Protein AF-A0A3A5V1Q1-F1 (afdb_monomer_lite)

Radius of gyration: 36.96 Å; chains: 1; bounding box: 92×86×110 Å

Foldseek 3Di:
DDDDDDPVVVVVVLVVQCPDPDQSLLLNLLVVLLVVCVVVFPDDPPDDPDPVVVVLCVLVVVLVVVVVVVVVVPDPCPPVSVSSVSSSVSSVPLVVLLVLQLVLLVLLLVLQLLQCDFDADCPCVPDDHRDTPSLLHDQPLVVLCQLLVVLLVLLCVLLVLVVLVVVLVVQVVVLVVVCVVPVVVSVVLVCCLLPDDDDDDPPDPDDDDPDPPPPPDPDRSNNSCLSCVSSVVSVVVSVCCSPPVSVDPANSNFLRSLVSLVSSLLSLLCQLLVLVSLLVPDDPVCVCVLVVPDPSVVSNVVNVCSVVVSVVCSVCVVVPCVCRVRVSSVSSSSLSVSLSVSVSVLVVVPDDPVSSSSNVSSSVSSSCVSVVSSVSSVLSSQCRRPPDVLSVLQNPQDCPQQQFFAQDFADAPPQGDDGRPDGNVSLLVSQLVLLCVLLVLLLVLLLVLLLCLLVQLVDPPPVSVVVSVVLLVVLQPDDLLVLLLVLLVCLLVVFAALLVFDDDPVQQWTTGSFFIWGWDFLDPVLLLVLVLLLLLLVLVVLLVQFDAFPDLDADPDADLQQNQSVVDLRCSLSVLSVLLSVLVCVLPVVPCVVVVVQDDPPDDDDDDPDDDDLVCQQCVLPDDDDDDDDDDDDDDDPPPDSVNSVSSNVRSVVSVVSNVSSVSSNVSCVVSVSSDGPQPPDPVSVVVVVVSSVVSVVVSVVSLQCVPPPDSPRRIQRFAKDQDPPPPPDGDDSVPIDTPPPRTDTDGSLSVSSSVSSSSNLSSVSSCLLNVLLVPDDVVQVVVCVVVVPDPVRSCPPGRVLNSVLSSLVVSLVSSLVSSVCSLSSCSSVRSHSNNSLVSCCVPSSHNVNSVVVSVVSSVVVSVVSNVVSVVVSCVSPVPDD

pLDDT: mean 74.27, std 18.89, range [21.91, 97.69]

Secondary structure (DSSP, 8-state):
-----SHHHHHHHHHHHTTS-SSHHHHHHHHHHHHHHHHTSSS-SSS----HHHHHHHHHHHHHHHHHHHTTT----HHHHHHHHHHHHHHHHHHHHHHHHHHHHHHHHHHHHHHH---B--S-SSS-TT-B--TT---HHHHIIIIIHHHHHHHHHHHT-HHHHHHHHHHHHHHHHHHHH-HHHHHHHHHHHHH------------S------------HHHHHHTTHHHHHHHHHHHHHHHHGGGS---TTTHHHHHHHHHHHHHHHHHHH--HHHHHT--TTTTTTTTS--HHHHHHHHHHHHHHHHHHHHHHGGG-HHHHS-HHHHHHHHHHHHHHHHHHHHTT--S-HHHHHHHHHHHHHHHHHHHHHHHHHHHHHHHH-TT-HHHHHHH----GGGGSBPSSPP--TT-PPPTTTSBHHHHHHHHHHHHHHHHHHHHHHHHHHHHHHHHHTT-S-HHHHHHHHHHHHHHHHS-HHHHHHHHHHHHHHHSPPGGG--EEGGGTEEEETTEEEEEEES-HHHHHHHHHHHHHHHHHHHHHTB---S-----SS--TT-TTGGGHHHHHHHHHHHHHHHHHHHHHH--THHHHHS--TT------S----HHHHHHHHHH---------S--------HHHHHHHHHHHHHHHHHHHHHHHHHHHHHHTTTT-B----SHHHHHHHHHHHHHHHHHHHHHHHH--SS-TT-SEEPPPEES-SS-SSSPPPTTT-EEPTTSEEEE-HHHHHHHHHHHHHHHHHHHHHHHHHHHTS-HHHHHHHHHTT--HHHHIIIIIHHHHHHHHHHHHHHHHHHHHHHGGGGGGGT---HHHHHHHHHHHH--HHHHHHHHHHHHHHHHHHHHHHHHHHHHHHH----

Sequence (882 aa):
MDRPRNLSELWSLVVHISSRPDQRSSNAAIILGLLYVILAGPYVGVLPPLPFIALFSSLLGVGIIARVVDRFGIFENEWAIRDTLNLGVLLSIPMLYWRYSNKFLGMSSDYLAKMATDIPCTTGVGCVLDAQQNLAFYPMDKMVLFFGGLILLSFILVQNELSNISDFMGKLYSALRRFARDPRKGFEEMKDAFLHKESDEIEVDQEKTGNSQTYLAEGSLGSAFQGVSTSLFAIAVFLVCYYMLPEMDLSASTQVPFLFLGTGVVSGILLLQNNLDDLFSIRPHNLRDYTDGSGKSISAAVSLLTILLFVVLVLNVSFVPFISQDIPSFLTLVSLIVMICWSFVLSKEGAKPKVQSHRTAALAFLVIFPFLMYLFLRVMFLQNDGTNPVMLNRWEVRYEFMDLGNTFKINPWPLDAEPNIDSRWIFLKAAIINSVRVTLVSIILCTILGIIIGVARLSSNKLTAWAATAYVEIFRNLPLAVLLFLLATQIGLQFPMMPEEKNLFGGAIYYSNKGIWFTTVASYGALALSLVGLALVRALLRHKDRVEPRSISKPPGFSFRRPFSPLGWRYEPLAADLFVILSLVLLLTRVQIGEYLFTTSSGRFSPGVISSDLFEALFYPFLGSLPDGLTTIDGKSNVQSLGDNARIAIGPLMGALLVVYSLLVTTNIDDDGMNSLEVDDTEEGIRRRFTLWVAAFAFALGITMAGGIYEVGEALSMPDYTKDRNNDGILDQPGSWGIVEGTGFEITPFFLAMVLGLTLFTASVVAEIVRGSIQSLPRGQVEAAISLSLNPYQRLRLVILPQALRSMIPLMNNQFMNVWKNSSLAVVVAYTDIFYVILVMMNNVGKLIPLFLLLLVTYQIGSLTISAMMNWYNSRVTSVKI

Structure (mmCIF, N/CA/C/O backbone):
data_AF-A0A3A5V1Q1-F1
#
_entry.id   AF-A0A3A5V1Q1-F1
#
loop_
_atom_site.group_PDB
_atom_site.id
_atom_site.type_symbol
_atom_site.label_atom_id
_atom_site.label_alt_id
_atom_site.label_comp_id
_atom_site.label_asym_id
_atom_site.label_entity_id
_atom_site.label_seq_id
_atom_site.pdbx_PDB_ins_code
_atom_site.Cartn_x
_atom_site.Cartn_y
_atom_site.Cartn_z
_atom_site.occupancy
_atom_site.B_iso_or_equiv
_atom_site.auth_seq_id
_atom_site.auth_comp_id
_atom_site.auth_asym_id
_atom_site.auth_atom_id
_atom_site.pdbx_PDB_model_num
ATOM 1 N N . MET A 1 1 ? -22.319 7.745 -56.842 1.00 41.03 1 MET A N 1
ATOM 2 C CA . MET A 1 1 ? -21.361 7.400 -57.907 1.00 41.03 1 MET A CA 1
ATOM 3 C C . MET A 1 1 ? -21.279 8.599 -58.826 1.00 41.03 1 MET A C 1
ATOM 5 O O . MET A 1 1 ? -22.295 8.921 -59.410 1.00 41.03 1 MET A O 1
ATOM 9 N N . ASP A 1 2 ? -20.133 9.280 -58.836 1.00 33.97 2 ASP A N 1
ATOM 10 C CA . ASP A 1 2 ? -19.503 9.928 -59.997 1.00 33.97 2 ASP A CA 1
ATOM 11 C C . ASP A 1 2 ? -18.070 10.293 -59.568 1.00 33.97 2 ASP A C 1
ATOM 13 O O . ASP A 1 2 ? -17.862 10.797 -58.463 1.00 33.97 2 ASP A O 1
ATOM 17 N N . ARG A 1 3 ? -17.056 9.915 -60.361 1.00 34.91 3 ARG A N 1
ATOM 18 C CA . ARG A 1 3 ? -15.638 10.193 -60.054 1.00 34.91 3 ARG A CA 1
ATOM 19 C C . ARG A 1 3 ? -15.264 11.579 -60.601 1.00 34.91 3 ARG A C 1
ATOM 21 O O . ARG A 1 3 ? -15.431 11.771 -61.806 1.00 34.91 3 ARG A O 1
ATOM 28 N N . PRO A 1 4 ? -14.711 12.496 -59.785 1.00 37.88 4 PRO A N 1
ATOM 29 C CA . PRO A 1 4 ? -14.258 13.797 -60.269 1.00 37.88 4 PRO A CA 1
ATOM 30 C C . PRO A 1 4 ? -13.038 13.625 -61.178 1.00 37.88 4 PRO A C 1
ATOM 32 O O . PRO A 1 4 ? -12.158 12.805 -60.897 1.00 37.88 4 PRO A O 1
ATOM 35 N N . ARG A 1 5 ? -12.997 14.374 -62.285 1.00 46.28 5 ARG A N 1
ATOM 36 C CA . ARG A 1 5 ? -11.955 14.230 -63.321 1.00 46.28 5 ARG A CA 1
ATOM 37 C C . ARG A 1 5 ? -10.858 15.295 -63.250 1.00 46.28 5 ARG A C 1
ATOM 39 O O . ARG A 1 5 ? -9.845 15.100 -63.906 1.00 46.28 5 ARG A O 1
ATOM 46 N N . ASN A 1 6 ? -11.004 16.358 -62.446 1.00 44.03 6 ASN A N 1
ATOM 47 C CA . ASN A 1 6 ? -10.028 17.458 -62.360 1.00 44.03 6 ASN A CA 1
ATOM 48 C C . ASN A 1 6 ? -9.806 18.007 -60.932 1.00 44.03 6 ASN A C 1
ATOM 50 O O . ASN A 1 6 ? -10.684 17.968 -60.072 1.00 44.03 6 ASN A O 1
ATOM 54 N N . LEU A 1 7 ? -8.619 18.588 -60.706 1.00 38.69 7 LEU A N 1
ATOM 55 C CA . LEU A 1 7 ? -8.147 19.168 -59.432 1.00 38.69 7 LEU A CA 1
ATOM 56 C C . LEU A 1 7 ? -8.992 20.361 -58.931 1.00 38.69 7 LEU A C 1
ATOM 58 O O . LEU A 1 7 ? -9.059 20.618 -57.731 1.00 38.69 7 LEU A O 1
ATOM 62 N N . SER A 1 8 ? -9.676 21.067 -59.832 1.00 41.56 8 SER A N 1
ATOM 63 C CA . SER A 1 8 ? -10.593 22.164 -59.495 1.00 41.56 8 SER A CA 1
ATOM 64 C C . SER A 1 8 ? -11.914 21.675 -58.890 1.00 41.56 8 SER A C 1
ATOM 66 O O . SER A 1 8 ? -12.475 22.349 -58.027 1.00 41.56 8 SER A O 1
ATOM 68 N N . GLU A 1 9 ? -12.383 20.480 -59.263 1.00 44.78 9 GLU A N 1
ATOM 69 C CA . GLU A 1 9 ? -13.573 19.869 -58.661 1.00 44.78 9 GLU A CA 1
ATOM 70 C C . GLU A 1 9 ? -13.288 19.392 -57.236 1.00 44.78 9 GLU A C 1
ATOM 72 O O . GLU A 1 9 ? -14.145 19.550 -56.373 1.00 44.78 9 GLU A O 1
ATOM 77 N N . LEU A 1 10 ? -12.066 18.921 -56.948 1.00 41.16 10 LEU A N 1
ATOM 78 C CA . LEU A 1 10 ? -11.603 18.652 -55.578 1.00 41.16 10 LEU A CA 1
ATOM 79 C C . LEU A 1 10 ? -11.651 19.915 -54.711 1.00 41.16 10 LEU A C 1
ATOM 81 O O . LEU A 1 10 ? -12.085 19.849 -53.563 1.00 41.16 10 LEU A O 1
ATOM 85 N N . TRP A 1 11 ? -11.272 21.071 -55.266 1.00 41.75 11 TRP A N 1
ATOM 86 C CA . TRP A 1 11 ? -11.352 22.337 -54.540 1.00 41.75 11 TRP A CA 1
ATOM 87 C C . TRP A 1 11 ? -12.819 22.748 -54.312 1.00 41.75 11 TRP A C 1
ATOM 89 O O . TRP A 1 11 ? -13.217 23.076 -53.197 1.00 41.75 11 TRP A O 1
ATOM 99 N N . SER A 1 12 ? -13.681 22.598 -55.319 1.00 38.25 12 SER A N 1
ATOM 100 C CA . SER A 1 12 ? -15.121 22.838 -55.146 1.00 38.25 12 SER A CA 1
ATOM 101 C C . SER A 1 12 ? -15.763 21.888 -54.125 1.00 38.25 12 SER A C 1
ATOM 103 O O . SER A 1 12 ? -16.617 22.307 -53.351 1.00 38.25 12 SER A O 1
ATOM 105 N N . LEU A 1 13 ? -15.295 20.636 -54.047 1.00 38.00 13 LEU A N 1
ATOM 106 C CA . LEU A 1 13 ? -15.752 19.642 -53.083 1.00 38.00 13 LEU A CA 1
ATOM 107 C C . LEU A 1 13 ? -15.343 20.043 -51.663 1.00 38.00 13 LEU A C 1
ATOM 109 O O . LEU A 1 13 ? -16.163 19.965 -50.760 1.00 38.00 13 LEU A O 1
ATOM 113 N N . VAL A 1 14 ? -14.113 20.525 -51.458 1.00 40.22 14 VAL A N 1
ATOM 114 C CA . VAL A 1 14 ? -13.630 21.000 -50.149 1.00 40.22 14 VAL A CA 1
ATOM 115 C C . VAL A 1 14 ? -14.361 22.281 -49.713 1.00 40.22 14 VAL A C 1
ATOM 117 O O . VAL A 1 14 ? -14.744 22.377 -48.547 1.00 40.22 14 VAL A O 1
ATOM 120 N N . VAL A 1 15 ? -14.652 23.212 -50.632 1.00 45.94 15 VAL A N 1
ATOM 121 C CA . VAL A 1 15 ? -15.477 24.411 -50.358 1.00 45.94 15 VAL A CA 1
ATOM 122 C C . VAL A 1 15 ? -16.933 24.037 -50.057 1.00 45.94 15 VAL A C 1
ATOM 124 O O . VAL A 1 15 ? -17.563 24.611 -49.172 1.00 45.94 15 VAL A O 1
ATOM 127 N N . HIS A 1 16 ? -17.487 23.035 -50.740 1.00 39.66 16 HIS A N 1
ATOM 128 C CA . HIS A 1 16 ? -18.854 22.577 -50.488 1.00 39.66 16 HIS A CA 1
ATOM 129 C C . HIS A 1 16 ? -18.957 21.754 -49.189 1.00 39.66 16 HIS A C 1
ATOM 131 O O . HIS A 1 16 ? -19.941 21.862 -48.454 1.00 39.66 16 HIS A O 1
ATOM 137 N N . ILE A 1 17 ? -17.914 20.991 -48.841 1.00 39.44 17 ILE A N 1
ATOM 138 C CA . ILE A 1 17 ? -17.788 20.240 -47.581 1.00 39.44 17 ILE A CA 1
ATOM 139 C C . ILE A 1 17 ? -17.691 21.182 -46.368 1.00 39.44 17 ILE A C 1
ATOM 141 O O . ILE A 1 17 ? -18.169 20.809 -45.294 1.00 39.44 17 ILE A O 1
ATOM 145 N N . SER A 1 18 ? -17.165 22.403 -46.529 1.00 37.56 18 SER A N 1
ATOM 146 C CA . SER A 1 18 ? -17.033 23.391 -45.446 1.00 37.56 18 SER A CA 1
ATOM 147 C C . SER A 1 18 ? -18.326 24.149 -45.096 1.00 37.56 18 SER A C 1
ATOM 149 O O . SER A 1 18 ? -18.292 25.008 -44.223 1.00 37.56 18 SER A O 1
ATOM 151 N N . SER A 1 19 ? -19.459 23.859 -45.751 1.00 36.88 19 SER A N 1
ATOM 152 C CA . SER A 1 19 ? -20.705 24.644 -45.632 1.00 36.88 19 SER A CA 1
ATOM 153 C C . SER A 1 19 ? -21.799 24.047 -44.720 1.00 36.88 19 SER A C 1
ATOM 155 O O . SER A 1 19 ? -22.910 24.573 -44.685 1.00 36.88 19 SER A O 1
ATOM 157 N N . ARG A 1 20 ? -21.529 22.967 -43.958 1.00 37.06 20 ARG A N 1
ATOM 158 C CA . ARG A 1 20 ? -22.479 22.410 -42.960 1.00 37.06 20 ARG A CA 1
ATOM 159 C C . ARG A 1 20 ? -21.858 22.245 -41.561 1.00 37.06 20 ARG A C 1
ATOM 161 O O . ARG A 1 20 ? -20.728 21.759 -41.484 1.00 37.06 20 ARG A O 1
ATOM 168 N N . PRO A 1 21 ? -22.586 22.566 -40.469 1.00 43.31 21 PRO A N 1
ATOM 169 C CA . PRO A 1 21 ? -21.945 23.208 -39.317 1.00 43.31 21 PRO A CA 1
ATOM 170 C C . PRO A 1 21 ? -21.335 22.252 -38.278 1.00 43.31 21 PRO A C 1
ATOM 172 O O . PRO A 1 21 ? -20.208 22.477 -37.857 1.00 43.31 21 PRO A O 1
ATOM 175 N N . ASP A 1 22 ? -21.984 21.144 -37.906 1.00 48.94 22 ASP A N 1
ATOM 176 C CA . ASP A 1 22 ? -21.687 20.598 -36.564 1.00 48.94 22 ASP A CA 1
ATOM 177 C C . ASP A 1 22 ? -20.640 19.469 -36.481 1.00 48.94 22 ASP A C 1
ATOM 179 O O . ASP A 1 22 ? -20.092 19.218 -35.412 1.00 48.94 22 ASP A O 1
ATOM 183 N N . GLN A 1 23 ? -20.302 18.787 -37.584 1.00 44.31 23 GLN A N 1
ATOM 184 C CA . GLN A 1 23 ? -19.336 17.664 -37.555 1.00 44.31 23 GLN A CA 1
ATOM 185 C C . GLN A 1 23 ? -18.256 17.705 -38.645 1.00 44.31 23 GLN A C 1
ATOM 187 O O . GLN A 1 23 ? -17.242 17.021 -38.529 1.00 44.31 23 GLN A O 1
ATOM 192 N N . ARG A 1 24 ? -18.428 18.478 -39.726 1.00 44.16 24 ARG A N 1
ATOM 193 C CA . ARG A 1 24 ? -17.516 18.440 -40.892 1.00 44.16 24 ARG A CA 1
ATOM 194 C C . ARG A 1 24 ? -16.378 19.467 -40.828 1.00 44.16 24 ARG A C 1
ATOM 196 O O . ARG A 1 24 ? -15.309 19.191 -41.366 1.00 44.16 24 ARG A O 1
ATOM 203 N N . SER A 1 25 ? -16.565 20.575 -40.111 1.00 47.06 25 SER A N 1
ATOM 204 C CA . SER A 1 25 ? -15.552 21.612 -39.846 1.00 47.06 25 SER A CA 1
ATOM 205 C C . SER A 1 25 ? -14.367 21.084 -39.022 1.00 47.06 25 SER A C 1
ATOM 207 O O . SER A 1 25 ? -13.211 21.317 -39.375 1.00 47.06 25 SER A O 1
ATOM 209 N N . SER A 1 26 ? -14.647 20.273 -37.996 1.00 49.53 26 SER A N 1
ATOM 210 C CA . SER A 1 26 ? -13.636 19.578 -37.181 1.00 49.53 26 SER A CA 1
ATOM 211 C C . SER A 1 26 ? -12.745 18.646 -38.018 1.00 49.53 26 SER A C 1
ATOM 213 O O . SER A 1 26 ? -11.521 18.639 -37.896 1.00 49.53 26 SER A O 1
ATOM 215 N N . ASN A 1 27 ? -13.350 17.925 -38.964 1.00 49.22 27 ASN A N 1
ATOM 216 C CA . ASN A 1 27 ? -12.647 16.968 -39.818 1.00 49.22 27 ASN A CA 1
ATOM 217 C C . ASN A 1 27 ? -11.751 17.649 -40.861 1.00 49.22 27 ASN A C 1
ATOM 219 O O . ASN A 1 27 ? -10.641 17.184 -41.113 1.00 49.22 27 ASN A O 1
ATOM 223 N N . ALA A 1 28 ? -12.198 18.768 -41.436 1.00 53.97 28 ALA A N 1
ATOM 224 C CA . ALA A 1 28 ? -11.379 19.569 -42.344 1.00 53.97 28 ALA A CA 1
ATOM 225 C C . ALA A 1 28 ? -10.149 20.155 -41.628 1.00 53.97 28 ALA A C 1
ATOM 227 O O . ALA A 1 28 ? -9.049 20.123 -42.176 1.00 53.97 28 ALA A O 1
ATOM 228 N N . ALA A 1 29 ? -10.313 20.611 -40.381 1.00 56.34 29 ALA A N 1
ATOM 229 C CA . ALA A 1 29 ? -9.216 21.100 -39.549 1.00 56.34 29 ALA A CA 1
ATOM 230 C C . ALA A 1 29 ? -8.170 20.002 -39.271 1.00 56.34 29 ALA A C 1
ATOM 232 O O . ALA A 1 29 ? -6.979 20.219 -39.473 1.00 56.34 29 ALA A O 1
ATOM 233 N N . ILE A 1 30 ? -8.594 18.790 -38.902 1.00 55.09 30 ILE A N 1
ATOM 234 C CA . ILE A 1 30 ? -7.674 17.663 -38.666 1.00 55.09 30 ILE A CA 1
ATOM 235 C C . ILE A 1 30 ? -6.896 17.291 -39.942 1.00 55.09 30 ILE A C 1
ATOM 237 O O . ILE A 1 30 ? -5.687 17.063 -39.886 1.00 55.09 30 ILE A O 1
ATOM 241 N N . ILE A 1 31 ? -7.565 17.267 -41.100 1.00 56.69 31 ILE A N 1
ATOM 242 C CA . ILE A 1 31 ? -6.939 16.955 -42.396 1.00 56.69 31 ILE A CA 1
ATOM 243 C C . ILE A 1 31 ? -5.918 18.030 -42.791 1.00 56.69 31 ILE A C 1
ATOM 245 O O . ILE A 1 31 ? -4.831 17.691 -43.254 1.00 56.69 31 ILE A O 1
ATOM 249 N N . LEU A 1 32 ? -6.227 19.311 -42.570 1.00 59.09 32 LEU A N 1
ATOM 250 C CA . LEU A 1 32 ? -5.294 20.419 -42.804 1.00 59.09 32 LEU A CA 1
ATOM 251 C C . LEU A 1 32 ? -4.069 20.344 -41.878 1.00 59.09 32 LEU A C 1
ATOM 253 O O . LEU A 1 32 ? -2.947 20.566 -42.333 1.00 59.09 32 LEU A O 1
ATOM 257 N N . GLY A 1 33 ? -4.261 19.967 -40.610 1.00 58.75 33 GLY A N 1
ATOM 258 C CA . GLY A 1 33 ? -3.167 19.722 -39.666 1.00 58.75 33 GLY A CA 1
ATOM 259 C C . GLY A 1 33 ? -2.265 18.558 -40.091 1.00 58.75 33 GLY A C 1
ATOM 260 O O . GLY A 1 33 ? -1.043 18.675 -40.041 1.00 58.75 33 GLY A O 1
ATOM 261 N N . LEU A 1 34 ? -2.849 17.457 -40.574 1.00 57.66 34 LEU A N 1
ATOM 262 C CA . LEU A 1 34 ? -2.109 16.303 -41.098 1.00 57.66 34 LEU A CA 1
ATOM 263 C C . LEU A 1 34 ? -1.349 16.635 -42.385 1.00 57.66 34 LEU A C 1
ATOM 265 O O . LEU A 1 34 ? -0.171 16.303 -42.487 1.00 57.66 34 LEU A O 1
ATOM 269 N N . LEU A 1 35 ? -1.982 17.331 -43.333 1.00 58.00 35 LEU A N 1
ATOM 270 C CA . LEU A 1 35 ? -1.322 17.819 -44.546 1.00 58.00 35 LEU A CA 1
ATOM 271 C C . LEU A 1 35 ? -0.114 18.690 -44.200 1.00 58.00 35 LEU A C 1
ATOM 273 O O . LEU A 1 35 ? 0.942 18.510 -44.792 1.00 58.00 35 LEU A O 1
ATOM 277 N N . TYR A 1 36 ? -0.228 19.572 -43.206 1.00 60.53 36 TYR A N 1
ATOM 278 C CA . TYR A 1 36 ? 0.905 20.371 -42.750 1.00 60.53 36 TYR A CA 1
ATOM 279 C C . TYR A 1 36 ? 2.011 19.526 -42.114 1.00 60.53 36 TYR A C 1
ATOM 281 O O . TYR A 1 36 ? 3.165 19.718 -42.465 1.00 60.53 36 TYR A O 1
ATOM 289 N N . VAL A 1 37 ? 1.701 18.583 -41.217 1.00 60.06 37 VAL A N 1
ATOM 290 C CA . VAL A 1 37 ? 2.734 17.712 -40.617 1.00 60.06 37 VAL A CA 1
ATOM 291 C C . VAL A 1 37 ? 3.452 16.884 -41.687 1.00 60.06 37 VAL A C 1
ATOM 293 O O . VAL A 1 37 ? 4.665 16.721 -41.614 1.00 60.06 37 VAL A O 1
ATOM 296 N N . ILE A 1 38 ? 2.729 16.418 -42.708 1.00 58.34 38 ILE A N 1
ATOM 297 C CA . ILE A 1 38 ? 3.313 15.723 -43.861 1.00 58.34 38 ILE A CA 1
ATOM 298 C C . ILE A 1 38 ? 4.212 16.668 -44.675 1.00 58.34 38 ILE A C 1
ATOM 300 O O . ILE A 1 38 ? 5.310 16.278 -45.058 1.00 58.34 38 ILE A O 1
ATOM 304 N N . LEU A 1 39 ? 3.772 17.909 -44.913 1.00 54.88 39 LEU A N 1
ATOM 305 C CA . LEU A 1 39 ? 4.506 18.919 -45.690 1.00 54.88 39 LEU A CA 1
ATOM 306 C C . LEU A 1 39 ? 5.683 19.558 -44.928 1.00 54.88 39 LEU A C 1
ATOM 308 O O . LEU A 1 39 ? 6.618 20.042 -45.557 1.00 54.88 39 LEU A O 1
ATOM 312 N N . ALA A 1 40 ? 5.636 19.577 -43.595 1.00 51.69 40 ALA A N 1
ATOM 313 C CA . ALA A 1 40 ? 6.641 20.146 -42.693 1.00 51.69 40 ALA A CA 1
ATOM 314 C C . ALA A 1 40 ? 7.508 19.073 -42.001 1.00 51.69 40 ALA A C 1
ATOM 316 O O . ALA A 1 40 ? 8.291 19.398 -41.106 1.00 51.69 40 ALA A O 1
ATOM 317 N N . GLY A 1 41 ? 7.325 17.800 -42.366 1.00 55.81 41 GLY A N 1
ATOM 318 C CA . GLY A 1 41 ? 8.084 16.655 -41.864 1.00 55.81 41 GLY A CA 1
ATOM 319 C C . GLY A 1 41 ? 9.537 16.606 -42.375 1.00 55.81 41 GLY A C 1
ATOM 320 O O . GLY A 1 41 ? 10.030 17.576 -42.948 1.00 55.81 41 GLY A O 1
ATOM 321 N N . PRO A 1 42 ? 10.248 15.476 -42.186 1.00 48.12 42 PRO A N 1
ATOM 322 C CA . PRO A 1 42 ? 11.712 15.382 -42.333 1.00 48.12 42 PRO A CA 1
ATOM 323 C C . PRO A 1 42 ? 12.249 15.569 -43.764 1.00 48.12 42 PRO A C 1
ATOM 325 O O . PRO A 1 42 ? 13.457 15.663 -43.964 1.00 48.12 42 PRO A O 1
ATOM 328 N N . TYR A 1 43 ? 11.374 15.681 -44.761 1.00 52.72 43 TYR A N 1
ATOM 329 C CA . TYR A 1 43 ? 11.742 15.961 -46.142 1.00 52.72 43 TYR A CA 1
ATOM 330 C C . TYR A 1 43 ? 11.161 17.309 -46.501 1.00 52.72 43 TYR A C 1
ATOM 332 O O . TYR A 1 43 ? 9.994 17.342 -46.863 1.00 52.72 43 TYR A O 1
ATOM 340 N N . VAL A 1 44 ? 11.941 18.389 -46.365 1.00 42.84 44 VAL A N 1
ATOM 341 C CA . VAL A 1 44 ? 11.871 19.614 -47.188 1.00 42.84 44 VAL A CA 1
ATOM 342 C C . VAL A 1 44 ? 12.734 20.713 -46.546 1.00 42.84 44 VAL A C 1
ATOM 344 O O . VAL A 1 44 ? 12.331 21.430 -45.638 1.00 42.84 44 VAL A O 1
ATOM 347 N N . GLY A 1 45 ? 13.934 20.897 -47.098 1.00 41.25 45 GLY A N 1
ATOM 348 C CA . GLY A 1 45 ? 14.665 22.170 -47.076 1.00 41.25 45 GLY A CA 1
ATOM 349 C C . GLY A 1 45 ? 14.219 23.115 -48.204 1.00 41.25 45 GLY A C 1
ATOM 350 O O . GLY A 1 45 ? 15.028 23.875 -48.718 1.00 41.25 45 GLY A O 1
ATOM 351 N N . VAL A 1 46 ? 12.963 23.011 -48.660 1.00 42.34 46 VAL A N 1
ATOM 352 C CA . VAL A 1 46 ? 12.451 23.632 -49.906 1.00 42.34 46 VAL A CA 1
ATOM 353 C C . VAL A 1 46 ? 11.196 24.503 -49.687 1.00 42.34 46 VAL A C 1
ATOM 355 O O . VAL A 1 46 ? 10.854 25.301 -50.552 1.00 42.34 46 VAL A O 1
ATOM 358 N N . LEU A 1 47 ? 10.530 24.438 -48.528 1.00 37.19 47 LEU A N 1
ATOM 359 C CA . LEU A 1 47 ? 9.396 25.305 -48.182 1.00 37.19 47 LEU A CA 1
ATOM 360 C C . LEU A 1 47 ? 9.764 26.180 -46.978 1.00 37.19 47 LEU A C 1
ATOM 362 O O . LEU A 1 47 ? 10.331 25.668 -46.010 1.00 37.19 47 LEU A O 1
ATOM 366 N N . PRO A 1 48 ? 9.454 27.490 -47.009 1.00 40.03 48 PRO A N 1
ATOM 367 C CA . PRO A 1 48 ? 9.682 28.357 -45.864 1.00 40.03 48 PRO A CA 1
ATOM 368 C C . PRO A 1 48 ? 8.878 27.847 -44.654 1.00 40.03 48 PRO A C 1
ATOM 370 O O . PRO A 1 48 ? 7.732 27.420 -44.828 1.00 40.03 48 PRO A O 1
ATOM 373 N N . PRO A 1 49 ? 9.438 27.893 -43.430 1.00 47.12 49 PRO A N 1
ATOM 374 C CA . PRO A 1 49 ? 8.720 27.499 -42.225 1.00 47.12 49 PRO A CA 1
ATOM 375 C C . PRO A 1 49 ? 7.506 28.416 -42.052 1.00 47.12 49 PRO A C 1
ATOM 377 O O . PRO A 1 49 ? 7.637 29.578 -41.665 1.00 47.12 49 PRO A O 1
ATOM 380 N N . LEU A 1 50 ? 6.311 27.914 -42.363 1.00 49.34 50 LEU A N 1
ATOM 381 C CA . LEU A 1 50 ? 5.079 28.649 -42.104 1.00 49.34 50 LEU A CA 1
ATOM 382 C C . LEU A 1 50 ? 4.915 28.782 -40.580 1.00 49.34 50 LEU A C 1
ATOM 384 O O . LEU A 1 50 ? 4.969 27.779 -39.862 1.00 49.34 50 LEU A O 1
ATOM 388 N N . PRO A 1 51 ? 4.720 30.000 -40.044 1.00 51.97 51 PRO A N 1
ATOM 389 C CA . PRO A 1 51 ? 4.752 30.240 -38.610 1.00 51.97 51 PRO A CA 1
ATOM 390 C C . PRO A 1 51 ? 3.395 29.877 -37.991 1.00 51.97 51 PRO A C 1
ATOM 392 O O . PRO A 1 51 ? 2.667 30.736 -37.505 1.00 51.97 51 PRO A O 1
ATOM 395 N N . PHE A 1 52 ? 3.031 28.591 -37.985 1.00 51.38 52 PHE A N 1
ATOM 396 C CA . PHE A 1 52 ? 1.764 28.140 -37.402 1.00 51.38 52 PHE A CA 1
ATOM 397 C C . PHE A 1 52 ? 1.717 28.349 -35.880 1.00 51.38 52 PHE A C 1
ATOM 399 O O . PHE A 1 52 ? 0.645 28.520 -35.327 1.00 51.38 52 PHE A O 1
ATOM 406 N N . ILE A 1 53 ? 2.868 28.442 -35.196 1.00 49.09 53 ILE A N 1
ATOM 407 C CA . ILE A 1 53 ? 2.939 28.891 -33.790 1.00 49.09 53 ILE A CA 1
ATOM 408 C C . ILE A 1 53 ? 2.471 30.347 -33.660 1.00 49.09 53 ILE A C 1
ATOM 410 O O . ILE A 1 53 ? 1.773 30.669 -32.704 1.00 49.09 53 ILE A O 1
ATOM 414 N N . ALA A 1 54 ? 2.811 31.206 -34.629 1.00 51.88 54 ALA A N 1
ATOM 415 C CA . ALA A 1 54 ? 2.336 32.588 -34.680 1.00 51.88 54 ALA A CA 1
ATOM 416 C C . ALA A 1 54 ? 0.861 32.671 -35.103 1.00 51.88 54 ALA A C 1
ATOM 418 O O . ALA A 1 54 ? 0.138 33.536 -34.628 1.00 51.88 54 ALA A O 1
ATOM 419 N N . LEU A 1 55 ? 0.404 31.753 -35.961 1.00 52.66 55 LEU A N 1
ATOM 420 C CA . LEU A 1 55 ? -0.999 31.634 -36.368 1.00 52.66 55 LEU A CA 1
ATOM 421 C C . LEU A 1 55 ? -1.877 31.055 -35.240 1.00 52.66 55 LEU A C 1
ATOM 423 O O . LEU A 1 55 ? -3.023 31.438 -35.065 1.00 52.66 55 LEU A O 1
ATOM 427 N N . PHE A 1 56 ? -1.325 30.166 -34.420 1.00 55.16 56 PHE A N 1
ATOM 428 C CA . PHE A 1 56 ? -1.955 29.619 -33.223 1.00 55.16 56 PHE A CA 1
ATOM 429 C C . PHE A 1 56 ? -1.988 30.650 -32.094 1.00 55.16 56 PHE A C 1
ATOM 431 O O . PHE A 1 56 ? -3.042 30.854 -31.502 1.00 55.16 56 PHE A O 1
ATOM 438 N N . SER A 1 57 ? -0.879 31.346 -31.815 1.00 52.53 57 SER A N 1
ATOM 439 C CA . SER A 1 57 ? -0.873 32.433 -30.830 1.00 52.53 57 SER A CA 1
ATOM 440 C C . SER A 1 57 ? -1.780 33.587 -31.255 1.00 52.53 57 SER A C 1
ATOM 442 O O . SER A 1 57 ? -2.412 34.196 -30.394 1.00 52.53 57 SER A O 1
ATOM 444 N N . SER A 1 58 ? -1.922 33.843 -32.560 1.00 55.66 58 SER A N 1
ATOM 445 C CA . SER A 1 58 ? -2.869 34.828 -33.075 1.00 55.66 58 SER A CA 1
ATOM 446 C C . SER A 1 58 ? -4.317 34.341 -33.015 1.00 55.66 58 SER A C 1
ATOM 448 O O . SER A 1 58 ? -5.150 35.099 -32.545 1.00 55.66 58 SER A O 1
ATOM 450 N N . LEU A 1 59 ? -4.646 33.095 -33.375 1.00 55.16 59 LEU A N 1
ATOM 451 C CA . LEU A 1 59 ? -6.014 32.557 -33.257 1.00 55.16 59 LEU A CA 1
ATOM 452 C C . LEU A 1 59 ? -6.473 32.421 -31.798 1.00 55.16 59 LEU A C 1
ATOM 454 O O . LEU A 1 59 ? -7.615 32.735 -31.472 1.00 55.16 59 LEU A O 1
ATOM 458 N N . LEU A 1 60 ? -5.582 31.987 -30.903 1.00 54.47 60 LEU A N 1
ATOM 459 C CA . LEU A 1 60 ? -5.851 31.861 -29.470 1.00 54.47 60 LEU A CA 1
ATOM 460 C C . LEU A 1 60 ? -5.884 33.246 -28.805 1.00 54.47 60 LEU A C 1
ATOM 462 O O . LEU A 1 60 ? -6.751 33.506 -27.977 1.00 54.47 60 LEU A O 1
ATOM 466 N N . GLY A 1 61 ? -5.014 34.166 -29.237 1.00 56.56 61 GLY A N 1
ATOM 467 C CA . GLY A 1 61 ? -5.057 35.581 -28.869 1.00 56.56 61 GLY A CA 1
ATOM 468 C C . GLY A 1 61 ? -6.359 36.254 -29.304 1.00 56.56 61 GLY A C 1
ATOM 469 O O . GLY A 1 61 ? -7.015 36.880 -28.481 1.00 56.56 61 GLY A O 1
ATOM 470 N N . VAL A 1 62 ? -6.796 36.052 -30.548 1.00 59.00 62 VAL A N 1
ATOM 471 C CA . VAL A 1 62 ? -8.084 36.528 -31.078 1.00 59.00 62 VAL A CA 1
ATOM 472 C C . VAL A 1 62 ? -9.249 35.903 -30.311 1.00 59.00 62 VAL A C 1
ATOM 474 O O . VAL A 1 62 ? -10.165 36.622 -29.933 1.00 59.00 62 VAL A O 1
ATOM 477 N N . GLY A 1 63 ? -9.200 34.604 -29.997 1.00 55.69 63 GLY A N 1
ATOM 478 C CA . GLY A 1 63 ? -10.231 33.925 -29.208 1.00 55.69 63 GLY A CA 1
ATOM 479 C C . GLY A 1 63 ? -10.318 34.410 -27.754 1.00 55.69 63 GLY A C 1
ATOM 480 O O . GLY A 1 63 ? -11.418 34.592 -27.238 1.00 55.69 63 GLY A O 1
ATOM 481 N N . ILE A 1 64 ? -9.182 34.668 -27.091 1.00 57.03 64 ILE A N 1
ATOM 482 C CA . ILE A 1 64 ? -9.133 35.241 -25.734 1.00 57.03 64 ILE A CA 1
ATOM 483 C C . ILE A 1 64 ? -9.602 36.698 -25.746 1.00 57.03 64 ILE A C 1
ATOM 485 O O . ILE A 1 64 ? -10.423 37.067 -24.910 1.00 57.03 64 ILE A O 1
ATOM 489 N N . ILE A 1 65 ? -9.118 37.512 -26.690 1.00 57.34 65 ILE A N 1
ATOM 490 C CA . ILE A 1 65 ? -9.523 38.916 -26.847 1.00 57.34 65 ILE A CA 1
ATOM 491 C C . ILE A 1 65 ? -11.026 38.992 -27.120 1.00 57.34 65 ILE A C 1
ATOM 493 O O . ILE A 1 65 ? -11.714 39.749 -26.444 1.00 57.34 65 ILE A O 1
ATOM 497 N N . ALA A 1 66 ? -11.560 38.158 -28.014 1.00 56.72 66 ALA A N 1
ATOM 498 C CA . ALA A 1 66 ? -12.992 38.096 -28.284 1.00 56.72 66 ALA A CA 1
ATOM 499 C C . ALA A 1 66 ? -13.802 37.730 -27.027 1.00 56.72 66 ALA A C 1
ATOM 501 O O . ALA A 1 66 ? -14.814 38.365 -26.763 1.00 56.72 66 ALA A O 1
ATOM 502 N N . ARG A 1 67 ? -13.324 36.797 -26.189 1.00 55.84 67 ARG A N 1
ATOM 503 C CA . ARG A 1 67 ? -13.972 36.419 -24.913 1.00 55.84 67 ARG A CA 1
ATOM 504 C C . ARG A 1 67 ? -13.906 37.511 -23.839 1.00 55.84 67 ARG A C 1
ATOM 506 O O . ARG A 1 67 ? -14.796 37.613 -22.998 1.00 55.84 67 ARG A O 1
ATOM 513 N N . VAL A 1 68 ? -12.826 38.294 -23.821 1.00 58.81 68 VAL A N 1
ATOM 514 C CA . VAL A 1 68 ? -12.678 39.455 -22.928 1.00 58.81 68 VAL A CA 1
ATOM 515 C C . VAL A 1 68 ? -13.615 40.573 -23.373 1.00 58.81 68 VAL A C 1
ATOM 517 O O . VAL A 1 68 ? -14.293 41.146 -22.530 1.00 58.81 68 VAL A O 1
ATOM 520 N N . VAL A 1 69 ? -13.697 40.837 -24.678 1.00 58.03 69 VAL A N 1
ATOM 521 C CA . VAL A 1 69 ? -14.574 41.850 -25.287 1.00 58.03 69 VAL A CA 1
ATOM 522 C C . VAL A 1 69 ? -16.061 41.474 -25.164 1.00 58.03 69 VAL A C 1
ATOM 524 O O . VAL A 1 69 ? -16.889 42.346 -24.918 1.00 58.03 69 VAL A O 1
ATOM 527 N N . ASP A 1 70 ? -16.401 40.186 -25.239 1.00 56.62 70 ASP A N 1
ATOM 528 C CA . ASP A 1 70 ? -17.753 39.653 -25.001 1.00 56.62 70 ASP A CA 1
ATOM 529 C C . ASP A 1 70 ? -18.221 39.860 -23.547 1.00 56.62 70 ASP A C 1
ATOM 531 O O . ASP A 1 70 ? -19.354 40.257 -23.290 1.00 56.62 70 ASP A O 1
ATOM 535 N N . ARG A 1 71 ? -17.305 39.766 -22.569 1.00 57.12 71 ARG A N 1
ATOM 536 C CA . ARG A 1 71 ? -17.587 40.123 -21.163 1.00 57.12 71 ARG A CA 1
ATOM 537 C C . ARG A 1 71 ? -17.979 41.604 -20.982 1.00 57.12 71 ARG A C 1
ATOM 539 O O . ARG A 1 71 ? -18.541 41.954 -19.948 1.00 57.12 71 ARG A O 1
ATOM 546 N N . PHE A 1 72 ? -17.698 42.455 -21.974 1.00 61.12 72 PHE A N 1
ATOM 547 C CA . PHE A 1 72 ? -18.118 43.859 -22.036 1.00 61.12 72 PHE A CA 1
ATOM 548 C C . PHE A 1 72 ? -19.359 44.098 -22.926 1.00 61.12 72 PHE A C 1
ATOM 550 O O . PHE A 1 72 ? -19.750 45.249 -23.102 1.00 61.12 72 PHE A O 1
ATOM 557 N N . GLY A 1 73 ? -20.000 43.045 -23.456 1.00 53.00 73 GLY A N 1
ATOM 558 C CA . GLY A 1 73 ? -21.292 43.115 -24.156 1.00 53.00 73 GLY A CA 1
ATOM 559 C C . GLY A 1 73 ? -21.251 43.678 -25.582 1.00 53.00 73 GLY A C 1
ATOM 560 O O . GLY A 1 73 ? -22.239 44.251 -26.030 1.00 53.00 73 GLY A O 1
ATOM 561 N N . ILE A 1 74 ? -20.115 43.575 -26.285 1.00 54.34 74 ILE A N 1
ATOM 562 C CA . ILE A 1 74 ? -19.885 44.265 -27.574 1.00 54.34 74 ILE A CA 1
ATOM 563 C C . ILE A 1 74 ? -20.203 43.388 -28.810 1.00 54.34 74 ILE A C 1
ATOM 565 O O . ILE A 1 74 ? -20.441 43.928 -29.888 1.00 54.34 74 ILE A O 1
ATOM 569 N N . PHE A 1 75 ? -20.246 42.054 -28.688 1.00 50.84 75 PHE A N 1
ATOM 570 C CA . PHE A 1 75 ? -20.530 41.135 -29.804 1.00 50.84 75 PHE A CA 1
ATOM 571 C C . PHE A 1 75 ? -21.630 40.126 -29.437 1.00 50.84 75 PHE A C 1
ATOM 573 O O . PHE A 1 75 ? -21.512 39.438 -28.438 1.00 50.84 75 PHE A O 1
ATOM 580 N N . GLU A 1 76 ? -22.664 39.978 -30.275 1.00 53.00 76 GLU A N 1
ATOM 581 C CA . GLU A 1 76 ? -23.792 39.043 -30.048 1.00 53.00 76 GLU A CA 1
ATOM 582 C C . GLU A 1 76 ? -23.547 37.604 -30.567 1.00 53.00 76 GLU A C 1
ATOM 584 O O . GLU A 1 76 ? -24.401 36.733 -30.419 1.00 53.00 76 GLU A O 1
ATOM 589 N N . ASN A 1 77 ? -22.394 37.314 -31.188 1.00 54.75 77 ASN A N 1
ATOM 590 C CA . ASN A 1 77 ? -22.140 36.037 -31.876 1.00 54.75 77 ASN A CA 1
ATOM 591 C C . ASN A 1 77 ? -21.209 35.093 -31.087 1.00 54.75 77 ASN A C 1
ATOM 593 O O . ASN A 1 77 ? -20.033 34.935 -31.426 1.00 54.75 77 ASN A O 1
ATOM 597 N N . GLU A 1 78 ? -21.757 34.381 -30.095 1.00 52.97 78 GLU A N 1
ATOM 598 C CA . GLU A 1 78 ? -21.057 33.310 -29.348 1.00 52.97 78 GLU A CA 1
ATOM 599 C C . GLU A 1 78 ? -20.496 32.193 -30.260 1.00 52.97 78 GLU A C 1
ATOM 601 O O . GLU A 1 78 ? -19.479 31.562 -29.950 1.00 52.97 78 GLU A O 1
ATOM 606 N N . TRP A 1 79 ? -21.133 31.961 -31.414 1.00 49.81 79 TRP A N 1
ATOM 607 C CA . TRP A 1 79 ? -20.826 30.861 -32.336 1.00 49.81 79 TRP A CA 1
ATOM 608 C C . TRP A 1 79 ? -19.432 30.968 -32.975 1.00 49.81 79 TRP A C 1
ATOM 610 O O . TRP A 1 79 ? -18.669 30.003 -32.965 1.00 49.81 79 TRP A O 1
ATOM 620 N N . ALA A 1 80 ? -19.041 32.155 -33.449 1.00 53.91 80 ALA A N 1
ATOM 621 C CA . ALA A 1 80 ? -17.764 32.343 -34.144 1.00 53.91 80 ALA A CA 1
ATOM 622 C C . ALA A 1 80 ? -16.550 32.153 -33.214 1.00 53.91 80 ALA A C 1
ATOM 624 O O . ALA A 1 80 ? -15.511 31.637 -33.629 1.00 53.91 80 ALA A O 1
ATOM 625 N N . ILE A 1 81 ? -16.680 32.525 -31.937 1.00 56.81 81 ILE A N 1
ATOM 626 C CA . ILE A 1 81 ? -15.602 32.418 -30.941 1.00 56.81 81 ILE A CA 1
ATOM 627 C C . ILE A 1 81 ? -15.349 30.950 -30.587 1.00 56.81 81 ILE A C 1
ATOM 629 O O . ILE A 1 81 ? -14.197 30.507 -30.548 1.00 56.81 81 ILE A O 1
ATOM 633 N N . ARG A 1 82 ? -16.425 30.183 -30.363 1.00 57.56 82 ARG A N 1
ATOM 634 C CA . ARG A 1 82 ? -16.348 28.750 -30.064 1.00 57.56 82 ARG A CA 1
ATOM 635 C C . ARG A 1 82 ? -15.698 27.979 -31.210 1.00 57.56 82 ARG A C 1
ATOM 637 O O . ARG A 1 82 ? -14.801 27.179 -30.956 1.00 57.56 82 ARG A O 1
ATOM 644 N N . ASP A 1 83 ? -16.079 28.264 -32.451 1.00 61.16 83 ASP A N 1
ATOM 645 C CA . ASP A 1 83 ? -15.551 27.561 -33.622 1.00 61.16 83 ASP A CA 1
ATOM 646 C C . ASP A 1 83 ? -14.092 27.916 -33.917 1.00 61.16 83 ASP A C 1
ATOM 648 O O . ASP A 1 83 ? -13.299 27.027 -34.222 1.00 61.16 83 ASP A O 1
ATOM 652 N N . THR A 1 84 ? -13.694 29.179 -33.732 1.00 61.56 84 THR A N 1
ATOM 653 C CA . THR A 1 84 ? -12.294 29.606 -33.909 1.00 61.56 84 THR A CA 1
ATOM 654 C C . THR A 1 84 ? -11.372 28.956 -32.871 1.00 61.56 84 THR A C 1
ATOM 656 O O . THR A 1 84 ? -10.287 28.475 -33.209 1.00 61.56 84 THR A O 1
ATOM 659 N N . LEU A 1 85 ? -11.818 28.876 -31.610 1.00 60.19 85 LEU A N 1
ATOM 660 C CA . LEU A 1 85 ? -11.091 28.183 -30.543 1.00 60.19 85 LEU A CA 1
ATOM 661 C C . LEU A 1 85 ? -11.041 26.668 -30.780 1.00 60.19 85 LEU A C 1
ATOM 663 O O . LEU A 1 85 ? -9.972 26.071 -30.659 1.00 60.19 85 LEU A O 1
ATOM 667 N N . ASN A 1 86 ? -12.160 26.049 -31.165 1.00 61.94 86 ASN A N 1
ATOM 668 C CA . ASN A 1 86 ? -12.218 24.620 -31.476 1.00 61.94 86 ASN A CA 1
ATOM 669 C C . ASN A 1 86 ? -11.292 24.262 -32.643 1.00 61.94 86 ASN A C 1
ATOM 671 O O . ASN A 1 86 ? -10.546 23.291 -32.558 1.00 61.94 86 ASN A O 1
ATOM 675 N N . LEU A 1 87 ? -11.293 25.061 -33.711 1.00 63.28 87 LEU A N 1
ATOM 676 C CA . LEU A 1 87 ? -10.462 24.843 -34.892 1.00 63.28 87 LEU A CA 1
ATOM 677 C C . LEU A 1 87 ? -8.969 25.007 -34.570 1.00 63.28 87 LEU A C 1
ATOM 679 O O . LEU A 1 87 ? -8.159 24.178 -34.986 1.00 63.28 87 LEU A O 1
ATOM 683 N N . GLY A 1 88 ? -8.608 26.010 -33.761 1.00 63.72 88 GLY A N 1
ATOM 684 C CA . GLY A 1 88 ? -7.243 26.182 -33.257 1.00 63.72 88 GLY A CA 1
ATOM 685 C C . GLY A 1 88 ? -6.764 25.001 -32.403 1.00 63.72 88 GLY A C 1
ATOM 686 O O . GLY A 1 88 ? -5.650 24.507 -32.594 1.00 63.72 88 GLY A O 1
ATOM 687 N N . VAL A 1 89 ? -7.614 24.496 -31.503 1.00 63.91 89 VAL A N 1
ATOM 688 C CA . VAL A 1 89 ? -7.314 23.312 -30.678 1.00 63.91 89 VAL A CA 1
ATOM 689 C C . VAL A 1 89 ? -7.160 22.062 -31.548 1.00 63.91 89 VAL A C 1
ATOM 691 O O . VAL A 1 89 ? -6.151 21.366 -31.432 1.00 63.91 89 VAL A O 1
ATOM 694 N N . LEU A 1 90 ? -8.092 21.802 -32.467 1.00 66.56 90 LEU A N 1
ATOM 695 C CA . LEU A 1 90 ? -8.067 20.627 -33.345 1.00 66.56 90 LEU A CA 1
ATOM 696 C C . LEU A 1 90 ? -6.856 20.600 -34.288 1.00 66.56 90 LEU A C 1
ATOM 698 O O . LEU A 1 90 ? -6.314 19.526 -34.541 1.00 66.56 90 LEU A O 1
ATOM 702 N N . LEU A 1 91 ? -6.384 21.761 -34.752 1.00 66.25 91 LEU A N 1
ATOM 703 C CA . LEU A 1 91 ? -5.165 21.869 -35.565 1.00 66.25 91 LEU A CA 1
ATOM 704 C C . LEU A 1 91 ? -3.884 21.622 -34.751 1.00 66.25 91 LEU A C 1
ATOM 706 O O . LEU A 1 91 ? -2.903 21.103 -35.283 1.00 66.25 91 LEU A O 1
ATOM 710 N N . SER A 1 92 ? -3.884 21.959 -33.457 1.00 66.62 92 SER A N 1
ATOM 711 C CA . SER A 1 92 ? -2.716 21.794 -32.579 1.00 66.62 92 SER A CA 1
ATOM 712 C C . SER A 1 92 ? -2.475 20.353 -32.117 1.00 66.62 92 SER A C 1
ATOM 714 O O . SER A 1 92 ? -1.325 19.964 -31.914 1.00 66.62 92 SER A O 1
ATOM 716 N N . ILE A 1 93 ? -3.529 19.541 -31.980 1.00 74.69 93 ILE A N 1
ATOM 717 C CA . ILE A 1 93 ? -3.437 18.174 -31.440 1.00 74.69 93 ILE A CA 1
ATOM 718 C C . ILE A 1 93 ? -2.497 17.278 -32.278 1.00 74.69 93 ILE A C 1
ATOM 720 O O . ILE A 1 93 ? -1.584 16.690 -31.691 1.00 74.69 93 ILE A O 1
ATOM 724 N N . PRO A 1 94 ? -2.620 17.203 -33.622 1.00 78.31 94 PRO A N 1
ATOM 725 C CA . PRO A 1 94 ? -1.695 16.439 -34.464 1.00 78.31 94 PRO A CA 1
ATOM 726 C C . PRO A 1 94 ? -0.232 16.881 -34.325 1.00 78.31 94 PRO A C 1
ATOM 728 O O . PRO A 1 94 ? 0.671 16.048 -34.271 1.00 78.31 94 PRO A O 1
ATOM 731 N N . MET A 1 95 ? 0.012 18.192 -34.222 1.00 72.88 95 MET A N 1
ATOM 732 C CA . MET A 1 95 ? 1.360 18.757 -34.097 1.00 72.88 95 MET A CA 1
ATOM 733 C C . MET A 1 95 ? 1.979 18.472 -32.722 1.00 72.88 95 MET A C 1
ATOM 735 O O . MET A 1 95 ? 3.169 18.156 -32.624 1.00 72.88 95 MET A O 1
ATOM 739 N N . LEU A 1 96 ? 1.180 18.569 -31.656 1.00 78.81 96 LEU A N 1
ATOM 740 C CA . LEU A 1 96 ? 1.598 18.196 -30.307 1.00 78.81 96 LEU A CA 1
ATOM 741 C C . LEU A 1 96 ? 1.930 16.708 -30.242 1.00 78.81 96 LEU A C 1
ATOM 743 O O . LEU A 1 96 ? 2.987 16.364 -29.717 1.00 78.81 96 LEU A O 1
ATOM 747 N N . TYR A 1 97 ? 1.089 15.849 -30.829 1.00 84.62 97 TYR A N 1
ATOM 748 C CA . TYR A 1 97 ? 1.354 14.415 -30.908 1.00 84.62 97 TYR A CA 1
ATOM 749 C C . TYR A 1 97 ? 2.628 14.110 -31.701 1.00 84.62 97 TYR A C 1
ATOM 751 O O . TYR A 1 97 ? 3.452 13.336 -31.224 1.00 84.62 97 TYR A O 1
ATOM 759 N N . TRP A 1 98 ? 2.848 14.765 -32.848 1.00 84.94 98 TRP A N 1
ATOM 760 C CA . TRP A 1 98 ? 4.086 14.622 -33.621 1.00 84.94 98 TRP A CA 1
ATOM 761 C C . TRP A 1 98 ? 5.325 14.946 -32.778 1.00 84.94 98 TRP A C 1
ATOM 763 O O . TRP A 1 98 ? 6.236 14.129 -32.669 1.00 84.94 98 TRP A O 1
ATOM 773 N N . ARG A 1 99 ? 5.355 16.113 -32.118 1.00 81.62 99 ARG A N 1
ATOM 774 C CA . ARG A 1 99 ? 6.493 16.520 -31.270 1.00 81.62 99 ARG A CA 1
ATOM 775 C C . ARG A 1 99 ? 6.691 15.598 -30.071 1.00 81.62 99 ARG A C 1
ATOM 777 O O . ARG A 1 99 ? 7.825 15.274 -29.730 1.00 81.62 99 ARG A O 1
ATOM 784 N N . TYR A 1 100 ? 5.597 15.206 -29.427 1.00 88.62 100 TYR A N 1
ATOM 785 C CA . TYR A 1 100 ? 5.595 14.269 -28.310 1.00 88.62 100 TYR A CA 1
ATOM 786 C C . TYR A 1 100 ? 6.172 12.914 -28.734 1.00 88.62 100 TYR A C 1
ATOM 788 O O . TYR A 1 100 ? 7.155 12.450 -28.156 1.00 88.62 100 TYR A O 1
ATOM 796 N N . SER A 1 101 ? 5.597 12.308 -29.772 1.00 89.75 101 SER A N 1
ATOM 797 C CA . SER A 1 101 ? 5.951 10.965 -30.210 1.00 89.75 101 SER A CA 1
ATOM 798 C C . SER A 1 101 ? 7.363 10.931 -30.774 1.00 89.75 101 SER A C 1
ATOM 800 O O . SER A 1 101 ? 8.108 10.030 -30.407 1.00 89.75 101 SER A O 1
ATOM 802 N N . ASN A 1 102 ? 7.761 11.914 -31.586 1.00 88.25 102 ASN A N 1
ATOM 803 C CA . ASN A 1 102 ? 9.100 11.936 -32.168 1.00 88.25 102 ASN A CA 1
ATOM 804 C C . ASN A 1 102 ? 10.177 12.095 -31.077 1.00 88.25 102 ASN A C 1
ATOM 806 O O . ASN A 1 102 ? 11.183 11.394 -31.072 1.00 88.25 102 ASN A O 1
ATOM 810 N N . LYS A 1 103 ? 9.923 12.926 -30.055 1.00 88.31 103 LYS A N 1
ATOM 811 C CA . LYS A 1 103 ? 10.840 13.072 -28.914 1.00 88.31 103 LYS A CA 1
ATOM 812 C C . LYS A 1 103 ? 11.016 11.765 -28.135 1.00 88.31 103 LYS A C 1
ATOM 814 O O . LYS A 1 103 ? 12.144 11.377 -27.841 1.00 88.31 103 LYS A O 1
ATOM 819 N N . PHE A 1 104 ? 9.919 11.105 -27.760 1.00 93.19 104 PHE A N 1
ATOM 820 C CA . PHE A 1 104 ? 9.984 9.894 -26.938 1.00 93.19 104 PHE A CA 1
ATOM 821 C C . PHE A 1 104 ? 10.452 8.662 -27.720 1.00 93.19 104 PHE A C 1
ATOM 823 O O . PHE A 1 104 ? 11.266 7.900 -27.194 1.00 93.19 104 PHE A O 1
ATOM 830 N N . LEU A 1 105 ? 10.011 8.487 -28.970 1.00 92.69 105 LEU A N 1
ATOM 831 C CA . LEU A 1 105 ? 10.520 7.426 -29.843 1.00 92.69 105 LEU A CA 1
ATOM 832 C C . LEU A 1 105 ? 11.986 7.659 -30.216 1.00 92.69 105 LEU A C 1
ATOM 834 O O . LEU A 1 105 ? 12.731 6.691 -30.263 1.00 92.69 105 LEU A O 1
ATOM 838 N N . GLY A 1 106 ? 12.422 8.912 -30.388 1.00 91.19 106 GLY A N 1
ATOM 839 C CA . GLY A 1 106 ? 13.830 9.260 -30.599 1.00 91.19 106 GLY A CA 1
ATOM 840 C C . GLY A 1 106 ? 14.715 8.812 -29.442 1.00 91.19 106 GLY A C 1
ATOM 841 O O . GLY A 1 106 ? 15.611 7.996 -29.632 1.00 91.19 106 GLY A O 1
ATOM 842 N N . MET A 1 107 ? 14.383 9.230 -28.215 1.00 92.25 107 MET A N 1
ATOM 843 C CA . MET A 1 107 ? 15.112 8.778 -27.020 1.00 92.25 107 MET A CA 1
ATOM 844 C C . MET A 1 107 ? 15.079 7.249 -26.861 1.00 92.25 107 MET A C 1
ATOM 846 O O . MET A 1 107 ? 16.066 6.646 -26.451 1.00 92.25 107 MET A O 1
ATOM 850 N N . SER A 1 108 ? 13.951 6.612 -27.190 1.00 93.88 108 SER A N 1
ATOM 851 C CA . SER A 1 108 ? 13.805 5.151 -27.147 1.00 93.88 108 SER A CA 1
ATOM 852 C C . SER A 1 108 ? 14.698 4.448 -28.175 1.00 93.88 108 SER A C 1
ATOM 854 O O . SER A 1 108 ? 15.348 3.456 -27.853 1.00 93.88 108 SER A O 1
ATOM 856 N N . SER A 1 109 ? 14.761 4.981 -29.395 1.00 93.50 109 SER A N 1
ATOM 857 C CA . SER A 1 109 ? 15.615 4.479 -30.471 1.00 93.50 109 SER A CA 1
ATOM 858 C C . SER A 1 109 ? 17.091 4.565 -30.087 1.00 93.50 109 SER A C 1
ATOM 860 O O . SER A 1 109 ? 17.821 3.595 -30.273 1.00 93.50 109 SER A O 1
ATOM 862 N N . ASP A 1 110 ? 17.514 5.676 -29.476 1.00 91.00 110 ASP A N 1
ATOM 863 C CA . ASP A 1 110 ? 18.889 5.857 -28.998 1.00 91.00 110 ASP A CA 1
ATOM 864 C C . ASP A 1 110 ? 19.264 4.835 -27.916 1.00 91.00 110 ASP A C 1
ATOM 866 O O . ASP A 1 110 ? 20.368 4.285 -27.926 1.00 91.00 110 ASP A O 1
ATOM 870 N N . TYR A 1 111 ? 18.351 4.566 -26.977 1.00 91.00 111 TYR A N 1
ATOM 871 C CA . TYR A 1 111 ? 18.554 3.556 -25.938 1.00 91.00 111 TYR A CA 1
ATOM 872 C C . TYR A 1 111 ? 18.664 2.147 -26.527 1.00 91.00 111 TYR A C 1
ATOM 874 O O . TYR A 1 111 ? 19.593 1.420 -26.177 1.00 91.00 111 TYR A O 1
ATOM 882 N N . LEU A 1 112 ? 17.760 1.773 -27.438 1.00 91.12 112 LEU A N 1
ATOM 883 C CA . LEU A 1 112 ? 17.788 0.474 -28.116 1.00 91.12 112 LEU A CA 1
ATOM 884 C C . LEU A 1 112 ? 19.075 0.285 -28.920 1.00 91.12 112 LEU A C 1
ATOM 886 O O . LEU A 1 112 ? 19.719 -0.749 -28.783 1.00 91.12 112 LEU A O 1
ATOM 890 N N . ALA A 1 113 ? 19.488 1.295 -29.690 1.00 89.94 113 ALA A N 1
ATOM 891 C CA . ALA A 1 113 ? 20.713 1.232 -30.479 1.00 89.94 113 ALA A CA 1
ATOM 892 C C . ALA A 1 113 ? 21.954 1.045 -29.592 1.00 89.94 113 ALA A C 1
ATOM 894 O O . ALA A 1 113 ? 22.790 0.184 -29.866 1.00 89.94 113 ALA A O 1
ATOM 895 N N . LYS A 1 114 ? 22.058 1.797 -28.487 1.00 88.44 114 LYS A N 1
ATOM 896 C CA . LYS A 1 114 ? 23.172 1.664 -27.534 1.00 88.44 114 LYS A CA 1
ATOM 897 C C . LYS A 1 114 ? 23.198 0.306 -26.842 1.00 88.44 114 LYS A C 1
ATOM 899 O O . LYS A 1 114 ? 24.277 -0.254 -26.679 1.00 88.44 114 LYS A O 1
ATOM 904 N N . MET A 1 115 ? 22.039 -0.222 -26.450 1.00 88.25 115 MET A N 1
ATOM 905 C CA . MET A 1 115 ? 21.964 -1.521 -25.779 1.00 88.25 115 MET A CA 1
ATOM 906 C C . MET A 1 115 ? 22.197 -2.695 -26.737 1.00 88.25 115 MET A C 1
ATOM 908 O O . MET A 1 115 ? 22.762 -3.700 -26.328 1.00 88.25 115 MET A O 1
ATOM 912 N N . ALA A 1 116 ? 21.805 -2.579 -28.005 1.00 87.88 116 ALA A N 1
ATOM 913 C CA . ALA A 1 116 ? 21.971 -3.646 -28.992 1.00 87.88 116 ALA A CA 1
ATOM 914 C C . ALA A 1 116 ? 23.381 -3.705 -29.608 1.00 87.88 116 ALA A C 1
ATOM 916 O O . ALA A 1 116 ? 23.706 -4.665 -30.298 1.00 87.88 116 ALA A O 1
ATOM 917 N N . THR A 1 117 ? 24.211 -2.675 -29.410 1.00 86.56 117 THR A N 1
ATOM 918 C CA . THR A 1 117 ? 25.547 -2.605 -30.018 1.00 86.56 117 THR A CA 1
ATOM 919 C C . THR A 1 117 ? 26.512 -3.551 -29.304 1.00 86.56 117 THR A C 1
ATOM 921 O O . THR A 1 117 ? 26.954 -3.261 -28.194 1.00 86.56 117 THR A O 1
ATOM 924 N N . ASP A 1 118 ? 26.857 -4.662 -29.944 1.00 81.75 118 ASP A N 1
ATOM 925 C CA . ASP A 1 118 ? 27.865 -5.605 -29.455 1.00 81.75 118 ASP A CA 1
ATOM 926 C C . ASP A 1 118 ? 29.282 -5.149 -29.859 1.00 81.75 118 ASP A C 1
ATOM 928 O O . ASP A 1 118 ? 29.515 -4.829 -31.028 1.00 81.75 118 ASP A O 1
ATOM 932 N N . ILE A 1 119 ? 30.226 -5.079 -28.908 1.00 81.19 119 ILE A N 1
ATOM 933 C CA . ILE A 1 119 ? 31.636 -4.723 -29.163 1.00 81.19 119 ILE A CA 1
ATOM 934 C C . ILE A 1 119 ? 32.548 -5.720 -28.422 1.00 81.19 119 ILE A C 1
ATOM 936 O O . ILE A 1 119 ? 33.092 -5.395 -27.357 1.00 81.19 119 ILE A O 1
ATOM 940 N N . PRO A 1 120 ? 32.738 -6.937 -28.967 1.00 78.94 120 PRO A N 1
ATOM 941 C CA . PRO A 1 120 ? 33.592 -7.943 -28.350 1.00 78.94 120 PRO A CA 1
ATOM 942 C C . PRO A 1 120 ? 35.079 -7.618 -28.552 1.00 78.94 120 PRO A C 1
ATOM 944 O O . PRO A 1 120 ? 35.516 -7.207 -29.631 1.00 78.94 120 PRO A O 1
ATOM 947 N N . CYS A 1 121 ? 35.890 -7.835 -27.515 1.00 76.44 121 CYS A N 1
ATOM 948 C CA . CYS A 1 121 ? 37.343 -7.706 -27.602 1.00 76.44 121 CYS A CA 1
ATOM 949 C C . CYS A 1 121 ? 37.970 -8.897 -28.350 1.00 76.44 121 CYS A C 1
ATOM 951 O O . CYS A 1 121 ? 38.152 -9.972 -27.781 1.00 76.44 121 CYS A O 1
ATOM 953 N N . THR A 1 122 ? 38.357 -8.696 -29.612 1.00 76.25 122 THR A N 1
ATOM 954 C CA . THR A 1 122 ? 38.942 -9.750 -30.468 1.00 76.25 122 THR A CA 1
ATOM 955 C C . THR A 1 122 ? 40.471 -9.726 -30.547 1.00 76.25 122 THR A C 1
ATOM 957 O O . THR A 1 122 ? 41.089 -10.733 -30.878 1.00 76.25 122 THR A O 1
ATOM 960 N N . THR A 1 123 ? 41.110 -8.589 -30.252 1.00 73.88 123 THR A N 1
ATOM 961 C CA . THR A 1 123 ? 42.552 -8.376 -30.491 1.00 73.88 123 THR A CA 1
ATOM 962 C C . THR A 1 123 ? 43.423 -8.491 -29.238 1.00 73.88 123 THR A C 1
ATOM 964 O O . THR A 1 123 ? 44.644 -8.543 -29.358 1.00 73.88 123 THR A O 1
ATOM 967 N N . GLY A 1 124 ? 42.829 -8.510 -28.036 1.00 67.06 124 GLY A N 1
ATOM 968 C CA . GLY A 1 124 ? 43.546 -8.608 -26.754 1.00 67.06 124 GLY A CA 1
ATOM 969 C C . GLY A 1 124 ? 44.412 -7.394 -26.382 1.00 67.06 124 GLY A C 1
ATOM 970 O O . GLY A 1 124 ? 45.085 -7.405 -25.352 1.00 67.06 124 GLY A O 1
ATOM 971 N N . VAL A 1 125 ? 44.417 -6.332 -27.194 1.00 68.12 125 VAL A N 1
ATOM 972 C CA . VAL A 1 125 ? 45.189 -5.109 -26.930 1.00 68.12 125 VAL A CA 1
ATOM 973 C C . VAL A 1 125 ? 44.315 -4.131 -26.144 1.00 68.12 125 VAL A C 1
ATOM 975 O O . VAL A 1 125 ? 43.415 -3.508 -26.697 1.00 68.12 125 VAL A O 1
ATOM 978 N N . GLY A 1 126 ? 44.576 -3.997 -24.840 1.00 70.19 126 GLY A N 1
ATOM 979 C CA . GLY A 1 126 ? 43.838 -3.084 -23.952 1.00 70.19 126 GLY A CA 1
ATOM 980 C C . GLY A 1 126 ? 42.507 -3.628 -23.414 1.00 70.19 126 GLY A C 1
ATOM 981 O O . GLY A 1 126 ? 41.768 -2.888 -22.770 1.00 70.19 126 GLY A O 1
ATOM 982 N N . CYS A 1 127 ? 42.200 -4.906 -23.649 1.00 75.25 127 CYS A N 1
ATOM 983 C CA . CYS A 1 127 ? 41.022 -5.600 -23.126 1.00 75.25 127 CYS A CA 1
ATOM 984 C C . CYS A 1 127 ? 41.279 -7.110 -23.001 1.00 75.25 127 CYS A C 1
ATOM 986 O O . CYS A 1 127 ? 42.190 -7.646 -23.630 1.00 75.25 127 CYS A O 1
ATOM 988 N N . VAL A 1 128 ? 40.493 -7.790 -22.163 1.00 74.69 128 VAL A N 1
ATOM 989 C CA . VAL A 1 128 ? 40.536 -9.255 -22.019 1.00 74.69 128 VAL A CA 1
ATOM 990 C C . VAL A 1 128 ? 39.861 -9.877 -23.246 1.00 74.69 128 VAL A C 1
ATOM 992 O O . VAL A 1 128 ? 38.795 -9.401 -23.634 1.00 74.69 128 VAL A O 1
ATOM 995 N N . LEU A 1 129 ? 40.476 -10.899 -23.862 1.00 76.12 129 LEU A N 1
ATOM 996 C CA . LEU A 1 129 ? 39.881 -11.624 -24.996 1.00 76.12 129 LEU A CA 1
ATOM 997 C C . LEU A 1 129 ? 38.449 -12.059 -24.642 1.00 76.12 129 LEU A C 1
ATOM 999 O O . LEU A 1 129 ? 38.215 -12.530 -23.530 1.00 76.12 129 LEU A O 1
ATOM 1003 N N . ASP A 1 130 ? 37.513 -11.856 -25.568 1.00 68.75 130 ASP A N 1
ATOM 1004 C CA . ASP A 1 130 ? 36.079 -12.154 -25.418 1.00 68.75 130 ASP A CA 1
ATOM 1005 C C . ASP A 1 130 ? 35.329 -11.319 -24.356 1.00 68.75 130 ASP A C 1
ATOM 1007 O O . ASP A 1 130 ? 34.150 -11.559 -24.091 1.00 68.75 130 ASP A O 1
ATOM 1011 N N . ALA A 1 131 ? 35.955 -10.295 -23.762 1.00 72.38 131 ALA A N 1
ATOM 1012 C CA . ALA A 1 131 ? 35.253 -9.368 -22.874 1.00 72.38 131 ALA A CA 1
ATOM 1013 C C . ALA A 1 131 ? 34.444 -8.322 -23.657 1.00 72.38 131 ALA A C 1
ATOM 1015 O O . ALA A 1 131 ? 34.914 -7.754 -24.648 1.00 72.38 131 ALA A O 1
ATOM 1016 N N . GLN A 1 132 ? 33.241 -8.028 -23.158 1.00 77.06 132 GLN A N 1
ATOM 1017 C CA . GLN A 1 132 ? 32.333 -7.033 -23.725 1.00 77.06 132 GLN A CA 1
ATOM 1018 C C . GLN A 1 132 ? 32.809 -5.611 -23.395 1.00 77.06 132 GLN A C 1
ATOM 1020 O O . GLN A 1 132 ? 32.882 -5.238 -22.222 1.00 77.06 132 GLN A O 1
ATOM 1025 N N . GLN A 1 133 ? 33.123 -4.805 -24.413 1.00 78.38 133 GLN A N 1
ATOM 1026 C CA . GLN A 1 133 ? 33.582 -3.423 -24.208 1.00 78.38 133 GLN A CA 1
ATOM 1027 C C . GLN A 1 133 ? 32.428 -2.430 -24.050 1.00 78.38 133 GLN A C 1
ATOM 1029 O O . GLN A 1 133 ? 32.589 -1.389 -23.407 1.00 78.38 133 GLN A O 1
ATOM 1034 N N . ASN A 1 134 ? 31.256 -2.737 -24.612 1.00 80.56 134 ASN A N 1
ATOM 1035 C CA . ASN A 1 134 ? 30.065 -1.931 -24.385 1.00 80.56 134 ASN A CA 1
ATOM 1036 C C . ASN A 1 134 ? 29.423 -2.293 -23.039 1.00 80.56 134 ASN A C 1
ATOM 1038 O O . ASN A 1 134 ? 28.697 -3.277 -22.919 1.00 80.56 134 ASN A O 1
ATOM 1042 N N . LEU A 1 135 ? 29.648 -1.448 -22.034 1.00 77.12 135 LEU A N 1
ATOM 1043 C CA . LEU A 1 135 ? 29.089 -1.611 -20.689 1.00 77.12 135 LEU A CA 1
ATOM 1044 C C . LEU A 1 135 ? 27.556 -1.520 -20.634 1.00 77.12 135 LEU A C 1
ATOM 1046 O O . LEU A 1 135 ? 26.980 -1.922 -19.632 1.00 77.12 135 LEU A O 1
ATOM 1050 N N . ALA A 1 136 ? 26.905 -0.977 -21.666 1.00 78.12 136 ALA A N 1
ATOM 1051 C CA . ALA A 1 136 ? 25.449 -0.889 -21.763 1.00 78.12 136 ALA A CA 1
ATOM 1052 C C . ALA A 1 136 ? 24.840 -2.005 -22.632 1.00 78.12 136 ALA A C 1
ATOM 1054 O O . ALA A 1 136 ? 23.636 -1.981 -22.886 1.00 78.12 136 ALA A O 1
ATOM 1055 N N . PHE A 1 137 ? 25.650 -2.952 -23.119 1.00 84.56 137 PHE A N 1
ATOM 1056 C CA . PHE A 1 137 ? 25.178 -4.025 -23.987 1.00 84.56 137 PHE A CA 1
ATOM 1057 C C . PHE A 1 137 ? 24.160 -4.924 -23.286 1.00 84.56 137 PHE A C 1
ATOM 1059 O O . PHE A 1 137 ? 24.362 -5.358 -22.149 1.00 84.56 137 PHE A O 1
ATOM 1066 N N . TYR A 1 138 ? 23.086 -5.252 -23.999 1.00 85.56 138 TYR A N 1
ATOM 1067 C CA . TYR A 1 138 ? 22.034 -6.127 -23.519 1.00 85.56 138 TYR A CA 1
ATOM 1068 C C . TYR A 1 138 ? 21.765 -7.255 -24.524 1.00 85.56 138 TYR A C 1
ATOM 1070 O O . TYR A 1 138 ? 21.409 -6.970 -25.669 1.00 85.56 138 TYR A O 1
ATOM 1078 N N . PRO A 1 139 ? 21.891 -8.528 -24.104 1.00 87.00 139 PRO A N 1
ATOM 1079 C CA . PRO A 1 139 ? 21.617 -9.676 -24.961 1.00 87.00 139 PRO A CA 1
ATOM 1080 C C . PRO A 1 139 ? 20.205 -9.665 -25.569 1.00 87.00 139 PRO A C 1
ATOM 1082 O O . PRO A 1 139 ? 19.228 -9.277 -24.915 1.00 87.00 139 PRO A O 1
ATOM 1085 N N . MET A 1 140 ? 20.095 -10.105 -26.827 1.00 85.50 140 MET A N 1
ATOM 1086 C CA . MET A 1 140 ? 18.852 -10.044 -27.605 1.00 85.50 140 MET A CA 1
ATOM 1087 C C . MET A 1 140 ? 17.744 -10.941 -27.035 1.00 85.50 140 MET A C 1
ATOM 1089 O O . MET A 1 140 ? 16.585 -10.535 -26.998 1.00 85.50 140 MET A O 1
ATOM 1093 N N . ASP A 1 141 ? 18.085 -12.118 -26.509 1.00 85.94 141 ASP A N 1
ATOM 1094 C CA . ASP A 1 141 ? 17.172 -13.023 -25.793 1.00 85.94 141 ASP A CA 1
ATOM 1095 C C . ASP A 1 141 ? 16.471 -12.315 -24.623 1.00 85.94 141 ASP A C 1
ATOM 1097 O O . ASP A 1 141 ? 15.247 -12.388 -24.465 1.00 85.94 141 ASP A O 1
ATOM 1101 N N . LYS A 1 142 ? 17.236 -11.548 -23.841 1.00 87.38 142 LYS A N 1
ATOM 1102 C CA . LYS A 1 142 ? 16.699 -10.766 -22.728 1.00 87.38 142 LYS A CA 1
ATOM 1103 C C . LYS A 1 142 ? 15.899 -9.567 -23.229 1.00 87.38 142 LYS A C 1
ATOM 1105 O O . LYS A 1 142 ? 14.840 -9.282 -22.671 1.00 87.38 142 LYS A O 1
ATOM 1110 N N . MET A 1 143 ? 16.351 -8.876 -24.281 1.00 86.62 143 MET A N 1
ATOM 1111 C CA . MET A 1 143 ? 15.569 -7.791 -24.889 1.00 86.62 143 MET A CA 1
ATOM 1112 C C . MET A 1 143 ? 14.185 -8.289 -25.317 1.00 86.62 143 MET A C 1
ATOM 1114 O O . MET A 1 143 ? 13.173 -7.697 -24.941 1.00 86.62 143 MET A O 1
ATOM 1118 N N . VAL A 1 144 ? 14.114 -9.398 -26.053 1.00 89.81 144 VAL A N 1
ATOM 1119 C CA . VAL A 1 144 ? 12.837 -9.947 -26.520 1.00 89.81 144 VAL A CA 1
ATOM 1120 C C . VAL A 1 144 ? 11.948 -10.339 -25.344 1.00 89.81 144 VAL A C 1
ATOM 1122 O O . VAL A 1 144 ? 10.772 -9.978 -25.347 1.00 89.81 144 VAL A O 1
ATOM 1125 N N . LEU A 1 145 ? 12.500 -10.976 -24.307 1.00 89.94 145 LEU A N 1
ATOM 1126 C CA . LEU A 1 145 ? 11.749 -11.335 -23.102 1.00 89.94 145 LEU A CA 1
ATOM 1127 C C . LEU A 1 145 ? 11.091 -10.112 -22.439 1.00 89.94 145 LEU A C 1
ATOM 1129 O O . LEU A 1 145 ? 9.895 -10.134 -22.146 1.00 89.94 145 LEU A O 1
ATOM 1133 N N . PHE A 1 146 ? 11.851 -9.035 -22.228 1.00 88.12 146 PHE A N 1
ATOM 1134 C CA . PHE A 1 146 ? 11.380 -7.846 -21.514 1.00 88.12 146 PHE A CA 1
ATOM 1135 C C . PHE A 1 146 ? 10.510 -6.923 -22.386 1.00 88.12 146 PHE A C 1
ATOM 1137 O O . PHE A 1 146 ? 9.392 -6.585 -21.993 1.00 88.12 146 PHE A O 1
ATOM 1144 N N . PHE A 1 147 ? 10.972 -6.534 -23.580 1.00 88.94 147 PHE A N 1
ATOM 1145 C CA . PHE A 1 147 ? 10.224 -5.640 -24.480 1.00 88.94 147 PHE A CA 1
ATOM 1146 C C . PHE A 1 147 ? 9.035 -6.344 -25.128 1.00 88.94 147 PHE A C 1
ATOM 1148 O O . PHE A 1 147 ? 7.929 -5.801 -25.149 1.00 88.94 147 PHE A O 1
ATOM 1155 N N . GLY A 1 148 ? 9.242 -7.564 -25.628 1.00 88.25 148 GLY A N 1
ATOM 1156 C CA . GLY A 1 148 ? 8.161 -8.377 -26.176 1.00 88.25 148 GLY A CA 1
ATOM 1157 C C . GLY A 1 148 ? 7.123 -8.710 -25.104 1.00 88.25 148 GLY A C 1
ATOM 1158 O O . GLY A 1 148 ? 5.928 -8.618 -25.374 1.00 88.25 148 GLY A O 1
ATOM 1159 N N . GLY A 1 149 ? 7.564 -8.984 -23.870 1.00 89.94 149 GLY A N 1
ATOM 1160 C CA . GLY A 1 149 ? 6.682 -9.217 -22.729 1.00 89.94 149 GLY A CA 1
ATOM 1161 C C . GLY A 1 149 ? 5.830 -7.994 -22.376 1.00 89.94 149 GLY A C 1
ATOM 1162 O O . GLY A 1 149 ? 4.629 -8.132 -22.149 1.00 89.94 149 GLY A O 1
ATOM 1163 N N . LEU A 1 150 ? 6.408 -6.785 -22.397 1.00 91.00 150 LEU A N 1
ATOM 1164 C CA . LEU A 1 150 ? 5.666 -5.536 -22.175 1.00 91.00 150 LEU A CA 1
ATOM 1165 C C . LEU A 1 150 ? 4.584 -5.313 -23.242 1.00 91.00 150 LEU A C 1
ATOM 1167 O O . LEU A 1 150 ? 3.455 -4.936 -22.912 1.00 91.00 150 LEU A O 1
ATOM 1171 N N . ILE A 1 151 ? 4.921 -5.535 -24.516 1.00 91.50 151 ILE A N 1
ATOM 1172 C CA . ILE A 1 151 ? 3.976 -5.383 -25.630 1.00 91.50 151 ILE A CA 1
ATOM 1173 C C . ILE A 1 151 ? 2.867 -6.434 -25.525 1.00 91.50 151 ILE A C 1
ATOM 1175 O O . ILE A 1 151 ? 1.694 -6.082 -25.636 1.00 91.50 151 ILE A O 1
ATOM 1179 N N . LEU A 1 152 ? 3.216 -7.691 -25.237 1.00 92.56 152 LEU A N 1
ATOM 1180 C CA . LEU A 1 152 ? 2.263 -8.782 -25.026 1.00 92.56 152 LEU A CA 1
ATOM 1181 C C . LEU A 1 152 ? 1.294 -8.470 -23.879 1.00 92.56 152 LEU A C 1
ATOM 1183 O O . LEU A 1 152 ? 0.081 -8.590 -24.037 1.00 92.56 152 LEU A O 1
ATOM 1187 N N . LEU A 1 153 ? 1.817 -8.029 -22.735 1.00 90.38 153 LEU A N 1
ATOM 1188 C CA . LEU A 1 153 ? 1.003 -7.670 -21.577 1.00 90.38 153 LEU A CA 1
ATOM 1189 C C . LEU A 1 153 ? 0.066 -6.503 -21.902 1.00 90.38 153 LEU A C 1
ATOM 1191 O O . LEU A 1 153 ? -1.120 -6.558 -21.584 1.00 90.38 153 LEU A O 1
ATOM 1195 N N . SER A 1 154 ? 0.571 -5.479 -22.593 1.00 89.75 154 SER A N 1
ATOM 1196 C CA . SER A 1 154 ? -0.248 -4.350 -23.045 1.00 89.75 154 SER A CA 1
ATOM 1197 C C . SER A 1 154 ? -1.355 -4.800 -24.003 1.00 89.75 154 SER A C 1
ATOM 1199 O O . SER A 1 154 ? -2.493 -4.354 -23.878 1.00 89.75 154 SER A O 1
ATOM 1201 N N . PHE A 1 155 ? -1.050 -5.725 -24.917 1.00 90.62 155 PHE A N 1
ATOM 1202 C CA . PHE A 1 155 ? -2.015 -6.290 -25.856 1.00 90.62 155 PHE A CA 1
ATOM 1203 C C . PHE A 1 155 ? -3.140 -7.042 -25.132 1.00 90.62 155 PHE A C 1
ATOM 1205 O O . PHE A 1 155 ? -4.316 -6.774 -25.377 1.00 90.62 155 PHE A O 1
ATOM 1212 N N . ILE A 1 156 ? -2.793 -7.927 -24.192 1.00 88.75 156 ILE A N 1
ATOM 1213 C CA . ILE A 1 156 ? -3.764 -8.713 -23.412 1.00 88.75 156 ILE A CA 1
ATOM 1214 C C . ILE A 1 156 ? -4.643 -7.800 -22.545 1.00 88.75 156 ILE A C 1
ATOM 1216 O O . ILE A 1 156 ? -5.854 -8.008 -22.449 1.00 88.75 156 ILE A O 1
ATOM 1220 N N . LEU A 1 157 ? -4.055 -6.764 -21.936 1.00 87.12 157 LEU A N 1
ATOM 1221 C CA . LEU A 1 157 ? -4.794 -5.797 -21.122 1.00 87.12 157 LEU A CA 1
ATOM 1222 C C . LEU A 1 157 ? -5.822 -5.006 -21.938 1.00 87.12 157 LEU A C 1
ATOM 1224 O O . LEU A 1 157 ? -6.930 -4.783 -21.455 1.00 87.12 157 LEU A O 1
ATOM 1228 N N . VAL A 1 158 ? -5.482 -4.606 -23.168 1.00 87.62 158 VAL A N 1
ATOM 1229 C CA . VAL A 1 158 ? -6.420 -3.903 -24.058 1.00 87.62 158 VAL A CA 1
ATOM 1230 C C . VAL A 1 158 ? -7.542 -4.831 -24.532 1.00 87.62 158 VAL A C 1
ATOM 1232 O O . VAL A 1 158 ? -8.692 -4.398 -24.597 1.00 87.62 158 VAL A O 1
ATOM 1235 N N . GLN A 1 159 ? -7.236 -6.101 -24.822 1.00 85.56 159 GLN A N 1
ATOM 1236 C CA . GLN A 1 159 ? -8.249 -7.095 -25.200 1.00 85.56 159 GLN A CA 1
ATOM 1237 C C . GLN A 1 159 ? -9.236 -7.392 -24.064 1.00 85.56 159 GLN A C 1
ATOM 1239 O O . GLN A 1 159 ? -10.418 -7.627 -24.312 1.00 85.56 159 GLN A O 1
ATOM 1244 N N . ASN A 1 160 ? -8.771 -7.331 -22.810 1.00 84.56 160 ASN A N 1
ATOM 1245 C CA . ASN A 1 160 ? -9.580 -7.590 -21.619 1.00 84.56 160 ASN A CA 1
ATOM 1246 C C . ASN A 1 160 ? -10.269 -8.978 -21.649 1.00 84.56 160 ASN A C 1
ATOM 1248 O O . ASN A 1 160 ? -11.413 -9.139 -21.229 1.00 84.56 160 ASN A O 1
ATOM 1252 N N . GLU A 1 161 ? -9.559 -9.997 -22.146 1.00 80.44 161 GLU A N 1
ATOM 1253 C CA . GLU A 1 161 ? -10.036 -11.388 -22.269 1.00 80.44 161 GLU A CA 1
ATOM 1254 C C . GLU A 1 161 ? -9.559 -12.293 -21.114 1.00 80.44 161 GLU A C 1
ATOM 1256 O O . GLU A 1 161 ? -9.676 -13.516 -21.179 1.00 80.44 161 GLU A O 1
ATOM 1261 N N . LEU A 1 162 ? -9.021 -11.727 -20.027 1.00 77.19 162 LEU A N 1
ATOM 1262 C CA . LEU A 1 162 ? -8.365 -12.508 -18.967 1.00 77.19 162 LEU A CA 1
ATOM 1263 C C . LEU A 1 162 ? -9.313 -13.492 -18.257 1.00 77.19 162 LEU A C 1
ATOM 1265 O O . LEU A 1 162 ? -8.909 -14.598 -17.898 1.00 77.19 162 LEU A O 1
ATOM 1269 N N . SER A 1 163 ? -10.586 -13.124 -18.092 1.00 75.75 163 SER A N 1
ATOM 1270 C CA . SER A 1 163 ? -11.622 -14.026 -17.572 1.00 75.75 163 SER A CA 1
ATOM 1271 C C . SER A 1 163 ? -12.004 -15.129 -18.564 1.00 75.75 163 SER A C 1
ATOM 1273 O O . SER A 1 163 ? -12.315 -16.242 -18.148 1.00 75.75 163 SER A O 1
ATOM 1275 N N . ASN A 1 164 ? -11.947 -14.860 -19.871 1.00 78.75 164 ASN A N 1
ATOM 1276 C CA . ASN A 1 164 ? -12.204 -15.871 -20.897 1.00 78.75 164 ASN A CA 1
ATOM 1277 C C . ASN A 1 164 ? -11.053 -16.883 -20.965 1.00 78.75 164 ASN A C 1
ATOM 1279 O O . ASN A 1 164 ? -11.293 -18.069 -21.175 1.00 78.75 164 ASN A O 1
ATOM 1283 N N . ILE A 1 165 ? -9.812 -16.435 -20.728 1.00 77.44 165 ILE A N 1
ATOM 1284 C CA . ILE A 1 165 ? -8.635 -17.309 -20.627 1.00 77.44 165 ILE A CA 1
ATOM 1285 C C . ILE A 1 165 ? -8.809 -18.317 -19.486 1.00 77.44 165 ILE A C 1
ATOM 1287 O O . ILE A 1 165 ? -8.529 -19.499 -19.675 1.00 77.44 165 ILE A O 1
ATOM 1291 N N . SER A 1 166 ? -9.282 -17.892 -18.309 1.00 78.62 166 SER A N 1
ATOM 1292 C CA . SER A 1 166 ? -9.464 -18.815 -17.181 1.00 78.62 166 SER A CA 1
ATOM 1293 C C . SER A 1 166 ? -10.572 -19.843 -17.438 1.00 78.62 166 SER A C 1
ATOM 1295 O O . SER A 1 166 ? -10.380 -21.024 -17.139 1.00 78.62 166 SER A O 1
ATOM 1297 N N . ASP A 1 167 ? -11.684 -19.434 -18.061 1.00 80.06 167 ASP A N 1
ATOM 1298 C CA . ASP A 1 167 ? -12.757 -20.342 -18.489 1.00 80.06 167 ASP A CA 1
ATOM 1299 C C . ASP A 1 167 ? -12.269 -21.335 -19.559 1.00 80.06 167 ASP A C 1
ATOM 1301 O O . ASP A 1 167 ? -12.481 -22.546 -19.441 1.00 80.06 167 ASP A O 1
ATOM 1305 N N . PHE A 1 168 ? -11.527 -20.853 -20.562 1.00 79.69 168 PHE A N 1
ATOM 1306 C CA . PHE A 1 168 ? -10.898 -21.701 -21.574 1.00 79.69 168 PHE A CA 1
ATOM 1307 C C . PHE A 1 168 ? -9.931 -22.712 -20.948 1.00 79.69 168 PHE A C 1
ATOM 1309 O O . PHE A 1 168 ? -10.005 -23.894 -21.274 1.00 79.69 168 PHE A O 1
ATOM 1316 N N . MET A 1 169 ? -9.076 -22.295 -20.009 1.00 77.75 169 MET A N 1
ATOM 1317 C CA . MET A 1 169 ? -8.137 -23.190 -19.321 1.00 77.75 169 MET A CA 1
ATOM 1318 C C . MET A 1 169 ? -8.855 -24.241 -18.472 1.00 77.75 169 MET A C 1
ATOM 1320 O O . MET A 1 169 ? -8.443 -25.402 -18.462 1.00 77.75 169 MET A O 1
ATOM 1324 N N . GLY A 1 170 ? -9.955 -23.879 -17.806 1.00 81.00 170 GLY A N 1
ATOM 1325 C CA . GLY A 1 170 ? -10.799 -24.833 -17.083 1.00 81.00 170 GLY A CA 1
ATOM 1326 C C . GLY A 1 170 ? -11.410 -25.886 -18.013 1.00 81.00 170 GLY A C 1
ATOM 1327 O O . GLY A 1 170 ? -11.336 -27.089 -17.739 1.00 81.00 170 GLY A O 1
ATOM 1328 N N . LYS A 1 171 ? -11.947 -25.448 -19.159 1.00 81.06 171 LYS A N 1
ATOM 1329 C CA . LYS A 1 171 ? -12.516 -26.330 -20.190 1.00 81.06 171 LYS A CA 1
ATOM 1330 C C . LYS A 1 171 ? -11.450 -27.207 -20.845 1.00 81.06 171 LYS A C 1
ATOM 1332 O O . LYS A 1 171 ? -11.655 -28.415 -20.952 1.00 81.06 171 LYS A O 1
ATOM 1337 N N . LEU A 1 172 ? -10.294 -26.648 -21.191 1.00 77.81 172 LEU A N 1
ATOM 1338 C CA . LEU A 1 172 ? -9.151 -27.370 -21.748 1.00 77.81 172 LEU A CA 1
ATOM 1339 C C . LEU A 1 172 ? -8.623 -28.420 -20.767 1.00 77.81 172 LEU A C 1
ATOM 1341 O O . LEU A 1 172 ? -8.418 -29.566 -21.154 1.00 77.81 172 LEU A O 1
ATOM 1345 N N . TYR A 1 173 ? -8.468 -28.072 -19.487 1.00 80.25 173 TYR A N 1
ATOM 1346 C CA . TYR A 1 173 ? -8.074 -29.023 -18.447 1.00 80.25 173 TYR A CA 1
ATOM 1347 C C . TYR A 1 173 ? -9.080 -30.172 -18.333 1.00 80.25 173 TYR A C 1
ATOM 1349 O O . TYR A 1 173 ? -8.691 -31.336 -18.240 1.00 80.25 173 TYR A O 1
ATOM 1357 N N . SER A 1 174 ? -10.381 -29.868 -18.390 1.00 78.75 174 SER A N 1
ATOM 1358 C CA . SER A 1 174 ? -11.424 -30.894 -18.368 1.00 78.75 174 SER A CA 1
ATOM 1359 C C . SER A 1 174 ? -11.362 -31.816 -19.596 1.00 78.75 174 SER A C 1
ATOM 1361 O O . SER A 1 174 ? -11.484 -33.031 -19.437 1.00 78.75 174 SER A O 1
ATOM 1363 N N . ALA A 1 175 ? -11.086 -31.269 -20.785 1.00 72.69 175 ALA A N 1
ATOM 1364 C CA . ALA A 1 175 ? -10.930 -32.020 -22.029 1.00 72.69 175 ALA A CA 1
ATOM 1365 C C . ALA A 1 175 ? -9.662 -32.892 -22.015 1.00 72.69 175 ALA A C 1
ATOM 1367 O O . ALA A 1 175 ? -9.730 -34.083 -22.309 1.00 72.69 175 ALA A O 1
ATOM 1368 N N . LEU A 1 176 ? -8.523 -32.349 -21.572 1.00 77.00 176 LEU A N 1
ATOM 1369 C CA . LEU A 1 176 ? -7.266 -33.088 -21.405 1.00 77.00 176 LEU A CA 1
ATOM 1370 C C . LEU A 1 176 ? -7.395 -34.207 -20.367 1.00 77.00 176 LEU A C 1
ATOM 1372 O O . LEU A 1 176 ? -6.905 -35.314 -20.576 1.00 77.00 176 LEU A O 1
ATOM 1376 N N . ARG A 1 177 ? -8.108 -33.961 -19.262 1.00 78.62 177 ARG A N 1
ATOM 1377 C CA . ARG A 1 177 ? -8.390 -34.980 -18.243 1.00 78.62 177 ARG A CA 1
ATOM 1378 C C . ARG A 1 177 ? -9.278 -36.107 -18.780 1.00 78.62 177 ARG A C 1
ATOM 1380 O O . ARG A 1 177 ? -9.108 -37.252 -18.363 1.00 78.62 177 ARG A O 1
ATOM 1387 N N . ARG A 1 178 ? -10.219 -35.805 -19.682 1.00 75.06 178 ARG A N 1
ATOM 1388 C CA . ARG A 1 178 ? -11.041 -36.811 -20.379 1.00 75.06 178 ARG A CA 1
ATOM 1389 C C . ARG A 1 178 ? -10.225 -37.582 -21.413 1.00 75.06 178 ARG A C 1
ATOM 1391 O O . ARG A 1 178 ? -10.314 -38.803 -21.426 1.00 75.06 178 ARG A O 1
ATOM 1398 N N . PHE A 1 179 ? -9.367 -36.910 -22.180 1.00 73.06 179 PHE A N 1
ATOM 1399 C CA . PHE A 1 179 ? -8.417 -37.548 -23.098 1.00 73.06 179 PHE A CA 1
ATOM 1400 C C . PHE A 1 179 ? -7.463 -38.507 -22.377 1.00 73.06 179 PHE A C 1
ATOM 1402 O O . PHE A 1 179 ? -7.241 -39.620 -22.841 1.00 73.06 179 PHE A O 1
ATOM 1409 N N . ALA A 1 180 ? -6.962 -38.120 -21.202 1.00 79.38 180 ALA A N 1
ATOM 1410 C CA . ALA A 1 180 ? -6.118 -38.980 -20.376 1.00 79.38 180 ALA A CA 1
ATOM 1411 C C . ALA A 1 180 ? -6.849 -40.232 -19.846 1.00 79.38 180 ALA A C 1
ATOM 1413 O O . ALA A 1 180 ? -6.194 -41.220 -19.526 1.00 79.38 180 ALA A O 1
ATOM 1414 N N . ARG A 1 181 ? -8.187 -40.205 -19.738 1.00 78.31 181 ARG A N 1
ATOM 1415 C CA . ARG A 1 181 ? -9.002 -41.378 -19.369 1.00 78.31 181 ARG A CA 1
ATOM 1416 C C . ARG A 1 181 ? -9.376 -42.235 -20.574 1.00 78.31 181 ARG A C 1
ATOM 1418 O O . ARG A 1 181 ? -9.276 -43.449 -20.481 1.00 78.31 181 ARG A O 1
ATOM 1425 N N . ASP A 1 182 ? -9.796 -41.604 -21.669 1.00 81.12 182 ASP A N 1
ATOM 1426 C CA . ASP A 1 182 ? -10.215 -42.254 -22.912 1.00 81.12 182 ASP A CA 1
ATOM 1427 C C . ASP A 1 182 ? -9.628 -41.507 -24.126 1.00 81.12 182 ASP A C 1
ATOM 1429 O O . ASP A 1 182 ? -10.230 -40.543 -24.618 1.00 81.12 182 ASP A O 1
ATOM 1433 N N . PRO A 1 183 ? -8.483 -41.962 -24.668 1.00 77.12 183 PRO A N 1
ATOM 1434 C CA . PRO A 1 183 ? -7.791 -41.266 -25.753 1.00 77.12 183 PRO A CA 1
ATOM 1435 C C . PRO A 1 183 ? -8.623 -41.153 -27.035 1.00 77.12 183 PRO A C 1
ATOM 1437 O O . PRO A 1 183 ? -8.557 -40.138 -27.720 1.00 77.12 183 PRO A O 1
ATOM 1440 N N . ARG A 1 184 ? -9.444 -42.167 -27.359 1.00 74.12 184 ARG A N 1
ATOM 1441 C CA . ARG A 1 184 ? -10.300 -42.160 -28.562 1.00 74.12 184 ARG A CA 1
ATOM 1442 C C . ARG A 1 184 ? -11.417 -41.117 -28.482 1.00 74.12 184 ARG A C 1
ATOM 1444 O O . ARG A 1 184 ? -11.516 -40.280 -29.370 1.00 74.12 184 ARG A O 1
ATOM 1451 N N . LYS A 1 185 ? -12.214 -41.136 -27.407 1.00 65.12 185 LYS A N 1
ATOM 1452 C CA . LYS A 1 185 ? -13.329 -40.190 -27.219 1.00 65.12 185 LYS A CA 1
ATOM 1453 C C . LYS A 1 185 ? -12.842 -38.766 -26.971 1.00 65.12 185 LYS A C 1
ATOM 1455 O O . LYS A 1 185 ? -13.413 -37.825 -27.503 1.00 65.12 185 LYS A O 1
ATOM 1460 N N . GLY A 1 186 ? -11.757 -38.604 -26.209 1.00 65.56 186 GLY A N 1
ATOM 1461 C CA . GLY A 1 186 ? -11.151 -37.291 -25.999 1.00 65.56 186 GLY A CA 1
ATOM 1462 C C . GLY A 1 186 ? -10.560 -36.698 -27.280 1.00 65.56 186 GLY A C 1
ATOM 1463 O O . GLY A 1 186 ? -10.610 -35.484 -27.461 1.00 65.56 186 GLY A O 1
ATOM 1464 N N . PHE A 1 187 ? -10.028 -37.535 -28.181 1.00 69.31 187 PHE A N 1
ATOM 1465 C CA . PHE A 1 187 ? -9.569 -37.085 -29.495 1.00 69.31 187 PHE A CA 1
ATOM 1466 C C . PHE A 1 187 ? -10.740 -36.669 -30.385 1.00 69.31 187 PHE A C 1
ATOM 1468 O O . PHE A 1 187 ? -10.645 -35.631 -31.026 1.00 69.31 187 PHE A O 1
ATOM 1475 N N . GLU A 1 188 ? -11.845 -37.421 -30.399 1.00 65.56 188 GLU A N 1
ATOM 1476 C CA . GLU A 1 188 ? -13.060 -37.054 -31.143 1.00 65.56 188 GLU A CA 1
ATOM 1477 C C . GLU A 1 188 ? -13.677 -35.746 -30.635 1.00 65.56 188 GLU A C 1
ATOM 1479 O O . GLU A 1 188 ? -13.913 -34.861 -31.445 1.00 65.56 188 GLU A O 1
ATOM 1484 N N . GLU A 1 189 ? -13.819 -35.544 -29.321 1.00 64.19 189 GLU A N 1
ATOM 1485 C CA . GLU A 1 189 ? -14.329 -34.280 -28.759 1.00 64.19 189 GLU A CA 1
ATOM 1486 C C . GLU A 1 189 ? -13.410 -33.082 -29.052 1.00 64.19 189 GLU A C 1
ATOM 1488 O O . GLU A 1 189 ? -13.899 -31.999 -29.370 1.00 64.19 189 GLU A O 1
ATOM 1493 N N . MET A 1 190 ? -12.082 -33.245 -28.962 1.00 61.34 190 MET A N 1
ATOM 1494 C CA . MET A 1 190 ? -11.144 -32.185 -29.358 1.00 61.34 190 MET A CA 1
ATOM 1495 C C . MET A 1 190 ? -11.230 -31.916 -30.858 1.00 61.34 190 MET A C 1
ATOM 1497 O O . MET A 1 190 ? -11.302 -30.761 -31.272 1.00 61.34 190 MET A O 1
ATOM 1501 N N . LYS A 1 191 ? -11.266 -32.972 -31.674 1.00 66.12 191 LYS A N 1
ATOM 1502 C CA . LYS A 1 191 ? -11.414 -32.865 -33.122 1.00 66.12 191 LYS A CA 1
ATOM 1503 C C . LYS A 1 191 ? -12.706 -32.127 -33.476 1.00 66.12 191 LYS A C 1
ATOM 1505 O O . LYS A 1 191 ? -12.654 -31.202 -34.277 1.00 66.12 191 LYS A O 1
ATOM 1510 N N . ASP A 1 192 ? -13.822 -32.468 -32.845 1.00 60.81 192 ASP A N 1
ATOM 1511 C CA . ASP A 1 192 ? -15.124 -31.846 -33.082 1.00 60.81 192 ASP A CA 1
ATOM 1512 C C . ASP A 1 192 ? -15.153 -30.402 -32.569 1.00 60.81 192 ASP A C 1
ATOM 1514 O O . ASP A 1 192 ? -15.618 -29.519 -33.280 1.00 60.81 192 ASP A O 1
ATOM 1518 N N . ALA A 1 193 ? -14.545 -30.110 -31.416 1.00 59.50 193 ALA A N 1
ATOM 1519 C CA . ALA A 1 193 ? -14.410 -28.744 -30.908 1.00 59.50 193 ALA A CA 1
ATOM 1520 C C . ALA A 1 193 ? -13.600 -27.818 -31.835 1.00 59.50 193 ALA A C 1
ATOM 1522 O O . ALA A 1 193 ? -13.887 -26.621 -31.897 1.00 59.50 193 ALA A O 1
ATOM 1523 N N . PHE A 1 194 ? -12.600 -28.353 -32.547 1.00 53.81 194 PHE A N 1
ATOM 1524 C CA . PHE A 1 194 ? -11.785 -27.595 -33.501 1.00 53.81 194 PHE A CA 1
ATOM 1525 C C . PHE A 1 194 ? -12.366 -27.592 -34.929 1.00 53.81 194 PHE A C 1
ATOM 1527 O O . PHE A 1 194 ? -12.219 -26.594 -35.638 1.00 53.81 194 PHE A O 1
ATOM 1534 N N . LEU A 1 195 ? -13.056 -28.656 -35.360 1.00 51.50 195 LEU A N 1
ATOM 1535 C CA . LEU A 1 195 ? -13.526 -28.826 -36.743 1.00 51.50 195 LEU A CA 1
ATOM 1536 C C . LEU A 1 195 ? -15.015 -28.501 -36.960 1.00 51.50 195 LEU A C 1
ATOM 1538 O O . LEU A 1 195 ? -15.364 -28.083 -38.065 1.00 51.50 195 LEU A O 1
ATOM 1542 N N . HIS A 1 196 ? -15.884 -28.556 -35.946 1.00 46.31 196 HIS A N 1
ATOM 1543 C CA . HIS A 1 196 ? -17.323 -28.303 -36.103 1.00 46.31 196 HIS A CA 1
ATOM 1544 C C . HIS A 1 196 ? -17.929 -27.469 -34.973 1.00 46.31 196 HIS A C 1
ATOM 1546 O O . HIS A 1 196 ? -17.980 -27.918 -33.835 1.00 46.31 196 HIS A O 1
ATOM 1552 N N . LYS A 1 197 ? -18.509 -26.308 -35.323 1.00 43.56 197 LYS A N 1
ATOM 1553 C CA . LYS A 1 197 ? -19.801 -25.888 -34.761 1.00 43.56 197 LYS A CA 1
ATOM 1554 C C . LYS A 1 197 ? -20.433 -24.737 -35.548 1.00 43.56 197 LYS A C 1
ATOM 1556 O O . LYS A 1 197 ? -20.125 -23.575 -35.317 1.00 43.56 197 LYS A O 1
ATOM 1561 N N . GLU A 1 198 ? -21.371 -25.088 -36.410 1.00 42.59 198 GLU A N 1
ATOM 1562 C CA . GLU A 1 198 ? -22.616 -24.343 -36.571 1.00 42.59 198 GLU A CA 1
ATOM 1563 C C . GLU A 1 198 ? -23.676 -25.443 -36.642 1.00 42.59 198 GLU A C 1
ATOM 1565 O O . GLU A 1 198 ? -23.758 -26.182 -37.616 1.00 42.59 198 GLU A O 1
ATOM 1570 N N . SER A 1 199 ? -24.345 -25.693 -35.522 1.00 31.33 199 SER A N 1
ATOM 1571 C CA . SER A 1 199 ? -25.576 -26.473 -35.516 1.00 31.33 199 SER A CA 1
ATOM 1572 C C . SER A 1 199 ? -26.656 -25.485 -35.124 1.00 31.33 199 SER A C 1
ATOM 1574 O O . SER A 1 199 ? -26.769 -25.156 -33.942 1.00 31.33 199 SER A O 1
ATOM 1576 N N . ASP A 1 200 ? -27.280 -24.951 -36.167 1.00 27.80 200 ASP A N 1
ATOM 1577 C CA . ASP A 1 200 ? -28.615 -24.379 -36.281 1.00 27.80 200 ASP A CA 1
ATOM 1578 C C . ASP A 1 200 ? -29.199 -23.678 -35.048 1.00 27.80 200 ASP A C 1
ATOM 1580 O O . ASP A 1 200 ? -29.433 -24.267 -33.990 1.00 27.80 200 ASP A O 1
ATOM 1584 N N . GLU A 1 201 ? -29.558 -22.408 -35.254 1.00 27.66 201 GLU A N 1
ATOM 1585 C CA . GLU A 1 201 ? -30.737 -21.825 -34.621 1.00 27.66 201 GLU A CA 1
ATOM 1586 C C . GLU A 1 201 ? -31.917 -22.785 -34.829 1.00 27.66 201 GLU A C 1
ATOM 1588 O O . GLU A 1 201 ? -32.571 -22.789 -35.868 1.00 27.66 201 GLU A O 1
ATOM 1593 N N . ILE A 1 202 ? -32.192 -23.634 -33.839 1.00 24.73 202 ILE A N 1
ATOM 1594 C CA . ILE A 1 202 ? -33.505 -24.253 -33.728 1.00 24.73 202 ILE A CA 1
ATOM 1595 C C . ILE A 1 202 ? -34.413 -23.151 -33.196 1.00 24.73 202 ILE A C 1
ATOM 1597 O O . ILE A 1 202 ? -34.460 -22.883 -31.993 1.00 24.73 202 ILE A O 1
ATOM 1601 N N . GLU A 1 203 ? -35.103 -22.485 -34.115 1.00 25.36 203 GLU A N 1
ATOM 1602 C CA . GLU A 1 203 ? -36.275 -21.674 -33.822 1.00 25.36 203 GLU A CA 1
ATOM 1603 C C . GLU A 1 203 ? -37.340 -22.623 -33.244 1.00 25.36 203 GLU A C 1
ATOM 1605 O O . GLU A 1 203 ? -38.053 -23.327 -33.956 1.00 25.36 203 GLU A O 1
ATOM 1610 N N . VAL A 1 204 ? -37.362 -22.753 -31.915 1.00 26.23 204 VAL A N 1
ATOM 1611 C CA . VAL A 1 204 ? -38.440 -23.444 -31.206 1.00 26.23 204 VAL A CA 1
ATOM 1612 C C . VAL A 1 204 ? -39.576 -22.443 -31.069 1.00 26.23 204 VAL A C 1
ATOM 1614 O O . VAL A 1 204 ? -39.470 -21.495 -30.288 1.00 26.23 204 VAL A O 1
ATOM 1617 N N . ASP A 1 205 ? -40.654 -22.674 -31.818 1.00 27.47 205 ASP A N 1
ATOM 1618 C CA . ASP A 1 205 ? -41.947 -22.018 -31.628 1.00 27.47 205 ASP A CA 1
ATOM 1619 C C . ASP A 1 205 ? -42.313 -22.016 -30.136 1.00 27.47 205 ASP A C 1
ATOM 1621 O O . ASP A 1 205 ? -42.580 -23.056 -29.526 1.00 27.47 205 ASP A O 1
ATOM 1625 N N . GLN A 1 206 ? -42.305 -20.832 -29.520 1.00 28.86 206 GLN A N 1
ATOM 1626 C CA . GLN A 1 206 ? -42.775 -20.663 -28.153 1.00 28.86 206 GLN A CA 1
ATOM 1627 C C . GLN A 1 206 ? -44.294 -20.524 -28.146 1.00 28.86 206 GLN A C 1
ATOM 1629 O O . GLN A 1 206 ? -44.830 -19.417 -28.205 1.00 28.86 206 GLN A O 1
ATOM 1634 N N . GLU A 1 207 ? -44.995 -21.643 -27.963 1.00 33.62 207 GLU A N 1
ATOM 1635 C CA . GLU A 1 207 ? -46.343 -21.616 -27.404 1.00 33.62 207 GLU A CA 1
ATOM 1636 C C . GLU A 1 207 ? -46.336 -22.072 -25.935 1.00 33.62 207 GLU A C 1
ATOM 1638 O O . GLU A 1 207 ? -46.018 -23.209 -25.603 1.00 33.62 207 GLU A O 1
ATOM 1643 N N . LYS A 1 208 ? -46.734 -21.136 -25.061 1.00 37.62 208 LYS A N 1
ATOM 1644 C CA . LYS A 1 208 ? -47.269 -21.321 -23.698 1.00 37.62 208 LYS A CA 1
ATOM 1645 C C . LYS A 1 208 ? -46.447 -22.185 -22.729 1.00 37.62 208 LYS A C 1
ATOM 1647 O O . LYS A 1 208 ? -46.697 -23.370 -22.555 1.00 37.62 208 LYS A O 1
ATOM 1652 N N . THR A 1 209 ? -45.639 -21.524 -21.902 1.00 28.41 209 THR A N 1
ATOM 1653 C CA . THR A 1 209 ? -45.768 -21.557 -20.426 1.00 28.41 209 THR A CA 1
ATOM 1654 C C . THR A 1 209 ? -44.773 -20.580 -19.801 1.00 28.41 209 THR A C 1
ATOM 1656 O O . THR A 1 209 ? -43.589 -20.568 -20.122 1.00 28.41 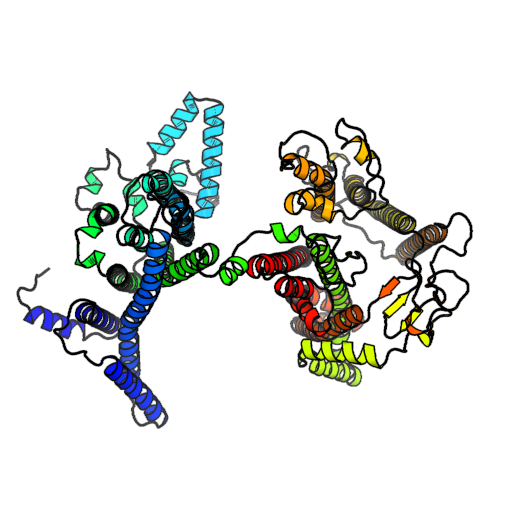209 THR A O 1
ATOM 1659 N N . GLY A 1 210 ? -45.271 -19.712 -18.920 1.00 34.84 210 GLY A N 1
ATOM 1660 C CA . GLY A 1 210 ? -44.459 -18.740 -18.199 1.00 34.84 210 GLY A CA 1
ATOM 1661 C C . GLY A 1 210 ? -43.545 -19.429 -17.193 1.00 34.84 210 GLY A C 1
ATOM 1662 O O . GLY A 1 210 ? -43.992 -19.794 -16.114 1.00 34.84 210 GLY A O 1
ATOM 1663 N N . ASN A 1 211 ? -42.284 -19.613 -17.572 1.00 25.92 211 ASN A N 1
ATOM 1664 C CA . ASN A 1 211 ? -41.130 -19.727 -16.682 1.00 25.92 211 ASN A CA 1
ATOM 1665 C C . ASN A 1 211 ? -39.863 -19.647 -17.539 1.00 25.92 211 ASN A C 1
ATOM 1667 O O . ASN A 1 211 ? -39.372 -20.645 -18.058 1.00 25.92 211 ASN A O 1
ATOM 1671 N N . SER A 1 212 ? -39.321 -18.443 -17.700 1.00 23.05 212 SER A N 1
ATOM 1672 C CA . SER A 1 212 ? -38.031 -18.232 -18.353 1.00 23.05 212 SER A CA 1
ATOM 1673 C C . SER A 1 212 ? -36.898 -18.599 -17.389 1.00 23.05 212 SER A C 1
ATOM 1675 O O . SER A 1 212 ? -36.267 -17.730 -16.788 1.00 23.05 212 SER A O 1
ATOM 1677 N N . GLN A 1 213 ? -36.652 -19.900 -17.219 1.00 23.86 213 GLN A N 1
ATOM 1678 C CA . GLN A 1 213 ? -35.326 -20.391 -16.858 1.00 23.86 213 GLN A CA 1
ATOM 1679 C C . GLN A 1 213 ? -34.510 -20.482 -18.145 1.00 23.86 213 GLN A C 1
ATOM 1681 O O . GLN A 1 213 ? -34.696 -21.380 -18.962 1.00 23.86 213 GLN A O 1
ATOM 1686 N N . THR A 1 214 ? -33.610 -19.523 -18.335 1.00 21.91 214 THR A N 1
ATOM 1687 C CA . THR A 1 214 ? -32.590 -19.584 -19.377 1.00 21.91 214 THR A CA 1
ATOM 1688 C C . THR A 1 214 ? -31.628 -20.713 -19.015 1.00 21.91 214 THR A C 1
ATOM 1690 O O . THR A 1 214 ? -30.710 -20.525 -18.217 1.00 21.91 214 THR A O 1
ATOM 1693 N N . TYR A 1 215 ? -31.845 -21.909 -19.562 1.00 26.48 215 TYR A N 1
ATOM 1694 C CA . TYR A 1 215 ? -30.808 -22.933 -19.599 1.00 26.48 215 TYR A CA 1
ATOM 1695 C C . TYR A 1 215 ? -29.667 -22.376 -20.456 1.00 26.48 215 TYR A C 1
ATOM 1697 O O . TYR A 1 215 ? -29.768 -22.305 -21.678 1.00 26.48 215 TYR A O 1
ATOM 1705 N N . LEU A 1 216 ? -28.602 -21.901 -19.805 1.00 27.14 216 LEU A N 1
ATOM 1706 C CA . LEU A 1 216 ? -27.348 -21.578 -20.474 1.00 27.14 216 LEU A CA 1
ATOM 1707 C C . LEU A 1 216 ? -26.841 -22.873 -21.107 1.00 27.14 216 LEU A C 1
ATOM 1709 O O . LEU A 1 216 ? -26.384 -23.768 -20.398 1.00 27.14 216 LEU A O 1
ATOM 1713 N N . ALA A 1 217 ? -26.959 -22.987 -22.429 1.00 32.59 217 ALA A N 1
ATOM 1714 C CA . ALA A 1 217 ? -26.295 -24.036 -23.182 1.00 32.59 217 ALA A CA 1
ATOM 1715 C C . ALA A 1 217 ? -24.814 -24.068 -22.766 1.00 32.59 217 ALA A C 1
ATOM 1717 O O . ALA A 1 217 ? -24.133 -23.040 -22.827 1.00 32.59 217 ALA A O 1
ATOM 1718 N N . GLU A 1 218 ? -24.322 -25.222 -22.305 1.00 39.97 218 GLU A N 1
ATOM 1719 C CA . GLU A 1 218 ? -22.903 -25.425 -22.014 1.00 39.97 218 GLU A CA 1
ATOM 1720 C C . GLU A 1 218 ? -22.091 -25.080 -23.272 1.00 39.97 218 GLU A C 1
ATOM 1722 O O . GLU A 1 218 ? -22.101 -25.795 -24.277 1.00 39.97 218 GLU A O 1
ATOM 1727 N N . GLY A 1 219 ? -21.422 -23.925 -23.245 1.00 52.25 219 GLY A N 1
ATOM 1728 C CA . GLY A 1 219 ? -20.591 -23.459 -24.349 1.00 52.25 219 GLY A CA 1
ATOM 1729 C C . GLY A 1 219 ? -19.423 -24.418 -24.572 1.00 52.25 219 GLY A C 1
ATOM 1730 O O . GLY A 1 219 ? -18.550 -24.547 -23.712 1.00 52.25 219 GLY A O 1
ATOM 1731 N N . SER A 1 220 ? -19.413 -25.077 -25.730 1.00 63.19 220 SER A N 1
ATOM 1732 C CA . SER A 1 220 ? -18.367 -25.998 -26.192 1.00 63.19 220 SER A CA 1
ATOM 1733 C C . SER A 1 220 ? -16.973 -25.356 -26.184 1.00 63.19 220 SER A C 1
ATOM 1735 O O . SER A 1 220 ? -16.844 -24.151 -26.387 1.00 63.19 220 SER A O 1
ATOM 1737 N N . LEU A 1 221 ? -15.910 -26.159 -26.045 1.00 63.44 221 LEU A N 1
ATOM 1738 C CA . LEU A 1 221 ? -14.508 -25.701 -26.090 1.00 63.44 221 LEU A CA 1
ATOM 1739 C C . LEU A 1 221 ? -14.216 -24.782 -27.298 1.00 63.44 221 LEU A C 1
ATOM 1741 O O . LEU A 1 221 ? -13.497 -23.800 -27.147 1.00 63.44 221 LEU A O 1
ATOM 1745 N N . GLY A 1 222 ? -14.839 -25.033 -28.456 1.00 64.62 222 GLY A N 1
ATOM 1746 C CA . GLY A 1 222 ? -14.708 -24.191 -29.651 1.00 64.62 222 GLY A CA 1
ATOM 1747 C C . GLY A 1 222 ? -15.217 -22.750 -29.487 1.00 64.62 222 GLY A C 1
ATOM 1748 O O . GLY A 1 222 ? -14.584 -21.823 -29.985 1.00 64.62 222 GLY A O 1
ATOM 1749 N N . SER A 1 223 ? -16.295 -22.520 -28.728 1.00 66.00 223 SER A N 1
ATOM 1750 C CA . SER A 1 223 ? -16.791 -21.157 -28.468 1.00 66.00 223 SER A CA 1
ATOM 1751 C C . SER A 1 223 ? -15.933 -20.428 -27.433 1.00 66.00 223 SER A C 1
ATOM 1753 O O . SER A 1 223 ? -15.797 -19.212 -27.489 1.00 66.00 223 SER A O 1
ATOM 1755 N N . ALA A 1 224 ? -15.324 -21.169 -26.500 1.00 67.19 224 ALA A N 1
ATOM 1756 C CA . ALA A 1 224 ? -14.326 -20.613 -25.588 1.00 67.19 224 ALA A CA 1
ATOM 1757 C C . ALA A 1 224 ? -13.028 -20.252 -26.333 1.00 67.19 224 ALA A C 1
ATOM 1759 O O . ALA A 1 224 ? -12.449 -19.208 -26.064 1.00 67.19 224 ALA A O 1
ATOM 1760 N N . PHE A 1 225 ? -12.612 -21.066 -27.311 1.00 69.06 225 PHE A N 1
ATOM 1761 C CA . PHE A 1 225 ? -11.450 -20.790 -28.161 1.00 69.06 225 PHE A CA 1
ATOM 1762 C C . PHE A 1 225 ? -11.635 -19.524 -29.010 1.00 69.06 225 PHE A C 1
ATOM 1764 O O . PHE A 1 225 ? -10.746 -18.679 -29.031 1.00 69.06 225 PHE A O 1
ATOM 1771 N N . GLN A 1 226 ? -12.803 -19.341 -29.637 1.00 68.56 226 GLN A N 1
ATOM 1772 C CA . GLN A 1 226 ? -13.130 -18.109 -30.372 1.00 68.56 226 GLN A CA 1
ATOM 1773 C C . GLN A 1 226 ? -13.125 -16.853 -29.487 1.00 68.56 226 GLN A C 1
ATOM 1775 O O . GLN A 1 226 ? -12.904 -15.757 -29.981 1.00 68.56 226 GLN A O 1
ATOM 1780 N N . GLY A 1 227 ? -13.369 -16.991 -28.181 1.00 70.62 227 GLY A N 1
ATOM 1781 C CA . GLY A 1 227 ? -13.322 -15.872 -27.235 1.00 70.62 227 GLY A CA 1
ATOM 1782 C C . GLY A 1 227 ? -11.921 -15.508 -26.732 1.00 70.62 227 GLY A C 1
ATOM 1783 O O . GLY A 1 227 ? -11.824 -14.607 -25.897 1.00 70.62 227 GLY A O 1
ATOM 1784 N N . VAL A 1 228 ? -10.881 -16.243 -27.157 1.00 77.44 228 VAL A N 1
ATOM 1785 C CA . VAL A 1 228 ? -9.481 -16.098 -26.705 1.00 77.44 228 VAL A CA 1
ATOM 1786 C C . VAL A 1 228 ? -8.481 -16.170 -27.883 1.00 77.44 228 VAL A C 1
ATOM 1788 O O . VAL A 1 228 ? -7.265 -16.086 -27.692 1.00 77.44 228 VAL A O 1
ATOM 1791 N N . SER A 1 229 ? -8.950 -16.315 -29.128 1.00 79.38 229 SER A N 1
ATOM 1792 C CA . SER A 1 229 ? -8.103 -16.503 -30.318 1.00 79.38 229 SER A CA 1
ATOM 1793 C C . SER A 1 229 ? -7.102 -15.369 -30.528 1.00 79.38 229 SER A C 1
ATOM 1795 O O . SER A 1 229 ? -5.937 -15.627 -30.840 1.00 79.38 229 SER A O 1
ATOM 1797 N N . THR A 1 230 ? -7.516 -14.120 -30.303 1.00 83.06 230 THR A N 1
ATOM 1798 C CA . THR A 1 230 ? -6.639 -12.949 -30.459 1.00 83.06 230 THR A CA 1
ATOM 1799 C C . THR A 1 230 ? -5.495 -12.936 -29.439 1.00 83.06 230 THR A C 1
ATOM 1801 O O . THR A 1 230 ? -4.341 -12.689 -29.797 1.00 83.06 230 THR A O 1
ATOM 1804 N N . SER A 1 231 ? -5.793 -13.254 -28.178 1.00 86.69 231 SER A N 1
ATOM 1805 C CA . SER A 1 231 ? -4.811 -13.321 -27.095 1.00 86.69 231 SER A CA 1
ATOM 1806 C C . SER A 1 231 ? -3.827 -14.482 -27.291 1.00 86.69 231 SER A C 1
ATOM 1808 O O . SER A 1 231 ? -2.623 -14.310 -27.099 1.00 86.69 231 SER A O 1
ATOM 1810 N N . LEU A 1 232 ? -4.307 -15.648 -27.741 1.00 84.25 232 LEU A N 1
ATOM 1811 C CA . LEU A 1 232 ? -3.451 -16.794 -28.078 1.00 84.25 232 LEU A CA 1
ATOM 1812 C C . LEU A 1 232 ? -2.505 -16.492 -29.240 1.00 84.25 232 LEU A C 1
ATOM 1814 O O . LEU A 1 232 ? -1.340 -16.883 -29.187 1.00 84.25 232 LEU A O 1
ATOM 1818 N N . PHE A 1 233 ? -2.975 -15.771 -30.260 1.00 87.12 233 PHE A N 1
ATOM 1819 C CA . PHE A 1 233 ? -2.119 -15.323 -31.354 1.00 87.12 233 PHE A CA 1
ATOM 1820 C C . PHE A 1 233 ? -0.969 -14.445 -30.854 1.00 87.12 233 PHE A C 1
ATOM 1822 O O . PHE A 1 233 ? 0.180 -14.696 -31.210 1.00 87.12 233 PHE A O 1
ATOM 1829 N N . ALA A 1 234 ? -1.245 -13.465 -29.988 1.00 88.25 234 ALA A N 1
ATOM 1830 C CA . ALA A 1 234 ? -0.200 -12.606 -29.433 1.00 88.25 234 ALA A CA 1
ATOM 1831 C C . ALA A 1 234 ? 0.844 -13.404 -28.630 1.00 88.25 234 ALA A C 1
ATOM 1833 O O . ALA A 1 234 ? 2.045 -13.171 -28.780 1.00 88.25 234 ALA A O 1
ATOM 1834 N N . ILE A 1 235 ? 0.403 -14.386 -27.834 1.00 89.50 235 ILE A N 1
ATOM 1835 C CA . ILE A 1 235 ? 1.297 -15.290 -27.093 1.00 89.50 235 ILE A CA 1
ATOM 1836 C C . ILE A 1 235 ? 2.148 -16.122 -28.062 1.00 89.50 235 ILE A C 1
ATOM 1838 O O . ILE A 1 235 ? 3.358 -16.236 -27.872 1.00 89.50 235 ILE A O 1
ATOM 1842 N N . ALA A 1 236 ? 1.545 -16.676 -29.117 1.00 89.81 236 ALA A N 1
ATOM 1843 C CA . ALA A 1 236 ? 2.255 -17.472 -30.113 1.00 89.81 236 ALA A CA 1
ATOM 1844 C C . ALA A 1 236 ? 3.313 -16.644 -30.859 1.00 89.81 236 ALA A C 1
ATOM 1846 O O . ALA A 1 236 ? 4.453 -17.084 -30.979 1.00 89.81 236 ALA A O 1
ATOM 1847 N N . VAL A 1 237 ? 2.969 -15.429 -31.300 1.00 89.94 237 VAL A N 1
ATOM 1848 C CA . VAL A 1 237 ? 3.915 -14.504 -31.946 1.00 89.94 237 VAL A CA 1
ATOM 1849 C C . VAL A 1 237 ? 5.066 -14.162 -31.005 1.00 89.94 237 VAL A C 1
ATOM 1851 O O . VAL A 1 237 ? 6.220 -14.199 -31.422 1.00 89.94 237 VAL A O 1
ATOM 1854 N N . PHE A 1 238 ? 4.780 -13.881 -29.732 1.00 92.69 238 PHE A N 1
ATOM 1855 C CA . PHE A 1 238 ? 5.816 -13.613 -28.737 1.00 92.69 238 PHE A CA 1
ATOM 1856 C C . PHE A 1 238 ? 6.778 -14.797 -28.569 1.00 92.69 238 PHE A C 1
ATOM 1858 O O . PHE A 1 238 ? 7.989 -14.594 -28.584 1.00 92.69 238 PHE A O 1
ATOM 1865 N N . LEU A 1 239 ? 6.262 -16.026 -28.467 1.00 92.75 239 LEU A N 1
ATOM 1866 C CA . LEU A 1 239 ? 7.090 -17.229 -28.350 1.00 92.75 239 LEU A CA 1
ATOM 1867 C C . LEU A 1 239 ? 7.939 -17.467 -29.603 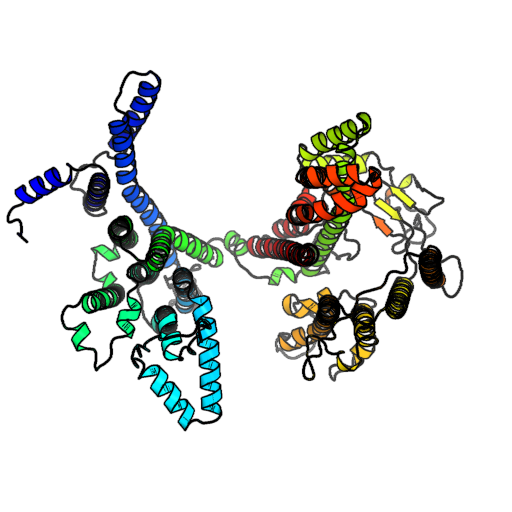1.00 92.75 239 LEU A C 1
ATOM 1869 O O . LEU A 1 239 ? 9.127 -17.752 -29.485 1.00 92.75 239 LEU A O 1
ATOM 1873 N N . VAL A 1 240 ? 7.362 -17.305 -30.797 1.00 90.81 240 VAL A N 1
ATOM 1874 C CA . VAL A 1 240 ? 8.105 -17.412 -32.063 1.00 90.81 240 VAL A CA 1
ATOM 1875 C C . VAL A 1 240 ? 9.233 -16.384 -32.105 1.00 90.81 240 VAL A C 1
ATOM 1877 O O . VAL A 1 240 ? 10.375 -16.743 -32.374 1.00 90.81 240 VAL A O 1
ATOM 1880 N N . CYS A 1 241 ? 8.947 -15.126 -31.768 1.00 89.81 241 CYS A N 1
ATOM 1881 C CA . CYS A 1 241 ? 9.957 -14.075 -31.689 1.00 89.81 241 CYS A CA 1
ATOM 1882 C C . CYS A 1 241 ? 11.039 -14.382 -30.641 1.00 89.81 241 CYS A C 1
ATOM 1884 O O . CYS A 1 241 ? 12.213 -14.145 -30.907 1.00 89.81 241 CYS A O 1
ATOM 1886 N N . TYR A 1 242 ? 10.668 -14.923 -29.477 1.00 91.12 242 TYR A N 1
ATOM 1887 C CA . TYR A 1 242 ? 11.603 -15.275 -28.404 1.00 91.12 242 TYR A CA 1
ATOM 1888 C C . TYR A 1 242 ? 12.615 -16.344 -28.826 1.00 91.12 242 TYR A C 1
ATOM 1890 O O . TYR A 1 242 ? 13.784 -16.233 -28.472 1.00 91.12 242 TYR A O 1
ATOM 1898 N N . TYR A 1 243 ? 12.191 -17.335 -29.613 1.00 89.69 243 TYR A N 1
ATOM 1899 C CA . TYR A 1 243 ? 13.092 -18.374 -30.113 1.00 89.69 243 TYR A CA 1
ATOM 1900 C C . TYR A 1 243 ? 13.852 -17.964 -31.377 1.00 89.69 243 TYR A C 1
ATOM 1902 O O . TYR A 1 243 ? 15.032 -18.267 -31.489 1.00 89.69 243 TYR A O 1
ATOM 1910 N N . MET A 1 244 ? 13.205 -17.281 -32.327 1.00 89.06 244 MET A N 1
ATOM 1911 C CA . MET A 1 244 ? 13.820 -16.999 -33.629 1.00 89.06 244 MET A CA 1
ATOM 1912 C C . MET A 1 244 ? 14.755 -15.788 -33.614 1.00 89.06 244 MET A C 1
ATOM 1914 O O . MET A 1 244 ? 15.821 -15.842 -34.214 1.00 89.06 244 MET A O 1
ATOM 1918 N N . LEU A 1 245 ? 14.372 -14.681 -32.967 1.00 87.31 245 LEU A N 1
ATOM 1919 C CA . LEU A 1 245 ? 15.120 -13.420 -33.072 1.00 87.31 245 LEU A CA 1
ATOM 1920 C C . LEU A 1 245 ? 16.552 -13.473 -32.518 1.00 87.31 245 LEU A C 1
ATOM 1922 O O . LEU A 1 245 ? 17.402 -12.822 -33.121 1.00 87.31 245 LEU A O 1
ATOM 1926 N N . PRO A 1 246 ? 16.861 -14.195 -31.421 1.00 85.06 246 PRO A N 1
ATOM 1927 C CA . PRO A 1 246 ? 18.236 -14.283 -30.927 1.00 85.06 246 PRO A CA 1
ATOM 1928 C C . PRO A 1 246 ? 19.202 -14.977 -31.895 1.00 85.06 246 PRO A C 1
ATOM 1930 O O . PRO A 1 246 ? 20.400 -14.736 -31.814 1.00 85.06 246 PRO A O 1
ATOM 1933 N N . GLU A 1 247 ? 18.697 -15.816 -32.805 1.00 85.81 247 GLU A N 1
ATOM 1934 C CA . GLU A 1 247 ? 19.500 -16.492 -33.833 1.00 85.81 247 GLU A CA 1
ATOM 1935 C C . GLU A 1 247 ? 19.688 -15.637 -35.101 1.00 85.81 247 GLU A C 1
ATOM 1937 O O . GLU A 1 247 ? 20.423 -16.026 -36.007 1.00 85.81 247 GLU A O 1
ATOM 1942 N N . MET A 1 248 ? 19.018 -14.481 -35.200 1.00 85.62 248 MET A N 1
ATOM 1943 C CA . MET A 1 248 ? 19.098 -13.599 -36.365 1.00 85.62 248 MET A CA 1
ATOM 1944 C C . MET A 1 248 ? 20.141 -12.494 -36.165 1.00 85.62 248 MET A C 1
ATOM 1946 O O . MET A 1 248 ? 20.046 -11.705 -35.225 1.00 85.62 248 MET A O 1
ATOM 1950 N N . ASP A 1 249 ? 21.060 -12.354 -37.123 1.00 83.56 249 ASP A N 1
ATOM 1951 C CA . ASP A 1 249 ? 22.047 -11.266 -37.166 1.00 83.56 249 ASP A CA 1
ATOM 1952 C C . ASP A 1 249 ? 21.398 -9.937 -37.593 1.00 83.56 249 ASP A C 1
ATOM 1954 O O . ASP A 1 249 ? 21.483 -9.504 -38.746 1.00 83.56 249 ASP A O 1
ATOM 1958 N N . LEU A 1 250 ? 20.700 -9.289 -36.658 1.00 86.81 250 LEU A N 1
ATOM 1959 C CA . LEU A 1 250 ? 20.051 -7.999 -36.887 1.00 86.81 250 LEU A CA 1
ATOM 1960 C C . LEU A 1 250 ? 20.996 -6.822 -36.608 1.00 86.81 250 LEU A C 1
ATOM 1962 O O . LEU A 1 250 ? 21.694 -6.766 -35.599 1.00 86.81 250 LEU A O 1
ATOM 1966 N N . SER A 1 251 ? 20.957 -5.808 -37.473 1.00 88.56 251 SER A N 1
ATOM 1967 C CA . SER A 1 251 ? 21.700 -4.558 -37.298 1.00 88.56 251 SER A CA 1
ATOM 1968 C C . SER A 1 251 ? 21.234 -3.792 -36.051 1.00 88.56 251 SER A C 1
ATOM 1970 O O . SER A 1 251 ? 20.090 -3.327 -35.979 1.00 88.56 251 SER A O 1
ATOM 1972 N N . ALA A 1 252 ? 22.157 -3.589 -35.106 1.00 85.31 252 ALA A N 1
ATOM 1973 C CA . ALA A 1 252 ? 21.914 -2.923 -33.824 1.00 85.31 252 ALA A CA 1
ATOM 1974 C C . ALA A 1 252 ? 21.393 -1.479 -33.943 1.00 85.31 252 ALA A C 1
ATOM 1976 O O . ALA A 1 252 ? 20.592 -1.044 -33.122 1.00 85.31 252 ALA A O 1
ATOM 1977 N N . SER A 1 253 ? 21.820 -0.726 -34.962 1.00 85.50 253 SER A N 1
ATOM 1978 C CA . SER A 1 253 ? 21.467 0.693 -35.112 1.00 85.50 253 SER A CA 1
ATOM 1979 C C . SER A 1 253 ? 20.179 0.939 -35.898 1.00 85.50 253 SER A C 1
ATOM 1981 O O . SER A 1 253 ? 19.583 2.003 -35.752 1.00 85.50 253 SER A O 1
ATOM 1983 N N . THR A 1 254 ? 19.743 -0.015 -36.731 1.00 89.31 254 THR A N 1
ATOM 1984 C CA . THR A 1 254 ? 18.617 0.187 -37.662 1.00 89.31 254 THR A CA 1
ATOM 1985 C C . THR A 1 254 ? 17.512 -0.855 -37.502 1.00 89.31 254 THR A C 1
ATOM 1987 O O . THR A 1 254 ? 16.370 -0.501 -37.212 1.00 89.31 254 THR A O 1
ATOM 1990 N N . GLN A 1 255 ? 17.829 -2.143 -37.640 1.00 91.88 255 GLN A N 1
ATOM 1991 C CA . GLN A 1 255 ? 16.839 -3.223 -37.596 1.00 91.88 255 GLN A CA 1
ATOM 1992 C C . GLN A 1 255 ? 16.281 -3.446 -36.188 1.00 91.88 255 GLN A C 1
ATOM 1994 O O . GLN A 1 255 ? 15.069 -3.591 -36.037 1.00 91.88 255 GLN A O 1
ATOM 1999 N N . VAL A 1 256 ? 17.128 -3.409 -35.154 1.00 91.50 256 VAL A N 1
ATOM 2000 C CA . VAL A 1 256 ? 16.693 -3.628 -33.765 1.00 91.50 256 VAL A CA 1
ATOM 2001 C C . VAL A 1 256 ? 15.742 -2.522 -33.267 1.00 91.50 256 VAL A C 1
ATOM 2003 O O . VAL A 1 256 ? 14.644 -2.857 -32.806 1.00 91.50 256 VAL A O 1
ATOM 2006 N N . PRO A 1 257 ? 16.051 -1.212 -33.410 1.00 92.50 257 PRO A N 1
ATOM 2007 C CA . PRO A 1 257 ? 15.113 -0.155 -33.033 1.00 92.50 257 PRO A CA 1
ATOM 2008 C C . PRO A 1 257 ? 13.803 -0.207 -33.826 1.00 92.50 257 PRO A C 1
ATOM 2010 O O . PRO A 1 257 ? 12.727 -0.036 -33.249 1.00 92.50 257 PRO A O 1
ATOM 2013 N N . PHE A 1 258 ? 13.872 -0.492 -35.131 1.00 93.94 258 PHE A N 1
ATOM 2014 C CA . PHE A 1 258 ? 12.685 -0.607 -35.978 1.00 93.94 258 PHE A CA 1
ATOM 2015 C C . PHE A 1 258 ? 11.790 -1.783 -35.566 1.00 93.94 258 PHE A C 1
ATOM 2017 O O . PHE A 1 258 ? 10.572 -1.625 -35.489 1.00 93.94 258 PHE A O 1
ATOM 2024 N N . LEU A 1 259 ? 12.380 -2.937 -35.241 1.00 93.12 259 LEU A N 1
ATOM 2025 C CA . LEU A 1 259 ? 11.655 -4.110 -34.765 1.00 93.12 259 LEU A CA 1
ATOM 2026 C C . LEU A 1 259 ? 10.901 -3.806 -33.465 1.00 93.12 259 LEU A C 1
ATOM 2028 O O . LEU A 1 259 ? 9.684 -3.975 -33.415 1.00 93.12 259 LEU A O 1
ATOM 2032 N N . PHE A 1 260 ? 11.581 -3.333 -32.419 1.00 92.12 260 PHE A N 1
ATOM 2033 C CA . PHE A 1 260 ? 10.950 -3.158 -31.106 1.00 92.12 260 PHE A CA 1
ATOM 2034 C C . PHE A 1 260 ? 9.947 -1.998 -31.067 1.00 92.12 260 PHE A C 1
ATOM 2036 O O . PHE A 1 260 ? 8.846 -2.152 -30.531 1.00 92.12 260 PHE A O 1
ATOM 2043 N N . LEU A 1 261 ? 10.281 -0.848 -31.661 1.00 94.06 261 LEU A N 1
ATOM 2044 C CA . LEU A 1 261 ? 9.363 0.296 -31.704 1.00 94.06 261 LEU A CA 1
ATOM 2045 C C . LEU A 1 261 ? 8.211 0.050 -32.685 1.00 94.06 261 LEU A C 1
ATOM 2047 O O . LEU A 1 261 ? 7.057 0.354 -32.379 1.00 94.06 261 LEU A O 1
ATOM 2051 N N . GLY A 1 262 ? 8.506 -0.545 -33.842 1.00 92.56 262 GLY A N 1
ATOM 2052 C CA . GLY A 1 262 ? 7.513 -0.860 -34.862 1.00 92.56 262 GLY A CA 1
ATOM 2053 C C . GLY A 1 262 ? 6.525 -1.937 -34.418 1.00 92.56 262 GLY A C 1
ATOM 2054 O O . GLY A 1 262 ? 5.331 -1.782 -34.662 1.00 92.56 262 GLY A O 1
ATOM 2055 N N . THR A 1 263 ? 6.969 -2.961 -33.676 1.00 91.81 263 THR A N 1
ATOM 2056 C CA . THR A 1 263 ? 6.078 -4.018 -33.156 1.00 91.81 263 THR A CA 1
ATOM 2057 C C . THR A 1 263 ? 4.991 -3.441 -32.253 1.00 91.81 263 THR A C 1
ATOM 2059 O O . THR A 1 263 ? 3.837 -3.859 -32.335 1.00 91.81 263 THR A O 1
ATOM 2062 N N . GLY A 1 264 ? 5.308 -2.444 -31.423 1.00 91.88 264 GLY A N 1
ATOM 2063 C CA . GLY A 1 264 ? 4.307 -1.797 -30.576 1.00 91.88 264 GLY A CA 1
ATOM 2064 C C . GLY A 1 264 ? 3.300 -0.948 -31.358 1.00 91.88 264 GLY A C 1
ATOM 2065 O O . GLY A 1 264 ? 2.100 -1.018 -31.087 1.00 91.88 264 GLY A O 1
ATOM 2066 N N . VAL A 1 265 ? 3.751 -0.223 -32.390 1.00 93.50 265 VAL A N 1
ATOM 2067 C CA . VAL A 1 265 ? 2.857 0.522 -33.298 1.00 93.50 265 VAL A CA 1
ATOM 2068 C C . VAL A 1 265 ? 1.947 -0.436 -34.074 1.00 93.50 265 VAL A C 1
ATOM 2070 O O . VAL A 1 265 ? 0.735 -0.230 -34.116 1.00 93.50 265 VAL A O 1
ATOM 2073 N N . VAL A 1 266 ? 2.499 -1.519 -34.632 1.00 93.75 266 VAL A N 1
ATOM 2074 C CA . VAL A 1 266 ? 1.739 -2.553 -35.354 1.00 93.75 266 VAL A CA 1
ATOM 2075 C C . VAL A 1 266 ? 0.744 -3.253 -34.436 1.00 93.75 266 VAL A C 1
ATOM 2077 O O . VAL A 1 266 ? -0.409 -3.434 -34.821 1.00 93.75 266 VAL A O 1
ATOM 2080 N N . SER A 1 267 ? 1.135 -3.568 -33.201 1.00 91.69 267 SER A N 1
ATOM 2081 C CA . SER A 1 267 ? 0.226 -4.132 -32.196 1.00 91.69 267 SER A CA 1
ATOM 2082 C C . SER A 1 267 ? -0.961 -3.201 -31.936 1.00 91.69 267 SER A C 1
ATOM 2084 O O . SER A 1 267 ? -2.104 -3.651 -31.932 1.00 91.69 267 SER A O 1
ATOM 2086 N N . GLY A 1 268 ? -0.720 -1.890 -31.813 1.00 90.38 268 GLY A N 1
ATOM 2087 C CA . GLY A 1 268 ? -1.786 -0.890 -31.691 1.00 90.38 268 GLY A CA 1
ATOM 2088 C C . GLY A 1 268 ? -2.714 -0.843 -32.911 1.00 90.38 268 GLY A C 1
ATOM 2089 O O . GLY A 1 268 ? -3.932 -0.764 -32.756 1.00 90.38 268 GLY A O 1
ATOM 2090 N N . ILE A 1 269 ? -2.164 -0.951 -34.125 1.00 91.88 269 ILE A N 1
ATOM 2091 C CA . ILE A 1 269 ? -2.945 -1.001 -35.373 1.00 91.88 269 ILE A CA 1
ATOM 2092 C C . ILE A 1 269 ? -3.831 -2.254 -35.421 1.00 91.88 269 ILE A C 1
ATOM 2094 O O . ILE A 1 269 ? -5.013 -2.150 -35.753 1.00 91.88 269 ILE A O 1
ATOM 2098 N N . LEU A 1 270 ? -3.290 -3.423 -35.072 1.00 90.62 270 LEU A N 1
ATOM 2099 C CA . LEU A 1 270 ? -4.039 -4.683 -35.054 1.00 90.62 270 LEU A CA 1
ATOM 2100 C C . LEU A 1 270 ? -5.173 -4.654 -34.020 1.00 90.62 270 LEU A C 1
ATOM 2102 O O . LEU A 1 270 ? -6.289 -5.084 -34.320 1.00 90.62 270 LEU A O 1
ATOM 2106 N N . LEU A 1 271 ? -4.918 -4.083 -32.837 1.00 90.12 271 LEU A N 1
ATOM 2107 C CA . LEU A 1 271 ? -5.941 -3.875 -31.809 1.00 90.12 271 LEU A CA 1
ATOM 2108 C C . LEU A 1 271 ? -7.057 -2.939 -32.299 1.00 90.12 271 LEU A C 1
ATOM 2110 O O . LEU A 1 271 ? -8.230 -3.226 -32.091 1.00 90.12 271 LEU A O 1
ATOM 2114 N N . LEU A 1 272 ? -6.721 -1.853 -33.002 1.00 88.75 272 LEU A N 1
ATOM 2115 C CA . LEU A 1 272 ? -7.717 -0.933 -33.566 1.00 88.75 272 LEU A CA 1
ATOM 2116 C C . LEU A 1 272 ? -8.592 -1.589 -34.640 1.00 88.75 272 LEU A C 1
ATOM 2118 O O . LEU A 1 272 ? -9.806 -1.369 -34.675 1.00 88.75 272 LEU A O 1
ATOM 2122 N N . GLN A 1 273 ? -7.983 -2.402 -35.507 1.00 88.06 273 GLN A N 1
ATOM 2123 C CA . GLN A 1 273 ? -8.703 -3.141 -36.542 1.00 88.06 273 GLN A CA 1
ATOM 2124 C C . GLN A 1 273 ? -9.742 -4.078 -35.915 1.00 88.06 273 GLN A C 1
ATOM 2126 O O . GLN A 1 273 ? -10.893 -4.068 -36.353 1.00 88.06 273 GLN A O 1
ATOM 2131 N N . ASN A 1 274 ? -9.365 -4.799 -34.852 1.00 85.50 274 ASN A N 1
ATOM 2132 C CA . ASN A 1 274 ? -10.215 -5.767 -34.153 1.00 85.50 274 ASN A CA 1
ATOM 2133 C C . ASN A 1 274 ? -10.831 -6.821 -35.098 1.00 85.50 274 ASN A C 1
ATOM 2135 O O . ASN A 1 274 ? -12.008 -7.152 -34.983 1.00 85.50 274 ASN A O 1
ATOM 2139 N N . ASN A 1 275 ? -10.033 -7.311 -36.055 1.00 81.56 275 ASN A N 1
ATOM 2140 C CA . ASN A 1 275 ? -10.454 -8.275 -37.084 1.00 81.56 275 ASN A CA 1
ATOM 2141 C C . ASN A 1 275 ? -9.608 -9.565 -37.066 1.00 81.56 275 ASN A C 1
ATOM 2143 O O . ASN A 1 275 ? -9.634 -10.339 -38.017 1.00 81.56 275 ASN A O 1
ATOM 2147 N N . LEU A 1 276 ? -8.817 -9.801 -36.012 1.00 77.94 276 LEU A N 1
ATOM 2148 C CA . LEU A 1 276 ? -7.957 -10.990 -35.928 1.00 77.94 276 LEU A CA 1
ATOM 2149 C C . LEU A 1 276 ? -8.774 -12.290 -35.859 1.00 77.94 276 LEU A C 1
ATOM 2151 O O . LEU A 1 276 ? -8.356 -13.297 -36.420 1.00 77.94 276 LEU A O 1
ATOM 2155 N N . ASP A 1 277 ? -9.963 -12.265 -35.257 1.00 73.00 277 ASP A N 1
ATOM 2156 C CA . ASP A 1 277 ? -10.860 -13.430 -35.236 1.00 73.00 277 ASP A CA 1
ATOM 2157 C C . ASP A 1 277 ? -11.372 -13.801 -36.638 1.00 73.00 277 ASP A C 1
ATOM 2159 O O . ASP A 1 277 ? -11.565 -14.981 -36.951 1.00 73.00 277 ASP A O 1
ATOM 2163 N N . ASP A 1 278 ? -11.512 -12.813 -37.531 1.00 72.69 278 ASP A N 1
ATOM 2164 C CA . ASP A 1 278 ? -11.875 -13.052 -38.931 1.00 72.69 278 ASP A CA 1
ATOM 2165 C C . ASP A 1 278 ? -10.760 -13.806 -39.680 1.00 72.69 278 ASP A C 1
ATOM 2167 O O . ASP A 1 278 ? -11.049 -14.582 -40.588 1.00 72.69 278 ASP A O 1
ATOM 2171 N N . LEU A 1 279 ? -9.492 -13.623 -39.287 1.00 71.81 279 LEU A N 1
ATOM 2172 C CA . LEU A 1 279 ? -8.349 -14.340 -39.863 1.00 71.81 279 LEU A CA 1
ATOM 2173 C C . LEU A 1 279 ? -8.344 -15.818 -39.443 1.00 71.81 279 LEU A C 1
ATOM 2175 O O . LEU A 1 279 ? -8.093 -16.698 -40.264 1.00 71.81 279 LEU A O 1
ATOM 2179 N N . PHE A 1 280 ? -8.653 -16.104 -38.177 1.00 70.06 280 PHE A N 1
ATOM 2180 C CA . PHE A 1 280 ? -8.670 -17.473 -37.642 1.00 70.06 280 PHE A CA 1
ATOM 2181 C C . PHE A 1 280 ? -9.935 -18.263 -37.984 1.00 70.06 280 PHE A C 1
ATOM 2183 O O . PHE A 1 280 ? -9.972 -19.482 -37.808 1.00 70.06 280 PHE A O 1
ATOM 2190 N N . SER A 1 281 ? -10.964 -17.596 -38.503 1.00 67.75 281 SER A N 1
ATOM 2191 C CA . SER A 1 281 ? -12.160 -18.252 -39.037 1.00 67.75 281 SER A CA 1
ATOM 2192 C C . SER A 1 281 ? -12.003 -18.720 -40.491 1.00 67.75 281 SER A C 1
ATOM 2194 O O . SER A 1 281 ? -12.872 -19.442 -40.985 1.00 67.75 281 SER A O 1
ATOM 2196 N N . ILE A 1 282 ? -10.881 -18.411 -41.160 1.00 68.06 282 ILE A N 1
ATOM 2197 C CA . ILE A 1 282 ? -10.585 -18.899 -42.514 1.00 68.06 282 ILE A CA 1
ATOM 2198 C C . ILE A 1 282 ? -10.367 -20.418 -42.479 1.00 68.06 282 ILE A C 1
ATOM 2200 O O . ILE A 1 282 ? -9.427 -20.928 -41.871 1.00 68.06 282 ILE A O 1
ATOM 2204 N N . ARG A 1 283 ? -11.238 -21.155 -43.174 1.00 68.19 283 ARG A N 1
ATOM 2205 C CA . ARG A 1 283 ? -11.175 -22.618 -43.322 1.00 68.19 283 ARG A CA 1
ATOM 2206 C C . ARG A 1 283 ? -11.225 -23.010 -44.802 1.00 68.19 283 ARG A C 1
ATOM 2208 O O . ARG A 1 283 ? -11.801 -22.262 -45.590 1.00 68.19 283 ARG A O 1
ATOM 2215 N N . PRO A 1 284 ? -10.724 -24.201 -45.189 1.00 64.62 284 PRO A N 1
ATOM 2216 C CA . PRO A 1 284 ? -10.724 -24.651 -46.586 1.00 64.62 284 PRO A CA 1
ATOM 2217 C C . PRO A 1 284 ? -12.104 -24.631 -47.268 1.00 64.62 284 PRO A C 1
ATOM 2219 O O . PRO A 1 284 ? -12.176 -24.419 -48.472 1.00 64.62 284 PRO A O 1
ATOM 2222 N N . HIS A 1 285 ? -13.195 -24.816 -46.515 1.00 65.56 285 HIS A N 1
ATOM 2223 C CA . HIS A 1 285 ? -14.569 -24.768 -47.039 1.00 65.56 285 HIS A CA 1
ATOM 2224 C C . HIS A 1 285 ? -15.153 -23.348 -47.170 1.00 65.56 285 HIS A C 1
ATOM 2226 O O . HIS A 1 285 ? -15.945 -23.116 -48.076 1.00 65.56 285 HIS A O 1
ATOM 2232 N N . ASN A 1 286 ? -14.728 -22.389 -46.338 1.00 62.75 286 ASN A N 1
ATOM 2233 C CA . ASN A 1 286 ? -15.232 -21.004 -46.356 1.00 62.75 286 ASN A CA 1
ATOM 2234 C C . ASN A 1 286 ? -14.303 -20.064 -47.137 1.00 62.75 286 ASN A C 1
ATOM 2236 O O . ASN A 1 286 ? -14.486 -18.853 -47.135 1.00 62.75 286 ASN A O 1
ATOM 2240 N N . LEU A 1 287 ? -13.293 -20.607 -47.823 1.00 65.06 287 LEU A N 1
ATOM 2241 C CA . LEU A 1 287 ? -12.301 -19.833 -48.572 1.00 65.06 287 LEU A CA 1
ATOM 2242 C C . LEU A 1 287 ? -12.947 -18.917 -49.630 1.00 65.06 287 LEU A C 1
ATOM 2244 O O . LEU A 1 287 ? -12.409 -17.861 -49.959 1.00 65.06 287 LEU A O 1
ATOM 2248 N N . ARG A 1 288 ? -14.118 -19.313 -50.140 1.00 66.62 288 ARG A N 1
ATOM 2249 C CA . ARG A 1 288 ? -14.895 -18.553 -51.122 1.00 66.62 288 ARG A CA 1
ATOM 2250 C C . ARG A 1 288 ? -15.437 -17.240 -50.537 1.00 66.62 288 ARG A C 1
ATOM 2252 O O . ARG A 1 288 ? -15.200 -16.180 -51.105 1.00 66.62 288 ARG A O 1
ATOM 2259 N N . ASP A 1 289 ? -15.952 -17.270 -49.308 1.00 64.44 289 ASP A N 1
ATOM 2260 C CA . ASP A 1 289 ? -16.444 -16.078 -48.593 1.00 64.44 289 ASP A CA 1
ATOM 2261 C C . ASP A 1 289 ? -15.342 -15.031 -48.332 1.00 64.44 289 ASP A C 1
ATOM 2263 O O . ASP A 1 289 ? -15.614 -13.833 -48.200 1.00 64.44 289 ASP A O 1
ATOM 2267 N N . TYR A 1 290 ? -14.082 -15.481 -48.289 1.00 65.81 290 TYR A N 1
ATOM 2268 C CA . TYR A 1 290 ? -12.893 -14.642 -48.114 1.00 65.81 290 TYR A CA 1
ATOM 2269 C C . TYR A 1 290 ? -12.179 -14.295 -49.431 1.00 65.81 290 TYR A C 1
ATOM 2271 O O . TYR A 1 290 ? -11.185 -13.573 -49.408 1.00 65.81 290 TYR A O 1
ATOM 2279 N N . THR A 1 291 ? -12.680 -14.758 -50.578 1.00 68.06 291 THR A N 1
ATOM 2280 C CA . THR A 1 291 ? -12.154 -14.424 -51.918 1.00 68.06 291 THR A CA 1
ATOM 2281 C C . THR A 1 291 ? -13.165 -13.665 -52.785 1.00 68.06 291 THR A C 1
ATOM 2283 O O . THR A 1 291 ? -12.770 -13.037 -53.765 1.00 68.06 291 THR A O 1
ATOM 2286 N N . ASP A 1 292 ? -14.431 -13.598 -52.362 1.00 69.06 292 ASP A N 1
ATOM 2287 C CA . ASP A 1 292 ? -15.537 -12.945 -53.079 1.00 69.06 292 ASP A CA 1
ATOM 2288 C C . ASP A 1 292 ? -15.609 -11.406 -52.901 1.00 69.06 292 ASP A C 1
ATOM 2290 O O . ASP A 1 292 ? -16.575 -10.763 -53.313 1.00 69.06 292 ASP A O 1
ATOM 2294 N N . GLY A 1 293 ? -14.607 -10.772 -52.277 1.00 66.81 293 GLY A N 1
ATOM 2295 C CA . GLY A 1 293 ? -14.571 -9.312 -52.073 1.00 66.81 293 GLY A CA 1
ATOM 2296 C C . GLY A 1 293 ? -15.547 -8.780 -51.008 1.00 66.81 293 GLY A C 1
ATOM 2297 O O . GLY A 1 293 ? -15.773 -7.573 -50.916 1.00 66.81 293 GLY A O 1
ATOM 2298 N N . SER A 1 294 ? -16.121 -9.666 -50.188 1.00 72.06 294 SER A N 1
ATOM 2299 C CA . SER A 1 294 ? -16.983 -9.344 -49.040 1.00 72.06 294 SER A CA 1
ATOM 2300 C C . SER A 1 294 ? -16.257 -8.505 -47.973 1.00 72.06 294 SER A C 1
ATOM 2302 O O . SER A 1 294 ? -15.034 -8.571 -47.844 1.00 72.06 294 SER A O 1
ATOM 2304 N N . GLY A 1 295 ? -16.990 -7.760 -47.136 1.00 68.44 295 GLY A N 1
ATOM 2305 C CA . GLY A 1 295 ? -16.411 -6.936 -46.061 1.00 68.44 295 GLY A CA 1
ATOM 2306 C C . GLY A 1 295 ? -15.480 -7.698 -45.102 1.00 68.44 295 GLY A C 1
ATOM 2307 O O . GLY A 1 295 ? -14.494 -7.123 -44.649 1.00 68.44 295 GLY A O 1
ATOM 2308 N N . LYS A 1 296 ? -15.734 -8.997 -44.870 1.00 69.00 296 LYS A N 1
ATOM 2309 C CA . LYS A 1 296 ? -14.868 -9.893 -44.073 1.00 69.00 296 LYS A CA 1
ATOM 2310 C C . LYS A 1 296 ? -13.561 -10.279 -44.788 1.00 69.00 296 LYS A C 1
ATOM 2312 O O . LYS A 1 296 ? -12.520 -10.424 -44.158 1.00 69.00 296 LYS A O 1
ATOM 2317 N N . SER A 1 297 ? -13.593 -10.409 -46.118 1.00 74.12 297 SER A N 1
ATOM 2318 C CA . SER A 1 297 ? -12.386 -10.669 -46.921 1.00 74.12 297 SER A CA 1
ATOM 2319 C C . SER A 1 297 ? -11.421 -9.485 -46.878 1.00 74.12 297 SER A C 1
ATOM 2321 O O . SER A 1 297 ? -10.213 -9.652 -46.720 1.00 74.12 297 SER A O 1
ATOM 2323 N N . ILE A 1 298 ? -11.973 -8.270 -46.942 1.00 75.12 298 ILE A N 1
ATOM 2324 C CA . ILE A 1 298 ? -11.207 -7.027 -46.932 1.00 75.12 298 ILE A CA 1
ATOM 2325 C C . ILE A 1 298 ? -10.590 -6.804 -45.547 1.00 75.12 298 ILE A C 1
ATOM 2327 O O . ILE A 1 298 ? -9.422 -6.428 -45.462 1.00 75.12 298 ILE A O 1
ATOM 2331 N N . SER A 1 299 ? -11.333 -7.063 -44.463 1.00 73.06 299 SER A N 1
ATOM 2332 C CA . SER A 1 299 ? -10.817 -6.910 -43.098 1.00 73.06 299 SER A CA 1
ATOM 2333 C C . SER A 1 299 ? -9.648 -7.857 -42.811 1.00 73.06 299 SER A C 1
ATOM 2335 O O . SER A 1 299 ? -8.595 -7.398 -42.360 1.00 73.06 299 SER A O 1
ATOM 2337 N N . ALA A 1 300 ? -9.794 -9.144 -43.138 1.00 77.06 300 ALA A N 1
ATOM 2338 C CA . ALA A 1 300 ? -8.751 -10.148 -42.944 1.00 77.06 300 ALA A CA 1
ATOM 2339 C C . ALA A 1 300 ? -7.504 -9.870 -43.806 1.00 77.06 300 ALA A C 1
ATOM 2341 O O . ALA A 1 300 ? -6.375 -9.954 -43.314 1.00 77.06 300 ALA A O 1
ATOM 2342 N N . ALA A 1 301 ? -7.692 -9.467 -45.070 1.00 79.31 301 ALA A N 1
ATOM 2343 C CA . ALA A 1 301 ? -6.592 -9.123 -45.970 1.00 79.31 301 ALA A CA 1
ATOM 2344 C C . ALA A 1 301 ? -5.774 -7.924 -45.466 1.00 79.31 301 ALA A C 1
ATOM 2346 O O . ALA A 1 301 ? -4.549 -7.936 -45.556 1.00 79.31 301 ALA A O 1
ATOM 2347 N N . VAL A 1 302 ? -6.427 -6.906 -44.896 1.00 82.56 302 VAL A N 1
ATOM 2348 C CA . VAL A 1 302 ? -5.747 -5.721 -44.349 1.00 82.56 302 VAL A CA 1
ATOM 2349 C C . VAL A 1 302 ? -4.883 -6.076 -43.134 1.00 82.56 302 VAL A C 1
ATOM 2351 O O . VAL A 1 302 ? -3.748 -5.600 -43.036 1.00 82.56 302 VAL A O 1
ATOM 2354 N N . SER A 1 303 ? -5.367 -6.928 -42.225 1.00 84.31 303 SER A N 1
ATOM 2355 C CA . SER A 1 303 ? -4.581 -7.373 -41.064 1.00 84.31 303 SER A CA 1
ATOM 2356 C C . SER A 1 303 ? -3.382 -8.231 -41.478 1.00 84.31 303 SER A C 1
ATOM 2358 O O . SER A 1 303 ? -2.267 -7.983 -41.017 1.00 84.31 303 SER A O 1
ATOM 2360 N N . LEU A 1 304 ? -3.576 -9.173 -42.409 1.00 85.44 304 LEU A N 1
ATOM 2361 C CA . LEU A 1 304 ? -2.493 -10.003 -42.945 1.00 85.44 304 LEU A CA 1
ATOM 2362 C C . LEU A 1 304 ? -1.449 -9.156 -43.683 1.00 85.44 304 LEU A C 1
ATOM 2364 O O . LEU A 1 304 ? -0.252 -9.313 -43.447 1.00 85.44 304 LEU A O 1
ATOM 2368 N N . LEU A 1 305 ? -1.892 -8.209 -44.517 1.00 87.31 305 LEU A N 1
ATOM 2369 C CA . LEU A 1 305 ? -1.010 -7.273 -45.214 1.00 87.31 305 LEU A CA 1
ATOM 2370 C C . LEU A 1 305 ? -0.186 -6.437 -44.229 1.00 87.31 305 LEU A C 1
ATOM 2372 O O . LEU A 1 305 ? 1.001 -6.240 -44.459 1.00 87.31 305 LEU A O 1
ATOM 2376 N N . THR A 1 306 ? -0.789 -5.977 -43.128 1.00 88.94 306 THR A N 1
ATOM 2377 C CA . THR A 1 306 ? -0.092 -5.194 -42.091 1.00 88.94 306 THR A CA 1
ATOM 2378 C C . THR A 1 306 ? 1.044 -6.006 -41.459 1.00 88.94 306 THR A C 1
ATOM 2380 O O . THR A 1 306 ? 2.156 -5.499 -41.319 1.00 88.94 306 THR A O 1
ATOM 2383 N N . ILE A 1 307 ? 0.785 -7.275 -41.125 1.00 89.06 307 ILE A N 1
ATOM 2384 C CA . ILE A 1 307 ? 1.783 -8.180 -40.535 1.00 89.06 307 ILE A CA 1
ATOM 2385 C C . ILE A 1 307 ? 2.900 -8.484 -41.540 1.00 89.06 307 ILE A C 1
ATOM 2387 O O . ILE A 1 307 ? 4.078 -8.344 -41.213 1.00 89.06 307 ILE A O 1
ATOM 2391 N N . LEU A 1 308 ? 2.547 -8.857 -42.774 1.00 89.88 308 LEU A N 1
ATOM 2392 C CA . LEU A 1 308 ? 3.516 -9.217 -43.811 1.00 89.88 308 LEU A CA 1
ATOM 2393 C C . LEU A 1 308 ? 4.403 -8.022 -44.177 1.00 89.88 308 LEU A C 1
ATOM 2395 O O . LEU A 1 308 ? 5.626 -8.152 -44.208 1.00 89.88 308 LEU A O 1
ATOM 2399 N N . LEU A 1 309 ? 3.799 -6.849 -44.396 1.00 91.31 309 LEU A N 1
ATOM 2400 C CA . LEU A 1 309 ? 4.522 -5.610 -44.683 1.00 91.31 309 LEU A CA 1
ATOM 2401 C C . LEU A 1 309 ? 5.517 -5.285 -43.564 1.00 91.31 309 LEU A C 1
ATOM 2403 O O . LEU A 1 309 ? 6.658 -4.934 -43.852 1.00 91.31 309 LEU A O 1
ATOM 2407 N N . PHE A 1 310 ? 5.113 -5.438 -42.300 1.00 92.81 310 PHE A N 1
ATOM 2408 C CA . PHE A 1 310 ? 5.999 -5.198 -41.166 1.00 92.81 310 PHE A CA 1
ATOM 2409 C C . PHE A 1 310 ? 7.207 -6.141 -41.164 1.00 92.81 310 PHE A C 1
ATOM 2411 O O . PHE A 1 310 ? 8.337 -5.668 -41.075 1.00 92.81 310 PHE A O 1
ATOM 2418 N N . VAL A 1 311 ? 6.994 -7.449 -41.337 1.00 90.62 311 VAL A N 1
ATOM 2419 C CA . VAL A 1 311 ? 8.085 -8.441 -41.373 1.00 90.62 311 VAL A CA 1
ATOM 2420 C C . VAL A 1 311 ? 9.053 -8.164 -42.526 1.00 90.62 311 VAL A C 1
ATOM 2422 O O . VAL A 1 311 ? 10.266 -8.148 -42.325 1.00 90.62 311 VAL A O 1
ATOM 2425 N N . VAL A 1 312 ? 8.535 -7.881 -43.726 1.00 91.81 312 VAL A N 1
ATOM 2426 C CA . VAL A 1 312 ? 9.370 -7.550 -44.893 1.00 91.81 312 VAL A CA 1
ATOM 2427 C C . VAL A 1 312 ? 10.187 -6.283 -44.643 1.00 91.81 312 VAL A C 1
ATOM 2429 O O . VAL A 1 312 ? 11.375 -6.253 -44.971 1.00 91.81 312 VAL A O 1
ATOM 2432 N N . LEU A 1 313 ? 9.580 -5.256 -44.041 1.00 90.31 313 LEU A N 1
ATOM 2433 C CA . LEU A 1 313 ? 10.276 -4.018 -43.698 1.00 90.31 313 LEU A CA 1
ATOM 2434 C C . LEU A 1 313 ? 11.349 -4.239 -42.634 1.00 90.31 313 LEU A C 1
ATOM 2436 O O . LEU A 1 313 ? 12.435 -3.709 -42.808 1.00 90.31 313 LEU A O 1
ATOM 2440 N N . VAL A 1 314 ? 11.108 -5.038 -41.588 1.00 90.56 314 VAL A N 1
ATOM 2441 C CA . VAL A 1 314 ? 12.122 -5.339 -40.558 1.00 90.56 314 VAL A CA 1
ATOM 2442 C C . VAL A 1 314 ? 13.387 -5.919 -41.191 1.00 90.56 314 VAL A C 1
ATOM 2444 O O . VAL A 1 314 ? 14.484 -5.438 -40.919 1.00 90.56 314 VAL A O 1
ATOM 2447 N N . LEU A 1 315 ? 13.242 -6.908 -42.076 1.00 89.69 315 LEU A N 1
ATOM 2448 C CA . LEU A 1 315 ? 14.390 -7.578 -42.695 1.00 89.69 315 LEU A CA 1
ATOM 2449 C C . LEU A 1 315 ? 15.119 -6.690 -43.713 1.00 89.69 315 LEU A C 1
ATOM 2451 O O . LEU A 1 315 ? 16.320 -6.846 -43.911 1.00 89.69 315 LEU A O 1
ATOM 2455 N N . ASN A 1 316 ? 14.420 -5.733 -44.330 1.00 91.19 316 ASN A N 1
ATOM 2456 C CA . ASN A 1 316 ? 14.956 -4.914 -45.420 1.00 91.19 316 ASN A CA 1
ATOM 2457 C C . ASN A 1 316 ? 15.111 -3.425 -45.075 1.00 91.19 316 ASN A C 1
ATOM 2459 O O . ASN A 1 316 ? 15.409 -2.631 -45.967 1.00 91.19 316 ASN A O 1
ATOM 2463 N N . VAL A 1 317 ? 14.925 -3.016 -43.813 1.00 89.00 317 VAL A N 1
ATOM 2464 C CA . VAL A 1 317 ? 14.874 -1.589 -43.437 1.00 89.00 317 VAL A CA 1
ATOM 2465 C C . VAL A 1 317 ? 16.151 -0.851 -43.830 1.00 89.00 317 VAL A C 1
ATOM 2467 O O . VAL A 1 317 ? 16.091 0.284 -44.292 1.00 89.00 317 VAL A O 1
ATOM 2470 N N . SER A 1 318 ? 17.303 -1.518 -43.730 1.00 84.38 318 SER A N 1
ATOM 2471 C CA . SER A 1 318 ? 18.615 -0.962 -44.067 1.00 84.38 318 SER A CA 1
ATOM 2472 C C . SER A 1 318 ? 18.766 -0.629 -45.559 1.00 84.38 318 SER A C 1
ATOM 2474 O O . SER A 1 318 ? 19.599 0.201 -45.911 1.00 84.38 318 SER A O 1
ATOM 2476 N N . PHE A 1 319 ? 17.944 -1.224 -46.434 1.00 85.81 319 PHE A N 1
ATOM 2477 C CA . PHE A 1 319 ? 17.902 -0.926 -47.871 1.00 85.81 319 PHE A CA 1
ATOM 2478 C C . PHE A 1 319 ? 16.920 0.198 -48.233 1.00 85.81 319 PHE A C 1
ATOM 2480 O O . PHE A 1 319 ? 16.829 0.567 -49.403 1.00 85.81 319 PHE A O 1
ATOM 2487 N N . VAL A 1 320 ? 16.187 0.755 -47.258 1.00 86.12 320 VAL A N 1
ATOM 2488 C CA . VAL A 1 320 ? 15.212 1.838 -47.459 1.00 86.12 320 VAL A CA 1
ATOM 2489 C C . VAL A 1 320 ? 15.695 3.100 -46.726 1.00 86.12 320 VAL A C 1
ATOM 2491 O O . VAL A 1 320 ? 15.319 3.319 -45.571 1.00 86.12 320 VAL A O 1
ATOM 2494 N N . PRO A 1 321 ? 16.485 3.978 -47.385 1.00 81.56 321 PRO A N 1
ATOM 2495 C CA . PRO A 1 321 ? 17.137 5.122 -46.736 1.00 81.56 321 PRO A CA 1
ATOM 2496 C C . PRO A 1 321 ? 16.173 6.070 -46.022 1.00 81.56 321 PRO A C 1
ATOM 2498 O O . PRO A 1 321 ? 16.504 6.622 -44.978 1.00 81.56 321 PRO A O 1
ATOM 2501 N N . PHE A 1 322 ? 14.960 6.218 -46.563 1.00 79.44 322 PHE A N 1
ATOM 2502 C CA . PHE A 1 322 ? 13.910 7.057 -45.986 1.00 79.44 322 PHE A CA 1
ATOM 2503 C C . PHE A 1 322 ? 13.504 6.618 -44.567 1.00 79.44 322 PHE A C 1
ATOM 2505 O O . PHE A 1 322 ? 13.106 7.446 -43.750 1.00 79.44 322 PHE A O 1
ATOM 2512 N N . ILE A 1 323 ? 13.569 5.313 -44.283 1.00 84.25 323 ILE A N 1
ATOM 2513 C CA . ILE A 1 323 ? 13.176 4.735 -42.992 1.00 84.25 323 ILE A CA 1
ATOM 2514 C C . ILE A 1 323 ? 14.403 4.586 -42.093 1.00 84.25 323 ILE A C 1
ATOM 2516 O O . ILE A 1 323 ? 14.342 4.917 -40.914 1.00 84.25 323 ILE A O 1
ATOM 2520 N N . SER A 1 324 ? 15.527 4.111 -42.638 1.00 85.12 324 SER A N 1
ATOM 2521 C CA . SER A 1 324 ? 16.715 3.791 -41.842 1.00 85.12 324 SER A CA 1
ATOM 2522 C C . SER A 1 324 ? 17.436 5.013 -41.266 1.00 85.12 324 SER A C 1
ATOM 2524 O O . SER A 1 324 ? 18.172 4.861 -40.297 1.00 85.12 324 SER A O 1
ATOM 2526 N N . GLN A 1 325 ? 17.265 6.203 -41.855 1.00 86.25 325 GLN A N 1
ATOM 2527 C CA . GLN A 1 325 ? 17.896 7.439 -41.371 1.00 86.25 325 GLN A CA 1
ATOM 2528 C C . GLN A 1 325 ? 17.156 8.075 -40.185 1.00 86.25 325 GLN A C 1
ATOM 2530 O O . GLN A 1 325 ? 17.797 8.697 -39.342 1.00 86.25 325 GLN A O 1
ATOM 2535 N N . ASP A 1 326 ? 15.829 7.926 -40.110 1.00 86.56 326 ASP A N 1
ATOM 2536 C CA . ASP A 1 326 ? 14.995 8.517 -39.056 1.00 86.56 326 ASP A CA 1
ATOM 2537 C C . ASP A 1 326 ? 13.765 7.634 -38.760 1.00 86.56 326 ASP A C 1
ATOM 2539 O O . ASP A 1 326 ? 12.621 7.924 -39.133 1.00 86.56 326 ASP A O 1
ATOM 2543 N N . ILE A 1 327 ? 14.027 6.513 -38.079 1.00 90.12 327 ILE A N 1
ATOM 2544 C CA . ILE A 1 327 ? 13.009 5.548 -37.636 1.00 90.12 327 ILE A CA 1
ATOM 2545 C C . ILE A 1 327 ? 11.919 6.216 -36.770 1.00 90.12 327 ILE A C 1
ATOM 2547 O O . ILE A 1 327 ? 10.736 5.957 -37.024 1.00 90.12 327 ILE A O 1
ATOM 2551 N N . PRO A 1 328 ? 12.252 7.070 -35.774 1.00 90.75 328 PRO A N 1
ATOM 2552 C CA . PRO A 1 328 ? 11.255 7.757 -34.953 1.00 90.75 328 PRO A CA 1
ATOM 2553 C C . PRO A 1 328 ? 10.255 8.573 -35.773 1.00 90.75 328 PRO A C 1
ATOM 2555 O O . PRO A 1 328 ? 9.048 8.393 -35.599 1.00 90.75 328 PRO A O 1
ATOM 2558 N N . SER A 1 329 ? 10.727 9.410 -36.704 1.00 88.94 329 SER A N 1
ATOM 2559 C CA . SER A 1 329 ? 9.838 10.225 -37.538 1.00 88.94 329 SER A CA 1
ATOM 2560 C C . SER A 1 329 ? 8.943 9.368 -38.436 1.00 88.94 329 SER A C 1
ATOM 2562 O O . SER A 1 329 ? 7.760 9.681 -38.592 1.00 88.94 329 SER A O 1
ATOM 2564 N N . PHE A 1 330 ? 9.458 8.264 -38.994 1.00 90.31 330 PHE A N 1
ATOM 2565 C CA . PHE A 1 330 ? 8.648 7.331 -39.785 1.00 90.31 330 PHE A CA 1
ATOM 2566 C C . PHE A 1 330 ? 7.532 6.685 -38.952 1.00 90.31 330 PHE A C 1
ATOM 2568 O O . PHE A 1 330 ? 6.365 6.708 -39.348 1.00 90.31 330 PHE A O 1
ATOM 2575 N N . LEU A 1 331 ? 7.863 6.145 -37.776 1.00 92.00 331 LEU A N 1
ATOM 2576 C CA . LEU A 1 331 ? 6.878 5.503 -36.903 1.00 92.00 331 LEU A CA 1
ATOM 2577 C C . LEU A 1 331 ? 5.848 6.503 -36.370 1.00 92.00 331 LEU A C 1
ATOM 2579 O O . LEU A 1 331 ? 4.665 6.171 -36.308 1.00 92.00 331 LEU A O 1
ATOM 2583 N N . THR A 1 332 ? 6.265 7.732 -36.052 1.00 90.81 332 THR A N 1
ATOM 2584 C CA . THR A 1 332 ? 5.353 8.819 -35.674 1.00 90.81 332 THR A CA 1
ATOM 2585 C C . THR A 1 332 ? 4.420 9.216 -36.815 1.00 90.81 332 THR A C 1
ATOM 2587 O O . THR A 1 332 ? 3.251 9.511 -36.574 1.00 90.81 332 THR A O 1
ATOM 2590 N N . LEU A 1 333 ? 4.892 9.205 -38.063 1.00 89.19 333 LEU A N 1
ATOM 2591 C CA . LEU A 1 333 ? 4.043 9.473 -39.222 1.00 89.19 333 LEU A CA 1
ATOM 2592 C C . LEU A 1 333 ? 2.960 8.402 -39.374 1.00 89.19 333 LEU A C 1
ATOM 2594 O O . LEU A 1 333 ? 1.778 8.729 -39.500 1.00 89.19 333 LEU A O 1
ATOM 2598 N N . VAL A 1 334 ? 3.355 7.126 -39.324 1.00 90.31 334 VAL A N 1
ATOM 2599 C CA . VAL A 1 334 ? 2.429 5.988 -39.411 1.00 90.31 334 VAL A CA 1
ATOM 2600 C C . VAL A 1 334 ? 1.411 6.042 -38.273 1.00 90.31 334 VAL A C 1
ATOM 2602 O O . VAL A 1 334 ? 0.205 5.955 -38.518 1.00 90.31 334 VAL A O 1
ATOM 2605 N N . SER A 1 335 ? 1.873 6.241 -37.038 1.00 91.38 335 SER A N 1
ATOM 2606 C CA . SER A 1 335 ? 1.005 6.302 -35.866 1.00 91.38 335 SER A CA 1
ATOM 2607 C C . SER A 1 335 ? 0.034 7.486 -35.938 1.00 91.38 335 SER A C 1
ATOM 2609 O O . SER A 1 335 ? -1.151 7.314 -35.664 1.00 91.38 335 SER A O 1
ATOM 2611 N N . LEU A 1 336 ? 0.480 8.659 -36.400 1.00 87.56 336 LEU A N 1
ATOM 2612 C CA . LEU A 1 336 ? -0.360 9.847 -36.568 1.00 87.56 336 LEU A CA 1
ATOM 2613 C C . LEU A 1 336 ? -1.465 9.641 -37.618 1.00 87.56 336 LEU A C 1
ATOM 2615 O O . LEU A 1 336 ? -2.616 10.010 -37.375 1.00 87.56 336 LEU A O 1
ATOM 2619 N N . ILE A 1 337 ? -1.142 9.036 -38.767 1.00 87.69 337 ILE A N 1
ATOM 2620 C CA . ILE A 1 337 ? -2.129 8.739 -39.820 1.00 87.69 337 ILE A CA 1
ATOM 2621 C C . ILE A 1 337 ? -3.206 7.794 -39.281 1.00 87.69 337 ILE A C 1
ATOM 2623 O O . ILE A 1 337 ? -4.401 8.052 -39.451 1.00 87.69 337 ILE A O 1
ATOM 2627 N N . VAL A 1 338 ? -2.790 6.726 -38.597 1.00 89.50 338 VAL A N 1
ATOM 2628 C CA . VAL A 1 338 ? -3.692 5.745 -37.980 1.00 89.50 338 VAL A CA 1
ATOM 2629 C C . VAL A 1 338 ? -4.576 6.422 -36.936 1.00 89.50 338 VAL A C 1
ATOM 2631 O O . VAL A 1 338 ? -5.795 6.268 -36.978 1.00 89.50 338 VAL A O 1
ATOM 2634 N N . MET A 1 339 ? -3.986 7.223 -36.050 1.00 86.50 339 MET A N 1
ATOM 2635 C CA . MET A 1 339 ? -4.695 7.976 -35.017 1.00 86.50 339 MET A CA 1
ATOM 2636 C C . MET A 1 339 ? -5.791 8.862 -35.598 1.00 86.50 339 MET A C 1
ATOM 2638 O O . MET A 1 339 ? -6.915 8.859 -35.099 1.00 86.50 339 MET A O 1
ATOM 2642 N N . ILE A 1 340 ? -5.494 9.591 -36.671 1.00 82.56 340 ILE A N 1
ATOM 2643 C CA . ILE A 1 340 ? -6.453 10.491 -37.313 1.00 82.56 340 ILE A CA 1
ATOM 2644 C C . ILE A 1 340 ? -7.566 9.709 -38.006 1.00 82.56 340 ILE A C 1
ATOM 2646 O O . ILE A 1 340 ? -8.744 10.006 -37.797 1.00 82.56 340 ILE A O 1
ATOM 2650 N N . CYS A 1 341 ? -7.214 8.674 -38.773 1.00 85.06 341 CYS A N 1
ATOM 2651 C CA . CYS A 1 341 ? -8.198 7.836 -39.457 1.00 85.06 341 CYS A CA 1
ATOM 2652 C C . CYS A 1 341 ? -9.158 7.173 -38.461 1.00 85.06 341 CYS A C 1
ATOM 2654 O O . CYS A 1 341 ? -10.373 7.199 -38.659 1.00 85.06 341 CYS A O 1
ATOM 2656 N N . TRP A 1 342 ? -8.638 6.620 -37.364 1.00 85.62 342 TRP A N 1
ATOM 2657 C CA . TRP A 1 342 ? -9.456 5.936 -36.366 1.00 85.62 342 TRP A CA 1
ATOM 2658 C C . TRP A 1 342 ? -10.229 6.884 -35.457 1.00 85.62 342 TRP A C 1
ATOM 2660 O O . TRP A 1 342 ? -11.371 6.578 -35.126 1.00 85.62 342 TRP A O 1
ATOM 2670 N N . SER A 1 343 ? -9.684 8.059 -35.132 1.00 82.19 343 SER A N 1
ATOM 2671 C CA . SER A 1 343 ? -10.445 9.107 -34.434 1.00 82.19 343 SER A CA 1
ATOM 2672 C C . SER A 1 343 ? -11.650 9.549 -35.267 1.00 82.19 343 SER A C 1
ATOM 2674 O O . SER A 1 343 ? -12.753 9.686 -34.741 1.00 82.19 343 SER A O 1
ATOM 2676 N N . PHE A 1 344 ? -11.474 9.683 -36.586 1.00 78.06 344 PHE A N 1
ATOM 2677 C CA . PHE A 1 344 ? -12.568 9.986 -37.508 1.00 78.06 344 PHE A CA 1
ATOM 2678 C C . PHE A 1 344 ? -13.619 8.869 -37.564 1.00 78.06 344 PHE A C 1
ATOM 2680 O O . PHE A 1 344 ? -14.818 9.146 -37.563 1.00 78.06 344 PHE A O 1
ATOM 2687 N N . VAL A 1 345 ? -13.192 7.604 -37.595 1.00 80.06 345 VAL A N 1
ATOM 2688 C CA . VAL A 1 345 ? -14.111 6.454 -37.579 1.00 80.06 345 VAL A CA 1
ATOM 2689 C C . VAL A 1 345 ? -14.887 6.384 -36.259 1.00 80.06 345 VAL A C 1
ATOM 2691 O O . VAL A 1 345 ? -16.101 6.187 -36.284 1.00 80.06 345 VAL A O 1
ATOM 2694 N N . LEU A 1 346 ? -14.223 6.589 -35.118 1.00 79.75 346 LEU A N 1
ATOM 2695 C CA . LEU A 1 346 ? -14.846 6.566 -33.790 1.00 79.75 346 LEU A CA 1
ATOM 2696 C C . LEU A 1 346 ? -15.823 7.728 -33.577 1.00 79.75 346 LEU A C 1
ATOM 2698 O O . LEU A 1 346 ? -16.858 7.535 -32.945 1.00 79.75 346 LEU A O 1
ATOM 2702 N N . SER A 1 347 ? -15.553 8.896 -34.167 1.00 77.50 347 SER A N 1
ATOM 2703 C CA . SER A 1 347 ? -16.448 10.060 -34.104 1.00 77.50 347 SER A CA 1
ATOM 2704 C C . SER A 1 347 ? -17.812 9.832 -34.766 1.00 77.50 347 SER A C 1
ATOM 2706 O O . SER A 1 347 ? -18.730 10.613 -34.527 1.00 77.50 347 SER A O 1
ATOM 2708 N N . LYS A 1 348 ? -17.962 8.814 -35.621 1.00 78.75 348 LYS A N 1
ATOM 2709 C CA . LYS A 1 348 ? -19.231 8.530 -36.309 1.00 78.75 348 LYS A CA 1
ATOM 2710 C C . LYS A 1 348 ? -20.215 7.699 -35.476 1.00 78.75 348 LYS A C 1
ATOM 2712 O O . LYS A 1 348 ? -21.287 7.406 -35.989 1.00 78.75 348 LYS A O 1
ATOM 2717 N N . GLU A 1 349 ? -19.844 7.282 -34.259 1.00 71.62 349 GLU A N 1
ATOM 2718 C CA . GLU A 1 349 ? -20.673 6.527 -33.290 1.00 71.62 349 GLU A CA 1
ATOM 2719 C C . GLU A 1 349 ? -21.432 5.301 -33.856 1.00 71.62 349 GLU A C 1
ATOM 2721 O O . GLU A 1 349 ? -22.389 4.809 -33.270 1.00 71.62 349 GLU A O 1
ATOM 2726 N N . GLY A 1 350 ? -20.992 4.746 -34.989 1.00 68.75 350 GLY A N 1
ATOM 2727 C CA . GLY A 1 350 ? -21.705 3.672 -35.694 1.00 68.75 350 GLY A CA 1
ATOM 2728 C C . GLY A 1 350 ? -21.402 2.248 -35.212 1.00 68.75 350 GLY A C 1
ATOM 2729 O O . GLY A 1 350 ? -21.777 1.294 -35.890 1.00 68.75 350 GLY A O 1
ATOM 2730 N N . ALA A 1 351 ? -20.670 2.071 -34.107 1.00 74.94 351 ALA A N 1
ATOM 2731 C CA . ALA A 1 351 ? -20.195 0.767 -33.638 1.00 74.94 351 ALA A CA 1
ATOM 2732 C C . ALA A 1 351 ? -20.928 0.298 -32.371 1.00 74.94 351 ALA A C 1
ATOM 2734 O O . ALA A 1 351 ? -21.371 1.101 -31.558 1.00 74.94 351 ALA A O 1
ATOM 2735 N N . LYS A 1 352 ? -21.004 -1.026 -32.164 1.00 83.19 352 LYS A N 1
ATOM 2736 C CA . LYS A 1 352 ? -21.524 -1.607 -30.912 1.00 83.19 352 LYS A CA 1
ATOM 2737 C C . LYS A 1 352 ? -20.712 -1.081 -29.707 1.00 83.19 352 LYS A C 1
ATOM 2739 O O . LYS A 1 352 ? -19.482 -1.054 -29.816 1.00 83.19 352 LYS A O 1
ATOM 2744 N N . PRO A 1 353 ? -21.330 -0.792 -28.541 1.00 82.00 353 PRO A N 1
ATOM 2745 C CA . PRO A 1 353 ? -20.630 -0.221 -27.380 1.00 82.00 353 PRO A CA 1
ATOM 2746 C C . PRO A 1 353 ? -19.386 -1.007 -26.936 1.00 82.00 353 PRO A C 1
ATOM 2748 O O . PRO A 1 353 ? -18.355 -0.415 -26.623 1.00 82.00 353 PRO A O 1
ATOM 2751 N N . LYS A 1 354 ? -19.441 -2.348 -26.988 1.00 81.12 354 LYS A N 1
ATOM 2752 C CA . LYS A 1 354 ? -18.298 -3.225 -26.673 1.00 81.12 354 LYS A CA 1
ATOM 2753 C C . LYS A 1 354 ? -17.104 -2.987 -27.610 1.00 81.12 354 LYS A C 1
ATOM 2755 O O . LYS A 1 354 ? -15.976 -2.858 -27.150 1.00 81.12 354 LYS A O 1
ATOM 2760 N N . VAL A 1 355 ? -17.359 -2.885 -28.917 1.00 81.00 355 VAL A N 1
ATOM 2761 C CA . VAL A 1 355 ? -16.324 -2.656 -29.944 1.00 81.00 355 VAL A CA 1
ATOM 2762 C C . VAL A 1 355 ? -15.786 -1.228 -29.860 1.00 81.00 355 VAL A C 1
ATOM 2764 O O . VAL A 1 355 ? -14.596 -0.998 -30.049 1.00 81.00 355 VAL A O 1
ATOM 2767 N N . GLN A 1 356 ? -16.647 -0.259 -29.544 1.00 83.25 356 GLN A N 1
ATOM 2768 C CA . GLN A 1 356 ? -16.239 1.131 -29.363 1.00 83.25 356 GLN A CA 1
ATOM 2769 C C . GLN A 1 356 ? -15.322 1.300 -28.145 1.00 83.25 356 GLN A C 1
ATOM 2771 O O . GLN A 1 356 ? -14.284 1.950 -28.258 1.00 83.25 356 GLN A O 1
ATOM 2776 N N . SER A 1 357 ? -15.657 0.683 -27.007 1.00 84.56 357 SER A N 1
ATOM 2777 C CA . SER A 1 357 ? -14.811 0.686 -25.804 1.00 84.56 357 SER A CA 1
ATOM 2778 C C . SER A 1 357 ? -13.435 0.065 -26.063 1.00 84.56 357 SER A C 1
ATOM 2780 O O . SER A 1 357 ? -12.423 0.675 -25.723 1.00 84.56 357 SER A O 1
ATOM 2782 N N . HIS A 1 358 ? -13.391 -1.087 -26.738 1.00 86.19 358 HIS A N 1
ATOM 2783 C CA . HIS A 1 358 ? -12.147 -1.761 -27.123 1.00 86.19 358 HIS A CA 1
ATOM 2784 C C . HIS A 1 358 ? -11.269 -0.900 -28.041 1.00 86.19 358 HIS A C 1
ATOM 2786 O O . HIS A 1 358 ? -10.114 -0.623 -27.720 1.00 86.19 358 HIS A O 1
ATOM 2792 N N . ARG A 1 359 ? -11.836 -0.364 -29.129 1.00 88.44 359 ARG A N 1
ATOM 2793 C CA . ARG A 1 359 ? -11.108 0.518 -30.056 1.00 88.44 359 ARG A CA 1
ATOM 2794 C C . ARG A 1 359 ? -10.615 1.799 -29.386 1.00 88.44 359 ARG A C 1
ATOM 2796 O O . ARG A 1 359 ? -9.556 2.305 -29.742 1.00 88.44 359 ARG A O 1
ATOM 2803 N N . THR A 1 360 ? -11.352 2.310 -28.401 1.00 87.44 360 THR A N 1
ATOM 2804 C CA . THR A 1 360 ? -10.942 3.484 -27.617 1.00 87.44 360 THR A CA 1
ATOM 2805 C C . THR A 1 360 ? -9.749 3.153 -26.715 1.00 87.44 360 THR A C 1
ATOM 2807 O O . THR A 1 360 ? -8.804 3.937 -26.645 1.00 87.44 360 THR A O 1
ATOM 2810 N N . ALA A 1 361 ? -9.737 1.975 -26.081 1.00 88.38 361 ALA A N 1
ATOM 2811 C CA . ALA A 1 361 ? -8.594 1.493 -25.305 1.00 88.38 361 ALA A CA 1
ATOM 2812 C C . ALA A 1 361 ? -7.355 1.252 -26.192 1.00 88.38 361 ALA A C 1
ATOM 2814 O O . ALA A 1 361 ? -6.252 1.661 -25.830 1.00 88.38 361 ALA A O 1
ATOM 2815 N N . ALA A 1 362 ? -7.538 0.678 -27.385 1.00 90.94 362 ALA A N 1
ATOM 2816 C CA . ALA A 1 362 ? -6.470 0.489 -28.370 1.00 90.94 362 ALA A CA 1
ATOM 2817 C C . ALA A 1 362 ? -5.883 1.820 -28.872 1.00 90.94 362 ALA A C 1
ATOM 2819 O O . ALA A 1 362 ? -4.666 1.966 -28.995 1.00 90.94 362 ALA A O 1
ATOM 2820 N N . LEU A 1 363 ? -6.739 2.820 -29.104 1.00 90.38 363 LEU A N 1
ATOM 2821 C CA . LEU A 1 363 ? -6.324 4.174 -29.464 1.00 90.38 363 LEU A CA 1
ATOM 2822 C C . LEU A 1 363 ? -5.519 4.821 -28.327 1.00 90.38 363 LEU A C 1
ATOM 2824 O O . LEU A 1 363 ? -4.457 5.389 -28.572 1.00 90.38 363 LEU A O 1
ATOM 2828 N N . ALA A 1 364 ? -5.973 4.683 -27.079 1.00 90.06 364 ALA A N 1
ATOM 2829 C CA . ALA A 1 364 ? -5.251 5.178 -25.908 1.00 90.06 364 ALA A CA 1
ATOM 2830 C C . ALA A 1 364 ? -3.872 4.514 -25.749 1.00 90.06 364 ALA A C 1
ATOM 2832 O O . ALA A 1 364 ? -2.891 5.206 -25.470 1.00 90.06 364 ALA A O 1
ATOM 2833 N N . PHE A 1 365 ? -3.773 3.200 -25.988 1.00 92.50 365 PHE A N 1
ATOM 2834 C CA . PHE A 1 365 ? -2.495 2.486 -26.013 1.00 92.50 365 PHE A CA 1
ATOM 2835 C C . PHE A 1 365 ? -1.536 3.090 -27.046 1.00 92.50 365 PHE A C 1
ATOM 2837 O O . PHE A 1 365 ? -0.406 3.421 -26.699 1.00 92.50 365 PHE A O 1
ATOM 2844 N N . LEU A 1 366 ? -1.990 3.315 -28.282 1.00 91.62 366 LEU A N 1
ATOM 2845 C CA . LEU A 1 366 ? -1.166 3.870 -29.362 1.00 91.62 366 LEU A CA 1
ATOM 2846 C C . LEU A 1 366 ? -0.709 5.317 -29.065 1.00 91.62 366 LEU A C 1
ATOM 2848 O O . LEU A 1 366 ? 0.417 5.698 -29.392 1.00 91.62 366 LEU A O 1
ATOM 2852 N N . VAL A 1 367 ? -1.541 6.112 -28.380 1.00 91.06 367 VAL A N 1
ATOM 2853 C CA . VAL A 1 367 ? -1.163 7.457 -27.907 1.00 91.06 367 VAL A CA 1
ATOM 2854 C C . VAL A 1 367 ? -0.083 7.401 -26.833 1.00 91.06 367 VAL A C 1
ATOM 2856 O O . VAL A 1 367 ? 0.864 8.178 -26.891 1.00 91.06 367 VAL A O 1
ATOM 2859 N N . ILE A 1 368 ? -0.226 6.511 -25.850 1.00 91.69 368 ILE A N 1
ATOM 2860 C CA . ILE A 1 368 ? 0.665 6.425 -24.683 1.00 91.69 368 ILE A CA 1
ATOM 2861 C C . ILE A 1 368 ? 1.961 5.666 -25.010 1.00 91.69 368 ILE A C 1
ATOM 2863 O O . ILE A 1 368 ? 2.980 5.880 -24.349 1.00 91.69 368 ILE A O 1
ATOM 2867 N N . PHE A 1 369 ? 1.945 4.816 -26.039 1.00 93.69 369 PHE A N 1
ATOM 2868 C CA . PHE A 1 369 ? 3.035 3.917 -26.407 1.00 93.69 369 PHE A CA 1
ATOM 2869 C C . PHE A 1 369 ? 4.423 4.585 -26.472 1.00 93.69 369 PHE A C 1
ATOM 2871 O O . PHE A 1 369 ? 5.330 4.059 -25.827 1.00 93.69 369 PHE A O 1
ATOM 2878 N N . PRO A 1 370 ? 4.630 5.746 -27.135 1.00 93.44 370 PRO A N 1
ATOM 2879 C CA . PRO A 1 370 ? 5.934 6.413 -27.155 1.00 93.44 370 PRO A CA 1
ATOM 2880 C C . PRO A 1 370 ? 6.491 6.702 -25.757 1.00 93.44 370 PRO A C 1
ATOM 2882 O O . PRO A 1 370 ? 7.659 6.436 -25.479 1.00 93.44 370 PRO A O 1
ATOM 2885 N N . PHE A 1 371 ? 5.652 7.219 -24.858 1.00 93.50 371 PHE A N 1
ATOM 2886 C CA . PHE A 1 371 ? 6.053 7.517 -23.485 1.00 93.50 371 PHE A CA 1
ATOM 2887 C C . PHE A 1 371 ? 6.264 6.253 -22.654 1.00 93.50 371 PHE A C 1
ATOM 2889 O O . PHE A 1 371 ? 7.240 6.178 -21.910 1.00 93.50 371 PHE A O 1
ATOM 2896 N N . LEU A 1 372 ? 5.376 5.264 -22.795 1.00 91.75 372 LEU A N 1
ATOM 2897 C CA . LEU A 1 372 ? 5.493 3.978 -22.108 1.00 91.75 372 LEU A CA 1
ATOM 2898 C C . LEU A 1 372 ? 6.811 3.285 -22.471 1.00 91.75 372 LEU A C 1
ATOM 2900 O O . LEU A 1 372 ? 7.545 2.854 -21.583 1.00 91.75 372 LEU A O 1
ATOM 2904 N N . MET A 1 373 ? 7.131 3.243 -23.765 1.00 90.69 373 MET A N 1
ATOM 2905 C CA . MET A 1 373 ? 8.349 2.631 -24.284 1.00 90.69 373 MET A CA 1
ATOM 2906 C C . MET A 1 373 ? 9.598 3.372 -23.801 1.00 90.69 373 MET A C 1
ATOM 2908 O O . MET A 1 373 ? 10.532 2.739 -23.315 1.00 90.69 373 MET A O 1
ATOM 2912 N N . TYR A 1 374 ? 9.588 4.708 -23.826 1.00 93.12 374 TYR A N 1
ATOM 2913 C CA . TYR A 1 374 ? 10.678 5.512 -23.275 1.00 93.12 374 TYR A CA 1
ATOM 2914 C C . TYR A 1 374 ? 10.913 5.246 -21.786 1.00 93.12 374 TYR A C 1
ATOM 2916 O O . TYR A 1 374 ? 12.056 5.058 -21.377 1.00 93.12 374 TYR A O 1
ATOM 2924 N N . LEU A 1 375 ? 9.854 5.250 -20.968 1.00 91.06 375 LEU A N 1
ATOM 2925 C CA . LEU A 1 375 ? 9.975 5.035 -19.526 1.00 91.06 375 LEU A CA 1
ATOM 2926 C C . LEU A 1 375 ? 10.577 3.657 -19.254 1.00 91.06 375 LEU A C 1
ATOM 2928 O O . LEU A 1 375 ? 11.533 3.549 -18.487 1.00 91.06 375 LEU A O 1
ATOM 2932 N N . PHE A 1 376 ? 10.062 2.629 -19.925 1.00 90.69 376 PHE A N 1
ATOM 2933 C CA . PHE A 1 376 ? 10.535 1.261 -19.771 1.00 90.69 376 PHE A CA 1
ATOM 2934 C C . PHE A 1 376 ? 11.998 1.095 -20.204 1.00 90.69 376 PHE A C 1
ATOM 2936 O O . PHE A 1 376 ? 12.825 0.635 -19.416 1.00 90.69 376 PHE A O 1
ATOM 2943 N N . LEU A 1 377 ? 12.346 1.552 -21.412 1.00 90.50 377 LEU A N 1
ATOM 2944 C CA . LEU A 1 377 ? 13.719 1.527 -21.926 1.00 90.50 377 LEU A CA 1
ATOM 2945 C C . LEU A 1 377 ? 14.684 2.299 -21.042 1.00 90.50 377 LEU A C 1
ATOM 2947 O O . LEU A 1 377 ? 15.806 1.858 -20.830 1.00 90.50 377 LEU A O 1
ATOM 2951 N N . ARG A 1 378 ? 14.254 3.442 -20.507 1.00 89.12 378 ARG A N 1
ATOM 2952 C CA . ARG A 1 378 ? 15.083 4.254 -19.624 1.00 89.12 378 ARG A CA 1
ATOM 2953 C C . ARG A 1 378 ? 15.384 3.535 -18.316 1.00 89.12 378 ARG A C 1
ATOM 2955 O O . ARG A 1 378 ? 16.516 3.605 -17.855 1.00 89.12 378 ARG A O 1
ATOM 2962 N N . VAL A 1 379 ? 14.404 2.858 -17.717 1.00 87.19 379 VAL A N 1
ATOM 2963 C CA . VAL A 1 379 ? 14.630 2.061 -16.500 1.00 87.19 379 VAL A CA 1
ATOM 2964 C C . VAL A 1 379 ? 15.596 0.916 -16.792 1.00 87.19 379 VAL A C 1
ATOM 2966 O O . VAL A 1 379 ? 16.576 0.761 -16.069 1.00 87.19 379 VAL A O 1
ATOM 2969 N N . MET A 1 380 ? 15.371 0.176 -17.880 1.00 84.19 380 MET A N 1
ATOM 2970 C CA . MET A 1 380 ? 16.258 -0.910 -18.315 1.00 84.19 380 MET A CA 1
ATOM 2971 C C . MET A 1 380 ? 17.684 -0.419 -18.570 1.00 84.19 380 MET A C 1
ATOM 2973 O O . MET A 1 380 ? 18.642 -1.029 -18.105 1.00 84.19 380 MET A O 1
ATOM 2977 N N . PHE A 1 381 ? 17.828 0.712 -19.259 1.00 85.38 381 PHE A N 1
ATOM 2978 C CA . PHE A 1 381 ? 19.120 1.333 -19.511 1.00 85.38 381 PHE A CA 1
ATOM 2979 C C . PHE A 1 381 ? 19.808 1.703 -18.192 1.00 85.38 381 PHE A C 1
ATOM 2981 O O . PHE A 1 381 ? 20.941 1.308 -17.968 1.00 85.38 381 PHE A O 1
ATOM 2988 N N . LEU A 1 382 ? 19.116 2.369 -17.264 1.00 84.50 382 LEU A N 1
ATOM 2989 C CA . LEU A 1 382 ? 19.698 2.775 -15.977 1.00 84.50 382 LEU A CA 1
ATOM 2990 C C . LEU A 1 382 ? 20.085 1.597 -15.070 1.00 84.50 382 LEU A C 1
ATOM 2992 O O . LEU A 1 382 ? 20.998 1.736 -14.262 1.00 84.50 382 LEU A O 1
ATOM 2996 N N . GLN A 1 383 ? 19.411 0.452 -15.193 1.00 82.00 383 GLN A N 1
ATOM 2997 C CA . GLN A 1 383 ? 19.750 -0.764 -14.447 1.00 82.00 383 GLN A CA 1
ATOM 2998 C C . GLN A 1 383 ? 21.008 -1.469 -14.959 1.00 82.00 383 GLN A C 1
ATOM 3000 O O . GLN A 1 383 ? 21.614 -2.215 -14.195 1.00 82.00 383 GLN A O 1
ATOM 3005 N N . ASN A 1 384 ? 21.380 -1.260 -16.224 1.00 77.25 384 ASN A N 1
ATOM 3006 C CA . ASN A 1 384 ? 22.456 -2.004 -16.885 1.00 77.25 384 ASN A CA 1
ATOM 3007 C C . ASN A 1 384 ? 23.601 -1.108 -17.384 1.00 77.25 384 ASN A C 1
ATOM 3009 O O . ASN A 1 384 ? 24.643 -1.621 -17.766 1.00 77.25 384 ASN A O 1
ATOM 3013 N N . ASP A 1 385 ? 23.438 0.215 -17.381 1.00 77.69 385 ASP A N 1
ATOM 3014 C CA . ASP A 1 385 ? 24.447 1.157 -17.861 1.00 77.69 385 ASP A CA 1
ATOM 3015 C C . ASP A 1 385 ? 25.641 1.245 -16.898 1.00 77.69 385 ASP A C 1
ATOM 3017 O O . ASP A 1 385 ? 25.606 1.935 -15.875 1.00 77.69 385 ASP A O 1
ATOM 3021 N N . GLY A 1 386 ? 26.733 0.560 -17.248 1.00 68.31 386 GLY A N 1
ATOM 3022 C CA . GLY A 1 386 ? 27.985 0.607 -16.495 1.00 68.31 386 GLY A CA 1
ATOM 3023 C C . GLY A 1 386 ? 28.827 1.872 -16.707 1.00 68.31 386 GLY A C 1
ATOM 3024 O O . GLY A 1 386 ? 29.870 1.998 -16.067 1.00 68.31 386 GLY A O 1
ATOM 3025 N N . THR A 1 387 ? 28.417 2.829 -17.556 1.00 73.56 387 THR A N 1
ATOM 3026 C CA . THR A 1 387 ? 29.203 4.062 -17.791 1.00 73.56 387 THR A CA 1
ATOM 3027 C C . THR A 1 387 ? 29.287 4.961 -16.555 1.00 73.56 387 THR A C 1
ATOM 3029 O O . THR A 1 387 ? 30.263 5.695 -16.385 1.00 73.56 387 THR A O 1
ATOM 3032 N N . ASN A 1 388 ? 28.292 4.891 -15.663 1.00 78.12 388 ASN A N 1
ATOM 3033 C CA . ASN A 1 388 ? 28.291 5.599 -14.390 1.00 78.12 388 ASN A CA 1
ATOM 3034 C C . ASN A 1 388 ? 28.089 4.612 -13.224 1.00 78.12 388 ASN A C 1
ATOM 3036 O O . ASN A 1 388 ? 26.946 4.259 -12.912 1.00 78.12 388 ASN A O 1
ATOM 3040 N N . PRO A 1 389 ? 29.162 4.218 -12.509 1.00 77.62 389 PRO A N 1
ATOM 3041 C CA . PRO A 1 389 ? 29.076 3.216 -11.446 1.00 77.62 389 PRO A CA 1
ATOM 3042 C C . PRO A 1 389 ? 28.203 3.666 -10.264 1.00 77.62 389 PRO A C 1
ATOM 3044 O O . PRO A 1 389 ? 27.656 2.832 -9.544 1.00 77.62 389 PRO A O 1
ATOM 3047 N N . VAL A 1 390 ? 28.025 4.978 -10.057 1.00 80.25 390 VAL A N 1
ATOM 3048 C CA . VAL A 1 390 ? 27.124 5.511 -9.022 1.00 80.25 390 VAL A CA 1
ATOM 3049 C C . VAL A 1 390 ? 25.663 5.295 -9.414 1.00 80.25 390 VAL A C 1
ATOM 3051 O O . VAL A 1 390 ? 24.846 4.950 -8.562 1.00 80.25 390 VAL A O 1
ATOM 3054 N N . MET A 1 391 ? 25.322 5.486 -10.691 1.00 80.00 391 MET A N 1
ATOM 3055 C CA . MET A 1 391 ? 23.963 5.243 -11.180 1.00 80.00 391 MET A CA 1
ATOM 3056 C C . MET A 1 391 ? 23.650 3.753 -11.198 1.00 80.00 391 MET A C 1
ATOM 3058 O O . MET A 1 391 ? 22.617 3.371 -10.655 1.00 80.00 391 MET A O 1
ATOM 3062 N N . LEU A 1 392 ? 24.572 2.921 -11.687 1.00 81.12 392 LEU A N 1
ATOM 3063 C CA . LEU A 1 392 ? 24.422 1.468 -11.645 1.00 81.12 392 LEU A CA 1
ATOM 3064 C C . LEU A 1 392 ? 24.156 0.988 -10.212 1.00 81.12 392 LEU A C 1
ATOM 3066 O O . LEU A 1 392 ? 23.152 0.334 -9.955 1.00 81.12 392 LEU A O 1
ATOM 3070 N N . ASN A 1 393 ? 24.970 1.419 -9.241 1.00 82.94 393 ASN A N 1
ATOM 3071 C CA . ASN A 1 393 ? 24.761 1.057 -7.839 1.00 82.94 393 ASN A CA 1
ATOM 3072 C C . ASN A 1 393 ? 23.404 1.508 -7.284 1.00 82.94 393 ASN A C 1
ATOM 3074 O O . ASN A 1 393 ? 22.819 0.807 -6.462 1.00 82.94 393 ASN A O 1
ATOM 3078 N N . ARG A 1 394 ? 22.880 2.658 -7.716 1.00 86.38 394 ARG A N 1
ATOM 3079 C CA . ARG A 1 394 ? 21.573 3.144 -7.257 1.00 86.38 394 ARG A CA 1
ATOM 3080 C C . ARG A 1 394 ? 20.409 2.370 -7.869 1.00 86.38 394 ARG A C 1
ATOM 3082 O O . ARG A 1 394 ? 19.410 2.218 -7.172 1.00 86.38 394 ARG A O 1
ATOM 3089 N N . TRP A 1 395 ? 20.524 1.933 -9.123 1.00 84.12 395 TRP A N 1
ATOM 3090 C CA . TRP A 1 395 ? 19.437 1.346 -9.917 1.00 84.12 395 TRP A CA 1
ATOM 3091 C C . TRP A 1 395 ? 19.432 -0.186 -9.966 1.00 84.12 395 TRP A C 1
ATOM 3093 O O . TRP A 1 395 ? 18.368 -0.769 -10.165 1.00 84.12 395 TRP A O 1
ATOM 3103 N N . GLU A 1 396 ? 20.578 -0.832 -9.753 1.00 80.44 396 GLU A N 1
ATOM 3104 C CA . GLU A 1 396 ? 20.726 -2.289 -9.714 1.00 80.44 396 GLU A CA 1
ATOM 3105 C C . GLU A 1 396 ? 19.841 -2.906 -8.619 1.00 80.44 396 GLU A C 1
ATOM 3107 O O . GLU A 1 396 ? 19.970 -2.578 -7.437 1.00 80.44 396 GLU A O 1
ATOM 3112 N N . VAL A 1 397 ? 18.952 -3.829 -9.005 1.00 83.25 397 VAL A N 1
ATOM 3113 C CA . VAL A 1 397 ? 18.024 -4.520 -8.095 1.00 83.25 397 VAL A CA 1
ATOM 3114 C C . VAL A 1 397 ? 18.636 -5.832 -7.603 1.00 83.25 397 VAL A C 1
ATOM 3116 O O . VAL A 1 397 ? 18.296 -6.909 -8.084 1.00 83.25 397 VAL A O 1
ATOM 3119 N N . ARG A 1 398 ? 19.560 -5.739 -6.641 1.00 79.56 398 ARG A N 1
ATOM 3120 C CA . ARG A 1 398 ? 20.155 -6.895 -5.946 1.00 79.56 398 ARG A CA 1
ATOM 3121 C C . ARG A 1 398 ? 20.125 -6.688 -4.445 1.00 79.56 398 ARG A C 1
ATOM 3123 O O . ARG A 1 398 ? 20.433 -5.595 -3.981 1.00 79.56 398 ARG A O 1
ATOM 3130 N N . TYR A 1 399 ? 19.790 -7.739 -3.702 1.00 82.19 399 TYR A N 1
ATOM 3131 C CA . TYR A 1 399 ? 19.587 -7.683 -2.251 1.00 82.19 399 TYR A CA 1
ATOM 3132 C C . TYR A 1 399 ? 20.736 -8.275 -1.422 1.00 82.19 399 TYR A C 1
ATOM 3134 O O . TYR A 1 399 ? 20.633 -8.273 -0.208 1.00 82.19 399 TYR A O 1
ATOM 3142 N N . GLU A 1 400 ? 21.858 -8.677 -2.028 1.00 77.38 400 GLU A N 1
ATOM 3143 C CA . GLU A 1 400 ? 23.037 -9.229 -1.317 1.00 77.38 400 GLU A CA 1
ATOM 3144 C C . GLU A 1 400 ? 23.604 -8.282 -0.247 1.00 77.38 400 GLU A C 1
ATOM 3146 O O . GLU A 1 400 ? 24.190 -8.696 0.746 1.00 77.38 400 GLU A O 1
ATOM 3151 N N . PHE A 1 401 ? 23.408 -6.971 -0.411 1.00 81.25 401 PHE A N 1
ATOM 3152 C CA . PHE A 1 401 ? 23.814 -6.012 0.608 1.00 81.25 401 PHE A CA 1
ATOM 3153 C C . PHE A 1 401 ? 22.959 -6.122 1.884 1.00 81.25 401 PHE A C 1
ATOM 3155 O O . PHE A 1 401 ? 23.388 -5.646 2.927 1.00 81.25 401 PHE A O 1
ATOM 3162 N N . MET A 1 402 ? 21.754 -6.691 1.847 1.00 80.94 402 MET A N 1
ATOM 3163 C CA . MET A 1 402 ? 20.901 -6.812 3.036 1.00 80.94 402 MET A CA 1
ATOM 3164 C C . MET A 1 402 ? 21.451 -7.815 4.054 1.00 80.94 402 MET A C 1
ATOM 3166 O O . MET A 1 402 ? 21.151 -7.703 5.242 1.00 80.94 402 MET A O 1
ATOM 3170 N N . ASP A 1 403 ? 22.308 -8.724 3.603 1.00 79.69 403 ASP A N 1
ATOM 3171 C CA . ASP A 1 403 ? 22.905 -9.777 4.422 1.00 79.69 403 ASP A CA 1
ATOM 3172 C C . ASP A 1 403 ? 24.077 -9.259 5.272 1.00 79.69 403 ASP A C 1
ATOM 3174 O O . ASP A 1 403 ? 24.514 -9.901 6.221 1.00 79.69 403 ASP A O 1
ATOM 3178 N N . LEU A 1 404 ? 24.566 -8.053 4.968 1.00 78.94 404 LEU A N 1
ATOM 3179 C CA . LEU A 1 404 ? 25.664 -7.403 5.681 1.00 78.94 404 LEU A CA 1
ATOM 3180 C C . LEU A 1 404 ? 25.184 -6.662 6.939 1.00 78.94 404 LEU A C 1
ATOM 3182 O O . LEU A 1 404 ? 24.033 -6.247 7.040 1.00 78.94 404 LEU A O 1
ATOM 3186 N N . GLY A 1 405 ? 26.103 -6.399 7.867 1.00 75.62 405 GLY A N 1
ATOM 3187 C CA . GLY A 1 405 ? 25.821 -5.614 9.069 1.00 75.62 405 GLY A CA 1
ATOM 3188 C C . GLY A 1 405 ? 25.509 -4.133 8.804 1.00 75.62 405 GLY A C 1
ATOM 3189 O O . GLY A 1 405 ? 25.959 -3.532 7.818 1.00 75.62 405 GLY A O 1
ATOM 3190 N N . ASN A 1 406 ? 24.753 -3.509 9.711 1.00 78.81 406 ASN A N 1
ATOM 3191 C CA . ASN A 1 406 ? 24.564 -2.053 9.759 1.00 78.81 406 ASN A CA 1
ATOM 3192 C C . ASN A 1 406 ? 25.451 -1.397 10.817 1.00 78.81 406 ASN A C 1
ATOM 3194 O O . ASN A 1 406 ? 25.609 -1.924 11.906 1.00 78.81 406 ASN A O 1
ATOM 3198 N N . THR A 1 407 ? 25.957 -0.196 10.543 1.00 78.50 407 THR A N 1
ATOM 3199 C CA . THR A 1 407 ? 26.851 0.534 11.463 1.00 78.50 407 THR A CA 1
ATOM 3200 C C . THR A 1 407 ? 26.121 1.381 12.507 1.00 78.50 407 THR A C 1
ATOM 3202 O O . THR A 1 407 ? 26.749 1.903 13.426 1.00 78.50 407 THR A O 1
ATOM 3205 N N . PHE A 1 408 ? 24.807 1.563 12.366 1.00 78.94 408 PHE A N 1
ATOM 3206 C CA . PHE A 1 408 ? 24.011 2.423 13.239 1.00 78.94 408 PHE A CA 1
ATOM 3207 C C . PHE A 1 408 ? 23.236 1.601 14.264 1.00 78.94 408 PHE A C 1
ATOM 3209 O O . PHE A 1 408 ? 22.753 0.515 13.961 1.00 78.94 408 PHE A O 1
ATOM 3216 N N . LYS A 1 409 ? 23.079 2.150 15.471 1.00 73.62 409 LYS A N 1
ATOM 3217 C CA . LYS A 1 409 ? 22.222 1.572 16.507 1.00 73.62 409 LYS A CA 1
ATOM 3218 C C . LYS A 1 409 ? 20.777 2.000 16.277 1.00 73.62 409 LYS A C 1
ATOM 3220 O O . LYS A 1 409 ? 20.501 3.182 16.075 1.00 73.62 409 LYS A O 1
ATOM 3225 N N . ILE A 1 410 ? 19.861 1.041 16.333 1.00 73.25 410 ILE A N 1
ATOM 3226 C CA . ILE A 1 410 ? 18.431 1.308 16.481 1.00 73.25 410 ILE A CA 1
ATOM 3227 C C . ILE A 1 410 ? 18.041 1.082 17.944 1.00 73.25 410 ILE A C 1
ATOM 3229 O O . ILE A 1 410 ? 18.722 0.347 18.648 1.00 73.25 410 ILE A O 1
ATOM 3233 N N . ASN A 1 411 ? 16.992 1.757 18.416 1.00 62.09 411 ASN A N 1
ATOM 3234 C CA . ASN A 1 411 ? 16.395 1.509 19.731 1.00 62.09 411 ASN A CA 1
ATOM 3235 C C . ASN A 1 411 ? 15.032 0.827 19.530 1.00 62.09 411 ASN A C 1
ATOM 3237 O O . ASN A 1 411 ? 14.063 1.530 19.220 1.00 62.09 411 ASN A O 1
ATOM 3241 N N . PRO A 1 412 ? 14.947 -0.512 19.570 1.00 59.12 412 PRO A N 1
ATOM 3242 C CA . PRO A 1 412 ? 13.726 -1.212 19.238 1.00 59.12 412 PRO A CA 1
ATOM 3243 C C . PRO A 1 412 ? 13.419 -2.241 20.322 1.00 59.12 412 PRO A C 1
ATOM 3245 O O . PRO A 1 412 ? 13.522 -3.431 20.090 1.00 59.12 412 PRO A O 1
ATOM 3248 N N . TRP A 1 413 ? 12.887 -1.827 21.469 1.00 56.81 413 TRP A N 1
ATOM 3249 C CA . TRP A 1 413 ? 12.006 -2.764 22.167 1.00 56.81 413 TRP A CA 1
ATOM 3250 C C . TRP A 1 413 ? 10.906 -3.178 21.161 1.00 56.81 413 TRP A C 1
ATOM 3252 O O . TRP A 1 413 ? 10.393 -2.283 20.484 1.00 56.81 413 TRP A O 1
ATOM 3262 N N . PRO A 1 414 ? 10.533 -4.459 20.977 1.00 57.62 414 PRO A N 1
ATOM 3263 C CA . PRO A 1 414 ? 11.018 -5.649 21.681 1.00 57.62 414 PRO A CA 1
ATOM 3264 C C . PRO A 1 414 ? 12.198 -6.400 21.019 1.00 57.62 414 PRO A C 1
ATOM 3266 O O . PRO A 1 414 ? 12.621 -7.406 21.570 1.00 57.62 414 PRO A O 1
ATOM 3269 N N . LEU A 1 415 ? 12.679 -5.989 19.841 1.00 62.06 415 LEU A N 1
ATOM 3270 C CA . LEU A 1 415 ? 13.790 -6.626 19.116 1.00 62.06 415 LEU A CA 1
ATOM 3271 C C . LEU A 1 415 ? 14.980 -5.679 18.979 1.00 62.06 415 LEU A C 1
ATOM 3273 O O . LEU A 1 415 ? 15.023 -4.876 18.044 1.00 62.06 415 LEU A O 1
ATOM 3277 N N . ASP A 1 416 ? 15.955 -5.813 19.867 1.00 66.69 416 ASP A N 1
ATOM 3278 C CA . ASP A 1 416 ? 17.216 -5.088 19.770 1.00 66.69 416 ASP A CA 1
ATOM 3279 C C . ASP A 1 416 ? 18.088 -5.690 18.663 1.00 66.69 416 ASP A C 1
ATOM 3281 O O . ASP A 1 416 ? 18.373 -6.883 18.673 1.00 66.69 416 ASP A O 1
ATOM 3285 N N . ALA A 1 417 ? 18.476 -4.865 17.685 1.00 68.75 417 ALA A N 1
ATOM 3286 C CA . ALA A 1 417 ? 19.402 -5.265 16.627 1.00 68.75 417 ALA A CA 1
ATOM 3287 C C . ALA A 1 417 ? 20.806 -4.741 16.941 1.00 68.75 417 ALA A C 1
ATOM 3289 O O . ALA A 1 417 ? 21.002 -3.531 17.132 1.00 68.75 417 ALA A O 1
ATOM 3290 N N . GLU A 1 418 ? 21.780 -5.643 16.965 1.00 71.94 418 GLU A N 1
ATOM 3291 C CA . GLU A 1 418 ? 23.171 -5.342 17.261 1.00 71.94 418 GLU A CA 1
ATOM 3292 C C . GLU A 1 418 ? 23.899 -4.776 16.029 1.00 71.94 418 GLU A C 1
ATOM 3294 O O . GLU A 1 418 ? 23.962 -5.412 14.971 1.00 71.94 418 GLU A O 1
ATOM 3299 N N . PRO A 1 419 ? 24.498 -3.573 16.126 1.00 77.62 419 PRO A N 1
ATOM 3300 C CA . PRO A 1 419 ? 25.278 -3.007 15.031 1.00 77.62 419 PRO A CA 1
ATOM 3301 C C . PRO A 1 419 ? 26.456 -3.903 14.630 1.00 77.62 419 PRO A C 1
ATOM 3303 O O . PRO A 1 419 ? 27.135 -4.479 15.473 1.00 77.62 419 PRO A O 1
ATOM 3306 N N . ASN A 1 420 ? 26.754 -3.945 13.333 1.00 74.69 420 ASN A N 1
ATOM 3307 C CA . ASN A 1 420 ? 27.821 -4.692 12.654 1.00 74.69 420 ASN A CA 1
ATOM 3308 C C . ASN A 1 420 ? 27.720 -6.221 12.706 1.00 74.69 420 ASN A C 1
ATOM 3310 O O . ASN A 1 420 ? 28.325 -6.868 11.854 1.00 74.69 420 ASN A O 1
ATOM 3314 N N . ILE A 1 421 ? 26.975 -6.775 13.660 1.00 73.81 421 ILE A N 1
ATOM 3315 C CA . ILE A 1 421 ? 26.782 -8.216 13.833 1.00 73.81 421 ILE A CA 1
ATOM 3316 C C . ILE A 1 421 ? 25.525 -8.656 13.083 1.00 73.81 421 ILE A C 1
ATOM 3318 O O . ILE A 1 421 ? 25.587 -9.553 12.244 1.00 73.81 421 ILE A O 1
ATOM 3322 N N . ASP A 1 422 ? 24.408 -7.969 13.321 1.00 70.94 422 ASP A N 1
ATOM 3323 C CA . ASP A 1 422 ? 23.124 -8.354 12.753 1.00 70.94 422 ASP A CA 1
ATOM 3324 C C . ASP A 1 422 ? 22.946 -7.873 11.314 1.00 70.94 422 ASP A C 1
ATOM 3326 O O . ASP A 1 422 ? 23.254 -6.729 10.957 1.00 70.94 422 ASP A O 1
ATOM 3330 N N . SER A 1 423 ? 22.365 -8.746 10.491 1.00 77.75 423 SER A N 1
ATOM 3331 C CA . SER A 1 423 ? 22.006 -8.435 9.106 1.00 77.75 423 SER A CA 1
ATOM 3332 C C . SER A 1 423 ? 20.983 -7.296 9.022 1.00 77.75 423 SER A C 1
ATOM 3334 O O . SER A 1 423 ? 20.139 -7.104 9.904 1.00 77.75 423 SER A O 1
ATOM 3336 N N . ARG A 1 424 ? 20.975 -6.557 7.906 1.00 79.19 424 ARG A N 1
ATOM 3337 C CA . ARG A 1 424 ? 20.017 -5.454 7.668 1.00 79.19 424 ARG A CA 1
ATOM 3338 C C . ARG A 1 424 ? 18.563 -5.931 7.675 1.00 79.19 424 ARG A C 1
ATOM 3340 O O . ARG A 1 424 ? 17.664 -5.125 7.925 1.00 79.19 424 ARG A O 1
ATOM 3347 N N . TRP A 1 425 ? 18.326 -7.222 7.440 1.00 80.06 425 TRP A N 1
ATOM 3348 C CA . TRP A 1 425 ? 17.013 -7.851 7.575 1.00 80.06 425 TRP A CA 1
ATOM 3349 C C . TRP A 1 425 ? 16.449 -7.747 8.995 1.00 80.06 425 TRP A C 1
ATOM 3351 O O . TRP A 1 425 ? 15.268 -7.435 9.154 1.00 80.06 425 TRP A O 1
ATOM 3361 N N . ILE A 1 426 ? 17.287 -7.920 10.019 1.00 74.44 426 ILE A N 1
ATOM 3362 C CA . ILE A 1 426 ? 16.885 -7.812 11.430 1.00 74.44 426 ILE A CA 1
ATOM 3363 C C . ILE A 1 426 ? 16.486 -6.366 11.750 1.00 74.44 426 ILE A C 1
ATOM 3365 O O . ILE A 1 426 ? 15.436 -6.117 12.343 1.00 74.44 426 ILE A O 1
ATOM 3369 N N . PHE A 1 427 ? 17.249 -5.393 11.247 1.00 79.19 427 PHE A N 1
ATOM 3370 C CA . PHE A 1 427 ? 16.929 -3.969 11.387 1.00 79.19 427 PHE A CA 1
ATOM 3371 C C . PHE A 1 427 ? 15.591 -3.606 10.735 1.00 79.19 427 PHE A C 1
ATOM 3373 O O . PHE A 1 427 ? 14.788 -2.875 11.317 1.00 79.19 427 PHE A O 1
ATOM 3380 N N . LEU A 1 428 ? 15.331 -4.121 9.531 1.00 83.00 428 LEU A N 1
ATOM 3381 C CA . LEU A 1 428 ? 14.057 -3.918 8.849 1.00 83.00 428 LEU A CA 1
ATOM 3382 C C . LEU A 1 428 ? 12.895 -4.560 9.618 1.00 83.00 428 LEU A C 1
ATOM 3384 O O . LEU A 1 428 ? 11.836 -3.951 9.755 1.00 83.00 428 LEU A O 1
ATOM 3388 N N . LYS A 1 429 ? 13.084 -5.774 10.137 1.00 74.81 429 LYS A N 1
ATOM 3389 C CA . LYS A 1 429 ? 12.088 -6.477 10.951 1.00 74.81 429 LYS A CA 1
ATOM 3390 C C . LYS A 1 429 ? 11.733 -5.676 12.206 1.00 74.81 429 LYS A C 1
ATOM 3392 O O . LYS A 1 429 ? 10.551 -5.445 12.466 1.00 74.81 429 LYS A O 1
ATOM 3397 N N . ALA A 1 430 ? 12.739 -5.184 12.927 1.00 77.75 430 ALA A N 1
ATOM 3398 C CA . ALA A 1 430 ? 12.552 -4.299 14.072 1.00 77.75 430 ALA A CA 1
ATOM 3399 C C . ALA A 1 430 ? 11.767 -3.030 13.683 1.00 77.75 430 ALA A C 1
ATOM 3401 O O . ALA A 1 430 ? 10.809 -2.649 14.359 1.00 77.75 430 ALA A O 1
ATOM 3402 N N . ALA A 1 431 ? 12.093 -2.428 12.536 1.00 85.75 431 ALA A N 1
ATOM 3403 C CA . ALA A 1 431 ? 11.401 -1.253 12.009 1.00 85.75 431 ALA A CA 1
ATOM 3404 C C . ALA A 1 431 ? 9.919 -1.521 11.681 1.00 85.75 431 ALA A C 1
ATOM 3406 O O . ALA A 1 431 ? 9.045 -0.701 11.993 1.00 85.75 431 ALA A O 1
ATOM 3407 N N . ILE A 1 432 ? 9.614 -2.678 11.080 1.00 85.00 432 ILE A N 1
ATOM 3408 C CA . ILE A 1 432 ? 8.241 -3.113 10.783 1.00 85.00 432 ILE A CA 1
ATOM 3409 C C . ILE A 1 432 ? 7.444 -3.247 12.078 1.00 85.00 432 ILE A C 1
ATOM 3411 O O . ILE A 1 432 ? 6.350 -2.691 12.185 1.00 85.00 432 ILE A O 1
ATOM 3415 N N . ILE A 1 433 ? 8.001 -3.919 13.084 1.00 81.81 433 ILE A N 1
ATOM 3416 C CA . ILE A 1 433 ? 7.335 -4.132 14.375 1.00 81.81 433 ILE A CA 1
ATOM 3417 C C . ILE A 1 433 ? 7.091 -2.803 15.089 1.00 81.81 433 ILE A C 1
ATOM 3419 O O . ILE A 1 433 ? 5.978 -2.548 15.555 1.00 81.81 433 ILE A O 1
ATOM 3423 N N . ASN A 1 434 ? 8.076 -1.908 15.088 1.00 83.94 434 ASN A N 1
ATOM 3424 C CA . ASN A 1 434 ? 7.933 -0.561 15.631 1.00 83.94 434 ASN A CA 1
ATOM 3425 C C . ASN A 1 434 ? 6.826 0.242 14.940 1.00 83.94 434 ASN A C 1
ATOM 3427 O O . ASN A 1 434 ? 6.072 0.955 15.612 1.00 83.94 434 ASN A O 1
ATOM 3431 N N . SER A 1 435 ? 6.708 0.118 13.619 1.00 90.62 435 SER A N 1
ATOM 3432 C CA . SER A 1 435 ? 5.694 0.821 12.824 1.00 90.62 435 SER A CA 1
ATOM 3433 C C . SER A 1 435 ? 4.296 0.268 13.082 1.00 90.62 435 SER A C 1
ATOM 3435 O O . SER A 1 435 ? 3.351 1.030 13.297 1.00 90.62 435 SER A O 1
ATOM 3437 N N . VAL A 1 436 ? 4.164 -1.061 13.133 1.00 89.00 436 VAL A N 1
ATOM 3438 C CA . VAL A 1 436 ? 2.907 -1.742 13.466 1.00 89.00 436 VAL A CA 1
ATOM 3439 C C . VAL A 1 436 ? 2.471 -1.384 14.881 1.00 89.00 436 VAL A C 1
ATOM 3441 O O . VAL A 1 436 ? 1.319 -1.004 15.078 1.00 89.00 436 VAL A O 1
ATOM 3444 N N . ARG A 1 437 ? 3.383 -1.413 15.858 1.00 86.12 437 ARG A N 1
ATOM 3445 C CA . ARG A 1 437 ? 3.084 -1.064 17.250 1.00 86.12 437 ARG A CA 1
ATOM 3446 C C . ARG A 1 437 ? 2.552 0.357 17.376 1.00 86.12 437 ARG A C 1
ATOM 3448 O O . ARG A 1 437 ? 1.488 0.552 17.960 1.00 86.12 437 ARG A O 1
ATOM 3455 N N . VAL A 1 438 ? 3.280 1.341 16.839 1.00 90.75 438 VAL A N 1
ATOM 3456 C CA . VAL A 1 438 ? 2.875 2.751 16.944 1.00 90.75 438 VAL A CA 1
ATOM 3457 C C . VAL A 1 438 ? 1.517 2.959 16.276 1.00 90.75 438 VAL A C 1
ATOM 3459 O O . VAL A 1 438 ? 0.633 3.580 16.856 1.00 90.75 438 VAL A O 1
ATOM 3462 N N . THR A 1 439 ? 1.309 2.337 15.113 1.00 93.62 439 THR A N 1
ATOM 3463 C CA . THR A 1 439 ? 0.059 2.435 14.356 1.00 93.62 439 THR A CA 1
ATOM 3464 C C . THR A 1 439 ? -1.111 1.809 15.109 1.00 93.62 439 THR A C 1
ATOM 3466 O O . THR A 1 439 ? -2.153 2.445 15.236 1.00 93.62 439 THR A O 1
ATOM 3469 N N . LEU A 1 440 ? -0.963 0.590 15.636 1.00 91.62 440 LEU A N 1
ATOM 3470 C CA . LEU A 1 440 ? -2.034 -0.107 16.354 1.00 91.62 440 LEU A CA 1
ATOM 3471 C C . LEU A 1 440 ? -2.437 0.636 17.628 1.00 91.62 440 LEU A C 1
ATOM 3473 O O . LEU A 1 440 ? -3.627 0.850 17.863 1.00 91.62 440 LEU A O 1
ATOM 3477 N N . VAL A 1 441 ? -1.457 1.077 18.422 1.00 90.62 441 VAL A N 1
ATOM 3478 C CA . VAL A 1 441 ? -1.720 1.849 19.642 1.00 90.62 441 VAL A CA 1
ATOM 3479 C C . VAL A 1 441 ? -2.414 3.166 19.292 1.00 90.62 441 VAL A C 1
ATOM 3481 O O . VAL A 1 441 ? -3.443 3.492 19.885 1.00 90.62 441 VAL A O 1
ATOM 3484 N N . SER A 1 442 ? -1.926 3.890 18.280 1.00 95.75 442 SER A N 1
ATOM 3485 C CA . SER A 1 442 ? -2.560 5.128 17.822 1.00 95.75 442 SER A CA 1
ATOM 3486 C C . SER A 1 442 ? -3.968 4.913 17.273 1.00 95.75 442 SER A C 1
ATOM 3488 O O . SER A 1 442 ? -4.832 5.731 17.563 1.00 95.75 442 SER A O 1
ATOM 3490 N N . ILE A 1 443 ? -4.237 3.831 16.533 1.00 95.50 443 ILE A N 1
ATOM 3491 C CA . ILE A 1 443 ? -5.583 3.491 16.038 1.00 95.50 443 ILE A CA 1
ATOM 3492 C C . ILE A 1 443 ? -6.557 3.304 17.206 1.00 95.50 443 ILE A C 1
ATOM 3494 O O . ILE A 1 443 ? -7.662 3.850 17.183 1.00 95.50 443 ILE A O 1
ATOM 3498 N N . ILE A 1 444 ? -6.155 2.562 18.240 1.00 95.69 444 ILE A N 1
ATOM 3499 C CA . ILE A 1 444 ? -7.002 2.309 19.411 1.00 95.69 444 ILE A CA 1
ATOM 3500 C C . ILE A 1 444 ? -7.279 3.622 20.149 1.00 95.69 444 ILE A C 1
ATOM 3502 O O . ILE A 1 444 ? -8.439 3.981 20.368 1.00 95.69 444 ILE A O 1
ATOM 3506 N N . LEU A 1 445 ? -6.227 4.370 20.488 1.00 96.31 445 LEU A N 1
ATOM 3507 C CA . LEU A 1 445 ? -6.357 5.609 21.250 1.00 96.31 445 LEU A CA 1
ATOM 3508 C C . LEU A 1 445 ? -7.124 6.684 20.476 1.00 96.31 445 LEU A C 1
ATOM 3510 O O . LEU A 1 445 ? -7.984 7.352 21.051 1.00 96.31 445 LEU A O 1
ATOM 3514 N N . CYS A 1 446 ? -6.873 6.836 19.172 1.00 96.56 446 CYS A N 1
ATOM 3515 C CA . CYS A 1 446 ? -7.554 7.842 18.361 1.00 96.56 446 CYS A CA 1
ATOM 3516 C C . CYS A 1 446 ? -9.024 7.492 18.123 1.00 96.56 446 CYS A C 1
ATOM 3518 O O . CYS A 1 446 ? -9.851 8.396 18.032 1.00 96.56 446 CYS A O 1
ATOM 3520 N N . THR A 1 447 ? -9.369 6.202 18.088 1.00 95.06 447 THR A N 1
ATOM 3521 C CA . THR A 1 447 ? -10.762 5.753 18.003 1.00 95.06 447 THR A CA 1
ATOM 3522 C C . THR A 1 447 ? -11.512 6.098 19.282 1.00 95.06 447 THR A C 1
ATOM 3524 O O . THR A 1 447 ? -12.576 6.710 19.218 1.00 95.06 447 THR A O 1
ATOM 3527 N N . ILE A 1 448 ? -10.942 5.772 20.447 1.00 95.94 448 ILE A N 1
ATOM 3528 C CA . ILE A 1 448 ? -11.548 6.085 21.748 1.00 95.94 448 ILE A CA 1
ATOM 3529 C C . ILE A 1 448 ? -11.711 7.601 21.899 1.00 95.94 448 ILE A C 1
ATOM 3531 O O . ILE A 1 448 ? -12.819 8.092 22.123 1.00 95.94 448 ILE A O 1
ATOM 3535 N N . LEU A 1 449 ? -10.622 8.351 21.720 1.00 97.06 449 LEU A N 1
ATOM 3536 C CA . LEU A 1 449 ? -10.622 9.802 21.872 1.00 97.06 449 LEU A CA 1
ATOM 3537 C C . LEU A 1 449 ? -11.531 10.478 20.837 1.00 97.06 449 LEU A C 1
ATOM 3539 O O . LEU A 1 449 ? -12.319 11.355 21.182 1.00 97.06 449 LEU A O 1
ATOM 3543 N N . GLY A 1 450 ? -11.480 10.038 19.580 1.00 96.38 450 GLY A N 1
ATOM 3544 C CA . GLY A 1 450 ? -12.291 10.576 18.494 1.00 96.38 450 GLY A CA 1
ATOM 3545 C C . GLY A 1 450 ? -13.787 10.333 18.683 1.00 96.38 450 GLY A C 1
ATOM 3546 O O . GLY A 1 450 ? -14.577 11.242 18.441 1.00 96.38 450 GLY A O 1
ATOM 3547 N N . ILE A 1 451 ? -14.199 9.162 19.182 1.00 93.69 451 ILE A N 1
ATOM 3548 C CA . ILE A 1 451 ? -15.606 8.895 19.524 1.00 93.69 451 ILE A CA 1
ATOM 3549 C C . ILE A 1 451 ? -16.062 9.804 20.666 1.00 93.69 451 ILE A C 1
ATOM 3551 O O . ILE A 1 451 ? -17.113 10.436 20.549 1.00 93.69 451 ILE A O 1
ATOM 3555 N N . ILE A 1 452 ? -15.268 9.920 21.737 1.00 94.19 452 ILE A N 1
ATOM 3556 C CA . ILE A 1 452 ? -15.593 10.784 22.881 1.00 94.19 452 ILE A CA 1
ATOM 3557 C C . ILE A 1 452 ? -15.771 12.233 22.416 1.00 94.19 452 ILE A C 1
ATOM 3559 O O . ILE A 1 452 ? -16.794 12.850 22.707 1.00 94.19 452 ILE A O 1
ATOM 3563 N N . ILE A 1 453 ? -14.819 12.762 21.648 1.00 96.56 453 ILE A N 1
ATOM 3564 C CA . ILE A 1 453 ? -14.843 14.146 21.159 1.00 96.56 453 ILE A CA 1
ATOM 3565 C C . ILE A 1 453 ? -15.964 14.354 20.132 1.00 96.56 453 ILE A C 1
ATOM 3567 O O . ILE A 1 453 ? -16.658 15.370 20.171 1.00 96.56 453 ILE A O 1
ATOM 3571 N N . GLY A 1 454 ? -16.197 13.385 19.245 1.00 93.88 454 GLY A N 1
ATOM 3572 C CA . GLY A 1 454 ? -17.275 13.425 18.257 1.00 93.88 454 GLY A CA 1
ATOM 3573 C C . GLY A 1 454 ? -18.660 13.492 18.902 1.00 93.88 454 GLY A C 1
ATOM 3574 O O . GLY A 1 454 ? -19.478 14.328 18.518 1.00 93.88 454 GLY A O 1
ATOM 3575 N N . VAL A 1 455 ? -18.904 12.671 19.930 1.00 90.12 455 VAL A N 1
ATOM 3576 C CA . VAL A 1 455 ? -20.153 12.695 20.708 1.00 90.12 455 VAL A CA 1
ATOM 3577 C C . VAL A 1 455 ? -20.243 13.958 21.569 1.00 90.12 455 VAL A C 1
ATOM 3579 O O . VAL A 1 455 ? -21.297 14.591 21.609 1.00 90.12 455 VAL A O 1
ATOM 3582 N N . ALA A 1 456 ? -19.145 14.385 22.202 1.00 91.81 456 ALA A N 1
ATOM 3583 C CA . ALA A 1 456 ? -19.088 15.607 23.006 1.00 91.81 456 ALA A CA 1
ATOM 3584 C C . ALA A 1 456 ? -19.491 16.859 22.207 1.00 91.81 456 ALA A C 1
ATOM 3586 O O . ALA A 1 456 ? -20.159 17.741 22.747 1.00 91.81 456 ALA A O 1
ATOM 3587 N N . ARG A 1 457 ? -19.171 16.919 20.907 1.00 91.88 457 ARG A N 1
ATOM 3588 C CA . ARG A 1 457 ? -19.599 18.013 20.013 1.00 91.88 457 ARG A CA 1
ATOM 3589 C C . ARG A 1 457 ? -21.095 18.040 19.720 1.00 91.88 457 ARG A C 1
ATOM 3591 O O . ARG A 1 457 ? -21.608 19.093 19.360 1.00 91.88 457 ARG A O 1
ATOM 3598 N N . LEU A 1 458 ? -21.789 16.914 19.866 1.00 87.06 458 LEU A N 1
ATOM 3599 C CA . LEU A 1 458 ? -23.246 16.828 19.729 1.00 87.06 458 LEU A CA 1
ATOM 3600 C C . LEU A 1 458 ? -23.977 17.087 21.056 1.00 87.06 458 LEU A C 1
ATOM 3602 O O . LEU A 1 458 ? -25.207 17.058 21.093 1.00 87.06 458 LEU A O 1
ATOM 3606 N N . SER A 1 459 ? -23.239 17.320 22.144 1.00 87.12 459 SER A N 1
ATOM 3607 C CA . SER A 1 459 ? -23.815 17.596 23.457 1.00 87.12 459 SER A CA 1
ATOM 3608 C C . SER A 1 459 ? -24.624 18.894 23.457 1.00 87.12 459 SER A C 1
ATOM 3610 O O . SER A 1 459 ? -24.236 19.891 22.850 1.00 87.12 459 SER A O 1
ATOM 3612 N N . SER A 1 460 ? -25.725 18.908 24.211 1.00 83.25 460 SER A N 1
ATOM 3613 C CA . SER A 1 460 ? -26.499 20.125 24.481 1.00 83.25 460 SER A CA 1
ATOM 3614 C C . SER A 1 460 ? -25.743 21.116 25.376 1.00 83.25 460 SER A C 1
ATOM 3616 O O . SER A 1 460 ? -26.062 22.307 25.382 1.00 83.25 460 SER A O 1
ATOM 3618 N N . ASN A 1 461 ? -24.729 20.653 26.119 1.00 91.88 461 ASN A N 1
ATOM 3619 C CA . ASN A 1 461 ? -23.888 21.520 26.934 1.00 91.88 461 ASN A CA 1
ATOM 3620 C C . ASN A 1 461 ? -22.919 22.312 26.044 1.00 91.88 461 ASN A C 1
ATOM 3622 O O . ASN A 1 461 ? -21.951 21.765 25.509 1.00 91.88 461 ASN A O 1
ATOM 3626 N N . LYS A 1 462 ? -23.158 23.626 25.945 1.00 93.25 462 LYS A N 1
ATOM 3627 C CA . LYS A 1 462 ? -22.360 24.549 25.127 1.00 93.25 462 LYS A CA 1
ATOM 3628 C C . LYS A 1 462 ? -20.873 24.528 25.477 1.00 93.25 462 LYS A C 1
ATOM 3630 O O . LYS A 1 462 ? -20.064 24.643 24.567 1.00 93.25 462 LYS A O 1
ATOM 3635 N N . LEU A 1 463 ? -20.505 24.355 26.750 1.00 95.19 463 LEU A N 1
ATOM 3636 C CA . LEU A 1 463 ? -19.098 24.334 27.162 1.00 95.19 463 LEU A CA 1
ATOM 3637 C C . LEU A 1 463 ? -18.383 23.097 26.610 1.00 95.19 463 LEU A C 1
ATOM 3639 O O . LEU A 1 463 ? -17.321 23.209 26.006 1.00 95.19 463 LEU A O 1
ATOM 3643 N N . THR A 1 464 ? -18.999 21.924 26.768 1.00 93.06 464 THR A N 1
ATOM 3644 C CA . THR A 1 464 ? -18.474 20.655 26.250 1.00 93.06 464 THR A CA 1
ATOM 3645 C C . THR A 1 464 ? -18.385 20.672 24.725 1.00 93.06 464 THR A C 1
ATOM 3647 O O . THR A 1 464 ? -17.349 20.316 24.165 1.00 93.06 464 THR A O 1
ATOM 3650 N N . ALA A 1 465 ? -19.439 21.140 24.050 1.00 93.06 465 ALA A N 1
ATOM 3651 C CA . ALA A 1 465 ? -19.465 21.229 22.594 1.00 93.06 465 ALA A CA 1
ATOM 3652 C C . ALA A 1 465 ? -18.429 22.230 22.055 1.00 93.06 465 ALA A C 1
ATOM 3654 O O . ALA A 1 465 ? -17.762 21.952 21.055 1.00 93.06 465 ALA A O 1
ATOM 3655 N N . TRP A 1 466 ? -18.250 23.369 22.733 1.00 96.62 466 TRP A N 1
ATOM 3656 C CA . TRP A 1 466 ? -17.244 24.370 22.383 1.00 96.62 466 TRP A CA 1
ATOM 3657 C C . TRP A 1 466 ? -15.821 23.845 22.588 1.00 96.62 466 TRP A C 1
ATOM 3659 O O . TRP A 1 466 ? -15.021 23.927 21.661 1.00 96.62 466 TRP A O 1
ATOM 3669 N N . ALA A 1 467 ? -15.516 23.232 23.738 1.00 96.19 467 ALA A N 1
ATOM 3670 C CA . ALA A 1 467 ? -14.186 22.688 24.025 1.00 96.19 467 ALA A CA 1
ATOM 3671 C C . ALA A 1 467 ? -13.789 21.596 23.020 1.00 96.19 467 ALA A C 1
ATOM 3673 O O . ALA A 1 467 ? -12.680 21.597 22.485 1.00 96.19 467 ALA A O 1
ATOM 3674 N N . ALA A 1 468 ? -14.723 20.700 22.698 1.00 96.56 468 ALA A N 1
ATOM 3675 C CA . ALA A 1 468 ? -14.499 19.662 21.702 1.00 96.56 468 ALA A CA 1
ATOM 3676 C C . ALA A 1 468 ? -14.369 20.240 20.277 1.00 96.56 468 ALA A C 1
ATOM 3678 O O . ALA A 1 468 ? -13.598 19.726 19.470 1.00 96.56 468 ALA A O 1
ATOM 3679 N N . THR A 1 469 ? -15.069 21.336 19.965 1.00 95.81 469 THR A N 1
ATOM 3680 C CA . THR A 1 469 ? -14.905 22.052 18.689 1.00 95.81 469 THR A CA 1
ATOM 3681 C C . THR A 1 469 ? -13.544 22.738 18.601 1.00 95.81 469 THR A C 1
ATOM 3683 O O . THR A 1 469 ? -12.871 22.587 17.588 1.00 95.81 469 THR A O 1
ATOM 3686 N N . ALA A 1 470 ? -13.102 23.414 19.664 1.00 96.88 470 ALA A N 1
ATOM 3687 C CA . ALA A 1 470 ? -11.784 24.038 19.731 1.00 96.88 470 ALA A CA 1
ATOM 3688 C C . ALA A 1 470 ? -10.666 23.006 19.530 1.00 96.88 470 ALA A C 1
ATOM 3690 O O . ALA A 1 470 ? -9.779 23.219 18.710 1.00 96.88 470 ALA A O 1
ATOM 3691 N N . TYR A 1 471 ? -10.753 21.851 20.201 1.00 96.81 471 TYR A N 1
ATOM 3692 C CA . TYR A 1 471 ? -9.828 20.739 19.981 1.00 96.81 471 TYR A CA 1
ATOM 3693 C C . TYR A 1 471 ? -9.768 20.325 18.503 1.00 96.81 471 TYR A C 1
ATOM 3695 O O . TYR A 1 471 ? -8.683 20.265 17.925 1.00 96.81 471 TYR A O 1
ATOM 3703 N N . VAL A 1 472 ? -10.923 20.052 17.881 1.00 96.75 472 VAL A N 1
ATOM 3704 C CA . VAL A 1 472 ? -10.960 19.567 16.492 1.00 96.75 472 VAL A CA 1
ATOM 3705 C C . VAL A 1 472 ? -10.393 20.610 15.534 1.00 96.75 472 VAL A C 1
ATOM 3707 O O . VAL A 1 472 ? -9.583 20.259 14.682 1.00 96.75 472 VAL A O 1
ATOM 3710 N N . GLU A 1 473 ? -10.772 21.879 15.687 1.00 96.19 473 GLU A N 1
ATOM 3711 C CA . GLU A 1 473 ? -10.271 22.959 14.833 1.00 96.19 473 GLU A CA 1
ATOM 3712 C C . GLU A 1 473 ? -8.768 23.204 15.011 1.00 96.19 473 GLU A C 1
ATOM 3714 O O . GLU A 1 473 ? -8.086 23.526 14.044 1.00 96.19 473 GLU A O 1
ATOM 3719 N N . ILE A 1 474 ? -8.213 23.009 16.207 1.00 96.12 474 ILE A N 1
ATOM 3720 C CA . ILE A 1 474 ? -6.767 23.135 16.417 1.00 96.12 474 ILE A CA 1
ATOM 3721 C C . ILE A 1 474 ? -6.035 21.968 15.746 1.00 96.12 474 ILE A C 1
ATOM 3723 O O . ILE A 1 474 ? -5.219 22.178 14.853 1.00 96.12 474 ILE A O 1
ATOM 3727 N N . PHE A 1 475 ? -6.331 20.728 16.138 1.00 96.06 475 PHE A N 1
ATOM 3728 C CA . PHE A 1 475 ? -5.521 19.581 15.721 1.00 96.06 475 PHE A CA 1
ATOM 3729 C C . PHE A 1 475 ? -5.704 19.203 14.252 1.00 96.06 475 PHE A C 1
ATOM 3731 O O . PHE A 1 475 ? -4.740 18.775 13.625 1.00 96.06 475 PHE A O 1
ATOM 3738 N N . ARG A 1 476 ? -6.893 19.408 13.672 1.00 92.88 476 ARG A N 1
ATOM 3739 C CA . ARG A 1 476 ? -7.135 19.121 12.250 1.00 92.88 476 ARG A CA 1
ATOM 3740 C C . ARG A 1 476 ? -6.376 20.073 11.326 1.00 92.88 476 ARG A C 1
ATOM 3742 O O . ARG A 1 476 ? -6.009 19.682 10.223 1.00 92.88 476 ARG A O 1
ATOM 3749 N N . ASN A 1 477 ? -6.164 21.314 11.765 1.00 94.56 477 ASN A N 1
ATOM 3750 C CA . ASN A 1 477 ? -5.534 22.358 10.956 1.00 94.56 477 ASN A CA 1
ATOM 3751 C C . ASN A 1 477 ? -4.011 22.453 11.184 1.00 94.56 477 ASN A C 1
ATOM 3753 O O . ASN A 1 477 ? -3.337 23.212 10.488 1.00 94.56 477 ASN A O 1
ATOM 3757 N N . LEU A 1 478 ? -3.450 21.683 12.125 1.00 93.50 478 LEU A N 1
ATOM 3758 C CA . LEU A 1 478 ? -2.007 21.610 12.358 1.00 93.50 478 LEU A CA 1
ATOM 3759 C C . LEU A 1 478 ? -1.344 20.572 11.435 1.00 93.50 478 LEU A C 1
ATOM 3761 O O . LEU A 1 478 ? -1.787 19.422 11.390 1.00 93.50 478 LEU A O 1
ATOM 3765 N N . PRO A 1 479 ? -0.234 20.915 10.751 1.00 95.50 479 PRO A N 1
ATOM 3766 C CA . PRO A 1 479 ? 0.576 19.922 10.058 1.00 95.50 479 PRO A CA 1
ATOM 3767 C C . PRO A 1 479 ? 1.111 18.881 11.048 1.00 95.50 479 PRO A C 1
ATOM 3769 O O . PRO A 1 479 ? 1.787 19.229 12.019 1.00 95.50 479 PRO A O 1
ATOM 3772 N N . LEU A 1 480 ? 0.858 17.597 10.782 1.00 94.44 480 LEU A N 1
ATOM 3773 C CA . LEU A 1 480 ? 1.245 16.507 11.684 1.00 94.44 480 LEU A CA 1
ATOM 3774 C C . LEU A 1 480 ? 2.755 16.492 11.983 1.00 94.44 480 LEU A C 1
ATOM 3776 O O . LEU A 1 480 ? 3.145 16.274 13.124 1.00 94.44 480 LEU A O 1
ATOM 3780 N N . ALA A 1 481 ? 3.604 16.795 10.998 1.00 94.19 481 ALA A N 1
ATOM 3781 C CA . ALA A 1 481 ? 5.051 16.900 11.201 1.00 94.19 481 ALA A CA 1
ATOM 3782 C C . ALA A 1 481 ? 5.426 17.959 12.257 1.00 94.19 481 ALA A C 1
ATOM 3784 O O . ALA A 1 481 ? 6.262 17.706 13.119 1.00 94.19 481 ALA A O 1
ATOM 3785 N N . VAL A 1 482 ? 4.769 19.125 12.233 1.00 94.31 482 VAL A N 1
ATOM 3786 C CA . VAL A 1 482 ? 5.003 20.206 13.208 1.00 94.31 482 VAL A CA 1
ATOM 3787 C C . VAL A 1 482 ? 4.522 19.788 14.595 1.00 94.31 482 VAL A C 1
ATOM 3789 O O . VAL A 1 482 ? 5.221 20.017 15.579 1.00 94.31 482 VAL A O 1
ATOM 3792 N N . LEU A 1 483 ? 3.360 19.132 14.676 1.00 94.88 483 LEU A N 1
ATOM 3793 C CA . LEU A 1 483 ? 2.840 18.596 15.934 1.00 94.88 483 LEU A CA 1
ATOM 3794 C C . LEU A 1 483 ? 3.798 17.565 16.547 1.00 94.88 483 LEU A C 1
ATOM 3796 O O . LEU A 1 483 ? 4.076 17.628 17.741 1.00 94.88 483 LEU A O 1
ATOM 3800 N N . LEU A 1 484 ? 4.323 16.643 15.737 1.00 94.06 484 LEU A N 1
ATOM 3801 C CA . LEU A 1 484 ? 5.287 15.634 16.175 1.00 94.06 484 LEU A CA 1
ATOM 3802 C C . LEU A 1 484 ? 6.584 16.271 16.682 1.00 94.06 484 LEU A C 1
ATOM 3804 O O . LEU A 1 484 ? 7.046 15.927 17.768 1.00 94.06 484 LEU A O 1
ATOM 3808 N N . PHE A 1 485 ? 7.127 17.241 15.943 1.00 92.31 485 PHE A N 1
ATOM 3809 C CA . PHE A 1 485 ? 8.307 17.993 16.364 1.00 92.31 485 PHE A CA 1
ATOM 3810 C C . PHE A 1 485 ? 8.083 18.714 17.704 1.00 92.31 485 PHE A C 1
ATOM 3812 O O . PHE A 1 485 ? 8.917 18.633 18.609 1.00 92.31 485 PHE A O 1
ATOM 3819 N N . LEU A 1 486 ? 6.932 19.375 17.869 1.00 92.75 486 LEU A N 1
ATOM 3820 C CA . LEU A 1 486 ? 6.568 20.035 19.123 1.00 92.75 486 LEU A CA 1
ATOM 3821 C C . LEU A 1 486 ? 6.485 19.023 20.269 1.00 92.75 486 LEU A C 1
ATOM 3823 O O . LEU A 1 486 ? 7.091 19.234 21.312 1.00 92.75 486 LEU A O 1
ATOM 3827 N N . LEU A 1 487 ? 5.778 17.908 20.091 1.00 92.56 487 LEU A N 1
ATOM 3828 C CA . LEU A 1 487 ? 5.629 16.909 21.151 1.00 92.56 487 LEU A CA 1
ATOM 3829 C C . LEU A 1 487 ? 6.969 16.293 21.558 1.00 92.56 487 LEU A C 1
ATOM 3831 O O . LEU A 1 487 ? 7.247 16.200 22.750 1.00 92.56 487 LEU A O 1
ATOM 3835 N N . ALA A 1 488 ? 7.817 15.927 20.595 1.00 88.94 488 ALA A N 1
ATOM 3836 C CA . ALA A 1 488 ? 9.129 15.355 20.888 1.00 88.94 488 ALA A CA 1
ATOM 3837 C C . ALA A 1 488 ? 10.033 16.336 21.648 1.00 88.94 488 ALA A C 1
ATOM 3839 O O . ALA A 1 488 ? 10.659 15.959 22.637 1.00 88.94 488 ALA A O 1
ATOM 3840 N N . THR A 1 489 ? 10.058 17.607 21.234 1.00 88.75 489 THR A N 1
ATOM 3841 C CA . THR A 1 489 ? 10.852 18.642 21.916 1.00 88.75 489 THR A CA 1
ATOM 3842 C C . THR A 1 489 ? 10.320 18.949 23.314 1.00 88.75 489 THR A C 1
ATOM 3844 O O . THR A 1 489 ? 11.107 19.052 24.251 1.00 88.75 489 THR A O 1
ATOM 3847 N N . GLN A 1 490 ? 8.999 19.043 23.493 1.00 90.38 490 GLN A N 1
ATOM 3848 C CA . GLN A 1 490 ? 8.412 19.308 24.809 1.00 90.38 490 GLN A CA 1
ATOM 3849 C C . GLN A 1 490 ? 8.597 18.139 25.778 1.00 90.38 490 GLN A C 1
ATOM 3851 O O . GLN A 1 490 ? 8.924 18.379 26.938 1.00 90.38 490 GLN A O 1
ATOM 3856 N N . ILE A 1 491 ? 8.450 16.890 25.322 1.00 85.31 491 ILE A N 1
ATOM 3857 C CA . ILE A 1 491 ? 8.732 15.712 26.156 1.00 85.31 491 ILE A CA 1
ATOM 3858 C C . ILE A 1 491 ? 10.197 15.734 26.610 1.00 85.31 491 ILE A C 1
ATOM 3860 O O . ILE A 1 491 ? 10.461 15.579 27.797 1.00 85.31 491 ILE A O 1
ATOM 3864 N N . GLY A 1 492 ? 11.141 16.004 25.703 1.00 79.06 492 GLY A N 1
ATOM 3865 C CA . GLY A 1 492 ? 12.565 16.059 26.048 1.00 79.06 492 GLY A CA 1
ATOM 3866 C C . GLY A 1 492 ? 12.945 17.179 27.027 1.00 79.06 492 GLY A C 1
ATOM 3867 O O . GLY A 1 492 ? 13.852 16.985 27.831 1.00 79.06 492 GLY A O 1
ATOM 3868 N N . LEU A 1 493 ? 12.266 18.333 26.975 1.00 83.25 493 LEU A N 1
ATOM 3869 C CA . LEU A 1 493 ? 12.560 19.496 27.828 1.00 83.25 493 LEU A CA 1
ATOM 3870 C C . LEU A 1 493 ? 11.875 19.451 29.199 1.00 83.25 493 LEU A C 1
ATOM 3872 O O . LEU A 1 493 ? 12.440 19.939 30.173 1.00 83.25 493 LEU A O 1
ATOM 3876 N N . GLN A 1 494 ? 10.644 18.939 29.268 1.00 85.12 494 GLN A N 1
ATOM 3877 C CA . GLN A 1 494 ? 9.835 18.968 30.494 1.00 85.12 494 GLN A CA 1
ATOM 3878 C C . GLN A 1 494 ? 10.055 17.740 31.382 1.00 85.12 494 GLN A C 1
ATOM 3880 O O . GLN A 1 494 ? 9.740 17.779 32.572 1.00 85.12 494 GLN A O 1
ATOM 3885 N N . PHE A 1 495 ? 10.550 16.633 30.821 1.00 82.62 495 PHE A N 1
ATOM 3886 C CA . PHE A 1 495 ? 10.811 15.432 31.605 1.00 82.62 495 PHE A CA 1
ATOM 3887 C C . PHE A 1 495 ? 12.082 15.617 32.450 1.00 82.62 495 PHE A C 1
ATOM 3889 O O . PHE A 1 495 ? 13.064 16.177 31.959 1.00 82.62 495 PHE A O 1
ATOM 3896 N N . PRO A 1 496 ? 12.084 15.142 33.710 1.00 83.69 496 PRO A N 1
ATOM 3897 C CA . PRO A 1 496 ? 13.226 15.293 34.604 1.00 83.69 496 PRO A CA 1
ATOM 3898 C C . PRO A 1 496 ? 14.440 14.547 34.054 1.00 83.69 496 PRO A C 1
ATOM 3900 O O . PRO A 1 496 ? 14.309 13.528 33.369 1.00 83.69 496 PRO A O 1
ATOM 3903 N N . MET A 1 497 ? 15.640 15.033 34.361 1.00 79.69 497 MET A N 1
ATOM 3904 C CA . MET A 1 497 ? 16.857 14.322 33.976 1.00 79.69 497 MET A CA 1
ATOM 3905 C C . MET A 1 497 ? 16.955 13.001 34.754 1.00 79.69 497 MET A C 1
ATOM 3907 O O . MET A 1 497 ? 16.605 12.948 35.929 1.00 79.69 497 MET A O 1
ATOM 3911 N N . MET A 1 498 ? 17.455 11.933 34.117 1.00 71.50 498 MET A N 1
ATOM 3912 C CA . MET A 1 498 ? 17.594 10.600 34.743 1.00 71.50 498 MET A CA 1
ATOM 3913 C C . MET A 1 498 ? 18.213 10.590 36.164 1.00 71.50 498 MET A C 1
ATOM 3915 O O . MET A 1 498 ? 17.720 9.823 36.991 1.00 71.50 498 MET A O 1
ATOM 3919 N N . PRO A 1 499 ? 19.211 11.437 36.502 1.00 70.44 499 PRO A N 1
ATOM 3920 C CA . PRO A 1 499 ? 19.779 11.501 37.853 1.00 70.44 499 PRO A CA 1
ATOM 3921 C C . PRO A 1 499 ? 18.821 11.966 38.960 1.00 70.44 499 PRO A C 1
ATOM 3923 O O . PRO A 1 499 ? 19.142 11.820 40.133 1.00 70.44 499 PRO A O 1
ATOM 3926 N N . GLU A 1 500 ? 17.677 12.567 38.621 1.00 71.56 500 GLU A N 1
ATOM 3927 C CA . GLU A 1 500 ? 16.728 13.108 39.605 1.00 71.56 500 GLU A CA 1
ATOM 3928 C C . GLU A 1 500 ? 15.829 12.031 40.244 1.00 71.56 500 GLU A C 1
ATOM 3930 O O . GLU A 1 500 ? 15.074 12.353 41.159 1.00 71.56 500 GLU A O 1
ATOM 3935 N N . GLU A 1 501 ? 15.895 10.776 39.768 1.00 70.19 501 GLU A N 1
ATOM 3936 C CA . GLU A 1 501 ? 15.226 9.591 40.346 1.00 70.19 501 GLU A CA 1
ATOM 3937 C C . GLU A 1 501 ? 13.744 9.806 40.707 1.00 70.19 501 GLU A C 1
ATOM 3939 O O . GLU A 1 501 ? 13.263 9.420 41.775 1.00 70.19 501 GLU A O 1
ATOM 3944 N N . LYS A 1 502 ? 12.977 10.427 39.803 1.00 79.00 502 LYS A N 1
ATOM 3945 C CA . LYS A 1 502 ? 11.546 10.655 40.029 1.00 79.00 502 LYS A CA 1
ATOM 3946 C C . LYS A 1 502 ? 10.741 9.381 39.789 1.00 79.00 502 LYS A C 1
ATOM 3948 O O . LYS A 1 502 ? 10.672 8.874 38.669 1.00 79.00 502 LYS A O 1
ATOM 3953 N N . ASN A 1 503 ? 10.075 8.916 40.842 1.00 79.62 503 ASN A N 1
ATOM 3954 C CA . ASN A 1 503 ? 9.144 7.799 40.790 1.00 79.62 503 ASN A CA 1
ATOM 3955 C C . ASN A 1 503 ? 7.713 8.216 41.149 1.00 79.62 503 ASN A C 1
ATOM 3957 O O . ASN A 1 503 ? 7.452 9.218 41.814 1.00 79.62 503 ASN A O 1
ATOM 3961 N N . LEU A 1 504 ? 6.767 7.420 40.671 1.00 79.00 504 LEU A N 1
ATOM 3962 C CA . LEU A 1 504 ? 5.354 7.478 41.007 1.00 79.00 504 LEU A CA 1
ATOM 3963 C C . LEU A 1 504 ? 4.956 6.136 41.625 1.00 79.00 504 LEU A C 1
ATOM 3965 O O . LEU A 1 504 ? 5.509 5.088 41.284 1.00 79.00 504 LEU A O 1
ATOM 3969 N N . PHE A 1 505 ? 3.987 6.173 42.542 1.00 76.00 505 PHE A N 1
ATOM 3970 C CA . PHE A 1 505 ? 3.449 4.984 43.219 1.00 76.00 505 PHE A CA 1
ATOM 3971 C C . PHE A 1 505 ? 4.517 4.114 43.912 1.00 76.00 505 PHE A C 1
ATOM 3973 O O . PHE A 1 505 ? 4.453 2.891 43.856 1.00 76.00 505 PHE A O 1
ATOM 3980 N N . GLY A 1 506 ? 5.507 4.742 44.557 1.00 68.81 506 GLY A N 1
ATOM 3981 C CA . GLY A 1 506 ? 6.497 4.032 45.378 1.00 68.81 506 GLY A CA 1
ATOM 3982 C C . GLY A 1 506 ? 7.488 3.163 44.595 1.00 68.81 506 GLY A C 1
ATOM 3983 O O . GLY A 1 506 ? 7.936 2.160 45.132 1.00 68.81 506 GLY A O 1
ATOM 3984 N N . GLY A 1 507 ? 7.812 3.526 43.346 1.00 72.75 507 GLY A N 1
ATOM 3985 C CA . GLY A 1 507 ? 8.766 2.794 42.493 1.00 72.75 507 GLY A CA 1
ATOM 3986 C C . GLY A 1 507 ? 8.122 1.980 41.367 1.00 72.75 507 GLY A C 1
ATOM 3987 O O . GLY A 1 507 ? 8.823 1.374 40.567 1.00 72.75 507 GLY A O 1
ATOM 3988 N N . ALA A 1 508 ? 6.790 1.984 41.247 1.00 72.44 508 ALA A N 1
ATOM 3989 C CA . ALA A 1 508 ? 6.114 1.235 40.187 1.00 72.44 508 ALA A CA 1
ATOM 3990 C C . ALA A 1 508 ? 6.227 1.891 38.797 1.00 72.44 508 ALA A C 1
ATOM 3992 O O . ALA A 1 508 ? 6.149 1.210 37.773 1.00 72.44 508 ALA A O 1
ATOM 3993 N N . ILE A 1 509 ? 6.366 3.218 38.751 1.00 81.12 509 ILE A N 1
ATOM 3994 C CA . ILE A 1 509 ? 6.558 3.961 37.504 1.00 81.12 509 ILE A CA 1
ATOM 3995 C C . ILE A 1 509 ? 7.713 4.933 37.695 1.00 81.12 509 ILE A C 1
ATOM 3997 O O . ILE A 1 509 ? 7.654 5.797 38.571 1.00 81.12 509 ILE A O 1
ATOM 4001 N N . TYR A 1 510 ? 8.718 4.834 36.838 1.00 81.94 510 TYR A N 1
ATOM 4002 C CA . TYR A 1 510 ? 9.790 5.817 36.736 1.00 81.94 510 TYR A CA 1
ATOM 4003 C C . TYR A 1 510 ? 9.660 6.584 35.437 1.00 81.94 510 TYR A C 1
ATOM 4005 O O . TYR A 1 510 ? 9.266 6.027 34.416 1.00 81.94 510 TYR A O 1
ATOM 4013 N N . TYR A 1 511 ? 9.983 7.870 35.464 1.00 84.56 511 TYR A N 1
ATOM 4014 C CA . TYR A 1 511 ? 9.948 8.696 34.266 1.00 84.56 511 TYR A CA 1
ATOM 4015 C C . TYR A 1 511 ? 11.132 9.653 34.248 1.00 84.56 511 TYR A C 1
ATOM 4017 O O . TYR A 1 511 ? 11.480 10.264 35.256 1.00 84.56 511 TYR A O 1
ATOM 4025 N N . SER A 1 512 ? 11.753 9.782 33.083 1.00 83.12 512 SER A N 1
ATOM 4026 C CA . SER A 1 512 ? 12.869 10.687 32.843 1.00 83.12 512 SER A CA 1
ATOM 4027 C C . SER A 1 512 ? 12.938 11.094 31.376 1.00 83.12 512 SER A C 1
ATOM 4029 O O . SER A 1 512 ? 12.255 10.539 30.516 1.00 83.12 512 SER A O 1
ATOM 4031 N N . ASN A 1 513 ? 13.820 12.033 31.058 1.00 82.38 513 ASN A N 1
ATOM 4032 C CA . ASN A 1 513 ? 14.122 12.426 29.686 1.00 82.38 513 ASN A CA 1
ATOM 4033 C C . ASN A 1 513 ? 14.656 11.276 28.802 1.00 82.38 513 ASN A C 1
ATOM 4035 O O . ASN A 1 513 ? 14.724 11.441 27.585 1.00 82.38 513 ASN A O 1
ATOM 4039 N N . LYS A 1 514 ? 15.013 10.121 29.386 1.00 76.62 514 LYS A N 1
ATOM 4040 C CA . LYS A 1 514 ? 15.389 8.896 28.665 1.00 76.62 514 LYS A CA 1
ATOM 4041 C C . LYS A 1 514 ? 14.200 7.956 28.394 1.00 76.62 514 LYS A C 1
ATOM 4043 O O . LYS A 1 514 ? 14.297 7.174 27.458 1.00 76.62 514 LYS A O 1
ATOM 4048 N N . GLY A 1 515 ? 13.083 8.053 29.124 1.00 79.31 515 GLY A N 1
ATOM 4049 C CA . GLY A 1 515 ? 11.918 7.176 28.939 1.00 79.31 515 GLY A CA 1
ATOM 4050 C C . GLY A 1 515 ? 10.966 7.124 30.133 1.00 79.31 515 GLY A C 1
ATOM 4051 O O . GLY A 1 515 ? 11.156 7.808 31.137 1.00 79.31 515 GLY A O 1
ATOM 4052 N N . ILE A 1 516 ? 9.909 6.320 30.009 1.00 82.69 516 ILE A N 1
ATOM 4053 C CA . ILE A 1 516 ? 9.022 5.950 31.119 1.00 82.69 516 ILE A CA 1
ATOM 4054 C C . ILE A 1 516 ? 9.113 4.440 31.304 1.00 82.69 516 ILE A C 1
ATOM 4056 O O . ILE A 1 516 ? 8.862 3.702 30.355 1.00 82.69 516 ILE A O 1
ATOM 4060 N N . TRP A 1 517 ? 9.422 3.985 32.512 1.00 81.19 517 TRP A N 1
ATOM 4061 C CA . TRP A 1 517 ? 9.497 2.570 32.851 1.00 81.19 517 TRP A CA 1
ATOM 4062 C C . TRP A 1 517 ? 8.355 2.183 33.776 1.00 81.19 517 TRP A C 1
ATOM 4064 O O . TRP A 1 517 ? 8.091 2.864 34.767 1.00 81.19 517 TRP A O 1
ATOM 4074 N N . PHE A 1 518 ? 7.689 1.083 33.444 1.00 80.06 518 PHE A N 1
ATOM 4075 C CA . PHE A 1 518 ? 6.585 0.510 34.209 1.00 80.06 518 PHE A CA 1
ATOM 4076 C C . PHE A 1 518 ? 6.993 -0.833 34.809 1.00 80.06 518 PHE A C 1
ATOM 4078 O O . PHE A 1 518 ? 7.870 -1.515 34.274 1.00 80.06 518 PHE A O 1
ATOM 4085 N N . THR A 1 519 ? 6.312 -1.249 35.876 1.00 75.25 519 THR A N 1
ATOM 4086 C CA . THR A 1 519 ? 6.396 -2.633 36.354 1.00 75.25 519 THR A CA 1
ATOM 4087 C C . THR A 1 519 ? 6.028 -3.606 35.237 1.00 75.25 519 THR A C 1
ATOM 4089 O O . THR A 1 519 ? 5.052 -3.412 34.508 1.00 75.25 519 THR A O 1
ATOM 4092 N N . THR A 1 520 ? 6.831 -4.656 35.090 1.00 70.25 520 THR A N 1
ATOM 4093 C CA . THR A 1 520 ? 6.604 -5.714 34.099 1.00 70.25 520 THR A CA 1
ATOM 4094 C C . THR A 1 520 ? 6.269 -7.034 34.785 1.00 70.25 520 THR A C 1
ATOM 4096 O O . THR A 1 520 ? 6.426 -7.189 35.996 1.00 70.25 520 THR A O 1
ATOM 4099 N N . VAL A 1 521 ? 5.756 -7.994 34.019 1.00 66.19 521 VAL A N 1
ATOM 4100 C CA . VAL A 1 521 ? 5.462 -9.340 34.522 1.00 66.19 521 VAL A CA 1
ATOM 4101 C C . VAL A 1 521 ? 6.757 -10.142 34.551 1.00 66.19 521 VAL A C 1
ATOM 4103 O O . VAL A 1 521 ? 7.478 -10.171 33.557 1.00 66.19 521 VAL A O 1
ATOM 4106 N N . ALA A 1 522 ? 7.034 -10.817 35.665 1.00 62.53 522 ALA A N 1
ATOM 4107 C CA . ALA A 1 522 ? 8.270 -11.582 35.822 1.00 62.53 522 ALA A CA 1
ATOM 4108 C C . ALA A 1 522 ? 8.336 -12.842 34.941 1.00 62.53 522 ALA A C 1
ATOM 4110 O O . ALA A 1 522 ? 9.417 -13.277 34.558 1.00 62.53 522 ALA A O 1
ATOM 4111 N N . SER A 1 523 ? 7.183 -13.414 34.564 1.00 64.81 523 SER A N 1
ATOM 4112 C CA . SER A 1 523 ? 7.103 -14.563 33.653 1.00 64.81 523 SER A CA 1
ATOM 4113 C C . SER A 1 523 ? 6.020 -14.394 32.585 1.00 64.81 523 SER A C 1
ATOM 4115 O O . SER A 1 523 ? 4.819 -14.518 32.846 1.00 64.81 523 SER A O 1
ATOM 4117 N N . TYR A 1 524 ? 6.446 -14.191 31.335 1.00 64.69 524 TYR A N 1
ATOM 4118 C CA . TYR A 1 524 ? 5.552 -14.172 30.170 1.00 64.69 524 TYR A CA 1
ATOM 4119 C C . TYR A 1 524 ? 4.849 -15.522 29.934 1.00 64.69 524 TYR A C 1
ATOM 4121 O O . TYR A 1 524 ? 3.734 -15.555 29.410 1.00 64.69 524 TYR A O 1
ATOM 4129 N N . GLY A 1 525 ? 5.454 -16.638 30.361 1.00 62.75 525 GLY A N 1
ATOM 4130 C CA . GLY A 1 525 ? 4.844 -17.969 30.280 1.00 62.75 525 GLY A CA 1
ATOM 4131 C C . GLY A 1 525 ? 3.615 -18.111 31.183 1.00 62.75 525 GLY A C 1
ATOM 4132 O O . GLY A 1 525 ? 2.590 -18.645 30.754 1.00 62.75 525 GLY A O 1
ATOM 4133 N N . ALA A 1 526 ? 3.677 -17.565 32.402 1.00 65.81 526 ALA A N 1
ATOM 4134 C CA . ALA A 1 526 ? 2.537 -17.540 33.318 1.00 65.81 526 ALA A CA 1
ATOM 4135 C C . ALA A 1 526 ? 1.384 -16.687 32.761 1.00 65.81 526 ALA A C 1
ATOM 4137 O O . ALA A 1 526 ? 0.226 -17.100 32.814 1.00 65.81 526 ALA A O 1
ATOM 4138 N N . LEU A 1 527 ? 1.698 -15.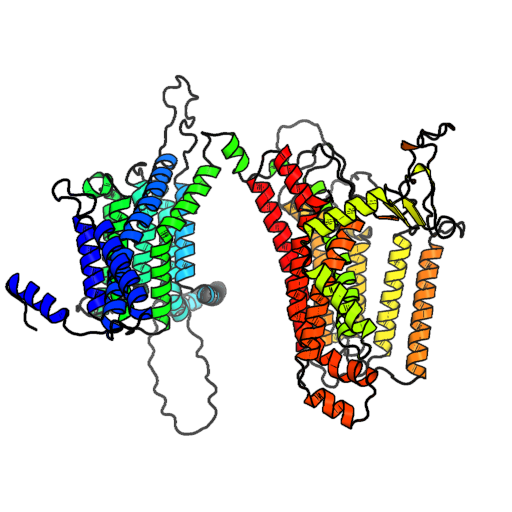542 32.142 1.00 68.50 527 LEU A N 1
ATOM 4139 C CA . LEU A 1 527 ? 0.713 -14.701 31.455 1.00 68.50 527 LEU A CA 1
ATOM 4140 C C . LEU A 1 527 ? 0.024 -15.465 30.312 1.00 68.50 527 LEU A C 1
ATOM 4142 O O . LEU A 1 527 ? -1.206 -15.452 30.213 1.00 68.50 527 LEU A O 1
ATOM 4146 N N . ALA A 1 528 ? 0.789 -16.169 29.472 1.00 67.12 528 ALA A N 1
ATOM 4147 C CA . ALA A 1 528 ? 0.236 -16.964 28.377 1.00 67.12 528 ALA A CA 1
ATOM 4148 C C . ALA A 1 528 ? -0.714 -18.065 28.886 1.00 67.12 528 ALA A C 1
ATOM 4150 O O . ALA A 1 528 ? -1.814 -18.223 28.351 1.00 67.12 528 ALA A O 1
ATOM 4151 N N . LEU A 1 529 ? -0.340 -18.775 29.956 1.00 71.31 529 LEU A N 1
ATOM 4152 C CA . LEU A 1 529 ? -1.183 -19.801 30.577 1.00 71.31 529 LEU A CA 1
ATOM 4153 C C . LEU A 1 529 ? -2.495 -19.212 31.120 1.00 71.31 529 LEU A C 1
ATOM 4155 O O . LEU A 1 529 ? -3.566 -19.788 30.923 1.00 71.31 529 LEU A O 1
ATOM 4159 N N . SER A 1 530 ? -2.428 -18.033 31.737 1.00 73.94 530 SER A N 1
ATOM 4160 C CA . SER A 1 530 ? -3.591 -17.298 32.241 1.00 73.94 530 SER A CA 1
ATOM 4161 C C . SER A 1 530 ? -4.552 -16.879 31.126 1.00 73.94 530 SER A C 1
ATOM 4163 O O . SER A 1 530 ? -5.769 -17.021 31.271 1.00 73.94 530 SER A O 1
ATOM 4165 N N . LEU A 1 531 ? -4.031 -16.422 29.982 1.00 79.25 531 LEU A N 1
ATOM 4166 C CA . LEU A 1 531 ? -4.846 -16.093 28.807 1.00 79.25 531 LEU A CA 1
ATOM 4167 C C . LEU A 1 531 ? -5.511 -17.332 28.198 1.00 79.25 531 LEU A C 1
ATOM 4169 O O . LEU A 1 531 ? -6.686 -17.276 27.833 1.00 79.25 531 LEU A O 1
ATOM 4173 N N . VAL A 1 532 ? -4.798 -18.460 28.125 1.00 81.44 532 VAL A N 1
ATOM 4174 C CA . VAL A 1 532 ? -5.362 -19.741 27.668 1.00 81.44 532 VAL A CA 1
ATOM 4175 C C . VAL A 1 532 ? -6.454 -20.221 28.624 1.00 81.44 532 VAL A C 1
ATOM 4177 O O . VAL A 1 532 ? -7.529 -20.616 28.174 1.00 81.44 532 VAL A O 1
ATOM 4180 N N . GLY A 1 533 ? -6.228 -20.118 29.936 1.00 81.69 533 GLY A N 1
ATOM 4181 C CA . GLY A 1 533 ? -7.231 -20.415 30.958 1.00 81.69 533 GLY A CA 1
ATOM 4182 C C . GLY A 1 533 ? -8.492 -19.563 30.797 1.00 81.69 533 GLY A C 1
ATOM 4183 O O . GLY A 1 533 ? -9.600 -20.099 30.769 1.00 81.69 533 GLY A O 1
ATOM 4184 N N . LEU A 1 534 ? -8.340 -18.250 30.592 1.00 85.56 534 LEU A N 1
ATOM 4185 C CA . LEU A 1 534 ? -9.457 -17.341 30.309 1.00 85.56 534 LEU A CA 1
ATOM 4186 C C . LEU A 1 534 ? -10.197 -17.706 29.017 1.00 85.56 534 LEU A C 1
ATOM 4188 O O . LEU A 1 534 ? -11.430 -17.692 28.990 1.00 85.56 534 LEU A O 1
ATOM 4192 N N . ALA A 1 535 ? -9.470 -18.054 27.954 1.00 85.31 535 ALA A N 1
ATOM 4193 C CA . ALA A 1 535 ? -10.065 -18.463 26.685 1.00 85.31 535 ALA A CA 1
ATOM 4194 C C . ALA A 1 535 ? -10.866 -19.769 26.825 1.00 85.31 535 ALA A C 1
ATOM 4196 O O . ALA A 1 535 ? -11.979 -19.864 26.304 1.00 85.31 535 ALA A O 1
ATOM 4197 N N . LEU A 1 536 ? -10.354 -20.744 27.584 1.00 85.94 536 LEU A N 1
ATOM 4198 C CA . LEU A 1 536 ? -11.048 -21.998 27.883 1.00 85.94 536 LEU A CA 1
ATOM 4199 C C . LEU A 1 536 ? -12.310 -21.767 28.715 1.00 85.94 536 LEU A C 1
ATOM 4201 O O . LEU A 1 536 ? -13.373 -22.286 28.373 1.00 85.94 536 LEU A O 1
ATOM 4205 N N . VAL A 1 537 ? -12.229 -20.947 29.768 1.00 85.06 537 VAL A N 1
ATOM 4206 C CA . VAL A 1 537 ? -13.407 -20.572 30.564 1.00 85.06 537 VAL A CA 1
ATOM 4207 C C . VAL A 1 537 ? -14.450 -19.905 29.671 1.00 85.06 537 VAL A C 1
ATOM 4209 O O . VAL A 1 537 ? -15.618 -20.288 29.708 1.00 85.06 537 VAL A O 1
ATOM 4212 N N . ARG A 1 538 ? -14.041 -18.974 28.801 1.00 84.75 538 ARG A N 1
ATOM 4213 C CA . ARG A 1 538 ? -14.943 -18.328 27.839 1.00 84.75 538 ARG A CA 1
ATOM 4214 C C . ARG A 1 538 ? -15.615 -19.336 26.906 1.00 84.75 538 ARG A C 1
ATOM 4216 O O . ARG A 1 538 ? -16.826 -19.243 26.714 1.00 84.75 538 ARG A O 1
ATOM 4223 N N . ALA A 1 539 ? -14.866 -20.285 26.343 1.00 86.06 539 ALA A N 1
ATOM 4224 C CA . ALA A 1 539 ? -15.412 -21.322 25.465 1.00 86.06 539 ALA A CA 1
ATOM 4225 C C . ALA A 1 539 ? -16.436 -22.210 26.198 1.00 86.06 539 ALA A C 1
ATOM 4227 O O . ALA A 1 539 ? -17.507 -22.507 25.664 1.00 86.06 539 ALA A O 1
ATOM 4228 N N . LEU A 1 540 ? -16.158 -22.571 27.455 1.00 83.38 540 LEU A N 1
ATOM 4229 C CA . LEU A 1 540 ? -17.065 -23.364 28.290 1.00 83.38 540 LEU A CA 1
ATOM 4230 C C . LEU A 1 540 ? -18.336 -22.600 28.678 1.00 83.38 540 LEU A C 1
ATOM 4232 O O . LEU A 1 540 ? -19.423 -23.178 28.647 1.00 83.38 540 LEU A O 1
ATOM 4236 N N . LEU A 1 541 ? -18.223 -21.314 29.023 1.00 80.31 541 LEU A N 1
ATOM 4237 C CA . LEU A 1 541 ? -19.383 -20.457 29.290 1.00 80.31 541 LEU A CA 1
ATOM 4238 C C . LEU A 1 541 ? -20.248 -20.319 28.036 1.00 80.31 541 LEU A C 1
ATOM 4240 O O . LEU A 1 541 ? -21.447 -20.583 28.089 1.00 80.31 541 LEU A O 1
ATOM 4244 N N . ARG A 1 542 ? -19.621 -20.035 26.886 1.00 80.88 542 ARG A N 1
ATOM 4245 C CA . ARG A 1 542 ? -20.308 -19.940 25.592 1.00 80.88 542 ARG A CA 1
ATOM 4246 C C . ARG A 1 542 ? -21.055 -21.228 25.252 1.00 80.88 542 ARG A C 1
ATOM 4248 O O . ARG A 1 542 ? -22.162 -21.155 24.744 1.00 80.88 542 ARG A O 1
ATOM 4255 N N . HIS A 1 543 ? -20.492 -22.397 25.555 1.00 84.62 543 HIS A N 1
ATOM 4256 C CA . HIS A 1 543 ? -21.161 -23.680 25.327 1.00 84.62 543 HIS A CA 1
ATOM 4257 C C . HIS A 1 543 ? -22.390 -23.904 26.221 1.00 84.62 543 HIS A C 1
ATOM 4259 O O . HIS A 1 543 ? -23.354 -24.526 25.774 1.00 84.62 543 HIS A O 1
ATOM 4265 N N . LYS A 1 544 ? -22.376 -23.413 27.468 1.00 80.56 544 LYS A N 1
ATOM 4266 C CA . LYS A 1 544 ? -23.528 -23.519 28.381 1.00 80.56 544 LYS A CA 1
ATOM 4267 C C . LYS A 1 544 ? -24.692 -22.618 27.969 1.00 80.56 544 LYS A C 1
ATOM 4269 O O . LYS A 1 544 ? -25.832 -23.009 28.181 1.00 80.56 544 LYS A O 1
ATOM 4274 N N . ASP A 1 545 ? -24.394 -21.476 27.359 1.00 76.94 545 ASP A N 1
ATOM 4275 C CA . ASP A 1 545 ? -25.376 -20.469 26.936 1.00 76.94 545 ASP A CA 1
ATOM 4276 C C . ASP A 1 545 ? -25.965 -20.727 25.525 1.00 76.94 545 ASP A C 1
ATOM 4278 O O . ASP A 1 545 ? -26.663 -19.875 24.973 1.00 76.94 545 ASP A O 1
ATOM 4282 N N . ARG A 1 546 ? -25.664 -21.872 24.892 1.00 78.06 546 ARG A N 1
ATOM 4283 C CA . ARG A 1 546 ? -26.139 -22.191 23.533 1.00 78.06 546 ARG A CA 1
ATOM 4284 C C . ARG A 1 546 ? -27.547 -22.764 23.517 1.00 78.06 546 ARG A C 1
ATOM 4286 O O . ARG A 1 546 ? -27.869 -23.675 24.278 1.00 78.06 546 ARG A O 1
ATOM 4293 N N . VAL A 1 547 ? -28.319 -22.304 22.539 1.00 75.19 547 VAL A N 1
ATOM 4294 C CA . VAL A 1 547 ? -29.668 -22.784 22.230 1.00 75.19 547 VAL A CA 1
ATOM 4295 C C . VAL A 1 547 ? -29.666 -23.496 20.880 1.00 75.19 547 VAL A C 1
ATOM 4297 O O . VAL A 1 547 ? -28.804 -23.246 20.036 1.00 75.19 547 VAL A O 1
ATOM 4300 N N . GLU A 1 548 ? -30.605 -24.421 20.692 1.00 78.06 548 GLU A N 1
ATOM 4301 C CA . GLU A 1 548 ? -30.754 -25.152 19.438 1.00 78.06 548 GLU A CA 1
ATOM 4302 C C . GLU A 1 548 ? -31.089 -24.191 18.277 1.00 78.06 548 GLU A C 1
ATOM 4304 O O . GLU A 1 548 ? -32.049 -23.418 18.371 1.00 78.06 548 GLU A O 1
ATOM 4309 N N . PRO A 1 549 ? -30.314 -24.205 17.176 1.00 75.00 549 PRO A N 1
ATOM 4310 C CA . PRO A 1 549 ? -30.549 -23.316 16.044 1.00 75.00 549 PRO A CA 1
ATOM 4311 C C . PRO A 1 549 ? -31.801 -23.726 15.258 1.00 75.00 549 PRO A C 1
ATOM 4313 O O . PRO A 1 549 ? -32.069 -24.907 15.046 1.00 75.00 549 PRO A O 1
ATOM 4316 N N . ARG A 1 550 ? -32.542 -22.732 14.749 1.00 70.62 550 ARG A N 1
ATOM 4317 C CA . ARG A 1 550 ? -33.821 -22.941 14.035 1.00 70.62 550 ARG A CA 1
ATOM 4318 C C . ARG A 1 550 ? -33.687 -23.734 12.728 1.00 70.62 550 ARG A C 1
ATOM 4320 O O . ARG A 1 550 ? -34.653 -24.350 12.293 1.00 70.62 550 ARG A O 1
ATOM 4327 N N . SER A 1 551 ? -32.515 -23.711 12.091 1.00 68.31 551 SER A N 1
ATOM 4328 C CA . SER A 1 551 ? -32.222 -24.464 10.868 1.00 68.31 551 SER A CA 1
ATOM 4329 C C . SER A 1 551 ? -30.816 -25.049 10.927 1.00 68.31 551 SER A C 1
ATOM 4331 O O . SER A 1 551 ? -29.837 -24.306 10.949 1.00 68.31 551 SER A O 1
ATOM 4333 N N . ILE A 1 552 ? -30.702 -26.377 10.916 1.00 69.06 552 ILE A N 1
ATOM 4334 C CA . ILE A 1 552 ? -29.408 -27.062 10.901 1.00 69.06 552 ILE A CA 1
ATOM 4335 C C . ILE A 1 552 ? -29.058 -27.389 9.446 1.00 69.06 552 ILE A C 1
ATOM 4337 O O . ILE A 1 552 ? -29.526 -28.386 8.897 1.00 69.06 552 ILE A O 1
ATOM 4341 N N . SER A 1 553 ? -28.223 -26.566 8.810 1.00 66.88 553 SER A N 1
ATOM 4342 C CA . SER A 1 553 ? -27.601 -26.928 7.534 1.00 66.88 553 SER A CA 1
ATOM 4343 C C . SER A 1 553 ? -26.557 -28.023 7.799 1.00 66.88 553 SER A C 1
ATOM 4345 O O . SER A 1 553 ? -25.614 -27.821 8.562 1.00 66.88 553 SER A O 1
ATOM 4347 N N . LYS A 1 554 ? -26.723 -29.219 7.223 1.00 67.62 554 LYS A N 1
ATOM 4348 C CA . LYS A 1 554 ? -25.696 -30.276 7.261 1.00 67.62 554 LYS A CA 1
ATOM 4349 C C . LYS A 1 554 ? -25.155 -30.495 5.848 1.00 67.62 554 LYS A C 1
ATOM 4351 O O . LYS A 1 554 ? -25.949 -30.830 4.969 1.00 67.62 554 LYS A O 1
ATOM 4356 N N . PRO A 1 555 ? -23.845 -30.315 5.596 1.00 69.69 555 PRO A N 1
ATOM 4357 C CA . PRO A 1 555 ? -23.271 -30.686 4.311 1.00 69.69 555 PRO A CA 1
ATOM 4358 C C . PRO A 1 555 ? -23.351 -32.214 4.121 1.00 69.69 555 PRO A C 1
ATOM 4360 O O . PRO A 1 555 ? -23.209 -32.959 5.095 1.00 69.69 555 PRO A O 1
ATOM 4363 N N . PRO A 1 556 ? -23.577 -32.709 2.892 1.00 66.31 556 PRO A N 1
ATOM 4364 C CA . PRO A 1 556 ? -23.552 -34.139 2.616 1.00 66.31 556 PRO A CA 1
ATOM 4365 C C . PRO A 1 556 ? -22.099 -34.642 2.676 1.00 66.31 556 PRO A C 1
ATOM 4367 O O . PRO A 1 556 ? -21.360 -34.563 1.700 1.00 66.31 556 PRO A O 1
ATOM 4370 N N . GLY A 1 557 ? -21.677 -35.130 3.845 1.00 74.25 557 GLY A N 1
ATOM 4371 C CA . GLY A 1 557 ? -20.340 -35.690 4.077 1.00 74.25 557 GLY A CA 1
ATOM 4372 C C . GLY A 1 557 ? -19.325 -34.702 4.666 1.00 74.25 557 GLY A C 1
ATOM 4373 O O . GLY A 1 557 ? -19.686 -33.705 5.290 1.00 74.25 557 GLY A O 1
ATOM 4374 N N . PHE A 1 558 ? -18.031 -35.007 4.506 1.00 73.50 558 PHE A N 1
ATOM 4375 C CA . PHE A 1 558 ? -16.946 -34.169 5.023 1.00 73.50 558 PHE A CA 1
ATOM 4376 C C . PHE A 1 558 ? -16.823 -32.879 4.207 1.00 73.50 558 PHE A C 1
ATOM 4378 O O . PHE A 1 558 ? -16.585 -32.912 3.000 1.00 73.50 558 PHE A O 1
ATOM 4385 N N . SER A 1 559 ? -16.951 -31.735 4.879 1.00 79.56 559 SER A N 1
ATOM 4386 C CA . SER A 1 559 ? -16.770 -30.417 4.278 1.00 79.56 559 SER A CA 1
ATOM 4387 C C . SER A 1 559 ? -15.619 -29.688 4.954 1.00 79.56 559 SER A C 1
ATOM 4389 O O . SER A 1 559 ? -15.651 -29.471 6.164 1.00 79.56 559 SER A O 1
ATOM 4391 N N . PHE A 1 560 ? -14.652 -29.218 4.161 1.00 80.06 560 PHE A N 1
ATOM 4392 C CA . PHE A 1 560 ? -13.593 -28.314 4.629 1.00 80.06 560 PHE A CA 1
ATOM 4393 C C . PHE A 1 560 ? -14.144 -27.018 5.238 1.00 80.06 560 PHE A C 1
ATOM 4395 O O . PHE A 1 560 ? -13.481 -26.379 6.043 1.00 80.06 560 PHE A O 1
ATOM 4402 N N . ARG A 1 561 ? -15.372 -26.625 4.884 1.00 81.75 561 ARG A N 1
ATOM 4403 C CA . ARG A 1 561 ? -16.019 -25.439 5.452 1.00 81.75 561 ARG A CA 1
ATOM 4404 C C . ARG A 1 561 ? -16.500 -25.669 6.891 1.00 81.75 561 ARG A C 1
ATOM 4406 O O . ARG A 1 561 ? -16.502 -24.733 7.683 1.00 81.75 561 ARG A O 1
ATOM 4413 N N . ARG A 1 562 ? -16.914 -26.902 7.217 1.00 81.31 562 ARG A N 1
ATOM 4414 C CA . ARG A 1 562 ? -17.472 -27.318 8.519 1.00 81.31 562 ARG A CA 1
ATOM 4415 C C . ARG A 1 562 ? -16.984 -28.724 8.903 1.00 81.31 562 ARG A C 1
ATOM 4417 O O . ARG A 1 562 ? -17.757 -29.690 8.843 1.00 81.31 562 ARG A O 1
ATOM 4424 N N . PRO A 1 563 ? -15.705 -28.855 9.304 1.00 85.44 563 PRO A N 1
ATOM 4425 C CA . PRO A 1 563 ? -15.087 -30.151 9.593 1.00 85.44 563 PRO A CA 1
ATOM 4426 C C . PRO A 1 563 ? -15.722 -30.858 10.799 1.00 85.44 563 PRO A C 1
ATOM 4428 O O . PRO A 1 563 ? -15.713 -32.082 10.874 1.00 85.44 563 PRO A O 1
ATOM 4431 N N . PHE A 1 564 ? -16.310 -30.093 11.722 1.00 87.69 564 PHE A N 1
ATOM 4432 C CA . PHE A 1 564 ? -16.913 -30.589 12.960 1.00 87.69 564 PHE A CA 1
ATOM 4433 C C . PHE A 1 564 ? -18.430 -30.832 12.863 1.00 87.69 564 PHE A C 1
ATOM 4435 O O . PHE A 1 564 ? -19.049 -31.170 13.869 1.00 87.69 564 PHE A O 1
ATOM 4442 N N . SER A 1 565 ? -19.026 -30.738 11.667 1.00 84.50 565 SER A N 1
ATOM 4443 C CA . SER A 1 565 ? -20.466 -30.976 11.448 1.00 84.50 565 SER A CA 1
ATOM 4444 C C . SER A 1 565 ? -21.017 -32.329 11.940 1.00 84.50 565 SER A C 1
ATOM 4446 O O . SER A 1 565 ? -22.180 -32.362 12.358 1.00 84.50 565 SER A O 1
ATOM 4448 N N . PRO A 1 566 ? -20.242 -33.439 11.991 1.00 85.69 566 PRO A N 1
ATOM 4449 C CA . PRO A 1 566 ? -20.734 -34.696 12.560 1.00 85.69 566 PRO A CA 1
ATOM 4450 C C . PRO A 1 566 ? -21.036 -34.632 14.065 1.00 85.69 566 PRO A C 1
ATOM 4452 O O . PRO A 1 566 ? -21.838 -35.425 14.550 1.00 85.69 566 PRO A O 1
ATOM 4455 N N . LEU A 1 567 ? -20.431 -33.693 14.808 1.00 85.00 567 LEU A N 1
ATOM 4456 C CA . LEU A 1 567 ? -20.604 -33.561 16.263 1.00 85.00 567 LEU A CA 1
ATOM 4457 C C . LEU A 1 567 ? -21.972 -32.975 16.661 1.00 85.00 567 LEU A C 1
ATOM 4459 O O . LEU A 1 567 ? -22.329 -32.969 17.840 1.00 85.00 567 LEU A O 1
ATOM 4463 N N . GLY A 1 568 ? -22.751 -32.495 15.687 1.00 83.88 568 GLY A N 1
ATOM 4464 C CA . GLY A 1 568 ? -24.060 -31.891 15.912 1.00 83.88 568 GLY A CA 1
ATOM 4465 C C . GLY A 1 568 ? -23.987 -30.475 16.492 1.00 83.88 568 GLY A C 1
ATOM 4466 O O . GLY A 1 568 ? -22.929 -29.986 16.884 1.00 83.88 568 GLY A O 1
ATOM 4467 N N . TRP A 1 569 ? -25.145 -29.815 16.572 1.00 82.31 569 TRP A N 1
ATOM 4468 C CA . TRP A 1 569 ? -25.251 -28.374 16.845 1.00 82.31 569 TRP A CA 1
ATOM 4469 C C . TRP A 1 569 ? -24.648 -27.931 18.188 1.00 82.31 569 TRP A C 1
ATOM 4471 O O . TRP A 1 569 ? -24.169 -26.808 18.310 1.00 82.31 569 TRP A O 1
ATOM 4481 N N . ARG A 1 570 ? -24.647 -28.804 19.204 1.00 83.00 570 ARG A N 1
ATOM 4482 C CA . ARG A 1 570 ? -24.178 -28.456 20.553 1.00 83.00 570 ARG A CA 1
ATOM 4483 C C . ARG A 1 570 ? -22.652 -28.514 20.682 1.00 83.00 570 ARG A C 1
ATOM 4485 O O . ARG A 1 570 ? -22.048 -27.640 21.310 1.00 83.00 570 ARG A O 1
ATOM 4492 N N . TYR A 1 571 ? -22.028 -29.535 20.094 1.00 87.69 571 TYR A N 1
ATOM 4493 C CA . TYR A 1 571 ? -20.595 -29.811 20.246 1.00 87.69 571 TYR A CA 1
ATOM 4494 C C . TYR A 1 571 ? -19.743 -29.271 19.097 1.00 87.69 571 TYR A C 1
ATOM 4496 O O . TYR A 1 571 ? -18.590 -28.920 19.335 1.00 87.69 571 TYR A O 1
ATOM 4504 N N . GLU A 1 572 ? -20.293 -29.125 17.889 1.00 88.25 572 GLU A N 1
ATOM 4505 C CA . GLU A 1 572 ? -19.573 -28.560 16.741 1.00 88.25 572 GLU A CA 1
ATOM 4506 C C . GLU A 1 572 ? -18.971 -27.173 17.025 1.00 88.25 572 GLU A C 1
ATOM 4508 O O . GLU A 1 572 ? -17.768 -26.997 16.818 1.00 88.25 572 GLU A O 1
ATOM 4513 N N . PRO A 1 573 ? -19.719 -26.191 17.563 1.00 87.75 573 PRO A N 1
ATOM 4514 C CA . PRO A 1 573 ? -19.154 -24.864 17.752 1.00 87.75 573 PRO A CA 1
ATOM 4515 C C . PRO A 1 573 ? -18.207 -24.813 18.967 1.00 87.75 573 PRO A C 1
ATOM 4517 O O . PRO A 1 573 ? -17.353 -23.939 19.045 1.00 87.75 573 PRO A O 1
ATOM 4520 N N . LEU A 1 574 ? -18.306 -25.766 19.912 1.00 90.00 574 LEU A N 1
ATOM 4521 C CA . LEU A 1 574 ? -17.339 -25.906 21.013 1.00 90.00 574 LEU A CA 1
ATOM 4522 C C . LEU A 1 574 ? -16.017 -26.462 20.479 1.00 90.00 574 LEU A C 1
ATOM 4524 O O . LEU A 1 574 ? -14.957 -25.966 20.846 1.00 90.00 574 LEU A O 1
ATOM 4528 N N . ALA A 1 575 ? -16.081 -27.457 19.591 1.00 89.88 575 ALA A N 1
ATOM 4529 C CA . ALA A 1 575 ? -14.906 -27.980 18.907 1.00 89.88 575 ALA A CA 1
ATOM 4530 C C . ALA A 1 575 ? -14.205 -26.882 18.094 1.00 89.88 575 ALA A C 1
ATOM 4532 O O . ALA A 1 575 ? -12.983 -26.811 18.118 1.00 89.88 575 ALA A O 1
ATOM 4533 N N . ALA A 1 576 ? -14.959 -25.981 17.457 1.00 89.75 576 ALA A N 1
ATOM 4534 C CA . ALA A 1 576 ? -14.394 -24.822 16.768 1.00 89.75 576 ALA A CA 1
ATOM 4535 C C . ALA A 1 576 ? -13.700 -23.829 17.720 1.00 89.75 576 ALA A C 1
ATOM 4537 O O . ALA A 1 576 ? -12.552 -23.468 17.471 1.00 89.75 576 ALA A O 1
ATOM 4538 N N . ASP A 1 577 ? -14.336 -23.449 18.838 1.00 88.62 577 ASP A N 1
ATOM 4539 C CA . ASP A 1 577 ? -13.720 -22.562 19.842 1.00 88.62 577 ASP A CA 1
ATOM 4540 C C . ASP A 1 577 ? -12.426 -23.178 20.421 1.00 88.62 577 ASP A C 1
ATOM 4542 O O . ASP A 1 577 ? -11.395 -22.510 20.523 1.00 88.62 577 ASP A O 1
ATOM 4546 N N . LEU A 1 578 ? -12.449 -24.474 20.759 1.00 91.25 578 LEU A N 1
ATOM 4547 C CA . LEU A 1 578 ? -11.273 -25.206 21.243 1.00 91.25 578 LEU A CA 1
ATOM 4548 C C . LEU A 1 578 ? -10.195 -25.340 20.167 1.00 91.25 578 LEU A C 1
ATOM 4550 O O . LEU A 1 578 ? -9.011 -25.273 20.485 1.00 91.25 578 LEU A O 1
ATOM 4554 N N . PHE A 1 579 ? -10.583 -25.500 18.903 1.00 91.88 579 PHE A N 1
ATOM 4555 C CA . PHE A 1 579 ? -9.655 -25.561 17.781 1.00 91.88 579 PHE A CA 1
ATOM 4556 C C . PHE A 1 579 ? -8.935 -24.226 17.569 1.00 91.88 579 PHE A C 1
ATOM 4558 O O . PHE A 1 579 ? -7.732 -24.229 17.314 1.00 91.88 579 PHE A O 1
ATOM 4565 N N . VAL A 1 580 ? -9.614 -23.088 17.767 1.00 88.94 580 VAL A N 1
ATOM 4566 C CA . VAL A 1 580 ? -8.965 -21.766 17.785 1.00 88.94 580 VAL A CA 1
ATOM 4567 C C . VAL A 1 580 ? -7.946 -21.684 18.919 1.00 88.94 580 VAL A C 1
ATOM 4569 O O . VAL A 1 580 ? -6.787 -21.358 18.663 1.00 88.94 580 VAL A O 1
ATOM 4572 N N . ILE A 1 581 ? -8.333 -22.047 20.147 1.00 88.00 581 ILE A N 1
ATOM 4573 C CA . ILE A 1 581 ? -7.432 -22.023 21.312 1.00 88.00 581 ILE A CA 1
ATOM 4574 C C . ILE A 1 581 ? -6.220 -22.931 21.080 1.00 88.00 581 ILE A C 1
ATOM 4576 O O . ILE A 1 581 ? -5.090 -22.491 21.260 1.00 88.00 581 ILE A O 1
ATOM 4580 N N . LEU A 1 582 ? -6.436 -24.165 20.622 1.00 85.88 582 LEU A N 1
ATOM 4581 C CA . LEU A 1 582 ? -5.371 -25.117 20.314 1.00 85.88 582 LEU A CA 1
ATOM 4582 C C . LEU A 1 582 ? -4.450 -24.589 19.213 1.00 85.88 582 LEU A C 1
ATOM 4584 O O . LEU A 1 582 ? -3.236 -24.672 19.357 1.00 85.88 582 LEU A O 1
ATOM 4588 N N . SER A 1 583 ? -5.003 -24.022 18.137 1.00 83.88 583 SER A N 1
ATOM 4589 C CA . SER A 1 583 ? -4.200 -23.456 17.049 1.00 83.88 583 SER A CA 1
ATOM 4590 C C . SER A 1 583 ? -3.325 -22.297 17.531 1.00 83.88 583 SER A C 1
ATOM 4592 O O . SER A 1 583 ? -2.153 -22.233 17.175 1.00 83.88 583 SER A O 1
ATOM 4594 N N . LEU A 1 584 ? -3.855 -21.441 18.410 1.00 77.31 584 LEU A N 1
ATOM 4595 C CA . LEU A 1 584 ? -3.128 -20.325 19.008 1.00 77.31 584 LEU A CA 1
ATOM 4596 C C . LEU A 1 584 ? -2.054 -20.813 19.989 1.00 77.31 584 LEU A C 1
ATOM 4598 O O . LEU A 1 584 ? -0.932 -20.322 19.966 1.00 77.31 584 LEU A O 1
ATOM 4602 N N . VAL A 1 585 ? -2.363 -21.819 20.810 1.00 75.00 585 VAL A N 1
ATOM 4603 C CA . VAL A 1 585 ? -1.392 -22.451 21.710 1.00 75.00 585 VAL A CA 1
ATOM 4604 C C . VAL A 1 585 ? -0.276 -23.108 20.907 1.00 75.00 585 VAL A C 1
ATOM 4606 O O . VAL A 1 585 ? 0.883 -22.858 21.208 1.00 75.00 585 VAL A O 1
ATOM 4609 N N . LEU A 1 586 ? -0.578 -23.882 19.863 1.00 71.62 586 LEU A N 1
ATOM 4610 C CA . LEU A 1 586 ? 0.431 -24.502 18.995 1.00 71.62 586 LEU A CA 1
ATOM 4611 C C . LEU A 1 586 ? 1.310 -23.457 18.297 1.00 71.62 586 LEU A C 1
ATOM 4613 O O . LEU A 1 586 ? 2.516 -23.662 18.170 1.00 71.62 586 LEU A O 1
ATOM 4617 N N . LEU A 1 587 ? 0.718 -22.331 17.890 1.00 69.44 587 LEU A N 1
ATOM 4618 C CA . LEU A 1 587 ? 1.438 -21.206 17.303 1.00 69.44 587 LEU A CA 1
ATOM 4619 C C . LEU A 1 587 ? 2.409 -20.558 18.306 1.00 69.44 587 LEU A C 1
ATOM 4621 O O . LEU A 1 587 ? 3.540 -20.246 17.942 1.00 69.44 587 LEU A O 1
ATOM 4625 N N . LEU A 1 588 ? 1.960 -20.357 19.550 1.00 60.22 588 LEU A N 1
ATOM 4626 C CA . LEU A 1 588 ? 2.684 -19.617 20.590 1.00 60.22 588 LEU A CA 1
ATOM 4627 C C . LEU A 1 588 ? 3.697 -20.464 21.365 1.00 60.22 588 LEU A C 1
ATOM 4629 O O . LEU A 1 588 ? 4.749 -19.964 21.742 1.00 60.22 588 LEU A O 1
ATOM 4633 N N . THR A 1 589 ? 3.374 -21.725 21.649 1.00 57.00 589 THR A N 1
ATOM 4634 C CA . THR A 1 589 ? 4.140 -22.545 22.600 1.00 57.00 589 THR A CA 1
ATOM 4635 C C . THR A 1 589 ? 5.268 -23.340 21.972 1.00 57.00 589 THR A C 1
ATOM 4637 O O . THR A 1 589 ? 6.108 -23.794 22.737 1.00 57.00 589 THR A O 1
ATOM 4640 N N . ARG A 1 590 ? 5.304 -23.526 20.635 1.00 53.31 590 ARG A N 1
ATOM 4641 C CA . ARG A 1 590 ? 6.356 -24.292 19.918 1.00 53.31 590 ARG A CA 1
ATOM 4642 C C . ARG A 1 590 ? 6.894 -25.457 20.773 1.00 53.31 590 ARG A C 1
ATOM 4644 O O . ARG A 1 590 ? 8.092 -25.584 20.997 1.00 53.31 590 ARG A O 1
ATOM 4651 N N . VAL A 1 591 ? 5.978 -26.270 21.310 1.00 40.25 591 VAL A N 1
ATOM 4652 C CA . VAL A 1 591 ? 6.315 -27.386 22.206 1.00 40.25 591 VAL A CA 1
ATOM 4653 C C . VAL A 1 591 ? 7.271 -28.326 21.473 1.00 40.25 591 VAL A C 1
ATOM 4655 O O . VAL A 1 591 ? 7.098 -28.552 20.275 1.00 40.25 591 VAL A O 1
ATOM 4658 N N . GLN A 1 592 ? 8.207 -28.926 22.209 1.00 36.69 592 GLN A N 1
ATOM 4659 C CA . GLN A 1 592 ? 9.146 -30.004 21.838 1.00 36.69 592 GLN A CA 1
ATOM 4660 C C . GLN A 1 592 ? 8.592 -31.099 20.889 1.00 36.69 592 GLN A C 1
ATOM 4662 O O . GLN A 1 592 ? 9.352 -31.817 20.253 1.00 36.69 592 GLN A O 1
ATOM 4667 N N . ILE A 1 593 ? 7.273 -31.224 20.711 1.00 34.16 593 ILE A N 1
ATOM 4668 C CA . ILE A 1 593 ? 6.633 -32.079 19.693 1.00 34.16 593 ILE A CA 1
ATOM 4669 C C . ILE A 1 593 ? 6.972 -31.617 18.258 1.00 34.16 593 ILE A C 1
ATOM 4671 O O . ILE A 1 593 ? 7.066 -32.442 17.351 1.00 34.16 593 ILE A O 1
ATOM 4675 N N . GLY A 1 594 ? 7.224 -30.320 18.047 1.00 37.47 594 GLY A N 1
ATOM 4676 C CA . GLY A 1 594 ? 7.780 -29.800 16.795 1.00 37.47 594 GLY A CA 1
ATOM 4677 C C . GLY A 1 594 ? 9.221 -30.261 16.551 1.00 37.47 594 GLY A C 1
ATOM 4678 O O . GLY A 1 594 ? 9.578 -30.558 15.418 1.00 37.47 594 GLY A O 1
ATOM 4679 N N . GLU A 1 595 ? 10.035 -30.419 17.594 1.00 36.06 595 GLU A N 1
ATOM 4680 C CA . GLU A 1 595 ? 11.402 -30.942 17.445 1.00 36.06 595 GLU A CA 1
ATOM 4681 C C . GLU A 1 595 ? 11.397 -32.412 16.986 1.00 36.06 595 GLU A C 1
ATOM 4683 O O . GLU A 1 595 ? 12.229 -32.809 16.175 1.00 36.06 595 GLU A O 1
ATOM 4688 N N . TYR A 1 596 ? 10.405 -33.210 17.399 1.00 35.59 596 TYR A N 1
ATOM 4689 C CA . TYR A 1 596 ? 10.268 -34.604 16.951 1.00 35.59 596 TYR A CA 1
ATOM 4690 C C . TYR A 1 596 ? 9.704 -34.765 15.533 1.00 35.59 596 TYR A C 1
ATOM 4692 O O . TYR A 1 596 ? 10.003 -35.763 14.879 1.00 35.59 596 TYR A O 1
ATOM 4700 N N . LEU A 1 597 ? 8.915 -33.808 15.033 1.00 34.00 597 LEU A N 1
ATOM 4701 C CA . LEU A 1 597 ? 8.379 -33.860 13.666 1.00 34.00 597 LEU A CA 1
ATOM 4702 C C . LEU A 1 597 ? 9.314 -33.244 12.608 1.00 34.00 597 LEU A C 1
ATOM 4704 O O . LEU A 1 597 ? 9.067 -33.432 11.417 1.00 34.00 597 LEU A O 1
ATOM 4708 N N . PHE A 1 598 ? 10.365 -32.519 13.017 1.00 42.19 598 PHE A N 1
ATOM 4709 C CA . PHE A 1 598 ? 11.166 -31.668 12.122 1.00 42.19 598 PHE A CA 1
ATOM 4710 C C . PHE A 1 598 ? 12.699 -31.785 12.300 1.00 42.19 598 PHE A C 1
ATOM 4712 O O . PHE A 1 598 ? 13.424 -30.840 11.992 1.00 42.19 598 PHE A O 1
ATOM 4719 N N . THR A 1 599 ? 13.227 -32.936 12.737 1.00 33.03 599 THR A N 1
ATOM 4720 C CA . THR A 1 599 ? 14.684 -33.206 12.741 1.00 33.03 599 THR A CA 1
ATOM 4721 C C . THR A 1 599 ? 15.186 -33.784 11.410 1.00 33.03 599 THR A C 1
ATOM 4723 O O . THR A 1 599 ? 14.595 -34.701 10.841 1.00 33.03 599 THR A O 1
ATOM 4726 N N . THR A 1 600 ? 16.324 -33.281 10.919 1.00 38.34 600 THR A N 1
ATOM 4727 C CA . THR A 1 600 ? 17.198 -33.979 9.957 1.00 38.34 600 THR A CA 1
ATOM 4728 C C . THR A 1 600 ? 18.061 -35.026 10.673 1.00 38.34 600 THR A C 1
ATOM 4730 O O . THR A 1 600 ? 18.324 -34.934 11.872 1.00 38.34 600 THR A O 1
ATOM 4733 N N . SER A 1 601 ? 18.548 -36.022 9.927 1.00 31.72 601 SER A N 1
ATOM 4734 C CA . SER A 1 601 ? 19.258 -37.220 10.410 1.00 31.72 601 SER A CA 1
ATOM 4735 C C . SER A 1 601 ? 20.632 -36.997 11.074 1.00 31.72 601 SER A C 1
ATOM 4737 O O . SER A 1 601 ? 21.366 -37.966 11.254 1.00 31.72 601 SER A O 1
ATOM 4739 N N . SER A 1 602 ? 21.026 -35.766 11.413 1.00 34.25 602 SER A N 1
ATOM 4740 C CA . SER A 1 602 ? 22.378 -35.441 11.906 1.00 34.25 602 SER A CA 1
ATOM 4741 C C . SER A 1 602 ? 22.468 -34.910 13.345 1.00 34.25 602 SER A C 1
ATOM 4743 O O . SER A 1 602 ? 23.577 -34.679 13.819 1.00 34.25 602 SER A O 1
ATOM 4745 N N . GLY A 1 603 ? 21.357 -34.796 14.083 1.00 33.03 603 GLY A N 1
ATOM 4746 C CA . GLY A 1 603 ? 21.350 -34.880 15.555 1.00 33.03 603 GLY A CA 1
ATOM 4747 C C . GLY A 1 603 ? 22.349 -34.017 16.348 1.00 33.03 603 GLY A C 1
ATOM 4748 O O . GLY A 1 603 ? 22.907 -34.511 17.329 1.00 33.03 603 GLY A O 1
ATOM 4749 N N . ARG A 1 604 ? 22.592 -32.750 15.983 1.00 23.48 604 ARG A N 1
ATOM 4750 C CA . ARG A 1 604 ? 23.348 -31.811 16.838 1.00 23.48 604 ARG A CA 1
ATOM 4751 C C . ARG A 1 604 ? 22.679 -30.436 16.922 1.00 23.48 604 ARG A C 1
ATOM 4753 O O . ARG A 1 604 ? 22.301 -29.866 15.906 1.00 23.48 604 ARG A O 1
ATOM 4760 N N . PHE A 1 605 ? 22.551 -29.948 18.158 1.00 28.98 605 PHE A N 1
ATOM 4761 C CA . PHE A 1 605 ? 21.959 -28.668 18.557 1.00 28.98 605 PHE A CA 1
ATOM 4762 C C . PHE A 1 605 ? 22.954 -27.505 18.418 1.00 28.98 605 PHE A C 1
ATOM 4764 O O . PHE A 1 605 ? 24.133 -27.670 1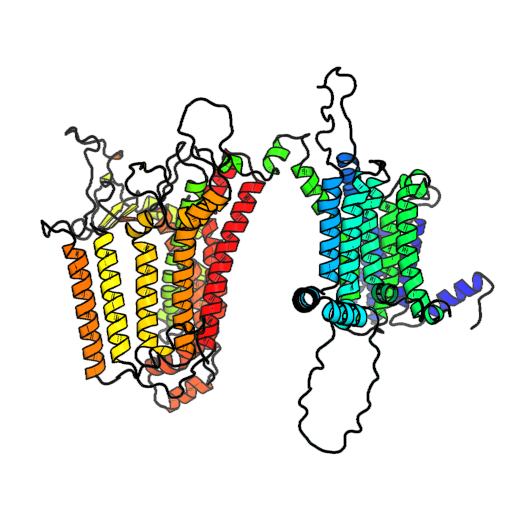8.731 1.00 28.98 605 PHE A O 1
ATOM 4771 N N . SER A 1 606 ? 22.455 -26.315 18.066 1.00 25.62 606 SER A N 1
ATOM 4772 C CA . SER A 1 606 ? 23.081 -25.048 18.465 1.00 25.62 606 SER A CA 1
ATOM 4773 C C . SER A 1 606 ? 22.425 -24.594 19.778 1.00 25.62 606 SER A C 1
ATOM 4775 O O . SER A 1 606 ? 21.204 -24.414 19.796 1.00 25.62 606 SER A O 1
ATOM 4777 N N . PRO A 1 607 ? 23.168 -24.482 20.893 1.00 24.69 607 PRO A N 1
ATOM 4778 C CA . PRO A 1 607 ? 22.624 -24.030 22.163 1.00 24.69 607 PRO A CA 1
ATOM 4779 C C . PRO A 1 607 ? 22.531 -22.501 22.153 1.00 24.69 607 PRO A C 1
ATOM 4781 O O . PRO A 1 607 ? 23.542 -21.806 22.141 1.00 24.69 607 PRO A O 1
ATOM 4784 N N . GLY A 1 608 ? 21.309 -21.982 22.167 1.00 25.64 608 GLY A N 1
ATOM 4785 C CA . GLY A 1 608 ? 21.042 -20.552 22.242 1.00 25.64 608 GLY A CA 1
ATOM 4786 C C . GLY A 1 608 ? 19.606 -20.322 22.677 1.00 25.64 608 GLY A C 1
ATOM 4787 O O . GLY A 1 608 ? 18.666 -20.623 21.950 1.00 25.64 608 GLY A O 1
ATOM 4788 N N . VAL A 1 609 ? 19.459 -19.853 23.910 1.00 26.38 609 VAL A N 1
ATOM 4789 C CA . VAL A 1 609 ? 18.217 -19.389 24.524 1.00 26.38 609 VAL A CA 1
ATOM 4790 C C . VAL A 1 609 ? 17.544 -18.372 23.595 1.00 26.38 609 VAL A C 1
ATOM 4792 O O . VAL A 1 609 ? 18.164 -17.381 23.242 1.00 26.38 609 VAL A O 1
ATOM 4795 N N . ILE A 1 610 ? 16.288 -18.639 23.220 1.00 31.64 610 ILE A N 1
ATOM 4796 C CA . ILE A 1 610 ? 15.351 -17.709 22.564 1.00 31.64 610 ILE A CA 1
ATOM 4797 C C . ILE A 1 610 ? 15.962 -16.962 21.356 1.00 31.64 610 ILE A C 1
ATOM 4799 O O . ILE A 1 610 ? 16.311 -15.791 21.457 1.00 31.64 610 ILE A O 1
ATOM 4803 N N . SER A 1 611 ? 15.996 -17.590 20.175 1.00 33.47 611 SER A N 1
ATOM 4804 C CA . SER A 1 611 ? 16.072 -16.858 18.900 1.00 33.47 611 SER A CA 1
ATOM 4805 C C . SER A 1 611 ? 14.717 -16.862 18.171 1.00 33.47 611 SER A C 1
ATOM 4807 O O . SER A 1 611 ? 14.277 -17.843 17.574 1.00 33.47 611 SER A O 1
ATOM 4809 N N . SER A 1 612 ? 14.028 -15.733 18.361 1.00 36.28 612 SER A N 1
ATOM 4810 C CA . SER A 1 612 ? 13.246 -14.947 17.391 1.00 36.28 612 SER A CA 1
ATOM 4811 C C . SER A 1 612 ? 12.204 -15.611 16.464 1.00 36.28 612 SER A C 1
ATOM 4813 O O . SER A 1 612 ? 12.468 -16.087 15.371 1.00 36.28 612 SER A O 1
ATOM 4815 N N . ASP A 1 613 ? 10.946 -15.396 16.861 1.00 44.25 613 ASP A N 1
ATOM 4816 C CA . ASP A 1 613 ? 9.762 -15.055 16.059 1.00 44.25 613 ASP A CA 1
ATOM 4817 C C . ASP A 1 613 ? 9.228 -15.989 14.963 1.00 44.25 613 ASP A C 1
ATOM 4819 O O . ASP A 1 613 ? 9.847 -16.310 13.951 1.00 44.25 613 ASP A O 1
ATOM 4823 N N . LEU A 1 614 ? 7.917 -16.232 15.074 1.00 39.09 614 LEU A N 1
ATOM 4824 C CA . LEU A 1 614 ? 7.044 -16.795 14.043 1.00 39.09 614 LEU A CA 1
ATOM 4825 C C . LEU A 1 614 ? 7.292 -16.205 12.642 1.00 39.09 614 LEU A C 1
ATOM 4827 O O . LEU A 1 614 ? 7.175 -16.926 11.659 1.00 39.09 614 LEU A O 1
ATOM 4831 N N . PHE A 1 615 ? 7.633 -14.915 12.567 1.00 38.97 615 PHE A N 1
ATOM 4832 C CA . PHE A 1 615 ? 7.924 -14.180 11.337 1.00 38.97 615 PHE A CA 1
ATOM 4833 C C . PHE A 1 615 ? 9.242 -14.604 10.680 1.00 38.97 615 PHE A C 1
ATOM 4835 O O . PHE A 1 615 ? 9.263 -14.818 9.473 1.00 38.97 615 PHE A O 1
ATOM 4842 N N . GLU A 1 616 ? 10.321 -14.772 11.453 1.00 44.31 616 GLU A N 1
ATOM 4843 C CA . GLU A 1 616 ? 11.585 -15.295 10.921 1.00 44.31 616 GLU A CA 1
ATOM 4844 C C . GLU A 1 616 ? 11.346 -16.672 10.355 1.00 44.31 616 GLU A C 1
ATOM 4846 O O . GLU A 1 616 ? 11.620 -16.918 9.194 1.00 44.31 616 GLU A O 1
ATOM 4851 N N . ALA A 1 617 ? 10.678 -17.528 11.110 1.00 44.12 617 ALA A N 1
ATOM 4852 C CA . ALA A 1 617 ? 10.406 -18.850 10.619 1.00 44.12 617 ALA A CA 1
ATOM 4853 C C . ALA A 1 617 ? 9.431 -18.825 9.406 1.00 44.12 617 ALA A C 1
ATOM 4855 O O . ALA A 1 617 ? 9.645 -19.593 8.488 1.00 44.12 617 ALA A O 1
ATOM 4856 N N . LEU A 1 618 ? 8.430 -17.932 9.309 1.00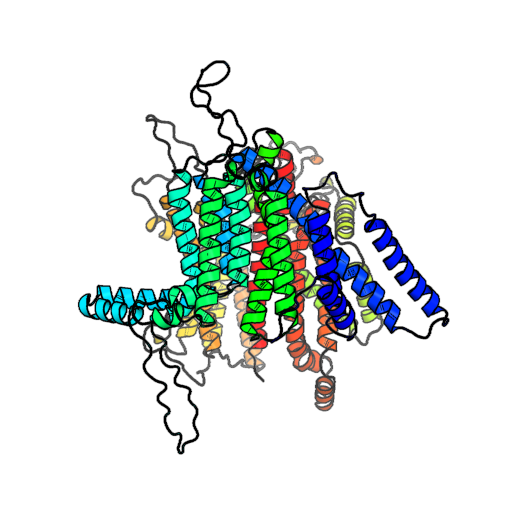 39.66 618 LEU A N 1
ATOM 4857 C CA . LEU A 1 618 ? 7.529 -17.807 8.137 1.00 39.66 618 LEU A CA 1
ATOM 4858 C C . LEU A 1 618 ? 8.228 -17.304 6.858 1.00 39.66 618 LEU A C 1
ATOM 4860 O O . LEU A 1 618 ? 7.819 -17.671 5.755 1.00 39.66 618 LEU A O 1
ATOM 4864 N N . PHE A 1 619 ? 9.233 -16.435 7.005 1.00 41.12 619 PHE A N 1
ATOM 4865 C CA . PHE A 1 619 ? 9.837 -15.683 5.901 1.00 41.12 619 PHE A CA 1
ATOM 4866 C C . PHE A 1 619 ? 11.328 -15.974 5.669 1.00 41.12 619 PHE A C 1
ATOM 4868 O O . PHE A 1 619 ? 11.860 -15.521 4.661 1.00 41.12 619 PHE A O 1
ATOM 4875 N N . TYR A 1 620 ? 11.989 -16.781 6.506 1.00 42.19 620 TYR A N 1
ATOM 4876 C CA . TYR A 1 620 ? 13.364 -17.271 6.316 1.00 42.19 620 TYR A CA 1
ATOM 4877 C C . TYR A 1 620 ? 13.627 -17.823 4.900 1.00 42.19 620 TYR A C 1
ATOM 4879 O O . TYR A 1 620 ? 14.644 -17.459 4.316 1.00 42.19 620 TYR A O 1
ATOM 4887 N N . PRO A 1 621 ? 12.709 -18.580 4.256 1.00 37.66 621 PRO A N 1
ATOM 4888 C CA . PRO A 1 621 ? 12.912 -19.006 2.875 1.00 37.66 621 PRO A CA 1
ATOM 4889 C C . PRO A 1 621 ? 12.896 -17.899 1.837 1.00 37.66 621 PRO A C 1
ATOM 4891 O O . PRO A 1 621 ? 13.396 -18.100 0.734 1.00 37.66 621 PRO A O 1
ATOM 4894 N N . PHE A 1 622 ? 12.268 -16.775 2.162 1.00 38.28 622 PHE A N 1
ATOM 4895 C CA . PHE A 1 622 ? 12.124 -15.633 1.273 1.00 38.28 622 PHE A CA 1
ATOM 4896 C C . PHE A 1 622 ? 13.167 -14.543 1.557 1.00 38.28 622 PHE A C 1
ATOM 4898 O O . PHE A 1 622 ? 13.368 -13.691 0.697 1.00 38.28 622 PHE A O 1
ATOM 4905 N N . LEU A 1 623 ? 13.807 -14.556 2.736 1.00 38.81 623 LEU A N 1
ATOM 4906 C CA . LEU A 1 623 ? 14.635 -13.454 3.247 1.00 38.81 623 LEU A CA 1
ATOM 4907 C C . LEU A 1 623 ? 16.022 -13.869 3.780 1.00 38.81 623 LEU A C 1
ATOM 4909 O O . LEU A 1 623 ? 16.789 -12.988 4.146 1.00 38.81 623 LEU A O 1
ATOM 4913 N N . GLY A 1 624 ? 16.359 -15.161 3.870 1.00 34.62 624 GLY A N 1
ATOM 4914 C CA . GLY A 1 624 ? 17.627 -15.615 4.453 1.00 34.62 624 GLY A CA 1
ATOM 4915 C C . GLY A 1 624 ? 18.737 -15.885 3.432 1.00 34.62 624 GLY A C 1
ATOM 4916 O O . GLY A 1 624 ? 18.575 -16.735 2.554 1.00 34.62 624 GLY A O 1
ATOM 4917 N N . SER A 1 625 ? 19.892 -15.238 3.610 1.00 34.97 625 SER A N 1
ATOM 4918 C CA . SER A 1 625 ? 21.196 -15.764 3.197 1.00 34.97 625 SER A CA 1
ATOM 4919 C C . SER A 1 625 ? 21.791 -16.662 4.287 1.00 34.97 625 SER A C 1
ATOM 4921 O O . SER A 1 625 ? 21.607 -16.422 5.480 1.00 34.97 625 SER A O 1
ATOM 4923 N N . LEU A 1 626 ? 22.536 -17.673 3.849 1.00 29.69 626 LEU A N 1
ATOM 4924 C CA . LEU A 1 626 ? 23.272 -18.664 4.639 1.00 29.69 626 LEU A CA 1
ATOM 4925 C C . LEU A 1 626 ? 24.045 -18.090 5.850 1.00 29.69 626 LEU A C 1
ATOM 4927 O O . LEU A 1 626 ? 24.754 -17.097 5.686 1.00 29.69 626 LEU A O 1
ATOM 4931 N N . PRO A 1 627 ? 24.032 -18.754 7.024 1.00 33.41 627 PRO A N 1
ATOM 4932 C CA . PRO A 1 627 ? 25.037 -18.539 8.061 1.00 33.41 627 PRO A CA 1
ATOM 4933 C C . PRO A 1 627 ? 26.318 -19.322 7.727 1.00 33.41 627 PRO A C 1
ATOM 4935 O O . PRO A 1 627 ? 26.295 -20.553 7.641 1.00 33.41 627 PRO A O 1
ATOM 4938 N N . ASP A 1 628 ? 27.438 -18.614 7.579 1.00 31.69 628 ASP A N 1
ATOM 4939 C CA . ASP A 1 628 ? 28.775 -19.205 7.495 1.00 31.69 628 ASP A CA 1
ATOM 4940 C C . ASP A 1 628 ? 29.281 -19.601 8.886 1.00 31.69 628 ASP A C 1
ATOM 4942 O O . ASP A 1 628 ? 29.298 -18.796 9.818 1.00 31.69 628 ASP A O 1
ATOM 4946 N N . GLY A 1 629 ? 29.733 -20.849 9.024 1.00 30.70 629 GLY A N 1
ATOM 4947 C CA . GLY A 1 629 ? 30.293 -21.328 10.285 1.00 30.70 629 GLY A CA 1
ATOM 4948 C C . GLY A 1 629 ? 30.657 -22.807 10.352 1.00 30.70 629 GLY A C 1
ATOM 4949 O O . GLY A 1 629 ? 30.463 -23.420 11.394 1.00 30.70 629 GLY A O 1
ATOM 4950 N N . LEU A 1 630 ? 31.193 -23.400 9.280 1.00 25.75 630 LEU A N 1
ATOM 4951 C CA . LEU A 1 630 ? 32.019 -24.607 9.400 1.00 25.75 630 LEU A CA 1
ATOM 4952 C C . LEU A 1 630 ? 33.111 -24.585 8.334 1.00 25.75 630 LEU A C 1
ATOM 4954 O O . LEU A 1 630 ? 32.908 -24.923 7.171 1.00 25.75 630 LEU A O 1
ATOM 4958 N N . THR A 1 631 ? 34.305 -24.184 8.756 1.00 32.44 631 THR A N 1
ATOM 4959 C CA . THR A 1 631 ? 35.532 -24.561 8.067 1.00 32.44 631 THR A CA 1
ATOM 4960 C C . THR A 1 631 ? 35.631 -26.088 8.073 1.00 32.44 631 THR A C 1
ATOM 4962 O O . THR A 1 631 ? 35.637 -26.700 9.136 1.00 32.44 631 THR A O 1
ATOM 4965 N N . THR A 1 632 ? 35.671 -26.723 6.899 1.00 29.20 632 THR A N 1
ATOM 4966 C CA . THR A 1 632 ? 36.631 -27.788 6.535 1.00 29.20 632 THR A CA 1
ATOM 4967 C C . THR A 1 632 ? 36.376 -28.328 5.116 1.00 29.20 632 THR A C 1
ATOM 4969 O O . THR A 1 632 ? 35.313 -28.851 4.815 1.00 29.20 632 THR A O 1
ATOM 4972 N N . ILE A 1 633 ? 37.414 -28.189 4.279 1.00 36.94 633 ILE A N 1
ATOM 4973 C CA . ILE A 1 633 ? 37.943 -29.170 3.313 1.00 36.94 633 ILE A CA 1
ATOM 4974 C C . ILE A 1 633 ? 36.913 -29.821 2.371 1.00 36.94 633 ILE A C 1
ATOM 4976 O O . ILE A 1 633 ? 36.488 -30.941 2.605 1.00 36.94 633 ILE A O 1
ATOM 4980 N N . ASP A 1 634 ? 36.530 -29.104 1.312 1.00 29.05 634 ASP A N 1
ATOM 4981 C CA . ASP A 1 634 ? 36.356 -29.601 -0.070 1.00 29.05 634 ASP A CA 1
ATOM 4982 C C . ASP A 1 634 ? 35.496 -28.592 -0.844 1.00 29.05 634 ASP A C 1
ATOM 4984 O O . ASP A 1 634 ? 34.330 -28.372 -0.532 1.00 29.05 634 ASP A O 1
ATOM 4988 N N . GLY A 1 635 ? 36.085 -27.923 -1.840 1.00 30.00 635 GLY A N 1
ATOM 4989 C CA . GLY A 1 635 ? 35.513 -26.764 -2.537 1.00 30.00 635 GLY A CA 1
ATOM 4990 C C . GLY A 1 635 ? 34.226 -27.021 -3.334 1.00 30.00 635 GLY A C 1
ATOM 4991 O O . GLY A 1 635 ? 34.250 -27.025 -4.563 1.00 30.00 635 GLY A O 1
ATOM 4992 N N . LYS A 1 636 ? 33.084 -27.151 -2.652 1.00 30.36 636 LYS A N 1
ATOM 4993 C CA . LYS A 1 636 ? 31.734 -27.051 -3.225 1.00 30.36 636 LYS A CA 1
ATOM 4994 C C . LYS A 1 636 ? 30.913 -26.030 -2.435 1.00 30.36 636 LYS A C 1
ATOM 4996 O O . LYS A 1 636 ? 30.845 -26.084 -1.213 1.00 30.36 636 LYS A O 1
ATOM 5001 N N . SER A 1 637 ? 30.317 -25.081 -3.151 1.00 28.61 637 SER A N 1
ATOM 5002 C CA . SER A 1 637 ? 29.485 -24.001 -2.620 1.00 28.61 637 SER A CA 1
ATOM 5003 C C . SER A 1 637 ? 28.227 -24.537 -1.928 1.00 28.61 637 SER A C 1
ATOM 5005 O O . SER A 1 637 ? 27.404 -25.210 -2.548 1.00 28.61 637 SER A O 1
ATOM 5007 N N . ASN A 1 638 ? 28.039 -24.189 -0.652 1.00 31.38 638 ASN A N 1
ATOM 5008 C CA . ASN A 1 638 ? 26.765 -24.371 0.040 1.00 31.38 638 ASN A CA 1
ATOM 5009 C C . ASN A 1 638 ? 25.779 -23.308 -0.454 1.00 31.38 638 ASN A C 1
ATOM 5011 O O . ASN A 1 638 ? 25.631 -22.250 0.140 1.00 31.38 638 ASN A O 1
ATOM 5015 N N . VAL A 1 639 ? 25.096 -23.589 -1.560 1.00 34.69 639 VAL A N 1
ATOM 5016 C CA . VAL A 1 639 ? 23.810 -22.956 -1.853 1.00 34.69 639 VAL A CA 1
ATOM 5017 C C . VAL A 1 639 ? 22.782 -23.723 -1.026 1.00 34.69 639 VAL A C 1
ATOM 5019 O O . VAL A 1 639 ? 22.470 -24.867 -1.353 1.00 34.69 639 VAL A O 1
ATOM 5022 N N . GLN A 1 640 ? 22.283 -23.139 0.067 1.00 42.00 640 GLN A N 1
ATOM 5023 C CA . GLN A 1 640 ? 21.101 -23.681 0.742 1.00 42.00 640 GLN A CA 1
ATOM 5024 C C . GLN A 1 640 ? 19.988 -23.771 -0.305 1.00 42.00 640 GLN A C 1
ATOM 5026 O O . GLN A 1 640 ? 19.616 -22.774 -0.926 1.00 42.00 640 GLN A O 1
ATOM 5031 N N . SER A 1 641 ? 19.512 -24.986 -0.570 1.00 42.62 641 SER A N 1
ATOM 5032 C CA . SER A 1 641 ? 18.477 -25.198 -1.571 1.00 42.62 641 SER A CA 1
ATOM 5033 C C . SER A 1 641 ? 17.186 -24.507 -1.114 1.00 42.62 641 SER A C 1
ATOM 5035 O O . SER A 1 641 ? 16.845 -24.539 0.071 1.00 42.62 641 SER A O 1
ATOM 5037 N N . LEU A 1 642 ? 16.417 -23.932 -2.050 1.00 39.12 642 LEU A N 1
ATOM 5038 C CA . LEU A 1 642 ? 15.057 -23.422 -1.797 1.00 39.12 642 LEU A CA 1
ATOM 5039 C C . LEU A 1 642 ? 14.205 -24.443 -1.010 1.00 39.12 642 LEU A C 1
ATOM 5041 O O . LEU A 1 642 ? 13.327 -24.064 -0.242 1.00 39.12 642 LEU A O 1
ATOM 5045 N N . GLY A 1 643 ? 14.491 -25.741 -1.178 1.00 40.16 643 GLY A N 1
ATOM 5046 C CA . GLY A 1 643 ? 13.838 -26.838 -0.473 1.00 40.16 643 GLY A CA 1
ATOM 5047 C C . GLY A 1 643 ? 14.097 -26.872 1.035 1.00 40.16 643 GLY A C 1
ATOM 5048 O O . GLY A 1 643 ? 13.162 -27.131 1.789 1.00 40.16 643 GLY A O 1
ATOM 5049 N N . ASP A 1 644 ? 15.312 -26.586 1.500 1.00 42.91 644 ASP A N 1
ATOM 5050 C CA . ASP A 1 644 ? 15.642 -26.623 2.936 1.00 42.91 644 ASP A CA 1
ATOM 5051 C C . ASP A 1 644 ? 15.116 -25.383 3.660 1.00 42.91 644 ASP A C 1
ATOM 5053 O O . ASP A 1 644 ? 14.515 -25.470 4.731 1.00 42.91 644 ASP A O 1
ATOM 5057 N N . ASN A 1 645 ? 15.199 -24.248 2.980 1.00 45.78 645 ASN A N 1
ATOM 5058 C CA . ASN A 1 645 ? 14.584 -22.995 3.376 1.00 45.78 645 ASN A CA 1
ATOM 5059 C C . ASN A 1 645 ? 13.050 -23.112 3.465 1.00 45.78 645 ASN A C 1
ATOM 5061 O O . ASN A 1 645 ? 12.453 -22.717 4.467 1.00 45.78 645 ASN A O 1
ATOM 5065 N N . ALA A 1 646 ? 12.401 -23.730 2.470 1.00 46.28 646 ALA A N 1
ATOM 5066 C CA . ALA A 1 646 ? 10.962 -23.995 2.498 1.00 46.28 646 ALA A CA 1
ATOM 5067 C C . ALA A 1 646 ? 10.564 -24.920 3.662 1.00 46.28 646 ALA A C 1
ATOM 5069 O O . ALA A 1 646 ? 9.544 -24.680 4.307 1.00 46.28 646 ALA A O 1
ATOM 5070 N N . ARG A 1 647 ? 11.375 -25.937 3.984 1.00 48.56 647 ARG A N 1
ATOM 5071 C CA . ARG A 1 647 ? 11.137 -26.845 5.124 1.00 48.56 647 ARG A CA 1
ATOM 5072 C C . ARG A 1 647 ? 11.123 -26.119 6.468 1.00 48.56 647 ARG A C 1
ATOM 5074 O O . ARG A 1 647 ? 10.271 -26.434 7.295 1.00 48.56 647 ARG A O 1
ATOM 5081 N N . ILE A 1 648 ? 11.987 -25.120 6.658 1.00 48.97 648 ILE A N 1
ATOM 5082 C CA . ILE A 1 648 ? 12.046 -24.319 7.893 1.00 48.97 648 ILE A CA 1
ATOM 5083 C C . ILE A 1 648 ? 10.778 -23.462 8.068 1.00 48.97 648 ILE A C 1
ATOM 5085 O O . ILE A 1 648 ? 10.256 -23.365 9.184 1.00 48.97 648 ILE A O 1
ATOM 5089 N N . ALA A 1 649 ? 10.216 -22.913 6.981 1.00 50.50 649 ALA A N 1
ATOM 5090 C CA . ALA A 1 649 ? 8.992 -22.109 7.069 1.00 50.50 649 ALA A CA 1
ATOM 5091 C C . ALA A 1 649 ? 7.682 -22.855 7.056 1.00 50.50 649 ALA A C 1
ATOM 5093 O O . ALA A 1 649 ? 6.675 -22.294 7.490 1.00 50.50 649 ALA A O 1
ATOM 5094 N N . ILE A 1 650 ? 7.667 -24.104 6.600 1.00 56.25 650 ILE A N 1
ATOM 5095 C CA . ILE A 1 650 ? 6.440 -24.895 6.561 1.00 56.25 650 ILE A CA 1
ATOM 5096 C C . ILE A 1 650 ? 5.774 -24.949 7.943 1.00 56.25 650 ILE A C 1
ATOM 5098 O O . ILE A 1 650 ? 4.573 -24.734 8.025 1.00 56.25 650 ILE A O 1
ATOM 5102 N N . GLY A 1 651 ? 6.523 -25.135 9.034 1.00 57.88 651 GLY A N 1
ATOM 5103 C CA . GLY A 1 651 ? 5.971 -25.195 10.397 1.00 57.88 651 GLY A CA 1
ATOM 5104 C C . GLY A 1 651 ? 5.162 -23.954 10.828 1.00 57.88 651 GLY A C 1
ATOM 5105 O O . GLY A 1 651 ? 3.966 -24.066 11.097 1.00 57.88 651 GLY A O 1
ATOM 5106 N N . PRO A 1 652 ? 5.764 -22.759 10.905 1.00 58.31 652 PRO A N 1
ATOM 5107 C CA . PRO A 1 652 ? 5.063 -21.517 11.258 1.00 58.31 652 PRO A CA 1
ATOM 5108 C C . PRO A 1 652 ? 4.037 -21.072 10.209 1.00 58.31 652 PRO A C 1
ATOM 5110 O O . PRO A 1 652 ? 2.991 -20.560 10.602 1.00 58.31 652 PRO A O 1
ATOM 5113 N N . LEU A 1 653 ? 4.274 -21.300 8.907 1.00 61.19 653 LEU A N 1
ATOM 5114 C CA . LEU A 1 653 ? 3.261 -21.072 7.866 1.00 61.19 653 LEU A CA 1
ATOM 5115 C C . LEU A 1 653 ? 2.040 -21.955 8.108 1.00 61.19 653 LEU A C 1
ATOM 5117 O O . LEU A 1 653 ? 0.920 -21.460 8.082 1.00 61.19 653 LEU A O 1
ATOM 5121 N N . MET A 1 654 ? 2.243 -23.243 8.391 1.00 63.78 654 MET A N 1
ATOM 5122 C CA . MET A 1 654 ? 1.167 -24.163 8.748 1.00 63.78 654 MET A CA 1
ATOM 5123 C C . MET A 1 654 ? 0.481 -23.739 10.040 1.00 63.78 654 MET A C 1
ATOM 5125 O O . MET A 1 654 ? -0.739 -23.791 10.092 1.00 63.78 654 MET A O 1
ATOM 5129 N N . GLY A 1 655 ? 1.217 -23.274 11.053 1.00 66.62 655 GLY A N 1
ATOM 5130 C CA . GLY A 1 655 ? 0.636 -22.730 12.281 1.00 66.62 655 GLY A CA 1
ATOM 5131 C C . GLY A 1 655 ? -0.263 -21.521 12.009 1.00 66.62 655 GLY A C 1
ATOM 5132 O O . GLY A 1 655 ? -1.408 -21.486 12.455 1.00 66.62 655 GLY A O 1
ATOM 5133 N N . ALA A 1 656 ? 0.216 -20.549 11.231 1.00 68.94 656 ALA A N 1
ATOM 5134 C CA . ALA A 1 656 ? -0.562 -19.372 10.857 1.00 68.94 656 ALA A CA 1
ATOM 5135 C C . ALA A 1 656 ? -1.775 -19.747 9.991 1.00 68.94 656 ALA A C 1
ATOM 5137 O O . ALA A 1 656 ? -2.885 -19.286 10.255 1.00 68.94 656 ALA A O 1
ATOM 5138 N N . LEU A 1 657 ? -1.596 -20.637 9.011 1.00 77.19 657 LEU A N 1
ATOM 5139 C CA . LEU A 1 657 ? -2.682 -21.188 8.198 1.00 77.19 657 LEU A CA 1
ATOM 5140 C C . LEU A 1 657 ? -3.699 -21.948 9.050 1.00 77.19 657 LEU A C 1
ATOM 5142 O O . LEU A 1 657 ? -4.890 -21.853 8.780 1.00 77.19 657 LEU A O 1
ATOM 5146 N N . LEU A 1 658 ? -3.258 -22.657 10.091 1.00 83.75 658 LEU A N 1
ATOM 5147 C CA . LEU A 1 658 ? -4.128 -23.361 11.027 1.00 83.75 658 LEU A CA 1
ATOM 5148 C C . LEU A 1 658 ? -4.969 -22.376 11.843 1.00 83.75 658 LEU A C 1
ATOM 5150 O O . LEU A 1 658 ? -6.157 -22.623 12.018 1.00 83.75 658 LEU A O 1
ATOM 5154 N N . VAL A 1 659 ? -4.394 -21.255 12.297 1.00 81.94 659 VAL A N 1
ATOM 5155 C CA . VAL A 1 659 ? -5.147 -20.186 12.980 1.00 81.94 659 VAL A CA 1
ATOM 5156 C C . VAL A 1 659 ? -6.129 -19.506 12.025 1.00 81.94 659 VAL A C 1
ATOM 5158 O O . VAL A 1 659 ? -7.286 -19.283 12.372 1.00 81.94 659 VAL A O 1
ATOM 5161 N N . VAL A 1 660 ? -5.712 -19.205 10.794 1.00 82.44 660 VAL A N 1
ATOM 5162 C CA . VAL A 1 660 ? -6.612 -18.641 9.777 1.00 82.44 660 VAL A CA 1
ATOM 5163 C C . VAL A 1 660 ? -7.752 -19.614 9.478 1.00 82.44 660 VAL A C 1
ATOM 5165 O O . VAL A 1 660 ? -8.914 -19.216 9.437 1.00 82.44 660 VAL A O 1
ATOM 5168 N N . TYR A 1 661 ? -7.443 -20.898 9.320 1.00 87.00 661 TYR A N 1
ATOM 5169 C CA . TYR A 1 661 ? -8.433 -21.939 9.087 1.00 87.00 661 TYR A CA 1
ATOM 5170 C C . TYR A 1 661 ? -9.369 -22.122 10.289 1.00 87.00 661 TYR A C 1
ATOM 5172 O O . TYR A 1 661 ? -10.578 -22.214 10.095 1.00 87.00 661 TYR A O 1
ATOM 5180 N N . SER A 1 662 ? -8.863 -22.108 11.526 1.00 90.06 662 SER A N 1
ATOM 5181 C CA . SER A 1 662 ? -9.692 -22.225 12.733 1.00 90.06 662 SER A CA 1
ATOM 5182 C C . SER A 1 662 ? -10.645 -21.038 12.898 1.00 90.06 662 SER A C 1
ATOM 5184 O O . SER A 1 662 ? -11.820 -21.225 13.236 1.00 90.06 662 SER A O 1
ATOM 5186 N N . LEU A 1 663 ? -10.193 -19.827 12.557 1.00 87.12 663 LEU A N 1
ATOM 5187 C CA . LEU A 1 663 ? -11.039 -18.638 12.489 1.00 87.12 663 LEU A CA 1
ATOM 5188 C C . LEU A 1 663 ? -12.081 -18.745 11.369 1.00 87.12 663 LEU A C 1
ATOM 5190 O O . LEU A 1 663 ? -13.246 -18.446 11.615 1.00 87.12 663 LEU A O 1
ATOM 5194 N N . LEU A 1 664 ? -11.708 -19.222 10.176 1.00 86.06 664 LEU A N 1
ATOM 5195 C CA . LEU A 1 664 ? -12.645 -19.437 9.065 1.00 86.06 664 LEU A CA 1
ATOM 5196 C C . LEU A 1 664 ? -13.717 -20.483 9.394 1.00 86.06 664 LEU A C 1
ATOM 5198 O O . LEU A 1 664 ? -14.882 -20.323 9.040 1.00 86.06 664 LEU A O 1
ATOM 5202 N N . VAL A 1 665 ? -13.351 -21.570 10.071 1.00 86.56 665 VAL A N 1
ATOM 5203 C CA . VAL A 1 665 ? -14.320 -22.566 10.545 1.00 86.56 665 VAL A CA 1
ATOM 5204 C C . VAL A 1 665 ? -15.293 -21.915 11.528 1.00 86.56 665 VAL A C 1
ATOM 5206 O O . VAL A 1 665 ? -16.503 -22.063 11.376 1.00 86.56 665 VAL A O 1
ATOM 5209 N N . THR A 1 666 ? -14.784 -21.128 12.480 1.00 86.12 666 THR A N 1
ATOM 5210 C CA . THR A 1 666 ? -15.615 -20.411 13.460 1.00 86.12 666 THR A CA 1
ATOM 5211 C C . THR A 1 666 ? -16.570 -19.420 12.792 1.00 86.12 666 THR A C 1
ATOM 5213 O O . THR A 1 666 ? -17.753 -19.394 13.123 1.00 86.12 666 THR A O 1
ATOM 5216 N N . THR A 1 667 ? -16.105 -18.654 11.801 1.00 82.19 667 THR A N 1
ATOM 5217 C CA . THR A 1 667 ? -16.945 -17.680 11.090 1.00 82.19 667 THR A CA 1
ATOM 5218 C C . THR A 1 667 ? -18.030 -18.337 10.243 1.00 82.19 667 THR A C 1
ATOM 5220 O O . THR A 1 667 ? -19.153 -17.844 10.214 1.00 82.19 667 THR A O 1
ATOM 5223 N N . ASN A 1 668 ? -17.734 -19.463 9.590 1.00 83.31 668 ASN A N 1
ATOM 5224 C CA . ASN A 1 668 ? -18.737 -20.229 8.846 1.00 83.31 668 ASN A CA 1
ATOM 5225 C C . ASN A 1 668 ? -19.814 -20.812 9.771 1.00 83.31 668 ASN A C 1
ATOM 5227 O O . ASN A 1 668 ? -20.985 -20.857 9.405 1.00 83.31 668 ASN A O 1
ATOM 5231 N N . ILE A 1 669 ? -19.423 -21.241 10.973 1.00 82.62 669 ILE A N 1
ATOM 5232 C CA . ILE A 1 669 ? -20.347 -21.732 12.001 1.00 82.62 669 ILE A CA 1
ATOM 5233 C C . ILE A 1 669 ? -21.245 -20.599 12.522 1.00 82.62 669 ILE A C 1
ATOM 5235 O O . ILE A 1 669 ? -22.440 -20.812 12.736 1.00 82.62 669 ILE A O 1
ATOM 5239 N N . ASP A 1 670 ? -20.677 -19.404 12.712 1.00 79.00 670 ASP A N 1
ATOM 5240 C CA . ASP A 1 670 ? -21.425 -18.200 13.086 1.00 79.00 670 ASP A CA 1
ATOM 5241 C C . ASP A 1 670 ? -22.433 -17.797 11.991 1.00 79.00 670 ASP A C 1
ATOM 5243 O O . ASP A 1 670 ? -23.580 -17.485 12.310 1.00 79.00 670 ASP A O 1
ATOM 5247 N N . ASP A 1 671 ? -22.038 -17.846 10.712 1.00 76.69 671 ASP A N 1
ATOM 5248 C CA . ASP A 1 671 ? -22.893 -17.486 9.565 1.00 76.69 671 ASP A CA 1
ATOM 5249 C C . ASP A 1 671 ? -24.100 -18.419 9.395 1.00 76.69 671 ASP A C 1
ATOM 5251 O O . ASP A 1 671 ? -25.180 -17.971 9.016 1.00 76.69 671 ASP A O 1
ATOM 5255 N N . ASP A 1 672 ? -23.939 -19.700 9.729 1.00 75.81 672 ASP A N 1
ATOM 5256 C CA . ASP A 1 672 ? -25.021 -20.691 9.725 1.00 75.81 672 ASP A CA 1
ATOM 5257 C C . ASP A 1 672 ? -25.959 -20.557 10.946 1.00 75.81 672 ASP A C 1
ATOM 5259 O O . ASP A 1 672 ? -26.891 -21.344 11.115 1.00 75.81 672 ASP A O 1
ATOM 5263 N N . GLY A 1 673 ? -25.724 -19.571 11.820 1.00 73.75 673 GLY A N 1
ATOM 5264 C CA . GLY A 1 673 ? -26.575 -19.281 12.973 1.00 73.75 673 GLY A CA 1
ATOM 5265 C C . GLY A 1 673 ? -26.451 -20.286 14.120 1.00 73.75 673 GLY A C 1
ATOM 5266 O O . GLY A 1 673 ? -27.245 -20.241 15.054 1.00 73.75 673 GLY A O 1
ATOM 5267 N N . MET A 1 674 ? -25.452 -21.174 14.103 1.00 75.62 674 MET A N 1
ATOM 5268 C CA . MET A 1 674 ? -25.266 -22.185 15.159 1.00 75.62 674 MET A CA 1
ATOM 5269 C C . MET A 1 674 ? -24.750 -21.616 16.481 1.00 75.62 674 MET A C 1
ATOM 5271 O O . MET A 1 674 ? -24.815 -22.277 17.514 1.00 75.62 674 MET A O 1
ATOM 5275 N N . ASN A 1 675 ? -24.222 -20.395 16.449 1.00 72.31 675 ASN A N 1
ATOM 5276 C CA . ASN A 1 675 ? -23.764 -19.661 17.622 1.00 72.31 675 ASN A CA 1
ATOM 5277 C C . ASN A 1 675 ? -24.777 -18.597 18.082 1.00 72.31 675 ASN A C 1
ATOM 5279 O O . ASN A 1 675 ? -24.390 -17.649 18.765 1.00 72.31 675 ASN A O 1
ATOM 5283 N N . SER A 1 676 ? -26.065 -18.739 17.742 1.00 68.62 676 SER A N 1
ATOM 5284 C CA . SER A 1 676 ? -27.112 -17.919 18.353 1.00 68.62 676 SER A CA 1
ATOM 5285 C C . SER A 1 676 ? -27.162 -18.193 19.860 1.00 68.62 676 SER A C 1
ATOM 5287 O O . SER A 1 676 ? -27.506 -19.295 20.291 1.00 68.62 676 SER A O 1
ATOM 5289 N N . LEU A 1 677 ? -26.778 -17.197 20.655 1.00 68.06 677 LEU A N 1
ATOM 5290 C CA . LEU A 1 677 ? -26.845 -17.247 22.112 1.00 68.06 677 LEU A CA 1
ATOM 5291 C C . LEU A 1 677 ? -28.172 -16.633 22.550 1.00 68.06 677 LEU A C 1
ATOM 5293 O O . LEU A 1 677 ? -28.496 -15.521 22.130 1.00 68.06 677 LEU A O 1
ATOM 5297 N N . GLU A 1 678 ? -28.907 -17.317 23.421 1.00 64.81 678 GLU A N 1
ATOM 5298 C CA . GLU A 1 678 ? -29.934 -16.651 24.216 1.00 64.81 678 GLU A CA 1
ATOM 5299 C C . GLU A 1 678 ? -29.199 -16.011 25.395 1.00 64.81 678 GLU A C 1
ATOM 5301 O O . GLU A 1 678 ? -28.661 -16.675 26.287 1.00 64.81 678 GLU A O 1
ATOM 5306 N N . VAL A 1 679 ? -29.016 -14.694 25.315 1.00 63.47 679 VAL A N 1
ATOM 5307 C CA . VAL A 1 679 ? -28.467 -13.945 26.439 1.00 63.47 679 VAL A CA 1
ATOM 5308 C C . VAL A 1 679 ? -29.574 -13.892 27.477 1.00 63.47 679 VAL A C 1
ATOM 5310 O O . VAL A 1 679 ? -30.606 -13.268 27.255 1.00 63.47 679 VAL A O 1
ATOM 5313 N N . ASP A 1 680 ? -29.370 -14.600 28.584 1.00 67.25 680 ASP A N 1
ATOM 5314 C CA . ASP A 1 680 ? -30.223 -14.472 29.755 1.00 67.25 680 ASP A CA 1
ATOM 5315 C C . ASP A 1 680 ? -30.038 -13.062 30.335 1.00 67.25 680 ASP A C 1
ATOM 5317 O O . ASP A 1 680 ? -29.103 -12.796 31.095 1.00 67.25 680 ASP A O 1
ATOM 5321 N N . ASP A 1 681 ? -30.903 -12.147 29.893 1.00 69.50 681 ASP A N 1
ATOM 5322 C CA . ASP A 1 681 ? -30.928 -10.738 30.292 1.00 69.50 681 ASP A CA 1
ATOM 5323 C C . ASP A 1 681 ? -31.548 -10.533 31.688 1.00 69.50 681 ASP A C 1
ATOM 5325 O O . ASP A 1 681 ? -31.706 -9.395 32.138 1.00 69.50 681 ASP A O 1
ATOM 5329 N N . THR A 1 682 ? -31.899 -11.609 32.406 1.00 79.50 682 THR A N 1
ATOM 5330 C CA . THR A 1 682 ? -32.334 -11.497 33.801 1.00 79.50 682 THR A CA 1
ATOM 5331 C C . THR A 1 682 ? -31.201 -10.951 34.676 1.00 79.50 682 THR A C 1
ATOM 5333 O O . THR A 1 682 ? -30.015 -11.200 34.441 1.00 79.50 682 THR A O 1
ATOM 5336 N N . GLU A 1 683 ? -31.545 -10.209 35.734 1.00 78.00 683 GLU A N 1
ATOM 5337 C CA . GLU A 1 683 ? -30.542 -9.675 36.670 1.00 78.00 683 GLU A CA 1
ATOM 5338 C C . GLU A 1 683 ? -29.663 -10.780 37.277 1.00 78.00 683 GLU A C 1
ATOM 5340 O O . GLU A 1 683 ? -28.473 -10.575 37.536 1.00 78.00 683 GLU A O 1
ATOM 5345 N N . GLU A 1 684 ? -30.242 -11.963 37.480 1.00 79.19 684 GLU A N 1
ATOM 5346 C CA . GLU A 1 684 ? -29.561 -13.132 38.024 1.00 79.19 684 GLU A CA 1
ATOM 5347 C C . GLU A 1 684 ? -28.591 -13.749 37.004 1.00 79.19 684 GLU A C 1
ATOM 5349 O O . GLU A 1 684 ? -27.435 -14.022 37.350 1.00 79.19 684 GLU A O 1
ATOM 5354 N N . GLY A 1 685 ? -28.992 -13.852 35.730 1.00 74.62 685 GLY A N 1
ATOM 5355 C CA . GLY A 1 685 ? -28.126 -14.242 34.615 1.00 74.62 685 GLY A CA 1
ATOM 5356 C C . GLY A 1 685 ? -26.934 -13.296 34.430 1.00 74.62 685 GLY A C 1
ATOM 5357 O O . GLY A 1 685 ? -25.780 -13.740 34.367 1.00 74.62 685 GLY A O 1
ATOM 5358 N N . ILE A 1 686 ? -27.178 -11.981 34.453 1.00 74.44 686 ILE A N 1
ATOM 5359 C CA . ILE A 1 686 ? -26.134 -10.946 34.363 1.00 74.44 686 ILE A CA 1
ATOM 5360 C C . ILE A 1 686 ? -25.164 -11.046 35.546 1.00 74.44 686 ILE A C 1
ATOM 5362 O O . ILE A 1 686 ? -23.944 -11.076 35.348 1.00 74.44 686 ILE A O 1
ATOM 5366 N N . ARG A 1 687 ? -25.676 -11.142 36.780 1.00 79.12 687 ARG A N 1
ATOM 5367 C CA . ARG A 1 687 ? -24.847 -11.259 37.991 1.00 79.12 687 ARG A CA 1
ATOM 5368 C C . ARG A 1 687 ? -24.004 -12.532 37.968 1.00 79.12 687 ARG A C 1
ATOM 5370 O O . ARG A 1 687 ? -22.827 -12.499 38.332 1.00 79.12 687 ARG A O 1
ATOM 5377 N N . ARG A 1 688 ? -24.560 -13.650 37.502 1.00 78.31 688 ARG A N 1
ATOM 5378 C CA . ARG A 1 688 ? -23.843 -14.923 37.366 1.00 78.31 688 ARG A CA 1
ATOM 5379 C C . ARG A 1 688 ? -22.720 -14.845 36.332 1.00 78.31 688 ARG A C 1
ATOM 5381 O O . ARG A 1 688 ? -21.609 -15.288 36.605 1.00 78.31 688 ARG A O 1
ATOM 5388 N N . ARG A 1 689 ? -22.966 -14.241 35.164 1.00 76.88 689 ARG A N 1
ATOM 5389 C CA . ARG A 1 689 ? -21.918 -14.026 34.149 1.00 76.88 689 ARG A CA 1
ATOM 5390 C C . ARG A 1 689 ? -20.830 -13.094 34.673 1.00 76.88 689 ARG A C 1
ATOM 5392 O O . ARG A 1 689 ? -19.653 -13.411 34.535 1.00 76.88 689 ARG A O 1
ATOM 5399 N N . PHE A 1 690 ? -21.208 -11.991 35.318 1.00 79.69 690 PHE A N 1
ATOM 5400 C CA . PHE A 1 690 ? -20.261 -11.053 35.918 1.00 79.69 690 PHE A CA 1
ATOM 5401 C C . PHE A 1 690 ? -19.388 -11.727 36.983 1.00 79.69 690 PHE A C 1
ATOM 5403 O O . PHE A 1 690 ? -18.168 -11.634 36.916 1.00 79.69 690 PHE A O 1
ATOM 5410 N N . THR A 1 691 ? -19.985 -12.467 37.919 1.00 81.88 691 THR A N 1
ATOM 5411 C CA . THR A 1 691 ? -19.241 -13.189 38.968 1.00 81.88 691 THR A CA 1
ATOM 5412 C C . THR A 1 691 ? -18.305 -14.251 38.397 1.00 81.88 691 THR A C 1
ATOM 5414 O O . THR A 1 691 ? -17.168 -14.346 38.848 1.00 81.88 691 THR A O 1
ATOM 5417 N N . LEU A 1 692 ? -18.723 -14.996 37.367 1.00 81.06 692 LEU A N 1
ATOM 5418 C CA . LEU A 1 692 ? -17.862 -15.960 36.672 1.00 81.06 692 LEU A CA 1
ATOM 5419 C C . LEU A 1 692 ? -16.684 -15.280 35.966 1.00 81.06 692 LEU A C 1
ATOM 5421 O O . LEU A 1 692 ? -15.564 -15.774 36.052 1.00 81.06 692 LEU A O 1
ATOM 5425 N N . TRP A 1 693 ? -16.909 -14.137 35.315 1.00 81.31 693 TRP A N 1
ATOM 5426 C CA . TRP A 1 693 ? -15.840 -13.361 34.683 1.00 81.31 693 TRP A CA 1
ATOM 5427 C C . TRP A 1 693 ? -14.879 -12.751 35.698 1.00 81.31 693 TRP A C 1
ATOM 5429 O O . TRP A 1 693 ? -13.670 -12.833 35.502 1.00 81.31 693 TRP A O 1
ATOM 5439 N N . VAL A 1 694 ? -15.390 -12.192 36.796 1.00 83.88 694 VAL A N 1
ATOM 5440 C CA . VAL A 1 694 ? -14.559 -11.664 37.886 1.00 83.88 694 VAL A CA 1
ATOM 5441 C C . VAL A 1 694 ? -13.739 -12.785 38.519 1.00 83.88 694 VAL A C 1
ATOM 5443 O O . VAL A 1 694 ? -12.544 -12.607 38.721 1.00 83.88 694 VAL A O 1
ATOM 5446 N N . ALA A 1 695 ? -14.332 -13.955 38.769 1.00 80.81 695 ALA A N 1
ATOM 5447 C CA . ALA A 1 695 ? -13.619 -15.110 39.309 1.00 80.81 695 ALA A CA 1
ATOM 5448 C C . ALA A 1 695 ? -12.550 -15.638 38.339 1.00 80.81 695 ALA A C 1
ATOM 5450 O O . ALA A 1 695 ? -11.428 -15.908 38.756 1.00 80.81 695 ALA A O 1
ATOM 5451 N N . ALA A 1 696 ? -12.865 -15.744 37.045 1.00 80.94 696 ALA A N 1
ATOM 5452 C CA . ALA A 1 696 ? -11.914 -16.180 36.027 1.00 80.94 696 ALA A CA 1
ATOM 5453 C C . ALA A 1 696 ? -10.753 -15.190 35.870 1.00 80.94 696 ALA A C 1
ATOM 5455 O O . ALA A 1 696 ? -9.601 -15.605 35.775 1.00 80.94 696 ALA A O 1
ATOM 5456 N N . PHE A 1 697 ? -11.044 -13.887 35.892 1.00 82.00 697 PHE A N 1
ATOM 5457 C CA . PHE A 1 697 ? -10.027 -12.843 35.840 1.00 82.00 697 PHE A CA 1
ATOM 5458 C C . PHE A 1 697 ? -9.173 -12.831 37.107 1.00 82.00 697 PHE A C 1
ATOM 5460 O O . PHE A 1 697 ? -7.958 -12.758 37.006 1.00 82.00 697 PHE A O 1
ATOM 5467 N N . ALA A 1 698 ? -9.778 -12.976 38.289 1.00 79.44 698 ALA A N 1
ATOM 5468 C CA . ALA A 1 698 ? -9.055 -13.075 39.554 1.00 79.44 698 ALA A CA 1
ATOM 5469 C C . ALA A 1 698 ? -8.161 -14.321 39.610 1.00 79.44 698 ALA A C 1
ATOM 5471 O O . ALA A 1 698 ? -7.034 -14.239 40.082 1.00 79.44 698 ALA A O 1
ATOM 5472 N N . PHE A 1 699 ? -8.623 -15.459 39.087 1.00 78.56 699 PHE A N 1
ATOM 5473 C CA . PHE A 1 699 ? -7.829 -16.683 38.994 1.00 78.56 699 PHE A CA 1
ATOM 5474 C C . PHE A 1 699 ? -6.676 -16.547 37.992 1.00 78.56 699 PHE A C 1
ATOM 5476 O O . PHE A 1 699 ? -5.551 -16.920 38.300 1.00 78.56 699 PHE A O 1
ATOM 5483 N N . ALA A 1 700 ? -6.926 -15.955 36.822 1.00 75.62 700 ALA A N 1
ATOM 5484 C CA . ALA A 1 700 ? -5.897 -15.657 35.827 1.00 75.62 700 ALA A CA 1
ATOM 5485 C C . ALA A 1 700 ? -4.863 -14.648 36.351 1.00 75.62 700 ALA A C 1
ATOM 5487 O O . ALA A 1 700 ? -3.661 -14.831 36.168 1.00 75.62 700 ALA A O 1
ATOM 5488 N N . LEU A 1 701 ? -5.311 -13.612 37.060 1.00 74.12 701 LEU A N 1
ATOM 5489 C CA . LEU A 1 701 ? -4.441 -12.677 37.766 1.00 74.12 701 LEU A CA 1
ATOM 5490 C C . LEU A 1 701 ? -3.623 -13.428 38.823 1.00 74.12 701 LEU A C 1
ATOM 5492 O O . LEU A 1 701 ? -2.410 -13.292 38.850 1.00 74.12 701 LEU A O 1
ATOM 5496 N N . GLY A 1 702 ? -4.268 -14.290 39.611 1.00 70.81 702 GLY A N 1
ATOM 5497 C CA . GLY A 1 702 ? -3.633 -15.135 40.617 1.00 70.81 702 GLY A CA 1
ATOM 5498 C C . GLY A 1 702 ? -2.561 -16.059 40.043 1.00 70.81 702 GLY A C 1
ATOM 5499 O O . GLY A 1 702 ? -1.482 -16.116 40.605 1.00 70.81 702 GLY A O 1
ATOM 5500 N N . ILE A 1 703 ? -2.797 -16.722 38.905 1.00 67.31 703 ILE A N 1
ATOM 5501 C CA . ILE A 1 703 ? -1.789 -17.553 38.216 1.00 67.31 703 ILE A CA 1
ATOM 5502 C C . ILE A 1 703 ? -0.634 -16.697 37.698 1.00 67.31 703 ILE A C 1
ATOM 5504 O O . ILE A 1 703 ? 0.527 -17.056 37.874 1.00 67.31 703 ILE A O 1
ATOM 5508 N N . THR A 1 704 ? -0.944 -15.554 37.087 1.00 65.62 704 THR A N 1
ATOM 5509 C CA . THR A 1 704 ? 0.080 -14.619 36.595 1.00 65.62 704 THR A CA 1
ATOM 5510 C C . THR A 1 704 ? 0.939 -14.100 37.750 1.00 65.62 704 THR A C 1
ATOM 5512 O O . THR A 1 704 ? 2.147 -13.964 37.604 1.00 65.62 704 THR A O 1
ATOM 5515 N N . MET A 1 705 ? 0.324 -13.891 38.917 1.00 61.88 705 MET A N 1
ATOM 5516 C CA . MET A 1 705 ? 0.989 -13.483 40.152 1.00 61.88 705 MET A CA 1
ATOM 5517 C C . MET A 1 705 ? 1.640 -14.648 40.924 1.00 61.88 705 MET A C 1
ATOM 5519 O O . MET A 1 705 ? 2.493 -14.414 41.767 1.00 61.88 705 MET A O 1
ATOM 5523 N N . ALA A 1 706 ? 1.263 -15.900 40.658 1.00 56.94 706 ALA A N 1
ATOM 5524 C CA . ALA A 1 706 ? 1.813 -17.098 41.303 1.00 56.94 706 ALA A CA 1
ATOM 5525 C C . ALA A 1 706 ? 2.957 -17.742 40.503 1.00 56.94 706 ALA A C 1
ATOM 5527 O O . ALA A 1 706 ? 3.590 -18.674 40.988 1.00 56.94 706 ALA A O 1
ATOM 5528 N N . GLY A 1 707 ? 3.236 -17.250 39.289 1.00 48.22 707 GLY A N 1
ATOM 5529 C CA . GLY A 1 707 ? 4.337 -17.702 38.433 1.00 48.22 707 GLY A CA 1
ATOM 5530 C C . GLY A 1 707 ? 5.744 -17.533 39.028 1.00 48.22 707 GLY A C 1
ATOM 5531 O O . GLY A 1 707 ? 6.692 -18.027 38.426 1.00 48.22 707 GLY A O 1
ATOM 5532 N N . GLY A 1 708 ? 5.877 -16.893 40.195 1.00 47.75 708 GLY A N 1
ATOM 5533 C CA . GLY A 1 708 ? 7.016 -17.039 41.102 1.00 47.75 708 GLY A CA 1
ATOM 5534 C C . GLY A 1 708 ? 6.733 -18.161 42.102 1.00 47.75 708 GLY A C 1
ATOM 5535 O O . GLY A 1 708 ? 6.222 -17.928 43.198 1.00 47.75 708 GLY A O 1
ATOM 5536 N N . ILE A 1 709 ? 6.995 -19.408 41.710 1.00 40.78 709 ILE A N 1
ATOM 5537 C CA . ILE A 1 709 ? 7.040 -20.504 42.679 1.00 40.78 709 ILE A CA 1
ATOM 5538 C C . ILE A 1 709 ? 8.338 -20.276 43.460 1.00 40.78 709 ILE A C 1
ATOM 5540 O O . ILE A 1 709 ? 9.406 -20.355 42.866 1.00 40.78 709 ILE A O 1
ATOM 5544 N N . TYR A 1 710 ? 8.195 -19.981 44.756 1.00 42.16 710 TYR A N 1
ATOM 5545 C CA . TYR A 1 710 ? 9.184 -19.455 45.713 1.00 42.16 710 TYR A CA 1
ATOM 5546 C C . TYR A 1 710 ? 9.268 -17.914 45.712 1.00 42.16 710 TYR A C 1
ATOM 5548 O O . TYR A 1 710 ? 9.770 -17.300 44.788 1.00 42.16 710 TYR A O 1
ATOM 5556 N N . GLU A 1 711 ? 8.746 -17.327 46.796 1.00 40.62 711 GLU A N 1
ATOM 5557 C CA . GLU A 1 711 ? 8.716 -15.895 47.145 1.00 40.62 711 GLU A CA 1
ATOM 5558 C C . GLU A 1 711 ? 7.686 -15.014 46.402 1.00 40.62 711 GLU A C 1
ATOM 5560 O O . GLU A 1 711 ? 7.853 -14.543 45.284 1.00 40.62 711 GLU A O 1
ATOM 5565 N N . VAL A 1 712 ? 6.596 -14.705 47.119 1.00 40.12 712 VAL A N 1
ATOM 5566 C CA . VAL A 1 712 ? 5.432 -13.878 46.721 1.00 40.12 712 VAL A CA 1
ATOM 5567 C C . VAL A 1 712 ? 5.805 -12.407 46.390 1.00 40.12 712 VAL A C 1
ATOM 5569 O O . VAL A 1 712 ? 4.932 -11.593 46.095 1.00 40.12 712 VAL A O 1
ATOM 5572 N N . GLY A 1 713 ? 7.094 -12.054 46.405 1.00 46.44 713 GLY A N 1
ATOM 5573 C CA . GLY A 1 713 ? 7.620 -10.724 46.081 1.00 46.44 713 GLY A CA 1
ATOM 5574 C C . GLY A 1 713 ? 8.023 -10.508 44.617 1.00 46.44 713 GLY A C 1
ATOM 5575 O O . GLY A 1 713 ? 8.097 -9.357 44.201 1.00 46.44 713 GLY A O 1
ATOM 5576 N N . GLU A 1 714 ? 8.233 -11.564 43.820 1.00 53.88 714 GLU A N 1
ATOM 5577 C CA . GLU A 1 714 ? 8.877 -11.452 42.494 1.00 53.88 714 GLU A CA 1
ATOM 5578 C C . GLU A 1 714 ? 7.929 -11.578 41.290 1.00 53.88 714 GLU A C 1
ATOM 5580 O O . GLU A 1 714 ? 8.381 -11.657 40.159 1.00 53.88 714 GLU A O 1
ATOM 5585 N N . ALA A 1 715 ? 6.605 -11.609 41.462 1.00 55.19 715 ALA A N 1
ATOM 5586 C CA . ALA A 1 715 ? 5.701 -11.833 40.322 1.00 55.19 715 ALA A CA 1
ATOM 5587 C C . ALA A 1 715 ? 5.566 -10.627 39.369 1.00 55.19 715 ALA A C 1
ATOM 5589 O O . ALA A 1 715 ? 5.283 -10.768 38.173 1.00 55.19 715 ALA A O 1
ATOM 5590 N N . LEU A 1 716 ? 5.764 -9.432 39.920 1.00 60.62 716 LEU A N 1
ATOM 5591 C CA . LEU A 1 716 ? 5.914 -8.182 39.192 1.00 60.62 716 LEU A CA 1
ATOM 5592 C C . LEU A 1 716 ? 7.363 -7.757 39.363 1.00 60.62 716 LEU A C 1
ATOM 5594 O O . LEU A 1 716 ? 7.795 -7.507 40.485 1.00 60.62 716 LEU A O 1
ATOM 5598 N N . SER A 1 717 ? 8.094 -7.653 38.260 1.00 67.44 717 SER A N 1
ATOM 5599 C CA . SER A 1 717 ? 9.416 -7.058 38.311 1.00 67.44 717 SER A CA 1
ATOM 5600 C C . SER A 1 717 ? 9.256 -5.545 38.400 1.00 67.44 717 SER A C 1
ATOM 5602 O O . SER A 1 717 ? 8.634 -4.915 37.534 1.00 67.44 717 SER A O 1
ATOM 5604 N N . MET A 1 718 ? 9.769 -4.976 39.489 1.00 71.25 718 MET A N 1
ATOM 5605 C CA . MET A 1 718 ? 9.873 -3.532 39.643 1.00 71.25 718 MET A CA 1
ATOM 5606 C C . MET A 1 718 ? 11.117 -3.043 38.898 1.00 71.25 718 MET A C 1
ATOM 5608 O O . MET A 1 718 ? 12.156 -3.689 39.010 1.00 71.25 718 MET A O 1
ATOM 5612 N N . PRO A 1 719 ? 11.035 -1.927 38.155 1.00 71.44 719 PRO A N 1
ATOM 5613 C CA . PRO A 1 719 ? 12.205 -1.323 37.526 1.00 71.44 719 PRO A CA 1
ATOM 5614 C C . PRO A 1 719 ? 13.245 -0.958 38.589 1.00 71.44 719 PRO A C 1
ATOM 5616 O O . PRO A 1 719 ? 12.984 -0.107 39.442 1.00 71.44 719 PRO A O 1
ATOM 5619 N N . ASP A 1 720 ? 14.412 -1.594 38.523 1.00 71.25 720 ASP A N 1
ATOM 5620 C CA . ASP A 1 720 ? 15.497 -1.373 39.477 1.00 71.25 720 ASP A CA 1
ATOM 5621 C C . ASP A 1 720 ? 16.569 -0.449 38.888 1.00 71.25 720 ASP A C 1
ATOM 5623 O O . ASP A 1 720 ? 16.909 -0.542 37.707 1.00 71.25 720 ASP A O 1
ATOM 5627 N N . TYR A 1 721 ? 17.091 0.467 39.704 1.00 71.88 721 TYR A N 1
ATOM 5628 C CA . TYR A 1 721 ? 18.068 1.476 39.289 1.00 71.88 721 TYR A CA 1
ATOM 5629 C C . TYR A 1 721 ? 19.495 0.966 39.492 1.00 71.88 721 TYR A C 1
ATOM 5631 O O . TYR A 1 721 ? 19.966 0.853 40.624 1.00 71.88 721 TYR A O 1
ATOM 5639 N N . THR A 1 722 ? 20.243 0.772 38.402 1.00 70.56 722 THR A N 1
ATOM 5640 C CA . THR A 1 722 ? 21.681 0.495 38.497 1.00 70.56 722 THR A CA 1
ATOM 5641 C C . THR A 1 722 ? 22.441 1.796 38.688 1.00 70.56 722 THR A C 1
ATOM 5643 O O . THR A 1 722 ? 22.589 2.591 37.751 1.00 70.56 722 THR A O 1
ATOM 5646 N N . LYS A 1 723 ? 22.956 2.004 39.897 1.00 71.88 723 LYS A N 1
ATOM 5647 C CA . LYS A 1 723 ? 23.951 3.053 40.168 1.00 71.88 723 LYS A CA 1
ATOM 5648 C C . LYS A 1 723 ? 25.388 2.549 40.046 1.00 71.88 723 LYS A C 1
ATOM 5650 O O . LYS A 1 723 ? 26.295 3.365 40.064 1.00 71.88 723 LYS A O 1
ATOM 5655 N N . ASP A 1 724 ? 25.573 1.240 39.926 1.00 69.44 724 ASP A N 1
ATOM 5656 C CA . ASP A 1 724 ? 26.851 0.542 39.784 1.00 69.44 724 ASP A CA 1
ATOM 5657 C C . ASP A 1 724 ? 26.657 -0.538 38.706 1.00 69.44 724 ASP A C 1
ATOM 5659 O O . ASP A 1 724 ? 26.063 -1.588 38.958 1.00 69.44 724 ASP A O 1
ATOM 5663 N N . ARG A 1 725 ? 27.017 -0.226 37.456 1.00 66.94 725 ARG A N 1
ATOM 5664 C CA . ARG A 1 725 ? 26.766 -1.089 36.286 1.00 66.94 725 ARG A CA 1
ATOM 5665 C C . ARG A 1 725 ? 27.768 -2.245 36.192 1.00 66.94 725 ARG A C 1
ATOM 5667 O O . ARG A 1 725 ? 27.468 -3.281 35.604 1.00 66.94 725 ARG A O 1
ATOM 5674 N N . ASN A 1 726 ? 28.967 -2.039 36.713 1.00 66.38 726 ASN A N 1
ATOM 5675 C CA . ASN A 1 726 ? 30.103 -2.961 36.761 1.00 66.38 726 ASN A CA 1
ATOM 5676 C C . ASN A 1 726 ? 30.103 -3.843 38.018 1.00 66.38 726 ASN A C 1
ATOM 5678 O O . ASN A 1 726 ? 30.879 -4.799 38.069 1.00 66.38 726 ASN A O 1
ATOM 5682 N N . ASN A 1 727 ? 29.206 -3.576 38.968 1.00 69.19 727 ASN A N 1
ATOM 5683 C CA . ASN A 1 727 ? 29.062 -4.291 40.231 1.00 69.19 727 ASN A CA 1
ATOM 5684 C C . ASN A 1 727 ? 30.379 -4.315 41.034 1.00 69.19 727 ASN A C 1
ATOM 5686 O O . ASN A 1 727 ? 30.737 -5.332 41.633 1.00 69.19 727 ASN A O 1
ATOM 5690 N N . ASP A 1 728 ? 31.138 -3.216 40.976 1.00 77.12 728 ASP A N 1
ATOM 5691 C CA . ASP A 1 728 ? 32.453 -3.071 41.613 1.00 77.12 728 ASP A CA 1
ATOM 5692 C C . ASP A 1 728 ? 32.400 -2.337 42.968 1.00 77.12 728 ASP A C 1
ATOM 5694 O O . ASP A 1 728 ? 33.429 -2.149 43.626 1.00 77.12 728 ASP A O 1
ATOM 5698 N N . GLY A 1 729 ? 31.199 -1.975 43.424 1.00 70.44 729 GLY A N 1
ATOM 5699 C CA . GLY A 1 729 ? 30.936 -1.263 44.668 1.00 70.44 729 GLY A CA 1
ATOM 5700 C C . GLY A 1 729 ? 31.154 0.249 44.575 1.00 70.44 729 GLY A C 1
ATOM 5701 O O . GLY A 1 729 ? 31.013 0.938 45.592 1.00 70.44 729 GLY A O 1
ATOM 5702 N N . ILE A 1 730 ? 31.500 0.781 43.397 1.00 72.06 730 ILE A N 1
ATOM 5703 C CA . ILE A 1 730 ? 31.688 2.210 43.150 1.00 72.06 730 ILE A CA 1
ATOM 5704 C C . ILE A 1 730 ? 30.483 2.726 42.366 1.00 72.06 730 ILE A C 1
ATOM 5706 O O . ILE A 1 730 ? 30.118 2.209 41.318 1.00 72.06 730 ILE A O 1
ATOM 5710 N N . LEU A 1 731 ? 29.858 3.792 42.871 1.00 73.75 731 LEU A N 1
ATOM 5711 C CA . LEU A 1 731 ? 28.765 4.429 42.145 1.00 73.75 731 LEU A CA 1
ATOM 5712 C C . LEU A 1 731 ? 29.307 5.059 40.859 1.00 73.75 731 LEU A C 1
ATOM 5714 O O . LEU A 1 731 ? 30.172 5.940 40.892 1.00 73.75 731 LEU A O 1
ATOM 5718 N N . ASP A 1 732 ? 28.747 4.628 39.739 1.00 73.56 732 ASP A N 1
ATOM 5719 C CA . ASP A 1 732 ? 28.977 5.182 38.420 1.00 73.56 732 ASP A CA 1
ATOM 5720 C C . ASP A 1 732 ? 28.615 6.673 38.370 1.00 73.56 732 ASP A C 1
ATOM 5722 O O . ASP A 1 732 ? 27.826 7.189 39.170 1.00 73.56 732 ASP A O 1
ATOM 5726 N N . GLN A 1 733 ? 29.163 7.392 37.387 1.00 74.50 733 GLN A N 1
ATOM 5727 C CA . GLN A 1 733 ? 28.807 8.794 37.185 1.00 74.50 733 GLN A CA 1
ATOM 5728 C C . GLN A 1 733 ? 27.293 8.936 36.931 1.00 74.50 733 GLN A C 1
ATOM 5730 O O . GLN A 1 733 ? 26.724 8.139 36.188 1.00 74.50 733 GLN A O 1
ATOM 5735 N N . PRO A 1 734 ? 26.626 9.992 37.437 1.00 62.66 734 PRO A N 1
ATOM 5736 C CA . PRO A 1 734 ? 25.176 10.164 37.285 1.00 62.66 734 PRO A CA 1
ATOM 5737 C C . PRO A 1 734 ? 24.640 10.072 35.842 1.00 62.66 734 PRO A C 1
ATOM 5739 O O . PRO A 1 734 ? 23.472 9.765 35.622 1.00 62.66 734 PRO A O 1
ATOM 5742 N N . GLY A 1 735 ? 25.484 10.305 34.829 1.00 62.25 735 GLY A N 1
ATOM 5743 C CA . GLY A 1 735 ? 25.126 10.163 33.413 1.00 62.25 735 GLY A CA 1
ATOM 5744 C C . GLY A 1 735 ? 25.019 8.718 32.895 1.00 62.25 735 GLY A C 1
ATOM 5745 O O . GLY A 1 735 ? 24.301 8.489 31.912 1.00 62.25 735 GLY A O 1
ATOM 5746 N N . SER A 1 736 ? 25.690 7.754 33.536 1.00 63.19 736 SER A N 1
ATOM 5747 C CA . SER A 1 736 ? 25.698 6.331 33.158 1.00 63.19 736 SER A CA 1
ATOM 5748 C C . SER A 1 736 ? 24.664 5.484 33.902 1.00 63.19 736 SER A C 1
ATOM 5750 O O . SER A 1 736 ? 24.502 4.313 33.563 1.00 63.19 736 SER A O 1
ATOM 5752 N N . TRP A 1 737 ? 23.906 6.076 34.831 1.00 72.44 737 TRP A N 1
ATOM 5753 C CA . TRP A 1 737 ? 22.795 5.400 35.501 1.00 72.44 737 TRP A CA 1
ATOM 5754 C C . TRP A 1 737 ? 21.684 5.023 34.510 1.00 72.44 737 TRP A C 1
ATOM 5756 O O . TRP A 1 737 ? 21.364 5.763 33.562 1.00 72.44 737 TRP A O 1
ATOM 5766 N N . GLY A 1 738 ? 21.087 3.861 34.755 1.00 70.19 738 GLY A N 1
ATOM 5767 C CA . GLY A 1 738 ? 20.041 3.250 33.944 1.00 70.19 738 GLY A CA 1
ATOM 5768 C C . GLY A 1 738 ? 19.197 2.288 34.775 1.00 70.19 738 GLY A C 1
ATOM 5769 O O . GLY A 1 738 ? 19.485 2.057 35.947 1.00 70.19 738 GLY A O 1
ATOM 5770 N N . ILE A 1 739 ? 18.138 1.758 34.171 1.00 72.25 739 ILE A N 1
ATOM 5771 C CA . ILE A 1 739 ? 17.341 0.689 34.778 1.00 72.25 739 ILE A CA 1
ATOM 5772 C C . ILE A 1 739 ? 17.914 -0.657 34.334 1.00 72.25 739 ILE A C 1
ATOM 5774 O O . ILE A 1 739 ? 18.318 -0.789 33.177 1.00 72.25 739 ILE A O 1
ATOM 5778 N N . VAL A 1 740 ? 17.977 -1.630 35.249 1.00 71.44 740 VAL A N 1
ATOM 5779 C CA . VAL A 1 740 ? 18.446 -2.995 34.957 1.00 71.44 740 VAL A CA 1
ATOM 5780 C C . VAL A 1 740 ? 17.594 -3.584 33.828 1.00 71.44 740 VAL A C 1
ATOM 5782 O O . VAL A 1 740 ? 16.360 -3.583 33.906 1.00 71.44 740 VAL A O 1
ATOM 5785 N N . GLU A 1 741 ? 18.233 -4.120 32.790 1.00 64.62 741 GLU A N 1
ATOM 5786 C CA . GLU A 1 741 ? 17.534 -4.781 31.684 1.00 64.62 741 GLU A CA 1
ATOM 5787 C C . GLU A 1 741 ? 16.647 -5.929 32.197 1.00 64.62 741 GLU A C 1
ATOM 5789 O O . GLU A 1 741 ? 17.038 -6.713 33.058 1.00 64.62 741 GLU A O 1
ATOM 5794 N N . GLY A 1 742 ? 15.412 -6.003 31.698 1.00 62.12 742 GLY A N 1
ATOM 5795 C CA . GLY A 1 742 ? 14.428 -7.003 32.123 1.00 62.12 742 GLY A CA 1
ATOM 5796 C C . GLY A 1 742 ? 13.648 -6.652 33.392 1.00 62.12 742 GLY A C 1
ATOM 5797 O O . GLY A 1 742 ? 12.617 -7.278 33.638 1.00 62.12 742 GLY A O 1
ATOM 5798 N N . THR A 1 743 ? 14.052 -5.622 34.150 1.00 65.94 743 THR A N 1
ATOM 5799 C CA . THR A 1 743 ? 13.347 -5.276 35.395 1.00 65.94 743 THR A CA 1
ATOM 5800 C C . THR A 1 743 ? 12.113 -4.395 35.207 1.00 65.94 743 THR A C 1
ATOM 5802 O O . THR A 1 743 ? 11.228 -4.386 36.061 1.00 65.94 743 THR A O 1
ATOM 5805 N N . GLY A 1 744 ? 12.009 -3.691 34.076 1.00 66.94 744 GLY A N 1
ATOM 5806 C CA . GLY A 1 744 ? 10.900 -2.791 33.771 1.00 66.94 744 GLY A CA 1
ATOM 5807 C C . GLY A 1 744 ? 10.562 -2.727 32.284 1.00 66.94 744 GLY A C 1
ATOM 5808 O O . GLY A 1 744 ? 11.395 -2.984 31.418 1.00 66.94 744 GLY A O 1
ATOM 5809 N N . PHE A 1 745 ? 9.313 -2.371 31.990 1.00 72.06 745 PHE A N 1
ATOM 5810 C CA . PHE A 1 745 ? 8.816 -2.141 30.638 1.00 72.06 745 PHE A CA 1
ATOM 5811 C C . PHE A 1 745 ? 9.074 -0.691 30.209 1.00 72.06 745 PHE A C 1
ATOM 5813 O O . PHE A 1 745 ? 8.494 0.224 30.793 1.00 72.06 745 PHE A O 1
ATOM 5820 N N . GLU A 1 746 ? 9.916 -0.477 29.193 1.00 76.62 746 GLU A N 1
ATOM 5821 C CA . GLU A 1 746 ? 10.300 0.860 28.720 1.00 76.62 746 GLU A CA 1
ATOM 5822 C C . GLU A 1 746 ? 9.383 1.401 27.611 1.00 76.62 746 GLU A C 1
ATOM 5824 O O . GLU A 1 746 ? 9.170 0.783 26.567 1.00 76.62 746 GLU A O 1
ATOM 5829 N N . ILE A 1 747 ? 8.914 2.632 27.803 1.00 81.44 747 ILE A N 1
ATOM 5830 C CA . ILE A 1 747 ? 8.302 3.479 26.783 1.00 81.44 747 ILE A CA 1
ATOM 5831 C C . ILE A 1 747 ? 9.282 4.604 26.451 1.00 81.44 747 ILE A C 1
ATOM 5833 O O . ILE A 1 747 ? 9.480 5.531 27.241 1.00 81.44 747 ILE A O 1
ATOM 5837 N N . THR A 1 748 ? 9.862 4.552 25.253 1.00 83.56 748 THR A N 1
ATOM 5838 C CA . THR A 1 748 ? 10.813 5.575 24.809 1.00 83.56 748 THR A CA 1
ATOM 5839 C C . THR A 1 748 ? 10.114 6.923 24.561 1.00 83.56 748 THR A C 1
ATOM 5841 O O . THR A 1 748 ? 8.959 6.955 24.113 1.00 83.56 748 THR A O 1
ATOM 5844 N N . PRO A 1 749 ? 10.798 8.065 24.768 1.00 85.56 749 PRO A N 1
ATOM 5845 C CA . PRO A 1 749 ? 10.229 9.391 24.517 1.00 85.56 749 PRO A CA 1
ATOM 5846 C C . PRO A 1 749 ? 9.792 9.580 23.059 1.00 85.56 749 PRO A C 1
ATOM 5848 O O . PRO A 1 749 ? 8.751 10.177 22.787 1.00 85.56 749 PRO A O 1
ATOM 5851 N N . PHE A 1 750 ? 10.554 9.016 22.116 1.00 87.62 750 PHE A N 1
ATOM 5852 C CA . PHE A 1 750 ? 10.246 9.058 20.686 1.00 87.62 750 PHE A CA 1
ATOM 5853 C C . PHE A 1 750 ? 8.973 8.276 20.348 1.00 87.62 750 PHE A C 1
ATOM 5855 O O . PHE A 1 750 ? 8.135 8.758 19.583 1.00 87.62 750 PHE A O 1
ATOM 5862 N N . PHE A 1 751 ? 8.786 7.100 20.957 1.00 88.00 751 PHE A N 1
ATOM 5863 C CA . PHE A 1 751 ? 7.551 6.335 20.813 1.00 88.00 751 PHE A CA 1
ATOM 5864 C C . PHE A 1 751 ? 6.356 7.101 21.389 1.00 88.00 751 PHE A C 1
ATOM 5866 O O . PHE A 1 751 ? 5.320 7.201 20.732 1.00 88.00 751 PHE A O 1
ATOM 5873 N N . LEU A 1 752 ? 6.506 7.696 22.577 1.00 89.31 752 LEU A N 1
ATOM 5874 C CA . LEU A 1 752 ? 5.452 8.492 23.204 1.00 89.31 752 LEU A CA 1
ATOM 5875 C C . LEU A 1 752 ? 5.057 9.695 22.335 1.00 89.31 752 LEU A C 1
ATOM 5877 O O . LEU A 1 752 ? 3.868 9.912 22.099 1.00 89.31 752 LEU A O 1
ATOM 5881 N N . ALA A 1 753 ? 6.035 10.441 21.813 1.00 91.75 753 ALA A N 1
ATOM 5882 C CA . ALA A 1 753 ? 5.794 11.574 20.921 1.00 91.75 753 ALA A CA 1
ATOM 5883 C C . ALA A 1 753 ? 5.031 11.152 19.656 1.00 91.75 753 ALA A C 1
ATOM 5885 O O . ALA A 1 753 ? 4.057 11.809 19.277 1.00 91.75 753 ALA A O 1
ATOM 5886 N N . MET A 1 754 ? 5.419 10.025 19.047 1.00 92.75 754 MET A N 1
ATOM 5887 C CA . MET A 1 754 ? 4.724 9.463 17.888 1.00 92.75 754 MET A CA 1
ATOM 5888 C C . MET A 1 754 ? 3.288 9.062 18.204 1.00 92.75 754 MET A C 1
ATOM 5890 O O . MET A 1 754 ? 2.368 9.473 17.494 1.00 92.75 754 MET A O 1
ATOM 5894 N N . VAL A 1 755 ? 3.081 8.290 19.275 1.00 93.56 755 VAL A N 1
ATOM 5895 C CA . VAL A 1 755 ? 1.749 7.830 19.675 1.00 93.56 755 VAL A CA 1
ATOM 5896 C C . VAL A 1 755 ? 0.844 9.019 19.970 1.00 93.56 755 VAL A C 1
ATOM 5898 O O . VAL A 1 755 ? -0.277 9.053 19.464 1.00 93.56 755 VAL A O 1
ATOM 5901 N N . LEU A 1 756 ? 1.316 10.006 20.736 1.00 94.19 756 LEU A N 1
ATOM 5902 C CA . LEU A 1 756 ? 0.536 11.195 21.077 1.00 94.19 756 LEU A CA 1
ATOM 5903 C C . LEU A 1 756 ? 0.227 12.048 19.846 1.00 94.19 756 LEU A C 1
ATOM 5905 O O . LEU A 1 756 ? -0.927 12.429 19.659 1.00 94.19 756 LEU A O 1
ATOM 5909 N N . GLY A 1 757 ? 1.207 12.311 18.980 1.00 95.25 757 GLY A N 1
ATOM 5910 C CA . GLY A 1 757 ? 1.000 13.142 17.794 1.00 95.25 757 GLY A CA 1
ATOM 5911 C C . GLY A 1 757 ? 0.025 12.515 16.805 1.00 95.25 757 GLY A C 1
ATOM 5912 O O . GLY A 1 757 ? -0.939 13.166 16.394 1.00 95.25 757 GLY A O 1
ATOM 5913 N N . LEU A 1 758 ? 0.209 11.228 16.492 1.00 96.12 758 LEU A N 1
ATOM 5914 C CA . LEU A 1 758 ? -0.720 10.481 15.643 1.00 96.12 758 LEU A CA 1
ATOM 5915 C C . LEU A 1 758 ? -2.115 10.400 16.268 1.00 96.12 758 LEU A C 1
ATOM 5917 O O . LEU A 1 758 ? -3.107 10.575 15.559 1.00 96.12 758 LEU A O 1
ATOM 5921 N N . THR A 1 759 ? -2.208 10.176 17.582 1.00 97.06 759 THR A N 1
ATOM 5922 C CA . THR A 1 759 ? -3.491 10.080 18.293 1.00 97.06 759 THR A CA 1
ATOM 5923 C C . THR A 1 759 ? -4.242 11.403 18.267 1.00 97.06 759 THR A C 1
ATOM 5925 O O . THR A 1 759 ? -5.404 11.420 17.871 1.00 97.06 759 THR A O 1
ATOM 5928 N N . LEU A 1 760 ? -3.598 12.507 18.653 1.00 96.75 760 LEU A N 1
ATOM 5929 C CA . LEU A 1 760 ? -4.236 13.821 18.751 1.00 96.75 760 LEU A CA 1
ATOM 5930 C C . LEU A 1 760 ? -4.699 14.330 17.382 1.00 96.75 760 LEU A C 1
ATOM 5932 O O . LEU A 1 760 ? -5.832 14.786 17.232 1.00 96.75 760 LEU A O 1
ATOM 5936 N N . PHE A 1 761 ? -3.851 14.192 16.364 1.00 96.38 761 PHE A N 1
ATOM 5937 C CA . PHE A 1 761 ? -4.217 14.566 15.003 1.00 96.38 761 PHE A CA 1
ATOM 5938 C C . PHE A 1 761 ? -5.366 13.697 14.479 1.00 96.38 761 PHE A C 1
ATOM 5940 O O . PHE A 1 761 ? -6.407 14.212 14.070 1.00 96.38 761 PHE A O 1
ATOM 5947 N N . THR A 1 762 ? -5.227 12.371 14.543 1.00 96.88 762 THR A N 1
ATOM 5948 C CA . THR A 1 762 ? -6.208 11.453 13.943 1.00 96.88 762 THR A CA 1
ATOM 5949 C C . THR A 1 762 ? -7.542 11.470 14.688 1.00 96.88 762 THR A C 1
ATOM 5951 O O . THR A 1 762 ? -8.592 11.406 14.052 1.00 96.88 762 THR A O 1
ATOM 5954 N N . ALA A 1 763 ? -7.540 11.622 16.016 1.00 97.69 763 ALA A N 1
ATOM 5955 C CA . ALA A 1 763 ? -8.765 11.704 16.809 1.00 97.69 763 ALA A CA 1
ATOM 5956 C C . ALA A 1 763 ? -9.640 12.895 16.398 1.00 97.69 763 ALA A C 1
ATOM 5958 O O . ALA A 1 763 ? -10.864 12.777 16.409 1.00 97.69 763 ALA A O 1
ATOM 5959 N N . SER A 1 764 ? -9.042 14.015 15.971 1.00 97.19 764 SER A N 1
ATOM 5960 C CA . SER A 1 764 ? -9.795 15.162 15.446 1.00 97.19 764 SER A CA 1
ATOM 5961 C C . SER A 1 764 ? -10.576 14.813 14.170 1.00 97.19 764 SER A C 1
ATOM 5963 O O . SER A 1 764 ? -11.740 15.191 14.021 1.00 97.19 764 SER A O 1
ATOM 5965 N N . VAL A 1 765 ? -9.970 14.021 13.279 1.00 96.69 765 VAL A N 1
ATOM 5966 C CA . VAL A 1 765 ? -10.591 13.560 12.030 1.00 96.69 765 VAL A CA 1
ATOM 5967 C C . VAL A 1 765 ? -11.641 12.486 12.312 1.00 96.69 765 VAL A C 1
ATOM 5969 O O . VAL A 1 765 ? -12.743 12.537 11.766 1.00 96.69 765 VAL A O 1
ATOM 5972 N N . VAL A 1 766 ? -11.349 11.549 13.219 1.00 97.00 766 VAL A N 1
ATOM 5973 C CA . VAL A 1 766 ? -12.315 10.538 13.678 1.00 97.00 766 VAL A CA 1
ATOM 5974 C C . VAL A 1 766 ? -13.531 11.204 14.327 1.00 97.00 766 VAL A C 1
ATOM 5976 O O . VAL A 1 766 ? -14.658 10.793 14.062 1.00 97.00 766 VAL A O 1
ATOM 5979 N N . ALA A 1 767 ? -13.347 12.277 15.100 1.00 97.06 767 ALA A N 1
ATOM 5980 C CA . ALA A 1 767 ? -14.452 13.028 15.691 1.00 97.06 767 ALA A CA 1
ATOM 5981 C C . ALA A 1 767 ? -15.393 13.635 14.634 1.00 97.06 767 ALA A C 1
ATOM 5983 O O . ALA A 1 767 ? -16.610 13.626 14.825 1.00 97.06 767 ALA A O 1
ATOM 5984 N N . GLU A 1 768 ? -14.867 14.126 13.505 1.00 95.94 768 GLU A N 1
ATOM 5985 C CA . GLU A 1 768 ? -15.693 14.584 12.375 1.00 95.94 768 GLU A CA 1
ATOM 5986 C C . GLU A 1 768 ? -16.439 13.435 11.696 1.00 95.94 768 GLU A C 1
ATOM 5988 O O . GLU A 1 768 ? -17.613 13.586 11.361 1.00 95.94 768 GLU A O 1
ATOM 5993 N N . ILE A 1 769 ? -15.801 12.274 11.542 1.00 95.88 769 ILE A N 1
ATOM 5994 C CA . ILE A 1 769 ? -16.448 11.078 10.986 1.00 95.88 769 ILE A CA 1
ATOM 5995 C C . ILE A 1 769 ? -17.607 10.626 11.873 1.00 95.88 769 ILE A C 1
ATOM 5997 O O . ILE A 1 769 ? -18.700 10.360 11.369 1.00 95.88 769 ILE A O 1
ATOM 6001 N N . VAL A 1 770 ? -17.393 10.572 13.189 1.00 94.81 770 VAL A N 1
ATOM 6002 C CA . VAL A 1 770 ? -18.413 10.183 14.170 1.00 94.81 770 VAL A CA 1
ATOM 6003 C C . VAL A 1 770 ? -19.577 11.172 14.139 1.00 94.81 770 VAL A C 1
ATOM 6005 O O . VAL A 1 770 ? -20.731 10.769 13.986 1.00 94.81 770 VAL A O 1
ATOM 6008 N N . ARG A 1 771 ? -19.283 12.477 14.204 1.00 93.38 771 ARG A N 1
ATOM 6009 C CA . ARG A 1 771 ? -20.292 13.542 14.139 1.00 93.38 771 ARG A CA 1
ATOM 6010 C C . ARG A 1 771 ? -21.081 13.498 12.827 1.00 93.38 771 ARG A C 1
ATOM 6012 O O . ARG A 1 771 ? -22.309 13.516 12.860 1.00 93.38 771 ARG A O 1
ATOM 6019 N N . GLY A 1 772 ? -20.388 13.427 11.691 1.00 93.56 772 GLY A N 1
ATOM 6020 C CA . GLY A 1 772 ? -20.990 13.389 10.357 1.00 93.56 772 GLY A CA 1
ATOM 6021 C C . GLY A 1 772 ? -21.861 12.153 10.147 1.00 93.56 772 GLY A C 1
ATOM 6022 O O . GLY A 1 772 ? -22.964 12.261 9.617 1.00 93.56 772 GLY A O 1
ATOM 6023 N N . SER A 1 773 ? -21.427 11.000 10.657 1.00 93.81 773 SER A N 1
ATOM 6024 C CA . SER A 1 773 ? -22.199 9.755 10.586 1.00 93.81 773 SER A CA 1
ATOM 6025 C C . SER A 1 773 ? -23.485 9.827 11.404 1.00 93.81 773 SER A C 1
ATOM 6027 O O . SER A 1 773 ? -24.545 9.466 10.901 1.00 93.81 773 SER A O 1
ATOM 6029 N N . ILE A 1 774 ? -23.432 10.360 12.629 1.00 92.50 774 ILE A N 1
ATOM 6030 C CA . ILE A 1 774 ? -24.633 10.539 13.461 1.00 92.50 774 ILE A CA 1
ATOM 6031 C C . ILE A 1 774 ? -25.611 11.529 12.811 1.00 92.50 774 ILE A C 1
ATOM 6033 O O . ILE A 1 774 ? -26.815 11.289 12.807 1.00 92.50 774 ILE A O 1
ATOM 6037 N N . GLN A 1 775 ? -25.107 12.625 12.235 1.00 90.56 775 GLN A N 1
ATOM 6038 C CA . GLN A 1 775 ? -25.943 13.642 11.588 1.00 90.56 775 GLN A CA 1
ATOM 6039 C C . GLN A 1 775 ? -26.545 13.194 10.250 1.00 90.56 775 GLN A C 1
ATOM 6041 O O . GLN A 1 775 ? -27.563 13.746 9.840 1.00 90.56 775 GLN A O 1
ATOM 6046 N N . SER A 1 776 ? -25.942 12.207 9.580 1.00 92.06 776 SER A N 1
ATOM 6047 C CA . SER A 1 776 ? -26.455 11.658 8.318 1.00 92.06 776 SER A CA 1
ATOM 6048 C C . SER A 1 776 ? -27.726 10.816 8.482 1.00 92.06 776 SER A C 1
ATOM 6050 O O . SER A 1 776 ? -28.403 10.518 7.499 1.00 92.06 776 SER A O 1
ATOM 6052 N N . LEU A 1 777 ? -28.066 10.438 9.719 1.00 91.00 777 LEU A N 1
ATOM 6053 C CA . LEU A 1 777 ? -29.226 9.603 10.003 1.00 91.00 777 LEU A CA 1
ATOM 6054 C C . LEU A 1 777 ? -30.551 10.358 9.789 1.00 91.00 777 LEU A C 1
ATOM 6056 O O . LEU A 1 777 ? -30.668 11.524 10.183 1.00 91.00 777 LEU A O 1
ATOM 6060 N N . PRO A 1 778 ? -31.590 9.701 9.235 1.00 92.50 778 PRO A N 1
ATOM 6061 C CA . PRO A 1 778 ? -32.904 10.310 9.066 1.00 92.50 778 PRO A CA 1
ATOM 6062 C C . PRO A 1 778 ? -33.502 10.769 10.400 1.00 92.50 778 PRO A C 1
ATOM 6064 O O . PRO A 1 778 ? -33.604 9.992 11.353 1.00 92.50 778 PRO A O 1
ATOM 6067 N N . ARG A 1 779 ? -33.983 12.017 10.448 1.00 88.88 779 ARG A N 1
ATOM 6068 C CA . ARG A 1 779 ? -34.578 12.605 11.663 1.00 88.88 779 ARG A CA 1
ATOM 6069 C C . ARG A 1 779 ? -35.780 11.814 12.188 1.00 88.88 779 ARG A C 1
ATOM 6071 O O . ARG A 1 779 ? -35.927 11.697 13.399 1.00 88.88 779 ARG A O 1
ATOM 6078 N N . GLY A 1 780 ? -36.551 11.176 11.301 1.00 93.38 780 GLY A N 1
ATOM 6079 C CA . GLY A 1 780 ? -37.706 10.352 11.672 1.00 93.38 780 GLY A CA 1
ATOM 6080 C C . GLY A 1 780 ? -37.381 9.207 12.644 1.00 93.38 780 GLY A C 1
ATOM 6081 O O . GLY A 1 780 ? -38.198 8.888 13.498 1.00 93.38 780 GLY A O 1
ATOM 6082 N N . GLN A 1 781 ? -36.170 8.634 12.595 1.00 90.00 781 GLN A N 1
ATOM 6083 C CA . GLN A 1 781 ? -35.735 7.604 13.555 1.00 90.00 781 GLN A CA 1
ATOM 6084 C C . GLN A 1 781 ? -35.569 8.180 14.968 1.00 90.00 781 GLN A C 1
ATOM 6086 O O . GLN A 1 781 ? -35.928 7.557 15.967 1.00 90.00 781 GLN A O 1
ATOM 6091 N N . VAL A 1 782 ? -35.041 9.402 15.052 1.00 89.12 782 VAL A N 1
ATOM 6092 C CA . VAL A 1 782 ? -34.870 10.131 16.312 1.00 89.12 782 VAL A CA 1
ATOM 6093 C C . VAL A 1 782 ? -36.230 10.576 16.852 1.00 89.12 782 VAL A C 1
ATOM 6095 O O . VAL A 1 782 ? -36.463 10.452 18.051 1.00 89.12 782 VAL A O 1
ATOM 6098 N N . GLU A 1 783 ? -37.130 11.041 15.984 1.00 92.81 783 GLU A N 1
ATOM 6099 C CA . GLU A 1 783 ? -38.503 11.432 16.330 1.00 92.81 783 GLU A CA 1
ATOM 6100 C C . GLU A 1 783 ? -39.328 10.243 16.829 1.00 92.81 783 GLU A C 1
ATOM 6102 O O . GLU A 1 783 ? -39.913 10.332 17.903 1.00 92.81 783 GLU A O 1
ATOM 6107 N N . ALA A 1 784 ? -39.280 9.092 16.153 1.00 94.06 784 ALA A N 1
ATOM 6108 C CA . ALA A 1 784 ? -39.943 7.871 16.611 1.00 94.06 784 ALA A CA 1
ATOM 6109 C C . ALA A 1 784 ? -39.427 7.414 17.988 1.00 94.06 784 ALA A C 1
ATOM 6111 O O . ALA A 1 784 ? -40.208 7.053 18.866 1.00 94.06 784 ALA A O 1
ATOM 6112 N N . ALA A 1 785 ? -38.113 7.492 18.220 1.00 92.50 785 ALA A N 1
ATOM 6113 C CA . ALA A 1 785 ? -37.527 7.190 19.523 1.00 92.50 785 ALA A CA 1
ATOM 6114 C C . ALA A 1 785 ? -37.969 8.176 20.623 1.00 92.50 785 ALA A C 1
ATOM 6116 O O . ALA A 1 785 ? -38.121 7.775 21.777 1.00 92.50 785 ALA A O 1
ATOM 6117 N N . ILE A 1 786 ? -38.182 9.455 20.282 1.00 93.00 786 ILE A N 1
ATOM 6118 C CA . ILE A 1 786 ? -38.791 10.447 21.186 1.00 93.00 786 ILE A CA 1
ATOM 6119 C C . ILE A 1 786 ? -40.244 10.067 21.480 1.00 93.00 786 ILE A C 1
ATOM 6121 O O . ILE A 1 786 ? -40.639 10.091 22.642 1.00 93.00 786 ILE A O 1
ATOM 6125 N N . SER A 1 787 ? -41.022 9.684 20.463 1.00 96.31 787 SER A N 1
ATOM 6126 C CA . SER A 1 787 ? -42.426 9.272 20.608 1.00 96.31 787 SER A CA 1
ATOM 6127 C C . SER A 1 787 ? -42.592 8.029 21.485 1.00 96.31 787 SER A C 1
ATOM 6129 O O . SER A 1 787 ? -43.581 7.915 22.202 1.00 96.31 787 SER A O 1
ATOM 6131 N N . LEU A 1 788 ? -41.601 7.133 21.492 1.00 95.25 788 LEU A N 1
ATOM 6132 C CA . LEU A 1 788 ? -41.525 5.980 22.397 1.00 95.25 788 LEU A CA 1
ATOM 6133 C C . LEU A 1 788 ? -41.026 6.337 23.812 1.00 95.25 788 LEU A C 1
ATOM 6135 O O . LEU A 1 788 ? -40.766 5.444 24.614 1.00 95.25 788 LEU A O 1
ATOM 6139 N N . SER A 1 789 ? -40.874 7.626 24.133 1.00 94.56 789 SER A N 1
ATOM 6140 C CA . SER A 1 789 ? -40.366 8.128 25.417 1.00 94.56 789 SER A CA 1
ATOM 6141 C C . SER A 1 789 ? -38.970 7.609 25.796 1.00 94.56 789 SER A C 1
ATOM 6143 O O . SER A 1 789 ? -38.624 7.551 26.976 1.00 94.56 789 SER A O 1
ATOM 6145 N N . LEU A 1 790 ? -38.124 7.265 24.812 1.00 93.12 790 LEU A N 1
ATOM 6146 C CA . LEU A 1 790 ? -36.748 6.851 25.093 1.00 93.12 790 LEU A CA 1
ATOM 6147 C C . LEU A 1 790 ? -35.920 8.041 25.597 1.00 93.12 790 LEU A C 1
ATOM 6149 O O . LEU A 1 790 ? -35.820 9.090 24.938 1.00 93.12 790 LEU A O 1
ATOM 6153 N N . ASN A 1 791 ? -35.254 7.839 26.738 1.00 89.38 791 ASN A N 1
ATOM 6154 C CA . ASN A 1 791 ? -34.286 8.786 27.294 1.00 89.38 791 ASN A CA 1
ATOM 6155 C C . ASN A 1 791 ? -33.167 9.054 26.258 1.00 89.38 791 ASN A C 1
ATOM 6157 O O . ASN A 1 791 ? -32.770 8.120 25.558 1.00 89.38 791 ASN A O 1
ATOM 6161 N N . PRO A 1 792 ? -32.619 10.281 26.148 1.00 82.38 792 PRO A N 1
ATOM 6162 C CA . PRO A 1 792 ? -31.437 10.591 25.335 1.00 82.38 792 PRO A CA 1
ATOM 6163 C C . PRO A 1 792 ? -30.335 9.517 25.305 1.00 82.38 792 PRO A C 1
ATOM 6165 O O . PRO A 1 792 ? -29.841 9.188 24.227 1.00 82.38 792 PRO A O 1
ATOM 6168 N N . TYR A 1 793 ? -29.991 8.914 26.448 1.00 81.75 793 TYR A N 1
ATOM 6169 C CA . TYR A 1 793 ? -29.002 7.829 26.505 1.00 81.75 793 TYR A CA 1
ATOM 6170 C C . TYR A 1 793 ? -29.487 6.537 25.838 1.00 81.75 793 TYR A C 1
ATOM 6172 O O . TYR A 1 793 ? -28.746 5.913 25.078 1.00 81.75 793 TYR A O 1
ATOM 6180 N N . GLN A 1 794 ? -30.737 6.145 26.092 1.00 87.69 794 GLN A N 1
ATOM 6181 C CA . GLN A 1 794 ? -31.354 4.976 25.460 1.00 87.69 794 GLN A CA 1
ATOM 6182 C C . GLN A 1 794 ? -31.474 5.184 23.951 1.00 87.69 794 GLN A C 1
ATOM 6184 O O . GLN A 1 794 ? -31.119 4.304 23.177 1.00 87.69 794 GLN A O 1
ATOM 6189 N N . ARG A 1 795 ? -31.889 6.376 23.521 1.00 89.88 795 ARG A N 1
ATOM 6190 C CA . ARG A 1 795 ? -31.981 6.756 22.110 1.00 89.88 795 ARG A CA 1
ATOM 6191 C C . ARG A 1 795 ? -30.628 6.698 21.409 1.00 89.88 795 ARG A C 1
ATOM 6193 O O . ARG A 1 795 ? -30.533 6.137 20.318 1.00 89.88 795 ARG A O 1
ATOM 6200 N N . LEU A 1 796 ? -29.584 7.247 22.037 1.00 85.00 796 LEU A N 1
ATOM 6201 C CA . LEU A 1 796 ? -28.227 7.197 21.500 1.00 85.00 796 LEU A CA 1
ATOM 6202 C C . LEU A 1 796 ? -27.750 5.748 21.356 1.00 85.00 796 LEU A C 1
ATOM 6204 O O . LEU A 1 796 ? -27.269 5.376 20.294 1.00 85.00 796 LEU A O 1
ATOM 6208 N N . ARG A 1 797 ? -27.918 4.923 22.395 1.00 85.81 797 ARG A N 1
ATOM 6209 C CA . ARG A 1 797 ? -27.405 3.547 22.436 1.00 85.81 797 ARG A CA 1
ATOM 6210 C C . ARG A 1 797 ? -28.198 2.557 21.577 1.00 85.81 797 ARG A C 1
ATOM 6212 O O . ARG A 1 797 ? -27.584 1.690 20.967 1.00 85.81 797 ARG A O 1
ATOM 6219 N N . LEU A 1 798 ? -29.528 2.651 21.556 1.00 88.38 798 LEU A N 1
ATOM 6220 C CA . LEU A 1 798 ? -30.408 1.652 20.934 1.00 88.38 798 LEU A CA 1
ATOM 6221 C C . LEU A 1 798 ? -30.765 1.977 19.481 1.00 88.38 798 LEU A C 1
ATOM 6223 O O . LEU A 1 798 ? -30.998 1.062 18.701 1.00 88.38 798 LEU A O 1
ATOM 6227 N N . VAL A 1 799 ? -30.810 3.261 19.110 1.00 89.75 799 VAL A N 1
ATOM 6228 C CA . VAL A 1 799 ? -31.295 3.688 17.785 1.00 89.75 799 VAL A CA 1
ATOM 6229 C C . VAL A 1 799 ? -30.181 4.337 16.974 1.00 89.75 799 VAL A C 1
ATOM 6231 O O . VAL A 1 799 ? -29.872 3.877 15.879 1.00 89.75 799 VAL A O 1
ATOM 6234 N N . ILE A 1 800 ? -29.557 5.389 17.510 1.00 89.75 800 ILE A N 1
ATOM 6235 C CA . ILE A 1 800 ? -28.635 6.241 16.747 1.00 89.75 800 ILE A CA 1
ATOM 6236 C C . ILE A 1 800 ? -27.293 5.538 16.511 1.00 89.75 800 ILE A C 1
ATOM 6238 O O . ILE A 1 800 ? -26.881 5.376 15.368 1.00 89.75 800 ILE A O 1
ATOM 6242 N N . LEU A 1 801 ? -26.601 5.108 17.570 1.00 86.50 801 LEU A N 1
ATOM 6243 C CA . LEU A 1 801 ? -25.244 4.562 17.483 1.00 86.50 801 LEU A CA 1
ATOM 6244 C C . LEU A 1 801 ? -25.156 3.284 16.627 1.00 86.50 801 LEU A C 1
ATOM 6246 O O . LEU A 1 801 ? -24.254 3.226 15.790 1.00 86.50 801 LEU A O 1
ATOM 6250 N N . PRO A 1 802 ? -26.077 2.300 16.734 1.00 87.12 802 PRO A N 1
ATOM 6251 C CA . PRO A 1 802 ? -26.036 1.105 15.889 1.00 87.12 802 PRO A CA 1
ATOM 6252 C C . PRO A 1 802 ? -26.195 1.416 14.395 1.00 87.12 802 PRO A C 1
ATOM 6254 O O . PRO A 1 802 ? -25.547 0.787 13.561 1.00 87.12 802 PRO A O 1
ATOM 6257 N N . GLN A 1 803 ? -27.029 2.403 14.048 1.00 88.69 803 GLN A N 1
ATOM 6258 C CA . GLN A 1 803 ? -27.215 2.827 12.659 1.00 88.69 803 GLN A CA 1
ATOM 6259 C C . GLN A 1 803 ? -26.021 3.650 12.165 1.00 88.69 803 GLN A C 1
ATOM 6261 O O . GLN A 1 803 ? -25.500 3.389 11.082 1.00 88.69 803 GLN A O 1
ATOM 6266 N N . ALA A 1 804 ? -25.542 4.596 12.979 1.00 89.94 804 ALA A N 1
ATOM 6267 C CA . ALA A 1 804 ? -24.421 5.463 12.632 1.00 89.94 804 ALA A CA 1
ATOM 6268 C C . ALA A 1 804 ? -23.116 4.668 12.451 1.00 89.94 804 ALA A C 1
ATOM 6270 O O . ALA A 1 804 ? -22.310 4.996 11.584 1.00 89.94 804 ALA A O 1
ATOM 6271 N N . LEU A 1 805 ? -22.920 3.584 13.212 1.00 88.31 805 LEU A N 1
ATOM 6272 C CA . LEU A 1 805 ? -21.750 2.712 13.090 1.00 88.31 805 LEU A CA 1
ATOM 6273 C C . LEU A 1 805 ? -21.582 2.163 11.660 1.00 88.31 805 LEU A C 1
ATOM 6275 O O . LEU A 1 805 ? -20.457 2.075 11.170 1.00 88.31 805 LEU A O 1
ATOM 6279 N N . ARG A 1 806 ? -22.685 1.862 10.956 1.00 86.56 806 ARG A N 1
ATOM 6280 C CA . ARG A 1 806 ? -22.650 1.332 9.579 1.00 86.56 806 ARG A CA 1
ATOM 6281 C C . ARG A 1 806 ? -22.047 2.322 8.583 1.00 86.56 806 ARG A C 1
ATOM 6283 O O . ARG A 1 806 ? -21.330 1.904 7.681 1.00 86.56 806 ARG A O 1
ATOM 6290 N N . SER A 1 807 ? -22.301 3.621 8.749 1.00 88.88 807 SER A N 1
ATOM 6291 C CA . SER A 1 807 ? -21.700 4.662 7.905 1.00 88.88 807 SER A CA 1
ATOM 6292 C C . SER A 1 807 ? -20.322 5.116 8.406 1.00 88.88 807 SER A C 1
ATOM 6294 O O . SER A 1 807 ? -19.519 5.587 7.604 1.00 88.88 807 SER A O 1
ATOM 6296 N N . MET A 1 808 ? -20.015 4.951 9.703 1.00 92.50 808 MET A N 1
ATOM 6297 C CA . MET A 1 808 ? -18.697 5.275 10.275 1.00 92.50 808 MET A CA 1
ATOM 6298 C C . MET A 1 808 ? -17.597 4.342 9.763 1.00 92.50 808 MET A C 1
ATOM 6300 O O . MET A 1 808 ? -16.516 4.811 9.413 1.00 92.50 808 MET A O 1
ATOM 6304 N N . ILE A 1 809 ? -17.849 3.029 9.717 1.00 91.00 809 ILE A N 1
ATOM 6305 C CA . ILE A 1 809 ? -16.815 2.012 9.453 1.00 91.00 809 ILE A CA 1
ATOM 6306 C C . ILE A 1 809 ? -16.077 2.220 8.118 1.00 91.00 809 ILE A C 1
ATOM 6308 O O . ILE A 1 809 ? -14.842 2.222 8.136 1.00 91.00 809 ILE A O 1
ATOM 6312 N N . PRO A 1 810 ? -16.758 2.447 6.973 1.00 90.44 810 PRO A N 1
ATOM 6313 C CA . PRO A 1 810 ? -16.068 2.693 5.706 1.00 90.44 810 PRO A CA 1
ATOM 6314 C C . PRO A 1 810 ? -15.168 3.935 5.751 1.00 90.44 810 PRO A C 1
ATOM 6316 O O . PRO A 1 810 ? -14.073 3.935 5.190 1.00 90.44 810 PRO A O 1
ATOM 6319 N N . LEU A 1 811 ? -15.596 4.985 6.459 1.00 92.81 811 LEU A N 1
ATOM 6320 C CA . LEU A 1 811 ? -14.818 6.213 6.628 1.00 92.81 811 LEU A CA 1
ATOM 6321 C C . LEU A 1 811 ? -13.606 5.992 7.545 1.00 92.81 811 LEU A C 1
ATOM 6323 O O . LEU A 1 811 ? -12.521 6.505 7.266 1.00 92.81 811 LEU A O 1
ATOM 6327 N N . MET A 1 812 ? -13.766 5.197 8.606 1.00 93.56 812 MET A N 1
ATOM 6328 C CA . MET A 1 812 ? -12.678 4.821 9.512 1.00 93.56 812 MET A CA 1
ATOM 6329 C C . MET A 1 812 ? -11.605 3.980 8.813 1.00 93.56 812 MET A C 1
ATOM 6331 O O . MET A 1 812 ? -10.429 4.177 9.100 1.00 93.56 812 MET A O 1
ATOM 6335 N N . ASN A 1 813 ? -11.971 3.121 7.851 1.00 92.38 813 ASN A N 1
ATOM 6336 C CA . ASN A 1 813 ? -11.000 2.349 7.062 1.00 92.38 813 ASN A CA 1
ATOM 6337 C C . ASN A 1 813 ? -9.969 3.267 6.379 1.00 92.38 813 ASN A C 1
ATOM 6339 O O . ASN A 1 813 ? -8.760 3.080 6.517 1.00 92.38 813 ASN A O 1
ATOM 6343 N N . ASN A 1 814 ? -10.447 4.330 5.724 1.00 91.81 814 ASN A N 1
ATOM 6344 C CA . ASN A 1 814 ? -9.570 5.324 5.105 1.00 91.81 814 ASN A CA 1
ATOM 6345 C C . ASN A 1 814 ? -8.667 6.020 6.129 1.00 91.81 814 ASN A C 1
ATOM 6347 O O . ASN A 1 814 ? -7.487 6.233 5.855 1.00 91.81 814 ASN A O 1
ATOM 6351 N N . GLN A 1 815 ? -9.181 6.332 7.323 1.00 95.19 815 GLN A N 1
ATOM 6352 C CA . GLN A 1 815 ? -8.358 6.961 8.358 1.00 95.19 815 GLN A CA 1
ATOM 6353 C C . GLN A 1 815 ? -7.311 6.021 8.943 1.00 95.19 815 GLN A C 1
ATOM 6355 O O . GLN A 1 815 ? -6.186 6.450 9.162 1.00 95.19 815 GLN A O 1
ATOM 6360 N N . PHE A 1 816 ? -7.616 4.742 9.140 1.00 95.12 816 PHE A N 1
ATOM 6361 C CA . PHE A 1 816 ? -6.635 3.778 9.639 1.00 95.12 816 PHE A CA 1
ATOM 6362 C C . PHE A 1 816 ? -5.502 3.536 8.639 1.00 95.12 816 PHE A C 1
ATOM 6364 O O . PHE A 1 816 ? -4.337 3.498 9.035 1.00 95.12 816 PHE A O 1
ATOM 6371 N N . MET A 1 817 ? -5.808 3.489 7.337 1.00 94.00 817 MET A N 1
ATOM 6372 C CA . MET A 1 817 ? -4.773 3.488 6.297 1.00 94.00 817 MET A CA 1
ATOM 6373 C C . MET A 1 817 ? -3.927 4.770 6.323 1.00 94.00 817 MET A C 1
ATOM 6375 O O . MET A 1 817 ? -2.723 4.713 6.073 1.00 94.00 817 MET A O 1
ATOM 6379 N N . ASN A 1 818 ? -4.526 5.920 6.651 1.00 94.75 818 ASN A N 1
ATOM 6380 C CA . ASN A 1 818 ? -3.781 7.166 6.820 1.00 94.75 818 ASN A CA 1
ATOM 6381 C C . ASN A 1 818 ? -2.881 7.141 8.058 1.00 94.75 818 ASN A C 1
ATOM 6383 O O . ASN A 1 818 ? -1.768 7.637 7.960 1.00 94.75 818 ASN A O 1
ATOM 6387 N N . VAL A 1 819 ? -3.291 6.545 9.186 1.00 95.31 819 VAL A N 1
ATOM 6388 C CA . VAL A 1 819 ? -2.408 6.395 10.363 1.00 95.31 819 VAL A CA 1
ATOM 6389 C C . VAL A 1 819 ? -1.163 5.590 9.998 1.00 95.31 819 VAL A C 1
ATOM 6391 O O . VAL A 1 819 ? -0.057 6.023 10.308 1.00 95.31 819 VAL A O 1
ATOM 6394 N N . TRP A 1 820 ? -1.334 4.474 9.281 1.00 95.56 820 TRP A N 1
ATOM 6395 C CA . TRP A 1 820 ? -0.218 3.652 8.806 1.00 95.56 820 TRP A CA 1
ATOM 6396 C C . TRP A 1 820 ? 0.731 4.422 7.884 1.00 95.56 820 TRP A C 1
ATOM 6398 O O . TRP A 1 820 ? 1.940 4.352 8.043 1.00 95.56 820 TRP A O 1
ATOM 6408 N N . LYS A 1 821 ? 0.206 5.204 6.935 1.00 95.00 821 LYS A N 1
ATOM 6409 C CA . LYS A 1 821 ? 1.051 6.017 6.044 1.00 95.00 821 LYS A CA 1
ATOM 6410 C C . LYS A 1 821 ? 1.726 7.167 6.790 1.00 95.00 821 LYS A C 1
ATOM 6412 O O . LYS A 1 821 ? 2.907 7.412 6.596 1.00 95.00 821 LYS A O 1
ATOM 6417 N N . ASN A 1 822 ? 0.994 7.843 7.671 1.00 94.56 822 ASN A N 1
ATOM 6418 C CA . ASN A 1 822 ? 1.488 8.971 8.456 1.00 94.56 822 ASN A CA 1
ATOM 6419 C C . ASN A 1 822 ? 2.518 8.560 9.511 1.00 94.56 822 ASN A C 1
ATOM 6421 O O . ASN A 1 822 ? 3.248 9.425 9.995 1.00 94.56 822 ASN A O 1
ATOM 6425 N N . SER A 1 823 ? 2.621 7.269 9.850 1.00 94.06 823 SER A N 1
ATOM 6426 C CA . SER A 1 823 ? 3.697 6.780 10.710 1.00 94.06 823 SER A CA 1
ATOM 6427 C C . SER A 1 823 ? 5.077 7.062 10.107 1.00 94.06 823 SER A C 1
ATOM 6429 O O . SER A 1 823 ? 6.008 7.255 10.877 1.00 94.06 823 SER A O 1
ATOM 6431 N N . SER A 1 824 ? 5.193 7.203 8.774 1.00 94.12 824 SER A N 1
ATOM 6432 C CA . SER A 1 824 ? 6.445 7.557 8.082 1.00 94.12 824 SER A CA 1
ATOM 6433 C C . SER A 1 824 ? 7.006 8.927 8.476 1.00 94.12 824 SER A C 1
ATOM 6435 O O . SER A 1 824 ? 8.180 9.215 8.247 1.00 94.12 824 SER A O 1
ATOM 6437 N N . LEU A 1 825 ? 6.183 9.797 9.077 1.00 93.25 825 LEU A N 1
ATOM 6438 C CA . LEU A 1 825 ? 6.632 11.070 9.647 1.00 93.25 825 LEU A CA 1
ATOM 6439 C C . LEU A 1 825 ? 7.451 10.885 10.935 1.00 93.25 825 LEU A C 1
ATOM 6441 O O . LEU A 1 825 ? 7.972 11.866 11.461 1.00 93.25 825 LEU A O 1
ATOM 6445 N N . ALA A 1 826 ? 7.630 9.646 11.401 1.00 89.12 826 ALA A N 1
ATOM 6446 C CA . ALA A 1 826 ? 8.565 9.258 12.455 1.00 89.12 826 ALA A CA 1
ATOM 6447 C C . ALA A 1 826 ? 9.981 9.802 12.263 1.00 89.12 826 ALA A C 1
ATOM 6449 O O . ALA A 1 826 ? 10.651 10.110 13.250 1.00 89.12 826 ALA A O 1
ATOM 6450 N N . VAL A 1 827 ? 10.401 10.009 11.011 1.00 91.69 827 VAL A N 1
ATOM 6451 C CA . VAL A 1 827 ? 11.682 10.646 10.681 1.00 91.69 827 VAL A CA 1
ATOM 6452 C C . VAL A 1 827 ? 11.870 12.005 11.363 1.00 91.69 827 VAL A C 1
ATOM 6454 O O . VAL A 1 827 ? 12.985 12.346 11.740 1.00 91.69 827 VAL A O 1
ATOM 6457 N N . VAL A 1 828 ? 10.788 12.758 11.588 1.00 90.00 828 VAL A N 1
ATOM 6458 C CA . VAL A 1 828 ? 10.828 14.090 12.215 1.00 90.00 828 VAL A CA 1
ATOM 6459 C C . VAL A 1 828 ? 11.250 14.021 13.682 1.00 90.00 828 VAL A C 1
ATOM 6461 O O . VAL A 1 828 ? 11.857 14.956 14.196 1.00 90.00 828 VAL A O 1
ATOM 6464 N N . VAL A 1 829 ? 10.937 12.917 14.357 1.00 88.44 829 VAL A N 1
ATOM 6465 C CA . VAL A 1 829 ? 11.218 12.716 15.785 1.00 88.44 829 VAL A CA 1
ATOM 6466 C C . VAL A 1 829 ? 12.272 11.636 16.016 1.00 88.44 829 VAL A C 1
ATOM 6468 O O . VAL A 1 829 ? 12.431 11.189 17.143 1.00 88.44 829 VAL A O 1
ATOM 6471 N N . ALA A 1 830 ? 12.977 11.207 14.963 1.00 87.69 830 ALA A N 1
ATOM 6472 C CA . ALA A 1 830 ? 13.975 10.135 14.999 1.00 87.69 830 ALA A CA 1
ATOM 6473 C C . ALA A 1 830 ? 13.460 8.808 15.600 1.00 87.69 830 ALA A C 1
ATOM 6475 O O . ALA A 1 830 ? 14.224 8.040 16.186 1.00 87.69 830 ALA A O 1
ATOM 6476 N N . TYR A 1 831 ? 12.163 8.520 15.451 1.00 89.69 831 TYR A N 1
ATOM 6477 C CA . TYR A 1 831 ? 11.614 7.215 15.816 1.00 89.69 831 TYR A CA 1
ATOM 6478 C C . TYR A 1 831 ? 11.977 6.181 14.740 1.00 89.69 831 TYR A C 1
ATOM 6480 O O . TYR A 1 831 ? 11.851 6.444 13.546 1.00 89.69 831 TYR A O 1
ATOM 6488 N N . THR A 1 832 ? 12.437 5.004 15.166 1.00 89.12 832 THR A N 1
ATOM 6489 C CA . THR A 1 832 ? 12.974 3.928 14.315 1.00 89.12 832 THR A CA 1
ATOM 6490 C C . THR A 1 832 ? 11.865 3.111 13.644 1.00 89.12 832 THR A C 1
ATOM 6492 O O . THR A 1 832 ? 11.685 1.919 13.904 1.00 89.12 832 THR A O 1
ATOM 6495 N N . ASP A 1 833 ? 11.092 3.772 12.786 1.00 91.31 833 ASP A N 1
ATOM 6496 C CA . ASP A 1 833 ? 10.073 3.157 11.937 1.00 91.31 833 ASP A CA 1
ATOM 6497 C C . ASP A 1 833 ? 10.659 2.645 10.603 1.00 91.31 833 ASP A C 1
ATOM 6499 O O . ASP A 1 833 ? 11.854 2.799 10.329 1.00 91.31 833 ASP A O 1
ATOM 6503 N N . ILE A 1 834 ? 9.818 2.021 9.765 1.00 91.81 834 ILE A N 1
ATOM 6504 C CA . ILE A 1 834 ? 10.217 1.481 8.453 1.00 91.81 834 ILE A CA 1
ATOM 6505 C C . ILE A 1 834 ? 10.889 2.570 7.606 1.00 91.81 834 ILE A C 1
ATOM 6507 O O . ILE A 1 834 ? 11.952 2.328 7.031 1.00 91.81 834 ILE A O 1
ATOM 6511 N N . PHE A 1 835 ? 10.289 3.762 7.527 1.00 94.44 835 PHE A N 1
ATOM 6512 C CA . PHE A 1 835 ? 10.811 4.840 6.692 1.00 94.44 835 PHE A CA 1
ATOM 6513 C C . PHE A 1 835 ? 12.166 5.342 7.192 1.00 94.44 835 PHE A C 1
ATOM 6515 O O . PHE A 1 835 ? 13.097 5.457 6.397 1.00 94.44 835 PHE A O 1
ATOM 6522 N N . TYR A 1 836 ? 12.306 5.593 8.495 1.00 91.81 836 TYR A N 1
ATOM 6523 C CA . TYR A 1 836 ? 13.554 6.056 9.093 1.00 91.81 836 TYR A CA 1
ATOM 6524 C C . TYR A 1 836 ? 14.692 5.058 8.873 1.00 91.81 836 TYR A C 1
ATOM 6526 O O . TYR A 1 836 ? 15.761 5.433 8.392 1.00 91.81 836 TYR A O 1
ATOM 6534 N N . VAL A 1 837 ? 14.463 3.777 9.176 1.00 89.75 837 VAL A N 1
ATOM 6535 C CA . VAL A 1 837 ? 15.497 2.740 9.056 1.00 89.75 837 VAL A CA 1
ATOM 6536 C C . VAL A 1 837 ? 15.940 2.571 7.604 1.00 89.75 837 VAL A C 1
ATOM 6538 O O . VAL A 1 837 ? 17.141 2.555 7.329 1.00 89.75 837 VAL A O 1
ATOM 6541 N N . ILE A 1 838 ? 14.997 2.525 6.662 1.00 91.88 838 ILE A N 1
ATOM 6542 C CA . ILE A 1 838 ? 15.323 2.426 5.237 1.00 91.88 838 ILE A CA 1
ATOM 6543 C C . ILE A 1 838 ? 16.045 3.684 4.745 1.00 91.88 838 ILE A C 1
ATOM 6545 O O . ILE A 1 838 ? 17.023 3.565 4.012 1.00 91.88 838 ILE A O 1
ATOM 6549 N N . LEU A 1 839 ? 15.631 4.879 5.170 1.00 91.94 839 LEU A N 1
ATOM 6550 C CA . LEU A 1 839 ? 16.297 6.130 4.803 1.00 91.94 839 LEU A CA 1
ATOM 6551 C C . LEU A 1 839 ? 17.761 6.147 5.267 1.00 91.94 839 LEU A C 1
ATOM 6553 O O . LEU A 1 839 ? 18.651 6.521 4.502 1.00 91.94 839 LEU A O 1
ATOM 6557 N N . VAL A 1 840 ? 18.026 5.708 6.500 1.00 89.69 840 VAL A N 1
ATOM 6558 C CA . VAL A 1 840 ? 19.392 5.591 7.027 1.00 89.69 840 VAL A CA 1
ATOM 6559 C C . VAL A 1 840 ? 20.194 4.558 6.226 1.00 89.69 840 VAL A C 1
ATOM 6561 O O . VAL A 1 840 ? 21.325 4.841 5.829 1.00 89.69 840 VAL A O 1
ATOM 6564 N N . MET A 1 841 ? 19.607 3.400 5.898 1.00 88.06 841 MET A N 1
ATOM 6565 C CA . MET A 1 841 ? 20.252 2.400 5.036 1.00 88.06 841 MET A CA 1
ATOM 6566 C C . MET A 1 841 ? 20.551 2.951 3.631 1.00 88.06 841 MET A C 1
ATOM 6568 O O . MET A 1 841 ? 21.637 2.718 3.107 1.00 88.06 841 MET A O 1
ATOM 6572 N N . MET A 1 842 ? 19.642 3.721 3.024 1.00 89.50 842 MET A N 1
ATOM 6573 C CA . MET A 1 842 ? 19.836 4.313 1.692 1.00 89.50 842 MET A CA 1
ATOM 6574 C C . MET A 1 842 ? 21.030 5.266 1.665 1.00 89.50 842 MET A C 1
ATOM 6576 O O . MET A 1 842 ? 21.814 5.237 0.715 1.00 89.50 842 MET A O 1
ATOM 6580 N N . ASN A 1 843 ? 21.186 6.076 2.714 1.00 88.69 843 ASN A N 1
ATOM 6581 C CA . ASN A 1 843 ? 22.286 7.030 2.828 1.00 88.69 843 ASN A CA 1
ATOM 6582 C C . ASN A 1 843 ? 23.630 6.347 3.117 1.00 88.69 843 ASN A C 1
ATOM 6584 O O . ASN A 1 843 ? 24.650 6.784 2.591 1.00 88.69 843 ASN A O 1
ATOM 6588 N N . ASN A 1 844 ? 23.630 5.267 3.904 1.00 86.25 844 ASN A N 1
ATOM 6589 C CA . ASN A 1 844 ? 24.857 4.562 4.284 1.00 86.25 844 ASN A CA 1
ATOM 6590 C C . ASN A 1 844 ? 25.344 3.572 3.215 1.00 86.25 844 ASN A C 1
ATOM 6592 O O . ASN A 1 844 ? 26.544 3.452 2.991 1.00 86.25 844 ASN A O 1
ATOM 6596 N N . VAL A 1 845 ? 24.430 2.850 2.560 1.00 84.94 845 VAL A N 1
ATOM 6597 C CA . VAL A 1 845 ? 24.766 1.783 1.600 1.00 84.94 845 VAL A CA 1
ATOM 6598 C C . VAL A 1 845 ? 24.847 2.315 0.163 1.00 84.94 845 VAL A C 1
ATOM 6600 O O . VAL A 1 845 ? 25.527 1.740 -0.682 1.00 84.94 845 VAL A O 1
ATOM 6603 N N . GLY A 1 846 ? 24.143 3.407 -0.155 1.00 82.19 846 GLY A N 1
ATOM 6604 C CA . GLY A 1 846 ? 24.102 3.973 -1.509 1.00 82.19 846 GLY A CA 1
ATOM 6605 C C . GLY A 1 846 ? 23.251 3.180 -2.515 1.00 82.19 846 GLY A C 1
ATOM 6606 O O . GLY A 1 846 ? 23.176 3.565 -3.684 1.00 82.19 846 GLY A O 1
ATOM 6607 N N . LYS A 1 847 ? 22.574 2.107 -2.075 1.00 85.06 847 LYS A N 1
ATOM 6608 C CA . LYS A 1 847 ? 21.609 1.321 -2.864 1.00 85.06 847 LYS A CA 1
ATOM 6609 C C . LYS A 1 847 ? 20.209 1.931 -2.740 1.00 85.06 847 LYS A C 1
ATOM 6611 O O . LYS A 1 847 ? 19.488 1.664 -1.786 1.00 85.06 847 LYS A O 1
ATOM 6616 N N . LEU A 1 848 ? 19.817 2.777 -3.693 1.00 88.88 848 LEU A N 1
ATOM 6617 C CA . LEU A 1 848 ? 18.575 3.557 -3.602 1.00 88.88 848 LEU A CA 1
ATOM 6618 C C . LEU A 1 848 ? 17.336 2.744 -4.005 1.00 88.88 848 LEU A C 1
ATOM 6620 O O . LEU A 1 848 ? 16.408 2.612 -3.211 1.00 88.88 848 LEU A O 1
ATOM 6624 N N . ILE A 1 849 ? 17.307 2.205 -5.226 1.00 89.56 849 ILE A N 1
ATOM 6625 C CA . ILE A 1 849 ? 16.119 1.551 -5.795 1.00 89.56 849 ILE A CA 1
ATOM 6626 C C . ILE A 1 849 ? 15.714 0.273 -5.036 1.00 89.56 849 ILE A C 1
ATOM 6628 O O . ILE A 1 849 ? 14.531 0.171 -4.711 1.00 89.56 849 ILE A O 1
ATOM 6632 N N . PRO A 1 850 ? 16.615 -0.667 -4.673 1.00 87.44 850 PRO A N 1
ATOM 6633 C CA . PRO A 1 850 ? 16.224 -1.876 -3.933 1.00 87.44 850 PRO A CA 1
ATOM 6634 C C . PRO A 1 850 ? 15.559 -1.568 -2.589 1.00 87.44 850 PRO A C 1
ATOM 6636 O O . PRO A 1 850 ? 14.541 -2.167 -2.241 1.00 87.44 850 PRO A O 1
ATOM 6639 N N . LEU A 1 851 ? 16.124 -0.605 -1.853 1.00 89.50 851 LEU A N 1
ATOM 6640 C CA . LEU A 1 851 ? 15.621 -0.152 -0.558 1.00 89.50 851 LEU A CA 1
ATOM 6641 C C . LEU A 1 851 ? 14.305 0.618 -0.697 1.00 89.50 851 LEU A C 1
ATOM 6643 O O . LEU A 1 851 ? 13.388 0.418 0.095 1.00 89.50 851 LEU A O 1
ATOM 6647 N N . PHE A 1 852 ? 14.167 1.442 -1.736 1.00 91.19 852 PHE A N 1
ATOM 6648 C CA . PHE A 1 852 ? 12.916 2.142 -2.016 1.00 91.19 852 PHE A CA 1
ATOM 6649 C C . PHE A 1 852 ? 11.794 1.185 -2.452 1.00 91.19 852 PHE A C 1
ATOM 6651 O O . PHE A 1 852 ? 10.650 1.346 -2.038 1.00 91.19 852 PHE A O 1
ATOM 6658 N N . LEU A 1 853 ? 12.103 0.148 -3.237 1.00 89.00 853 LEU A N 1
ATOM 6659 C CA . LEU A 1 853 ? 11.149 -0.921 -3.552 1.00 89.00 853 LEU A CA 1
ATOM 6660 C C . LEU A 1 853 ? 10.708 -1.655 -2.287 1.00 89.00 853 LEU A C 1
ATOM 6662 O O . LEU A 1 853 ? 9.518 -1.897 -2.101 1.00 89.00 853 LEU A O 1
ATOM 6666 N N . LEU A 1 854 ? 11.650 -1.948 -1.391 1.00 86.31 854 LEU A N 1
ATOM 6667 C CA . LEU A 1 854 ? 11.355 -2.579 -0.113 1.00 86.31 854 LEU A CA 1
ATOM 6668 C C . LEU A 1 854 ? 10.440 -1.692 0.751 1.00 86.31 854 LEU A C 1
ATOM 6670 O O . LEU A 1 854 ? 9.465 -2.183 1.324 1.00 86.31 854 LEU A O 1
ATOM 6674 N N . LEU A 1 855 ? 10.699 -0.382 0.796 1.00 92.56 855 LEU A N 1
ATOM 6675 C CA . LEU A 1 855 ? 9.841 0.609 1.452 1.00 92.56 855 LEU A CA 1
ATOM 6676 C C . LEU A 1 855 ? 8.414 0.562 0.887 1.00 92.56 855 LEU A C 1
ATOM 6678 O O . LEU A 1 855 ? 7.448 0.438 1.636 1.00 92.56 855 LEU A O 1
ATOM 6682 N N . LEU A 1 856 ? 8.267 0.616 -0.439 1.00 92.56 856 LEU A N 1
ATOM 6683 C CA . LEU A 1 856 ? 6.956 0.589 -1.089 1.00 92.56 856 LEU A CA 1
ATOM 6684 C C . LEU A 1 856 ? 6.202 -0.711 -0.802 1.00 92.56 856 LEU A C 1
ATOM 6686 O O . LEU A 1 856 ? 5.029 -0.664 -0.440 1.00 92.56 856 LEU A O 1
ATOM 6690 N N . VAL A 1 857 ? 6.868 -1.861 -0.924 1.00 90.06 857 VAL A N 1
ATOM 6691 C CA . VAL A 1 857 ? 6.265 -3.175 -0.665 1.00 90.06 857 VAL A CA 1
ATOM 6692 C C . VAL A 1 857 ? 5.818 -3.292 0.791 1.00 90.06 857 VAL A C 1
ATOM 6694 O O . VAL A 1 857 ? 4.681 -3.684 1.045 1.00 90.06 857 VAL A O 1
ATOM 6697 N N . THR A 1 858 ? 6.655 -2.902 1.753 1.00 86.69 858 THR A N 1
ATOM 6698 C CA . THR A 1 858 ? 6.319 -2.999 3.185 1.00 86.69 858 THR A CA 1
ATOM 6699 C C . THR A 1 858 ? 5.157 -2.083 3.574 1.00 86.69 858 THR A C 1
ATOM 6701 O O . THR A 1 858 ? 4.206 -2.542 4.216 1.00 86.69 858 THR A O 1
ATOM 6704 N N . TYR A 1 859 ? 5.145 -0.825 3.118 1.00 92.56 859 TYR A N 1
ATOM 6705 C CA . TYR A 1 859 ? 4.003 0.068 3.343 1.00 92.56 859 TYR A CA 1
ATOM 6706 C C . TYR A 1 859 ? 2.736 -0.415 2.628 1.00 92.56 859 TYR A C 1
ATOM 6708 O O . TYR A 1 859 ? 1.643 -0.322 3.197 1.00 92.56 859 TYR A O 1
ATOM 6716 N N . GLN A 1 860 ? 2.855 -0.956 1.414 1.00 95.12 860 GLN A N 1
ATOM 6717 C CA . GLN A 1 860 ? 1.708 -1.459 0.662 1.00 95.12 860 GLN A CA 1
ATOM 6718 C C . GLN A 1 860 ? 1.098 -2.699 1.324 1.00 95.12 860 GLN A C 1
ATOM 6720 O O . GLN A 1 860 ? -0.123 -2.762 1.462 1.00 95.12 860 GLN A O 1
ATOM 6725 N N . ILE A 1 861 ? 1.919 -3.645 1.792 1.00 89.31 861 ILE A N 1
ATOM 6726 C CA . ILE A 1 861 ? 1.462 -4.826 2.539 1.00 89.31 861 ILE A CA 1
ATOM 6727 C C . ILE A 1 861 ? 0.697 -4.396 3.792 1.00 89.31 861 ILE A C 1
ATOM 6729 O O . ILE A 1 861 ? -0.411 -4.885 4.018 1.00 89.31 861 ILE A O 1
ATOM 6733 N N . GLY A 1 862 ? 1.222 -3.443 4.570 1.00 89.25 862 GLY A N 1
ATOM 6734 C CA . GLY A 1 862 ? 0.518 -2.941 5.753 1.00 89.25 862 GLY A CA 1
ATOM 6735 C C . GLY A 1 862 ? -0.824 -2.290 5.405 1.00 89.25 862 GLY A C 1
ATOM 6736 O O . GLY A 1 862 ? -1.846 -2.605 6.015 1.00 89.25 862 GLY A O 1
ATOM 6737 N N . SER A 1 863 ? -0.866 -1.465 4.352 1.00 92.12 863 SER A N 1
ATOM 6738 C CA . SER A 1 863 ? -2.108 -0.822 3.900 1.00 92.12 863 SER A CA 1
ATOM 6739 C C . SER A 1 863 ? -3.148 -1.836 3.408 1.00 92.12 863 SER A C 1
ATOM 6741 O O . SER A 1 863 ? -4.332 -1.692 3.714 1.00 92.12 863 SER A O 1
ATOM 6743 N N . LEU A 1 864 ? -2.728 -2.854 2.651 1.00 92.75 864 LEU A N 1
ATOM 6744 C CA . LEU A 1 864 ? -3.605 -3.928 2.179 1.00 92.75 864 LEU A CA 1
ATOM 6745 C C . LEU A 1 864 ? -4.100 -4.795 3.336 1.00 92.75 864 LEU A C 1
ATOM 6747 O O . LEU A 1 864 ? -5.265 -5.176 3.337 1.00 92.75 864 LEU A O 1
ATOM 6751 N N . THR A 1 865 ? -3.256 -5.048 4.337 1.00 88.56 865 THR A N 1
ATOM 6752 C CA . THR A 1 865 ? -3.630 -5.799 5.543 1.00 88.56 865 THR A CA 1
ATOM 6753 C C . THR A 1 865 ? -4.723 -5.069 6.322 1.00 88.56 865 THR A C 1
ATOM 6755 O O . THR A 1 865 ? -5.764 -5.657 6.609 1.00 88.56 865 THR A O 1
ATOM 6758 N N . ILE A 1 866 ? -4.546 -3.767 6.582 1.00 90.56 866 ILE A N 1
ATOM 6759 C CA . ILE A 1 866 ? -5.562 -2.935 7.249 1.00 90.56 866 ILE A CA 1
ATOM 6760 C C . ILE A 1 866 ? -6.861 -2.919 6.436 1.00 90.56 866 ILE A C 1
ATOM 6762 O O . ILE A 1 866 ? -7.935 -3.152 6.989 1.00 90.56 866 ILE A O 1
ATOM 6766 N N . SER A 1 867 ? -6.767 -2.711 5.119 1.00 90.88 867 SER A N 1
ATOM 6767 C CA . SER A 1 867 ? -7.933 -2.696 4.231 1.00 90.88 867 SER A CA 1
ATOM 6768 C C . SER A 1 867 ? -8.669 -4.039 4.219 1.00 90.88 867 SER A C 1
ATOM 6770 O O . SER A 1 867 ? -9.892 -4.069 4.332 1.00 90.88 867 SER A O 1
ATOM 6772 N N . ALA A 1 868 ? -7.950 -5.163 4.156 1.00 87.94 868 ALA A N 1
ATOM 6773 C CA . ALA A 1 868 ? -8.535 -6.500 4.202 1.00 87.94 868 ALA A CA 1
ATOM 6774 C C . ALA A 1 868 ? -9.259 -6.760 5.532 1.00 87.94 868 ALA A C 1
ATOM 6776 O O . ALA A 1 868 ? -10.412 -7.194 5.522 1.00 87.94 868 ALA A O 1
ATOM 6777 N N . MET A 1 869 ? -8.628 -6.428 6.665 1.00 86.88 869 MET A N 1
ATOM 6778 C CA . MET A 1 869 ? -9.238 -6.555 7.995 1.00 86.88 869 MET A CA 1
ATOM 6779 C C . MET A 1 869 ? -10.495 -5.687 8.131 1.00 86.88 869 MET A C 1
ATOM 6781 O O . MET A 1 869 ? -11.526 -6.149 8.621 1.00 86.88 869 MET A O 1
ATOM 6785 N N . MET A 1 870 ? -10.443 -4.442 7.656 1.00 88.50 870 MET A N 1
ATOM 6786 C CA . MET A 1 870 ? -11.572 -3.513 7.726 1.00 88.50 870 MET A CA 1
ATOM 6787 C C . MET A 1 870 ? -12.702 -3.875 6.764 1.00 88.50 870 MET A C 1
ATOM 6789 O O . MET A 1 870 ? -13.867 -3.730 7.124 1.00 88.50 870 MET A O 1
ATOM 6793 N N . ASN A 1 871 ? -12.397 -4.385 5.570 1.00 86.56 871 ASN A N 1
ATOM 6794 C CA . ASN A 1 871 ? -13.407 -4.874 4.631 1.00 86.56 871 ASN A CA 1
ATOM 6795 C C . ASN A 1 871 ? -14.102 -6.128 5.169 1.00 86.56 871 ASN A C 1
ATOM 6797 O O . ASN A 1 871 ? -15.327 -6.238 5.080 1.00 86.56 871 ASN A O 1
ATOM 6801 N N . TRP A 1 872 ? -13.343 -7.035 5.792 1.00 83.75 872 TRP A N 1
ATOM 6802 C CA . TRP A 1 872 ? -13.906 -8.176 6.508 1.00 83.75 872 TRP A CA 1
ATOM 6803 C C . TRP A 1 872 ? -14.851 -7.713 7.626 1.00 83.75 872 TRP A C 1
ATOM 6805 O O . TRP A 1 872 ? -16.004 -8.146 7.670 1.00 83.75 872 TRP A O 1
ATOM 6815 N N . TYR A 1 873 ? -14.428 -6.756 8.457 1.00 83.75 873 TYR A N 1
ATOM 6816 C CA . TYR A 1 873 ? -15.275 -6.182 9.506 1.00 83.75 873 TYR A CA 1
ATOM 6817 C C . TYR A 1 873 ? -16.528 -5.487 8.941 1.00 83.75 873 TYR A C 1
ATOM 6819 O O . TYR A 1 873 ? -17.63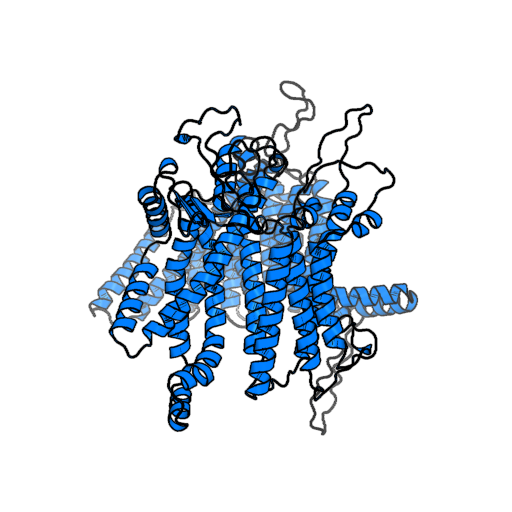9 -5.705 9.423 1.00 83.75 873 TYR A O 1
ATOM 6827 N N . ASN A 1 874 ? -16.384 -4.714 7.863 1.00 85.00 874 ASN A N 1
ATOM 6828 C CA . ASN A 1 874 ? -17.493 -4.036 7.194 1.00 85.00 874 ASN A CA 1
ATOM 6829 C C . ASN A 1 874 ? -18.553 -5.028 6.682 1.00 85.00 874 ASN A C 1
ATOM 6831 O O . ASN A 1 874 ? -19.750 -4.810 6.873 1.00 85.00 874 ASN A O 1
ATOM 6835 N N . SER A 1 875 ? -18.127 -6.150 6.091 1.00 80.62 875 SER A N 1
ATOM 6836 C CA . SER A 1 875 ? -19.045 -7.191 5.604 1.00 80.62 875 SER A CA 1
ATOM 6837 C C . SER A 1 875 ? -19.897 -7.807 6.722 1.00 80.62 875 SER A C 1
ATOM 6839 O O . SER A 1 875 ? -21.063 -8.124 6.504 1.00 80.62 875 SER A O 1
ATOM 6841 N N . ARG A 1 876 ? -19.350 -7.902 7.942 1.00 74.94 876 ARG A N 1
ATOM 6842 C CA . ARG A 1 876 ? -20.042 -8.428 9.130 1.00 74.94 876 ARG A CA 1
ATOM 6843 C C . ARG A 1 876 ? -21.060 -7.448 9.701 1.00 74.94 876 ARG A C 1
ATOM 6845 O O . ARG A 1 876 ? -22.121 -7.859 10.152 1.00 74.94 876 ARG A O 1
ATOM 6852 N N . VAL A 1 877 ? -20.747 -6.154 9.692 1.00 73.19 877 VAL A N 1
ATOM 6853 C CA . VAL A 1 877 ? -21.641 -5.125 10.251 1.00 73.19 877 VAL A CA 1
ATOM 6854 C C . VAL A 1 877 ? -22.794 -4.787 9.295 1.00 73.19 877 VAL A C 1
ATOM 6856 O O . VAL A 1 877 ? -23.874 -4.394 9.738 1.00 73.19 877 VAL A O 1
ATOM 6859 N N . THR A 1 878 ? -22.597 -4.971 7.986 1.00 67.12 878 THR A N 1
ATOM 6860 C CA . THR A 1 878 ? -23.595 -4.669 6.943 1.00 67.12 878 THR A CA 1
ATOM 6861 C C . THR A 1 878 ? -24.462 -5.862 6.526 1.00 67.12 878 THR A C 1
ATOM 6863 O O . THR A 1 878 ? -25.501 -5.649 5.904 1.00 67.12 878 THR A O 1
ATOM 6866 N N . SER A 1 879 ? -24.106 -7.101 6.892 1.00 54.75 879 SER A N 1
ATOM 6867 C CA . SER A 1 879 ? -24.874 -8.309 6.539 1.00 54.75 879 SER A CA 1
ATOM 6868 C C . SER A 1 879 ? -26.212 -8.458 7.277 1.00 54.75 879 SER A C 1
ATOM 6870 O O . SER A 1 879 ? -27.027 -9.299 6.892 1.00 54.75 879 SER A O 1
ATOM 6872 N N . VAL A 1 880 ? -26.489 -7.630 8.291 1.00 49.38 880 VAL A N 1
ATOM 6873 C CA . VAL A 1 880 ? -27.791 -7.599 8.973 1.00 49.38 880 VAL A CA 1
ATOM 6874 C C . VAL A 1 880 ? -28.816 -6.897 8.077 1.00 49.38 880 VAL A C 1
ATOM 6876 O O . VAL A 1 880 ? -29.030 -5.685 8.178 1.00 49.38 880 VAL A O 1
ATOM 6879 N N . LYS A 1 881 ? -29.442 -7.669 7.180 1.00 39.31 881 LYS A N 1
ATOM 6880 C CA . LYS A 1 881 ? -30.682 -7.276 6.500 1.00 39.31 881 LYS A CA 1
ATOM 6881 C C . LYS A 1 881 ? -31.769 -7.115 7.568 1.00 39.31 881 LYS A C 1
ATOM 6883 O O . LYS A 1 881 ? -32.034 -8.066 8.299 1.00 39.31 881 LYS A O 1
ATOM 6888 N N . ILE A 1 882 ? -32.310 -5.903 7.689 1.00 36.53 882 ILE A N 1
ATOM 6889 C CA . ILE A 1 882 ? -33.519 -5.623 8.481 1.00 36.53 882 ILE A CA 1
ATOM 6890 C C . ILE A 1 882 ? -34.724 -6.109 7.686 1.00 36.53 882 ILE A C 1
ATOM 6892 O O . ILE A 1 882 ? -34.723 -5.858 6.457 1.00 36.53 882 ILE A O 1
#